Protein AF-A0A138ATZ8-F1 (afdb_monomer_lite)

Sequence (822 aa):
MSSNDNTSTPARSTDTHARVYDHPITLADFDAEAACMIDQDTGALTEPVVIEPVPAHGLCAPHKAVEAPSQTAAVAICASALDIADVWKVRALVLDPAMDGYAVTDEVLDTAHAAFLAQPGITAGYLTCVTDPALRYVLIGGLMRLVRADADDAAWDALLDAKNSPILTADEAADLRSRMDGEVEEWARELFAEADEMRREAAAAGGHDEYQAQRAWEAAAEALTTVIGAPDWGAQARHQEQRHAELLREALAEVSTVADIATGNDDEETTVSAADGFDEAEFERLYGKDALGVEPDYAHPPVHPDDVPTSDPAALGTPVPHTVWVKLNRAERRLAIKRWRETIAGDTNPFDPELYPLGHPSEPALVRKIVEGADWTRAIFHHARGRRSANPVGAVLVELIRTGMACPPDFGPYEGVPLSTFVVFLGRAGSGKGQTMDMPRRPWAALTPQITWADKGWAPPTMKGYQLGSGHAFSALLQEEYEDGEGKKQVRPKDPAAVLLWETEMSAFFKRGKGDSSTLIQTALQAWSMESVGTVSITNGDRTAGVDAEGRREAYSTFLAGGLQPKMSWEFQQSESVGFHQRFVKTAVPDPMKHVHSPAIGAVKVPADLHLKLDPATVATFTLCDEIAEAQAQGEVLSSRDTGDPLEDIESHMVMVRIRLACLYALRCGRTSVTFDDWVWSGWVMEHSRRSVAYMEAAFERYSKTAEGKIALRKGTARHIEQQAPKIQANNAAKMALPALSEAGAEGLPEAQVLRAALGRGPSAAQVRAGAAHPHQVLGGEVLGVLRALGCTSVVRGRGTRWYAPGCAPRATLTPVKLAMG

Radius of gyration: 37.69 Å; chains: 1; bounding box: 110×121×77 Å

Organism: NCBI:txid239498

Secondary structure (DSSP, 8-state):
--------------------------S--S------PPPTTT----PPPP------------------HHHHHHHHHHHHHHHHHHHHHHHHHHH-GGGTT----HHHHHHHHHHHHH-HHHHHHHHHT---HHHHHHHHHHHHHHHHHHT-HHHHHHHHHHHHSPPPPHHHHHHHHHHHHHHHHHHHHHHHHHHHHHHHHHHHH-STHHHHHHHHHHHHHHHHHHHHSS---THHHHHHHHHHHHHHHHHHHHHHHHHHHTT----------------HHHHHHHH-GGG--------PPPPPTT------TT-------HHHHTTS-HHHHHHHHHHHHHHHHTTT-TT-TTT-TT--TT-HHHHHHHHHSSHHHHHHHHHHHHSTT--HHHHHHHHHHHHHTTS-TT-BSBTTB----EEEEE--TTSSHHHHHH--S-SS--B----GGGGGT--PPP--EE--S-HHHHHHHHEEEEE-TTS-EEEEE-SS-EEEEEES-HHHHHHHHTSTT--HHHHHHHHHHT---S---TTT---SSPBPTTSPBPP-EEEEEEEE-GGG-HHHHGGGGGTTTTTEEEEE---GGGGGT-S-------PPPB-----TTT-SBPBPPHHHHHHHHHHHHHHTS----HHHHHHTTHHHHHHHHHHHHHHHTT-SBPPHHHHHHHHHHHHHHHHHHHHHHHHHHHHHHSHHHHHHHHHHHHHHHHHHHHHHHHHHHHHHHHHHHHHTT-TT--HHHHHHHHTT-SPPHHHHHHHTTSSS---HHHHHHHHHHTT-------S----PPP-------PPP------

Structure (mmCIF, N/CA/C/O backbone):
data_AF-A0A138ATZ8-F1
#
_entry.id   AF-A0A138ATZ8-F1
#
loop_
_atom_site.group_PDB
_atom_site.id
_atom_site.type_symbol
_atom_site.label_atom_id
_atom_site.label_alt_id
_atom_site.label_comp_id
_atom_site.label_asym_id
_atom_site.label_entity_id
_atom_site.label_seq_id
_atom_site.pdbx_PDB_ins_code
_atom_site.Cartn_x
_atom_site.Cartn_y
_atom_site.Cartn_z
_atom_site.occupancy
_atom_site.B_iso_or_equiv
_atom_site.auth_seq_id
_atom_site.auth_comp_id
_atom_site.auth_asym_id
_atom_site.auth_atom_id
_atom_site.pdbx_PDB_model_num
ATOM 1 N N . MET A 1 1 ? 50.383 -23.755 29.398 1.00 32.72 1 MET A N 1
ATOM 2 C CA . MET A 1 1 ? 51.506 -24.705 29.548 1.00 32.72 1 MET A CA 1
ATOM 3 C C . MET A 1 1 ? 50.992 -26.085 29.157 1.00 32.72 1 MET A C 1
ATOM 5 O O . MET A 1 1 ? 49.982 -26.472 29.723 1.00 32.72 1 MET A O 1
ATOM 9 N N . SER A 1 2 ? 51.634 -26.692 28.142 1.00 31.05 2 SER A N 1
ATOM 10 C CA . SER A 1 2 ? 51.669 -28.115 27.696 1.00 31.05 2 SER A CA 1
ATOM 11 C C . SER A 1 2 ? 50.391 -28.965 27.825 1.00 31.05 2 SER A C 1
ATOM 13 O O . SER A 1 2 ? 49.945 -29.229 28.934 1.00 31.05 2 SER A O 1
ATOM 15 N N . SER A 1 3 ? 49.709 -29.332 26.733 1.00 35.38 3 SER A N 1
ATOM 16 C CA . SER A 1 3 ? 50.043 -30.380 25.733 1.00 35.38 3 SER A CA 1
ATOM 17 C C . SER A 1 3 ? 49.935 -31.816 26.272 1.00 35.38 3 SER A C 1
ATOM 19 O O . SER A 1 3 ? 50.690 -32.207 27.156 1.00 35.38 3 SER A O 1
ATOM 21 N N . ASN A 1 4 ? 49.032 -32.623 25.704 1.00 33.78 4 ASN A N 1
ATOM 22 C CA . ASN A 1 4 ? 49.442 -33.689 24.785 1.00 33.78 4 ASN A CA 1
ATOM 23 C C . ASN A 1 4 ? 48.256 -34.428 24.149 1.00 33.78 4 ASN A C 1
ATOM 25 O O . ASN A 1 4 ? 47.278 -34.786 24.800 1.00 33.78 4 ASN A O 1
ATOM 29 N N . ASP A 1 5 ? 48.462 -34.643 22.856 1.00 35.91 5 ASP A N 1
ATOM 30 C CA . ASP A 1 5 ? 47.805 -35.499 21.880 1.00 35.91 5 ASP A CA 1
ATOM 31 C C . ASP A 1 5 ? 47.368 -36.887 22.368 1.00 35.91 5 ASP A C 1
ATOM 33 O O . ASP A 1 5 ? 48.064 -37.549 23.137 1.00 35.91 5 ASP A O 1
ATOM 37 N N . ASN A 1 6 ? 46.288 -37.390 21.763 1.00 31.44 6 ASN A N 1
ATOM 38 C CA . ASN A 1 6 ? 46.300 -38.755 21.247 1.00 31.44 6 ASN A CA 1
ATOM 39 C C . ASN A 1 6 ? 45.387 -38.891 20.023 1.00 31.44 6 ASN A C 1
ATOM 41 O O . ASN A 1 6 ? 44.171 -38.719 20.076 1.00 31.44 6 ASN A O 1
ATOM 45 N N . THR A 1 7 ? 46.035 -39.215 18.913 1.00 33.62 7 THR A N 1
ATOM 46 C CA . THR A 1 7 ? 45.488 -39.624 17.628 1.00 33.62 7 THR A CA 1
ATOM 47 C C . THR A 1 7 ? 44.903 -41.036 17.711 1.00 33.62 7 THR A C 1
ATOM 49 O O . THR A 1 7 ? 45.554 -41.955 18.198 1.00 33.62 7 THR A O 1
ATOM 52 N N . SER A 1 8 ? 43.703 -41.246 17.165 1.00 28.50 8 SER A N 1
ATOM 53 C CA . SER A 1 8 ? 43.364 -42.502 16.478 1.00 28.50 8 SER A CA 1
ATOM 54 C C . SER A 1 8 ? 42.118 -42.346 15.596 1.00 28.50 8 SER A C 1
ATOM 56 O O . SER A 1 8 ? 41.013 -42.066 16.042 1.00 28.50 8 SER A O 1
ATOM 58 N N . THR A 1 9 ? 42.326 -42.544 14.302 1.00 29.36 9 THR A N 1
ATOM 59 C CA . THR A 1 9 ? 41.359 -43.023 13.298 1.00 29.36 9 THR A CA 1
ATOM 60 C C . THR A 1 9 ? 42.035 -44.302 12.770 1.00 29.36 9 THR A C 1
ATOM 62 O O . THR A 1 9 ? 43.267 -44.259 12.668 1.00 29.36 9 THR A O 1
ATOM 65 N N . PRO A 1 10 ? 41.359 -45.431 12.447 1.00 40.69 10 PRO A N 1
ATOM 66 C CA . PRO A 1 10 ? 40.159 -45.456 11.598 1.00 40.69 10 PRO A CA 1
ATOM 67 C C . PRO A 1 10 ? 39.145 -46.600 11.850 1.00 40.69 10 PRO A C 1
ATOM 69 O O . PRO A 1 10 ? 39.475 -47.620 12.438 1.00 40.69 10 PRO A O 1
ATOM 72 N N . ALA A 1 11 ? 37.930 -46.470 11.301 1.00 27.34 11 ALA A N 1
ATOM 73 C CA . ALA A 1 11 ? 37.259 -47.523 10.517 1.00 27.34 11 ALA A CA 1
ATOM 74 C C . ALA A 1 11 ? 35.880 -47.042 10.034 1.00 27.34 11 ALA A C 1
ATOM 76 O O . ALA A 1 11 ? 34.985 -46.762 10.826 1.00 27.34 11 ALA A O 1
ATOM 77 N N . ARG A 1 12 ? 35.715 -46.981 8.708 1.00 33.81 12 ARG A N 1
ATOM 78 C CA . ARG A 1 12 ? 34.412 -47.006 8.035 1.00 33.81 12 ARG A CA 1
ATOM 79 C C . ARG A 1 12 ? 33.828 -48.413 8.196 1.00 33.81 12 ARG A C 1
ATOM 81 O O . ARG A 1 12 ? 34.447 -49.359 7.715 1.00 33.81 12 ARG A O 1
ATOM 88 N N . SER A 1 13 ? 32.630 -48.536 8.756 1.00 28.73 13 SER A N 1
ATOM 89 C CA . SER A 1 13 ? 31.724 -49.637 8.427 1.00 28.73 13 SER A CA 1
ATOM 90 C C . SER A 1 13 ? 30.349 -49.071 8.098 1.00 28.73 13 SER A C 1
ATOM 92 O O . SER A 1 13 ? 29.744 -48.329 8.864 1.00 28.73 13 SER A O 1
ATOM 94 N N . THR A 1 14 ? 29.922 -49.395 6.890 1.00 33.62 14 THR A N 1
ATOM 95 C CA . THR A 1 14 ? 28.580 -49.263 6.344 1.00 33.62 14 THR A CA 1
ATOM 96 C C . THR A 1 14 ? 27.603 -50.114 7.149 1.00 33.62 14 THR A C 1
ATOM 98 O O . THR A 1 14 ? 27.785 -51.325 7.185 1.00 33.62 14 THR A O 1
ATOM 101 N N . ASP A 1 15 ? 26.561 -49.502 7.707 1.00 27.52 15 ASP A N 1
ATOM 102 C CA . ASP A 1 15 ? 25.333 -50.204 8.088 1.00 27.52 15 ASP A CA 1
ATOM 103 C C . ASP A 1 15 ? 24.127 -49.387 7.620 1.00 27.52 15 ASP A C 1
ATOM 105 O O . ASP A 1 15 ? 23.587 -48.517 8.301 1.00 27.52 15 ASP A O 1
ATOM 109 N N . THR A 1 16 ? 23.741 -49.659 6.378 1.00 31.75 16 THR A N 1
ATOM 110 C CA . THR A 1 16 ? 22.417 -49.383 5.831 1.00 31.75 16 THR A CA 1
ATOM 111 C C . THR A 1 16 ? 21.514 -50.559 6.171 1.00 31.75 16 THR A C 1
ATOM 113 O O . THR A 1 16 ? 21.650 -51.621 5.569 1.00 31.75 16 THR A O 1
ATOM 116 N N . HIS A 1 17 ? 20.546 -50.358 7.064 1.00 28.94 17 HIS A N 1
ATOM 117 C CA . HIS A 1 17 ? 19.332 -51.164 7.070 1.00 28.94 17 HIS A CA 1
ATOM 118 C C . HIS A 1 17 ? 18.102 -50.266 7.123 1.00 28.94 17 HIS A C 1
ATOM 120 O O . HIS A 1 17 ? 17.797 -49.610 8.118 1.00 28.94 17 HIS A O 1
ATOM 126 N N . ALA A 1 18 ? 17.427 -50.268 5.977 1.00 29.20 18 ALA A N 1
ATOM 127 C CA . ALA A 1 18 ? 16.097 -49.762 5.736 1.00 29.20 18 ALA A CA 1
ATOM 128 C C . ALA A 1 18 ? 15.092 -50.316 6.755 1.00 29.20 18 ALA A C 1
ATOM 130 O O . ALA A 1 18 ? 15.088 -51.515 7.051 1.00 29.20 18 ALA A O 1
ATOM 131 N N . ARG A 1 19 ? 14.190 -49.452 7.230 1.00 29.67 19 ARG A N 1
ATOM 132 C CA . ARG A 1 19 ? 12.889 -49.877 7.742 1.00 29.67 19 ARG A CA 1
ATOM 133 C C . ARG A 1 19 ? 11.796 -49.396 6.801 1.00 29.67 19 ARG A C 1
ATOM 135 O O . ARG A 1 19 ? 11.562 -48.206 6.636 1.00 29.67 19 ARG A O 1
ATOM 142 N N . VAL A 1 20 ? 11.206 -50.415 6.199 1.00 27.36 20 VAL A N 1
ATOM 143 C CA . VAL A 1 20 ? 9.954 -50.507 5.464 1.00 27.36 20 VAL A CA 1
ATOM 144 C C . VAL A 1 20 ? 8.801 -49.931 6.291 1.00 27.36 20 VAL A C 1
ATOM 146 O O . VAL A 1 20 ? 8.640 -50.305 7.452 1.00 27.36 20 VAL A O 1
ATOM 149 N N . TYR A 1 21 ? 7.982 -49.086 5.668 1.00 29.36 21 TYR A N 1
ATOM 150 C CA . TYR A 1 21 ? 6.542 -49.072 5.905 1.00 29.36 21 TYR A CA 1
ATOM 151 C C . TYR A 1 21 ? 5.865 -49.319 4.559 1.00 29.36 21 TYR A C 1
ATOM 153 O O . TYR A 1 21 ? 5.930 -48.490 3.655 1.00 29.36 21 TYR A O 1
ATOM 161 N N . ASP A 1 22 ? 5.280 -50.507 4.446 1.00 28.70 22 ASP A N 1
ATOM 162 C CA . ASP A 1 22 ? 4.347 -50.894 3.403 1.00 28.70 22 ASP A CA 1
ATOM 163 C C . ASP A 1 22 ? 3.011 -50.180 3.642 1.00 28.70 22 ASP A C 1
ATOM 165 O O . ASP A 1 22 ? 2.419 -50.322 4.709 1.00 28.70 22 ASP A O 1
ATOM 169 N N . HIS A 1 23 ? 2.516 -49.460 2.638 1.00 27.44 23 HIS A N 1
ATOM 170 C CA . HIS A 1 23 ? 1.207 -49.740 2.048 1.00 27.44 23 HIS A CA 1
ATOM 171 C C . HIS A 1 23 ? 1.191 -49.224 0.593 1.00 27.44 23 HIS A C 1
ATOM 173 O O . HIS A 1 23 ? 1.790 -48.187 0.304 1.00 27.44 23 HIS A O 1
ATOM 179 N N . PRO A 1 24 ? 0.595 -49.980 -0.346 1.00 30.81 24 PRO A N 1
ATOM 180 C CA . PRO A 1 24 ? 0.887 -49.868 -1.771 1.00 30.81 24 PRO A CA 1
ATOM 181 C C . PRO A 1 24 ? 0.072 -48.765 -2.452 1.00 30.81 24 PRO A C 1
ATOM 183 O O . PRO A 1 24 ? -1.153 -48.759 -2.387 1.00 30.81 24 PRO A O 1
ATOM 186 N N . ILE A 1 25 ? 0.762 -47.889 -3.183 1.00 29.31 25 ILE A N 1
ATOM 187 C CA . ILE A 1 25 ? 0.161 -47.055 -4.227 1.00 29.31 25 ILE A CA 1
ATOM 188 C C . ILE A 1 25 ? 0.105 -47.920 -5.488 1.00 29.31 25 ILE A C 1
ATOM 190 O O . ILE A 1 25 ? 1.136 -48.219 -6.094 1.00 29.31 25 ILE A O 1
ATOM 194 N N . THR A 1 26 ? -1.085 -48.383 -5.858 1.00 29.48 26 THR A N 1
ATOM 195 C CA . THR A 1 26 ? -1.324 -49.015 -7.158 1.00 29.48 26 THR A CA 1
ATOM 196 C C . THR A 1 26 ? -1.549 -47.943 -8.218 1.00 29.48 26 THR A C 1
ATOM 198 O O . THR A 1 26 ? -2.328 -47.021 -8.004 1.00 29.48 26 THR A O 1
ATOM 201 N N . LEU A 1 27 ? -0.886 -48.092 -9.370 1.00 31.31 27 LEU A N 1
ATOM 202 C CA . LEU A 1 27 ? -1.210 -47.378 -10.605 1.00 31.31 27 LEU A CA 1
ATOM 203 C C . LEU A 1 27 ? -2.643 -47.726 -11.041 1.00 31.31 27 LEU A C 1
ATOM 205 O O . LEU A 1 27 ? -2.853 -48.760 -11.673 1.00 31.31 27 LEU A O 1
ATOM 209 N N . ALA A 1 28 ? -3.604 -46.877 -10.695 1.00 30.62 28 ALA A N 1
ATOM 210 C CA . ALA A 1 28 ? -4.941 -46.843 -11.276 1.00 30.62 28 ALA A CA 1
ATOM 211 C C . ALA A 1 28 ? -5.578 -45.484 -10.949 1.00 30.62 28 ALA A C 1
ATOM 213 O O . ALA A 1 28 ? -6.393 -45.425 -10.048 1.00 30.62 28 ALA A O 1
ATOM 214 N N . ASP A 1 29 ? -5.146 -44.415 -11.626 1.00 29.30 29 ASP A N 1
ATOM 215 C CA . ASP A 1 29 ? -5.840 -43.110 -11.674 1.00 29.30 29 ASP A CA 1
ATOM 216 C C . ASP A 1 29 ? -5.433 -42.340 -12.949 1.00 29.30 29 ASP A C 1
ATOM 218 O O . ASP A 1 29 ? -5.133 -41.150 -12.944 1.00 29.30 29 ASP A O 1
ATOM 222 N N . PHE A 1 30 ? -5.374 -43.056 -14.072 1.00 31.41 30 PHE A N 1
ATOM 223 C CA . PHE A 1 30 ? -5.361 -42.456 -15.403 1.00 31.41 30 PHE A CA 1
ATOM 224 C C . PHE A 1 30 ? -6.331 -43.253 -16.281 1.00 31.41 30 PHE A C 1
ATOM 226 O O . PHE A 1 30 ? -6.195 -44.469 -16.398 1.00 31.41 30 PHE A O 1
ATOM 233 N N . ASP A 1 31 ? -7.282 -42.523 -16.865 1.00 31.66 31 ASP A N 1
ATOM 234 C CA . ASP A 1 31 ? -8.272 -42.914 -17.876 1.00 31.66 31 ASP A CA 1
ATOM 235 C C . ASP A 1 31 ? -9.446 -43.811 -17.432 1.00 31.66 31 ASP A C 1
ATOM 237 O O . ASP A 1 31 ? -9.312 -45.027 -17.320 1.00 31.66 31 ASP A O 1
ATOM 241 N N . ALA A 1 32 ? -10.642 -43.212 -17.289 1.00 28.61 32 ALA A N 1
ATOM 242 C CA . ALA A 1 32 ? -11.803 -43.475 -18.164 1.00 28.61 32 ALA A CA 1
ATOM 243 C C . ALA A 1 32 ? -13.141 -42.999 -17.548 1.00 28.61 32 ALA A C 1
ATOM 245 O O . ALA A 1 32 ? -13.739 -43.696 -16.731 1.00 28.61 32 ALA A O 1
ATOM 246 N N . GLU A 1 33 ? -13.692 -41.882 -18.036 1.00 28.92 33 GLU A N 1
ATOM 247 C CA . GLU A 1 33 ? -15.147 -41.665 -18.051 1.00 28.92 33 GLU A CA 1
ATOM 248 C C . GLU A 1 33 ? -15.686 -42.066 -19.428 1.00 28.92 33 GLU A C 1
ATOM 250 O O . GLU A 1 33 ? -15.734 -41.269 -20.361 1.00 28.92 33 GLU A O 1
ATOM 255 N N . ALA A 1 34 ? -16.065 -43.337 -19.566 1.00 31.52 34 ALA A N 1
ATOM 256 C CA . ALA A 1 34 ? -17.056 -43.784 -20.539 1.00 31.52 34 ALA A CA 1
ATOM 257 C C . ALA A 1 34 ? -17.546 -45.198 -20.191 1.00 31.52 34 ALA A C 1
ATOM 259 O O . ALA A 1 34 ? -16.747 -46.115 -20.024 1.00 31.52 34 ALA A O 1
ATOM 260 N N . ALA A 1 35 ? -18.873 -45.351 -20.232 1.00 28.94 35 ALA A N 1
ATOM 261 C CA . ALA A 1 35 ? -19.654 -46.585 -20.379 1.00 28.94 35 ALA A CA 1
ATOM 262 C C . ALA A 1 35 ? -20.209 -47.284 -19.113 1.00 28.94 35 ALA A C 1
ATOM 264 O O . ALA A 1 35 ? -19.548 -48.063 -18.441 1.00 28.94 35 ALA A O 1
ATOM 265 N N . CYS A 1 36 ? -21.522 -47.079 -18.939 1.00 30.64 36 CYS A N 1
ATOM 266 C CA . CYS A 1 36 ? -22.577 -48.107 -18.909 1.00 30.64 36 CYS A CA 1
ATOM 267 C C . CYS A 1 36 ? -22.477 -49.247 -17.871 1.00 30.64 36 CYS A C 1
ATOM 269 O O . CYS A 1 36 ? -21.684 -50.174 -18.011 1.00 30.64 36 CYS A O 1
ATOM 271 N N . MET A 1 37 ? -23.398 -49.253 -16.898 1.00 30.22 37 MET A N 1
ATOM 272 C CA . MET A 1 37 ? -23.636 -50.405 -16.022 1.00 30.22 37 MET A CA 1
ATOM 273 C C . MET A 1 37 ? -24.626 -51.393 -16.656 1.00 30.22 37 MET A C 1
ATOM 275 O O . MET A 1 37 ? -25.755 -51.034 -16.981 1.00 30.22 37 MET A O 1
ATOM 279 N N . ILE A 1 38 ? -24.193 -52.649 -16.784 1.00 36.00 38 ILE A N 1
ATOM 280 C CA . ILE A 1 38 ? -25.030 -53.830 -17.027 1.00 36.00 38 ILE A CA 1
ATOM 281 C C . ILE A 1 38 ? -25.179 -54.554 -15.683 1.00 36.00 38 ILE A C 1
ATOM 283 O O . ILE A 1 38 ? -24.176 -54.820 -15.019 1.00 36.00 38 ILE A O 1
ATOM 287 N N . ASP A 1 39 ? -26.413 -54.879 -15.296 1.00 40.53 39 ASP A N 1
ATOM 288 C CA . ASP A 1 39 ? -26.711 -55.738 -14.144 1.00 40.53 39 ASP A CA 1
ATOM 289 C C . ASP A 1 39 ? -26.143 -57.152 -14.380 1.00 40.53 39 ASP A C 1
ATOM 291 O O . ASP A 1 39 ? -26.458 -57.816 -15.378 1.00 40.53 39 ASP A O 1
ATOM 295 N N . GLN A 1 40 ? -25.267 -57.591 -13.472 1.00 37.72 40 GLN A N 1
ATOM 296 C CA . GLN A 1 40 ? -24.477 -58.816 -13.602 1.00 37.72 40 GLN A CA 1
ATOM 297 C C . GLN A 1 40 ? -25.259 -60.113 -13.355 1.00 37.72 40 GLN A C 1
ATOM 299 O O . GLN A 1 40 ? -24.716 -61.174 -13.659 1.00 37.72 40 GLN A O 1
ATOM 304 N N . ASP A 1 41 ? -26.521 -60.064 -12.918 1.00 40.56 41 ASP A N 1
ATOM 305 C CA . ASP A 1 41 ? -27.279 -61.291 -12.634 1.00 40.56 41 ASP A CA 1
ATOM 306 C C . ASP A 1 41 ? -28.362 -61.636 -13.672 1.00 40.56 41 ASP A C 1
ATOM 308 O O . ASP A 1 41 ? -28.911 -62.740 -13.630 1.00 40.56 41 ASP A O 1
ATOM 312 N N . THR A 1 42 ? -28.649 -60.776 -14.661 1.00 53.06 42 THR A N 1
ATOM 313 C CA . THR A 1 42 ? -29.672 -61.096 -15.689 1.00 53.06 42 THR A CA 1
ATOM 314 C C . THR A 1 42 ? -29.375 -60.680 -17.133 1.00 53.06 42 THR A C 1
ATOM 316 O O . THR A 1 42 ? -30.044 -61.181 -18.037 1.00 53.06 42 THR A O 1
ATOM 319 N N . GLY A 1 43 ? -28.359 -59.854 -17.409 1.00 44.31 43 GLY A N 1
ATOM 320 C CA . GLY A 1 43 ? -27.854 -59.638 -18.775 1.00 44.31 43 GLY A CA 1
ATOM 321 C C . GLY A 1 43 ? -28.867 -59.129 -19.819 1.00 44.31 43 GLY A C 1
ATOM 322 O O . GLY A 1 43 ? -28.656 -59.351 -21.012 1.00 44.31 43 GLY A O 1
ATOM 323 N N . ALA A 1 44 ? -29.947 -58.454 -19.414 1.00 44.34 44 ALA A N 1
ATOM 324 C CA . ALA A 1 44 ? -30.931 -57.865 -20.325 1.00 44.34 44 ALA A CA 1
ATOM 325 C C . ALA A 1 44 ? -31.193 -56.384 -20.001 1.00 44.34 44 ALA A C 1
ATOM 327 O O . ALA A 1 44 ? -31.308 -56.004 -18.840 1.00 44.34 44 ALA A O 1
ATOM 328 N N . LEU A 1 45 ? -31.296 -55.555 -21.048 1.00 34.25 45 LEU A N 1
ATOM 329 C CA . LEU A 1 45 ? -31.686 -54.143 -20.975 1.00 34.25 45 LEU A CA 1
ATOM 330 C C . LEU A 1 45 ? -33.213 -54.037 -20.837 1.00 34.25 45 LEU A C 1
ATOM 332 O O . LEU A 1 45 ? -33.934 -54.524 -21.708 1.00 34.25 45 LEU A O 1
ATOM 336 N N . THR A 1 46 ? -33.703 -53.379 -19.786 1.00 32.31 46 THR A N 1
ATOM 337 C CA . THR A 1 46 ? -35.127 -53.031 -19.623 1.00 32.31 46 THR A CA 1
ATOM 338 C C . THR A 1 46 ? -35.330 -51.518 -19.524 1.00 32.31 46 THR A C 1
ATOM 340 O O . THR A 1 46 ? -34.543 -50.819 -18.893 1.00 32.31 46 THR A O 1
ATOM 343 N N . GLU A 1 47 ? -36.389 -51.051 -20.189 1.00 38.53 47 GLU A N 1
ATOM 344 C CA . GLU A 1 47 ? -36.865 -49.667 -20.354 1.00 38.53 47 GLU A CA 1
ATOM 345 C C . GLU A 1 47 ? -37.116 -48.900 -19.032 1.00 38.53 47 GLU A C 1
ATOM 347 O O . GLU A 1 47 ? -37.303 -49.525 -17.984 1.00 38.53 47 GLU A O 1
ATOM 352 N N . PRO A 1 48 ? -37.137 -47.547 -19.057 1.00 32.78 48 PRO A N 1
ATOM 353 C CA . PRO A 1 48 ? -37.214 -46.731 -17.847 1.00 32.78 48 PRO A CA 1
ATOM 354 C C . PRO A 1 48 ? -38.574 -46.843 -17.147 1.00 32.78 48 PRO A C 1
ATOM 356 O O . PRO A 1 48 ? -39.631 -46.605 -17.733 1.00 32.78 48 PRO A O 1
ATOM 359 N N . VAL A 1 49 ? -38.529 -47.163 -15.853 1.00 28.77 49 VAL A N 1
ATOM 360 C CA . VAL A 1 49 ? -39.687 -47.168 -14.955 1.00 28.77 49 VAL A CA 1
ATOM 361 C C . VAL A 1 49 ? -40.019 -45.735 -14.542 1.00 28.77 49 VAL A C 1
ATOM 363 O O . VAL A 1 49 ? -39.208 -45.033 -13.940 1.00 28.77 49 VAL A O 1
ATOM 366 N N . VAL A 1 50 ? -41.249 -45.336 -14.857 1.00 33.69 50 VAL A N 1
ATOM 367 C CA . VAL A 1 50 ? -41.943 -44.147 -14.355 1.00 33.69 50 VAL A CA 1
ATOM 368 C C . VAL A 1 50 ? -42.100 -44.263 -12.835 1.00 33.69 50 VAL A C 1
ATOM 370 O O . VAL A 1 50 ? -42.691 -45.228 -12.352 1.00 33.69 50 VAL A O 1
ATOM 373 N N . ILE A 1 51 ? -41.601 -43.281 -12.080 1.00 29.11 51 ILE A N 1
ATOM 374 C CA . ILE A 1 51 ? -41.887 -43.154 -10.646 1.00 29.11 51 ILE A CA 1
ATOM 375 C C . ILE A 1 51 ? -43.017 -42.135 -10.476 1.00 29.11 51 ILE A C 1
ATOM 377 O O . ILE A 1 51 ? -42.807 -40.929 -10.582 1.00 29.11 51 ILE A O 1
ATOM 381 N N . GLU A 1 52 ? -44.223 -42.641 -10.219 1.00 28.45 52 GLU A N 1
ATOM 382 C CA . GLU A 1 52 ? -45.339 -41.868 -9.666 1.00 28.45 52 GLU A CA 1
ATOM 383 C C . GLU A 1 52 ? -45.158 -41.640 -8.148 1.00 28.45 52 GLU A C 1
ATOM 385 O O . GLU A 1 52 ? -44.529 -42.458 -7.466 1.00 28.45 52 GLU A O 1
ATOM 390 N N . PRO A 1 53 ? -45.713 -40.548 -7.587 1.00 35.59 53 PRO A N 1
ATOM 391 C CA . PRO A 1 53 ? -45.520 -40.165 -6.193 1.00 35.59 53 PRO A CA 1
ATOM 392 C C . PRO A 1 53 ? -46.497 -40.893 -5.255 1.00 35.59 53 PRO A C 1
ATOM 394 O O . PRO A 1 53 ? -47.656 -41.131 -5.591 1.00 35.59 53 PRO A O 1
ATOM 397 N N . VAL A 1 54 ? -46.055 -41.193 -4.031 1.00 29.89 54 VAL A N 1
ATOM 398 C CA . VAL A 1 54 ? -46.865 -41.839 -2.977 1.00 29.89 54 VAL A CA 1
ATOM 399 C C . VAL A 1 54 ? -46.835 -40.974 -1.698 1.00 29.89 54 VAL A C 1
ATOM 401 O O . VAL A 1 54 ? -45.839 -40.292 -1.457 1.00 29.89 54 VAL A O 1
ATOM 404 N N . PRO A 1 55 ? -47.935 -40.915 -0.912 1.00 33.88 55 PRO A N 1
ATOM 405 C CA . PRO A 1 55 ? -48.545 -39.643 -0.530 1.00 33.88 55 PRO A CA 1
ATOM 406 C C . PRO A 1 55 ? -48.388 -39.236 0.943 1.00 33.88 55 PRO A C 1
ATOM 408 O O . PRO A 1 55 ? -48.019 -40.015 1.820 1.00 33.88 55 PRO A O 1
ATOM 411 N N . ALA A 1 56 ? -48.763 -37.981 1.194 1.00 40.72 56 ALA A N 1
ATOM 412 C CA . ALA A 1 56 ? -48.858 -37.336 2.495 1.00 40.72 56 ALA A CA 1
ATOM 413 C C . ALA A 1 56 ? -50.049 -37.823 3.347 1.00 40.72 56 ALA A C 1
ATOM 415 O O . ALA A 1 56 ? -51.176 -37.855 2.865 1.00 40.72 56 ALA A O 1
ATOM 416 N N . HIS A 1 57 ? -49.802 -38.071 4.640 1.00 30.23 57 HIS A N 1
ATOM 417 C CA . HIS A 1 57 ? -50.726 -37.922 5.782 1.00 30.23 57 HIS A CA 1
ATOM 418 C C . HIS A 1 57 ? -49.877 -37.928 7.080 1.00 30.23 57 HIS A C 1
ATOM 420 O O . HIS A 1 57 ? -49.016 -38.782 7.226 1.00 30.23 57 HIS A O 1
ATOM 426 N N . GLY A 1 58 ? -50.035 -37.045 8.070 1.00 29.61 58 GLY A N 1
ATOM 427 C CA . GLY A 1 58 ? -50.960 -35.930 8.203 1.00 29.61 58 GLY A CA 1
ATOM 428 C C . GLY A 1 58 ? -50.727 -35.078 9.469 1.00 29.61 58 GLY A C 1
ATOM 429 O O . GLY A 1 58 ? -50.010 -35.466 10.384 1.00 29.61 58 GLY A O 1
ATOM 430 N N . LEU A 1 59 ? -51.427 -33.938 9.468 1.00 28.86 59 LEU A N 1
ATOM 431 C CA . LEU A 1 59 ? -52.131 -33.258 10.570 1.00 28.86 59 LEU A CA 1
ATOM 432 C C . LEU A 1 59 ? -51.360 -32.731 11.801 1.00 28.86 59 LEU A C 1
ATOM 434 O O . LEU A 1 59 ? -51.247 -33.404 12.818 1.00 28.86 59 LEU A O 1
ATOM 438 N N . CYS A 1 60 ? -51.108 -31.414 11.774 1.00 27.91 60 CYS A N 1
ATOM 439 C CA . CYS A 1 60 ? -51.604 -30.477 12.796 1.00 27.91 60 CYS A CA 1
ATOM 440 C C . CYS A 1 60 ? -52.257 -29.260 12.098 1.00 27.91 60 CYS A C 1
ATOM 442 O O . CYS A 1 60 ? -51.706 -28.725 11.141 1.00 27.91 60 CYS A O 1
ATOM 444 N N . ALA A 1 61 ? -53.457 -28.871 12.544 1.00 32.66 61 ALA A N 1
ATOM 445 C CA . ALA A 1 61 ? -54.301 -27.802 11.984 1.00 32.66 61 ALA A CA 1
ATOM 446 C C . ALA A 1 61 ? -54.084 -26.437 12.702 1.00 32.66 61 ALA A C 1
ATOM 448 O O . ALA A 1 61 ? -53.254 -26.357 13.604 1.00 32.66 61 ALA A O 1
ATOM 449 N N . PRO A 1 62 ? -54.812 -25.355 12.359 1.00 39.66 62 PRO A N 1
ATOM 450 C CA . PRO A 1 62 ? -54.392 -24.348 11.395 1.00 39.66 62 PRO A CA 1
ATOM 451 C C . PRO A 1 62 ? -54.121 -22.987 12.064 1.00 39.66 62 PRO A C 1
ATOM 453 O O . PRO A 1 62 ? -54.976 -22.444 12.765 1.00 39.66 62 PRO A O 1
ATOM 456 N N . HIS A 1 63 ? -52.981 -22.368 11.763 1.00 29.72 63 HIS A N 1
ATOM 457 C CA . HIS A 1 63 ? -52.900 -20.909 11.792 1.00 29.72 63 HIS A CA 1
ATOM 458 C C . HIS A 1 63 ? -53.383 -20.397 10.437 1.00 29.72 63 HIS A C 1
ATOM 460 O O . HIS A 1 63 ? -52.986 -20.924 9.401 1.00 29.72 63 HIS A O 1
ATOM 466 N N . LYS A 1 64 ? -54.288 -19.412 10.451 1.00 35.69 64 LYS A N 1
ATOM 467 C CA . LYS A 1 64 ? -54.732 -18.682 9.258 1.00 35.69 64 LYS A CA 1
ATOM 468 C C . LYS A 1 64 ? -53.501 -18.238 8.465 1.00 35.69 64 LYS A C 1
ATOM 470 O O . LYS A 1 64 ? -52.815 -17.315 8.892 1.00 35.69 64 LYS A O 1
ATOM 475 N N . ALA A 1 65 ? -53.246 -18.896 7.339 1.00 33.56 65 ALA A N 1
ATOM 476 C CA . ALA A 1 65 ? -52.348 -18.384 6.326 1.00 33.56 65 ALA A CA 1
ATOM 477 C C . ALA A 1 65 ? -53.009 -17.127 5.756 1.00 33.56 65 ALA A C 1
ATOM 479 O O . ALA A 1 65 ? -54.057 -17.193 5.115 1.00 33.56 65 ALA A O 1
ATOM 480 N N . VAL A 1 66 ? -52.432 -15.976 6.077 1.00 34.84 66 VAL A N 1
ATOM 481 C CA . VAL A 1 66 ? -52.460 -14.852 5.151 1.00 34.84 66 VAL A CA 1
ATOM 482 C C . VAL A 1 66 ? -51.595 -15.340 3.993 1.00 34.84 66 VAL A C 1
ATOM 484 O O . VAL A 1 66 ? -50.401 -15.556 4.181 1.00 34.84 66 VAL A O 1
ATOM 487 N N . GLU A 1 67 ? -52.212 -15.672 2.859 1.00 38.78 67 GLU A N 1
ATOM 488 C CA . GLU A 1 67 ? -51.474 -15.875 1.611 1.00 38.78 67 GLU A CA 1
ATOM 489 C C . GLU A 1 67 ? -50.582 -14.643 1.428 1.00 38.78 67 GLU A C 1
ATOM 491 O O . GLU A 1 67 ? -51.074 -13.525 1.572 1.00 38.78 67 GLU A O 1
ATOM 496 N N . ALA A 1 68 ? -49.279 -14.845 1.221 1.00 44.25 68 ALA A N 1
ATOM 497 C CA . ALA A 1 68 ? -48.306 -13.775 1.030 1.00 44.25 6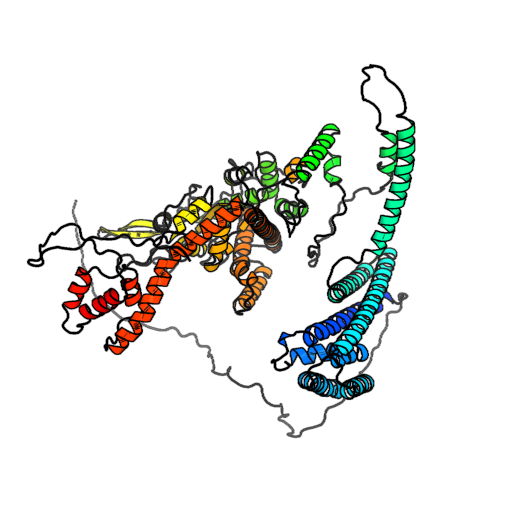8 ALA A CA 1
ATOM 498 C C . ALA A 1 68 ? -48.069 -13.583 -0.481 1.00 44.25 68 ALA A C 1
ATOM 500 O O . ALA A 1 68 ? -47.141 -14.178 -1.029 1.00 44.25 68 ALA A O 1
ATOM 501 N N . PRO A 1 69 ? -48.906 -12.795 -1.186 1.00 51.62 69 PRO A N 1
ATOM 502 C CA . PRO A 1 69 ? -48.708 -12.464 -2.598 1.00 51.62 69 PRO A CA 1
ATOM 503 C C . PRO A 1 69 ? -47.395 -11.701 -2.861 1.00 51.62 69 PRO A C 1
ATOM 505 O O . PRO A 1 69 ? -46.936 -11.661 -3.999 1.00 51.62 69 PRO A O 1
ATOM 508 N N . SER A 1 70 ? -46.754 -11.154 -1.822 1.00 62.22 70 SER A N 1
ATOM 509 C CA . SER A 1 70 ? -45.520 -10.362 -1.900 1.00 62.22 70 SER A CA 1
ATOM 510 C C . SER A 1 70 ? -44.295 -11.161 -2.370 1.00 62.22 70 SER A C 1
ATOM 512 O O . SER A 1 70 ? -43.485 -10.643 -3.133 1.00 62.22 70 SER A O 1
ATOM 514 N N . GLN A 1 71 ? -44.151 -12.432 -1.975 1.00 59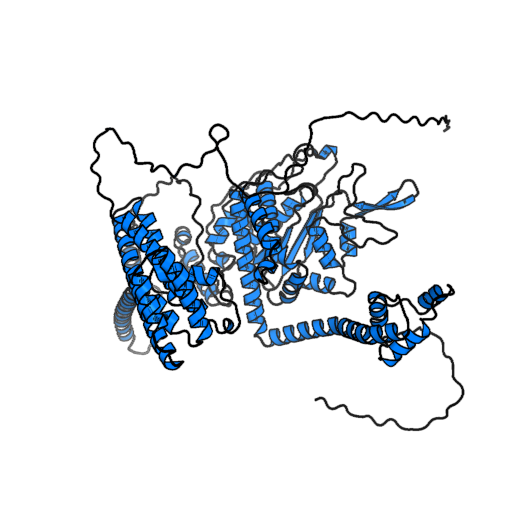.34 71 GLN A N 1
ATOM 515 C CA . GLN A 1 71 ? -42.948 -13.215 -2.303 1.00 59.34 71 GLN A CA 1
ATOM 516 C C . GLN A 1 71 ? -42.932 -13.702 -3.754 1.00 59.34 71 GLN A C 1
ATOM 518 O O . GLN A 1 71 ? -41.900 -13.637 -4.417 1.00 59.34 71 GLN A O 1
ATOM 523 N N . THR A 1 72 ? -44.074 -14.156 -4.273 1.00 67.12 72 THR A N 1
ATOM 524 C CA . THR A 1 72 ? -44.187 -14.596 -5.672 1.00 67.12 72 THR A CA 1
ATOM 525 C C . THR A 1 72 ? -44.008 -13.426 -6.640 1.00 67.12 72 THR A C 1
ATOM 527 O O . THR A 1 72 ? -43.350 -13.586 -7.664 1.00 67.12 72 THR A O 1
ATOM 530 N N . ALA A 1 73 ? -44.524 -12.244 -6.289 1.00 69.25 73 ALA A N 1
ATOM 531 C CA . ALA A 1 73 ? -44.353 -11.035 -7.088 1.00 69.25 73 ALA A CA 1
ATOM 532 C C . ALA A 1 73 ? -42.887 -10.559 -7.121 1.00 69.25 73 ALA A C 1
ATOM 534 O O . ALA A 1 73 ? -42.370 -10.257 -8.191 1.00 69.25 73 ALA A O 1
ATOM 535 N N . ALA A 1 74 ? -42.171 -10.597 -5.990 1.00 65.75 74 ALA A N 1
ATOM 536 C CA . ALA A 1 74 ? -40.765 -10.183 -5.933 1.00 65.75 74 ALA A CA 1
ATOM 537 C C . ALA A 1 74 ? -39.860 -11.095 -6.781 1.00 65.75 74 ALA A C 1
ATOM 539 O O . ALA A 1 74 ? -38.974 -10.619 -7.486 1.00 65.75 74 ALA A O 1
ATOM 540 N N . VAL A 1 75 ? -40.116 -12.408 -6.761 1.00 67.44 75 VAL A N 1
ATOM 541 C CA . VAL A 1 75 ? -39.388 -13.378 -7.595 1.00 67.44 75 VAL A CA 1
ATOM 542 C C . VAL A 1 75 ? -39.670 -13.160 -9.085 1.00 67.44 75 VAL A C 1
ATOM 544 O O . VAL A 1 75 ? -38.740 -13.229 -9.886 1.00 67.44 75 VAL A O 1
ATOM 547 N N . ALA A 1 76 ? -40.915 -12.851 -9.459 1.00 69.38 76 ALA A N 1
ATOM 548 C CA . ALA A 1 76 ? -41.275 -12.552 -10.846 1.00 69.38 76 ALA A CA 1
ATOM 549 C C . ALA A 1 76 ? -40.601 -11.267 -11.366 1.00 69.38 76 ALA A C 1
ATOM 551 O O . ALA A 1 76 ? -40.138 -11.237 -12.507 1.00 69.38 76 ALA A O 1
ATOM 552 N N . ILE A 1 77 ? -40.476 -10.240 -10.518 1.00 70.94 77 ILE A N 1
ATOM 553 C CA . ILE A 1 77 ? -39.777 -8.991 -10.857 1.00 70.94 77 ILE A CA 1
ATOM 554 C C . ILE A 1 77 ? -38.274 -9.229 -11.040 1.00 70.94 77 ILE A C 1
ATOM 556 O O . ILE A 1 77 ? -37.696 -8.764 -12.020 1.00 70.94 77 ILE A O 1
ATOM 560 N N . CYS A 1 78 ? -37.641 -10.001 -10.150 1.00 63.72 78 CYS A N 1
ATOM 561 C CA . CYS A 1 78 ? -36.230 -10.370 -10.293 1.00 63.72 78 CYS A CA 1
ATOM 562 C C . CYS A 1 78 ? -35.962 -11.163 -11.580 1.00 63.72 78 CYS A C 1
ATOM 564 O O . CYS A 1 78 ? -34.972 -10.902 -12.256 1.00 63.72 78 CYS A O 1
ATOM 566 N N . ALA A 1 79 ? -36.838 -12.112 -11.929 1.00 70.25 79 ALA A N 1
ATOM 567 C CA . ALA A 1 79 ? -36.727 -12.861 -13.180 1.00 70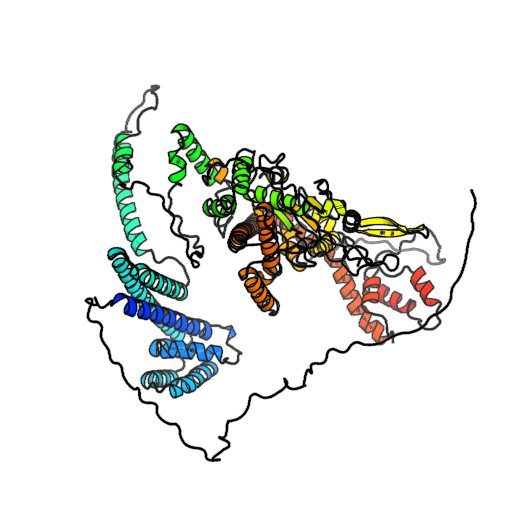.25 79 ALA A CA 1
ATOM 568 C C . ALA A 1 79 ? -36.842 -11.928 -14.399 1.00 70.25 79 ALA A C 1
ATOM 570 O O . ALA A 1 79 ? -35.964 -11.928 -15.255 1.00 70.25 79 ALA A O 1
ATOM 571 N N . SER A 1 80 ? -37.836 -11.035 -14.400 1.00 74.25 80 SER A N 1
ATOM 572 C CA . SER A 1 80 ? -38.037 -10.060 -15.482 1.00 74.25 80 SER A CA 1
ATOM 573 C C . SER A 1 80 ? -36.864 -9.073 -15.625 1.00 74.25 80 SER A C 1
ATOM 575 O O . SER A 1 80 ? -36.554 -8.628 -16.726 1.00 74.25 80 SER A O 1
ATOM 577 N N . ALA A 1 81 ? -36.175 -8.736 -14.529 1.00 66.75 81 ALA A N 1
ATOM 578 C CA . ALA A 1 81 ? -34.984 -7.882 -14.558 1.00 66.75 81 ALA A CA 1
ATOM 579 C C . ALA A 1 81 ? -33.784 -8.578 -15.225 1.00 66.75 81 ALA A C 1
ATOM 581 O O . ALA A 1 81 ? -33.033 -7.945 -15.971 1.00 66.75 81 ALA A O 1
ATOM 582 N N . LEU A 1 82 ? -33.617 -9.882 -14.980 1.00 69.94 82 LEU A N 1
ATOM 583 C CA . LEU A 1 82 ? -32.587 -10.699 -15.627 1.00 69.94 82 LEU A CA 1
ATOM 584 C C . LEU A 1 82 ? -32.868 -10.855 -17.124 1.00 69.94 82 LEU A C 1
ATOM 586 O O . LEU A 1 82 ? -31.961 -10.683 -17.937 1.00 69.94 82 LEU A O 1
ATOM 590 N N . ASP A 1 83 ? -34.133 -11.059 -17.481 1.00 75.94 83 ASP A N 1
ATOM 591 C CA . ASP A 1 83 ? -34.583 -11.152 -18.867 1.00 75.94 83 ASP A CA 1
ATOM 592 C C . ASP A 1 83 ? -34.245 -9.879 -19.671 1.00 75.94 83 ASP A C 1
ATOM 594 O O . ASP A 1 83 ? -33.717 -9.950 -20.783 1.00 75.94 83 ASP A O 1
ATOM 598 N N . ILE A 1 84 ? -34.472 -8.694 -19.089 1.00 72.56 84 ILE A N 1
ATOM 599 C CA . ILE A 1 84 ? -34.093 -7.400 -19.684 1.00 72.56 84 ILE A CA 1
ATOM 600 C C . ILE A 1 84 ? -32.574 -7.301 -19.899 1.00 72.56 84 ILE A C 1
ATOM 602 O O . ILE A 1 84 ? -32.116 -6.816 -20.939 1.00 72.56 84 ILE A O 1
ATOM 606 N N . ALA A 1 85 ? -31.781 -7.747 -18.920 1.00 70.06 85 ALA A N 1
ATOM 607 C CA . ALA A 1 85 ? -30.325 -7.695 -19.001 1.00 70.06 85 ALA A CA 1
ATOM 608 C C . ALA A 1 85 ? -29.786 -8.601 -20.119 1.00 70.06 85 ALA A C 1
ATOM 610 O O . ALA A 1 85 ? -28.876 -8.204 -20.851 1.00 70.06 85 ALA A O 1
ATOM 611 N N . ASP A 1 86 ? -30.366 -9.787 -20.295 1.00 74.44 86 ASP A N 1
ATOM 612 C CA . ASP A 1 86 ? -29.957 -10.722 -21.341 1.00 74.44 86 ASP A CA 1
ATOM 613 C C . ASP A 1 86 ? -30.328 -10.218 -22.744 1.00 74.44 86 ASP A C 1
ATOM 615 O O . ASP A 1 86 ? -29.483 -10.256 -23.644 1.00 74.44 86 ASP A O 1
ATOM 619 N N . VAL A 1 87 ? -31.513 -9.619 -22.926 1.00 72.81 87 VAL A N 1
ATOM 620 C CA . VAL A 1 87 ? -31.900 -8.945 -24.186 1.00 72.81 87 VAL A CA 1
ATOM 621 C C . VAL A 1 87 ? -30.889 -7.862 -24.580 1.00 72.81 87 VAL A C 1
ATOM 623 O O . VAL A 1 87 ? -30.542 -7.710 -25.758 1.00 72.81 87 VAL A O 1
ATOM 626 N N . TRP A 1 88 ? -30.332 -7.144 -23.607 1.00 72.69 88 TRP A N 1
ATOM 627 C CA . TRP A 1 88 ? -29.312 -6.138 -23.885 1.00 72.69 88 TRP A CA 1
ATOM 628 C C . TRP A 1 88 ? -27.926 -6.657 -24.176 1.00 72.69 88 TRP A C 1
ATOM 630 O O . TRP A 1 88 ? -27.238 -6.077 -25.022 1.00 72.69 88 TRP A O 1
ATOM 640 N N . LYS A 1 89 ? -27.515 -7.752 -23.540 1.00 73.56 89 LYS A N 1
ATOM 641 C CA . LYS A 1 89 ? -26.273 -8.430 -23.919 1.00 73.56 89 LYS A CA 1
ATOM 642 C C . LYS A 1 89 ? -26.334 -8.845 -25.383 1.00 73.56 89 LYS A C 1
ATOM 644 O O . LYS A 1 89 ? -25.379 -8.602 -26.115 1.00 73.56 89 LYS A O 1
ATOM 649 N N . VAL A 1 90 ? -27.477 -9.357 -25.848 1.00 73.38 90 VAL A N 1
ATOM 650 C CA . VAL A 1 90 ? -27.679 -9.683 -27.268 1.00 73.38 90 VAL A CA 1
ATOM 651 C C . VAL A 1 90 ? -27.551 -8.452 -28.152 1.00 73.38 90 VAL A C 1
ATOM 653 O O . VAL A 1 90 ? -26.852 -8.507 -29.160 1.00 73.38 90 VAL A O 1
ATOM 656 N N . ARG A 1 91 ? -28.156 -7.320 -27.782 1.00 76.56 91 ARG A N 1
ATOM 657 C CA . ARG A 1 91 ? -27.994 -6.078 -28.548 1.00 76.56 91 ARG A CA 1
ATOM 658 C C . ARG A 1 91 ? -26.546 -5.597 -28.583 1.00 76.56 91 ARG A C 1
ATOM 660 O O . ARG A 1 91 ? -26.082 -5.193 -29.641 1.00 76.56 91 ARG A O 1
ATOM 667 N N . ALA A 1 92 ? -25.818 -5.642 -27.470 1.00 73.88 92 ALA A N 1
ATOM 668 C CA . ALA A 1 92 ? -24.404 -5.270 -27.437 1.00 73.88 92 ALA A CA 1
ATOM 669 C C . ALA A 1 92 ? -23.555 -6.190 -28.333 1.00 73.88 92 ALA A C 1
ATOM 671 O O . ALA A 1 92 ? -22.750 -5.700 -29.120 1.00 73.88 92 ALA A O 1
ATOM 672 N N . LEU A 1 93 ? -23.804 -7.501 -28.274 1.00 71.44 93 LEU A N 1
ATOM 673 C CA . LEU A 1 93 ? -23.126 -8.517 -29.084 1.00 71.44 93 LEU A CA 1
ATOM 674 C C . LEU A 1 93 ? -23.427 -8.376 -30.582 1.00 71.44 93 LEU A C 1
ATOM 676 O O . LEU A 1 93 ? -22.534 -8.490 -31.413 1.00 71.44 93 LEU A O 1
ATOM 680 N N . VAL A 1 94 ? -24.682 -8.107 -30.942 1.00 67.56 94 VAL A N 1
ATOM 681 C CA . VAL A 1 94 ? -25.129 -7.945 -32.335 1.00 67.56 94 VAL A CA 1
ATOM 682 C C . VAL A 1 94 ? -24.613 -6.645 -32.964 1.00 67.56 94 VAL A C 1
ATOM 684 O O . VAL A 1 94 ? -24.473 -6.562 -34.185 1.00 67.56 94 VAL A O 1
ATOM 687 N N . LEU A 1 95 ? -24.345 -5.621 -32.151 1.00 64.44 95 LEU A N 1
ATOM 688 C CA . LEU A 1 95 ? -23.928 -4.297 -32.617 1.00 64.44 95 LEU A CA 1
ATOM 689 C C . LEU A 1 95 ? -22.425 -4.043 -32.535 1.00 64.44 95 LEU A C 1
ATOM 691 O O . LEU A 1 95 ? -21.992 -2.967 -32.950 1.00 64.44 95 LEU A O 1
ATOM 695 N N . ASP A 1 96 ? -21.642 -4.995 -32.029 1.00 70.81 96 ASP A N 1
ATOM 696 C CA . ASP A 1 96 ? -20.192 -4.860 -31.967 1.00 70.81 96 ASP A CA 1
ATOM 697 C C . ASP A 1 96 ? -19.592 -4.877 -33.389 1.00 70.81 96 ASP A C 1
ATOM 699 O O . ASP A 1 96 ? -19.644 -5.907 -34.069 1.00 70.81 96 ASP A O 1
ATOM 703 N N . PRO A 1 97 ? -18.978 -3.771 -33.860 1.00 56.97 97 PRO A N 1
ATOM 704 C CA . PRO A 1 97 ? -18.314 -3.731 -35.161 1.00 56.97 97 PRO A CA 1
ATOM 705 C C . PRO A 1 97 ? -17.168 -4.746 -35.280 1.00 56.97 97 PRO A C 1
ATOM 707 O O . PRO A 1 97 ? -16.742 -5.060 -36.389 1.00 56.97 97 PRO A O 1
ATOM 710 N N . ALA A 1 98 ? -16.638 -5.239 -34.155 1.00 56.09 98 ALA A N 1
ATOM 711 C CA . ALA A 1 98 ? -15.594 -6.252 -34.125 1.00 56.09 98 ALA A CA 1
ATOM 712 C C . ALA A 1 98 ? -16.101 -7.655 -34.490 1.00 56.09 98 ALA A C 1
ATOM 714 O O . ALA A 1 98 ? -15.274 -8.509 -34.800 1.00 56.09 98 ALA A O 1
ATOM 715 N N . MET A 1 99 ? -17.419 -7.899 -34.510 1.00 62.56 99 MET A N 1
ATOM 716 C CA . MET A 1 99 ? -18.000 -9.189 -34.911 1.00 62.56 99 MET A CA 1
ATOM 717 C C . MET A 1 99 ? -17.856 -9.490 -36.411 1.00 62.56 99 MET A C 1
ATOM 719 O O . MET A 1 99 ? -18.029 -10.645 -36.812 1.00 62.56 99 MET A O 1
ATOM 723 N N . ASP A 1 100 ? -17.455 -8.507 -37.227 1.00 51.91 100 ASP A N 1
ATOM 724 C CA . ASP A 1 100 ? -17.068 -8.694 -38.631 1.00 51.91 100 ASP A CA 1
ATOM 725 C C . ASP A 1 100 ? -15.759 -9.510 -38.729 1.00 51.91 100 ASP A C 1
ATOM 727 O O . ASP A 1 100 ? -14.664 -8.987 -38.945 1.00 51.91 100 ASP A O 1
ATOM 731 N N . GLY A 1 101 ? -15.868 -10.831 -38.554 1.00 55.53 101 GLY A N 1
ATOM 732 C CA . GLY A 1 101 ? -14.769 -11.788 -38.724 1.00 55.53 101 GLY A CA 1
ATOM 733 C C . GLY A 1 101 ? -14.679 -12.916 -37.691 1.00 55.53 101 GLY A C 1
ATOM 734 O O . GLY A 1 101 ? -13.860 -13.817 -37.886 1.00 55.53 101 GLY A O 1
ATOM 735 N N . TYR A 1 102 ? -15.491 -12.913 -36.628 1.00 54.16 102 TYR A N 1
ATOM 736 C CA . TYR A 1 102 ? -15.460 -13.958 -35.594 1.00 54.16 102 TYR A CA 1
ATOM 737 C C . TYR A 1 102 ? -16.436 -15.108 -35.870 1.00 54.16 102 TYR A C 1
ATOM 739 O O . TYR A 1 102 ? -17.519 -14.933 -36.427 1.00 54.16 102 TYR A O 1
ATOM 747 N N . ALA A 1 103 ? -16.043 -16.315 -35.450 1.00 64.25 103 ALA A N 1
ATOM 748 C CA . ALA A 1 103 ? -16.961 -17.438 -35.325 1.00 64.25 103 ALA A CA 1
ATOM 749 C C . ALA A 1 103 ? -17.916 -17.159 -34.156 1.00 64.25 103 ALA A C 1
ATOM 751 O O . ALA A 1 103 ? -17.457 -16.866 -33.055 1.00 64.25 103 ALA A O 1
ATOM 752 N N . VAL A 1 104 ? -19.227 -17.257 -34.393 1.00 76.25 104 VAL A N 1
ATOM 753 C CA . VAL A 1 104 ? -20.234 -17.235 -33.324 1.00 76.25 104 VAL A CA 1
ATOM 754 C C . VAL A 1 104 ? -19.902 -18.363 -32.343 1.00 76.25 104 VAL A C 1
ATOM 756 O O . VAL A 1 104 ? -19.902 -19.531 -32.737 1.00 76.25 104 VAL A O 1
ATOM 759 N N . THR A 1 105 ? -19.557 -18.010 -31.105 1.00 82.69 105 THR A N 1
ATOM 760 C CA . THR A 1 105 ? -19.241 -18.972 -30.042 1.00 82.69 105 THR A CA 1
ATOM 761 C C . THR A 1 105 ? -20.523 -19.539 -29.436 1.00 82.69 105 THR A C 1
ATOM 763 O O . THR A 1 105 ? -21.596 -18.942 -29.560 1.00 82.69 105 THR A O 1
ATOM 766 N N . ASP A 1 106 ? -20.413 -20.681 -28.755 1.00 81.88 106 ASP A N 1
ATOM 767 C CA . ASP A 1 106 ? -21.550 -21.286 -28.051 1.00 81.88 106 ASP A CA 1
ATOM 768 C C . ASP A 1 106 ? -22.110 -20.337 -26.973 1.00 81.88 106 ASP A C 1
ATOM 770 O O . ASP A 1 106 ? -23.318 -20.184 -26.865 1.00 81.88 106 ASP A O 1
ATOM 774 N N . GLU A 1 107 ? -21.253 -19.567 -26.293 1.00 78.75 107 GLU A N 1
ATOM 775 C CA . GLU A 1 107 ? -21.657 -18.559 -25.295 1.00 78.75 107 GLU A CA 1
ATOM 776 C C . GLU A 1 107 ? -22.543 -17.440 -25.878 1.00 78.75 107 GLU A C 1
ATOM 778 O O . GLU A 1 107 ? -23.509 -17.001 -25.247 1.00 78.75 107 GLU A O 1
ATOM 783 N N . VAL A 1 108 ? -22.259 -16.996 -27.110 1.00 79.25 108 VAL A N 1
ATOM 784 C CA . VAL A 1 108 ? -23.087 -16.000 -27.812 1.00 79.25 108 VAL A CA 1
ATOM 785 C C . VAL A 1 108 ? -24.449 -16.592 -28.175 1.00 79.25 108 VAL A C 1
ATOM 787 O O . VAL A 1 108 ? -25.462 -15.900 -28.072 1.00 79.25 108 VAL A O 1
ATOM 790 N N . LEU A 1 109 ? -24.492 -17.865 -28.579 1.00 83.38 109 LEU A N 1
ATOM 791 C CA . LEU A 1 109 ? -25.746 -18.556 -28.880 1.00 83.38 109 LEU A CA 1
ATOM 792 C C . LEU A 1 109 ? -26.570 -18.832 -27.624 1.00 83.38 109 LEU A C 1
ATOM 794 O O . LEU A 1 109 ? -27.781 -18.651 -27.679 1.00 83.38 109 LEU A O 1
ATOM 798 N N . ASP A 1 110 ? -25.938 -19.198 -26.512 1.00 83.81 110 ASP A N 1
ATOM 799 C CA . ASP A 1 110 ? -26.612 -19.447 -25.236 1.00 83.81 110 ASP A CA 1
ATOM 800 C C . ASP A 1 110 ? -27.209 -18.155 -24.667 1.00 83.81 110 ASP A C 1
ATOM 802 O O . ASP A 1 110 ? -28.372 -18.131 -24.265 1.00 83.81 110 ASP A O 1
ATOM 806 N N . THR A 1 111 ? -26.463 -17.046 -24.728 1.00 79.75 111 THR A N 1
ATOM 807 C CA . THR A 1 111 ? -26.960 -15.719 -24.320 1.00 79.75 111 THR A CA 1
ATOM 808 C C . THR A 1 111 ? -28.124 -15.271 -25.204 1.00 79.75 111 THR A C 1
ATOM 810 O O . THR A 1 111 ? -29.150 -14.803 -24.711 1.00 79.75 111 THR A O 1
ATOM 813 N N . ALA A 1 112 ? -27.994 -15.452 -26.523 1.00 80.75 112 ALA A N 1
ATOM 814 C CA . ALA A 1 112 ? -29.069 -15.151 -27.457 1.00 80.75 112 ALA A CA 1
ATOM 815 C C . ALA A 1 112 ? -30.294 -16.041 -27.241 1.00 80.75 112 ALA A C 1
ATOM 817 O O . ALA A 1 112 ? -31.413 -15.570 -27.407 1.00 80.75 112 ALA A O 1
ATOM 818 N N . HIS A 1 113 ? -30.100 -17.301 -26.855 1.00 86.06 113 HIS A N 1
ATOM 819 C CA . HIS A 1 113 ? -31.179 -18.237 -26.585 1.00 86.06 113 HIS A CA 1
ATOM 820 C C . HIS A 1 113 ? -31.940 -17.872 -25.311 1.00 86.06 113 HIS A C 1
ATOM 822 O O . HIS A 1 113 ? -33.165 -17.799 -25.355 1.00 86.06 113 HIS A O 1
ATOM 828 N N . ALA A 1 114 ? -31.233 -17.553 -24.223 1.00 80.38 114 ALA A N 1
ATOM 829 C CA . ALA A 1 114 ? -31.839 -17.106 -22.969 1.00 80.38 114 ALA A CA 1
ATOM 830 C C . ALA A 1 114 ? -32.690 -15.839 -23.169 1.00 80.38 114 ALA A C 1
ATOM 832 O O . ALA A 1 114 ? -33.874 -15.826 -22.835 1.00 80.38 114 ALA A O 1
ATOM 833 N N . ALA A 1 115 ? -32.130 -14.821 -23.831 1.00 79.56 115 ALA A N 1
ATOM 834 C CA . ALA A 1 115 ? -32.857 -13.601 -24.183 1.00 79.56 115 ALA A CA 1
ATOM 835 C C . ALA A 1 115 ? -34.074 -13.874 -25.085 1.00 79.56 115 ALA A C 1
ATOM 837 O O . ALA A 1 115 ? -35.116 -13.226 -24.964 1.00 79.56 115 ALA A O 1
ATOM 838 N N . PHE A 1 116 ? -33.948 -14.837 -26.003 1.00 83.06 116 PHE A N 1
ATOM 839 C CA . PHE A 1 116 ? -35.012 -15.185 -26.934 1.00 83.06 116 PHE A CA 1
ATOM 840 C C . PHE A 1 116 ? -36.176 -15.910 -26.257 1.00 83.06 116 PHE A C 1
ATOM 842 O O . PHE A 1 116 ? -37.320 -15.602 -26.569 1.00 83.06 116 PHE A O 1
ATOM 849 N N . LEU A 1 117 ? -35.906 -16.828 -25.325 1.00 81.44 117 LEU A N 1
ATOM 850 C CA . LEU A 1 117 ? -36.946 -17.488 -24.530 1.00 81.44 117 LEU A CA 1
ATOM 851 C C . LEU A 1 117 ? -37.700 -16.490 -23.645 1.00 81.44 117 LEU A C 1
ATOM 853 O O . LEU A 1 117 ? -38.908 -16.621 -23.462 1.00 81.44 117 LEU A O 1
ATOM 857 N N . ALA A 1 118 ? -37.002 -15.475 -23.139 1.00 79.44 118 ALA A N 1
ATOM 858 C CA . ALA A 1 118 ? -37.606 -14.441 -22.315 1.00 79.44 118 ALA A CA 1
ATOM 859 C C . ALA A 1 118 ? -38.470 -13.453 -23.119 1.00 79.44 118 ALA A C 1
ATOM 861 O O . ALA A 1 118 ? -39.596 -13.144 -22.733 1.00 79.44 118 ALA A O 1
ATOM 862 N N . GLN A 1 119 ? -37.953 -12.950 -24.247 1.00 82.62 119 GLN A N 1
ATOM 863 C CA . GLN A 1 119 ? -38.643 -11.983 -25.107 1.00 82.62 119 GLN A CA 1
ATOM 864 C C . GLN A 1 119 ? -38.440 -12.307 -26.595 1.00 82.62 119 GLN A C 1
ATOM 866 O O . GLN A 1 119 ? -37.607 -11.679 -27.266 1.00 82.62 119 GLN A O 1
ATOM 871 N N . PRO A 1 120 ? -39.227 -13.244 -27.156 1.00 84.31 120 PRO A N 1
ATOM 872 C CA . PRO A 1 120 ? -39.052 -13.691 -28.535 1.00 84.31 120 PRO A CA 1
ATOM 873 C C . PRO A 1 120 ? -39.209 -12.556 -29.550 1.00 84.31 120 PRO A C 1
ATOM 875 O O . PRO A 1 120 ? -38.437 -12.463 -30.500 1.00 84.31 120 PRO A O 1
ATOM 878 N N . GLY A 1 121 ? -40.179 -11.657 -29.337 1.00 83.94 121 GLY A N 1
ATOM 879 C CA . GLY A 1 121 ? -40.470 -10.552 -30.256 1.00 83.94 121 GLY A CA 1
ATOM 880 C C . GLY A 1 121 ? -39.357 -9.502 -30.315 1.00 83.94 121 GLY A C 1
ATOM 881 O O . GLY A 1 121 ? -38.896 -9.154 -31.402 1.00 83.94 121 GLY A O 1
ATOM 882 N N . ILE A 1 122 ? -38.885 -9.042 -29.154 1.00 83.19 122 ILE A N 1
ATOM 883 C CA . ILE A 1 122 ? -37.829 -8.023 -29.056 1.00 83.19 122 ILE A CA 1
ATOM 884 C C . ILE A 1 122 ? -36.494 -8.594 -29.547 1.00 83.19 122 ILE A C 1
ATOM 886 O O . ILE A 1 122 ? -35.800 -7.976 -30.358 1.00 83.19 122 ILE A O 1
ATOM 890 N N . THR A 1 123 ? -36.152 -9.813 -29.124 1.00 83.75 123 THR A N 1
ATOM 891 C CA . THR A 1 123 ? -34.909 -10.470 -29.539 1.00 83.75 123 THR A CA 1
ATOM 892 C C . THR A 1 123 ? -34.925 -10.790 -31.039 1.00 83.75 123 THR A C 1
ATOM 894 O O . THR A 1 123 ? -33.936 -10.531 -31.727 1.00 83.75 123 THR A O 1
ATOM 897 N N . ALA A 1 124 ? -36.056 -11.250 -31.596 1.00 87.06 124 ALA A N 1
ATOM 898 C CA . ALA A 1 124 ? -36.241 -11.368 -33.047 1.00 87.06 124 ALA A CA 1
ATOM 899 C C . ALA A 1 124 ? -36.029 -10.022 -33.756 1.00 87.06 124 ALA A C 1
ATOM 901 O O . ALA A 1 124 ? -35.334 -9.968 -34.773 1.00 87.06 124 ALA A O 1
ATOM 902 N N . GLY A 1 125 ? -36.570 -8.934 -33.200 1.00 85.75 125 GLY A N 1
ATOM 903 C CA . GLY A 1 125 ? -36.372 -7.572 -33.687 1.00 85.75 125 GLY A CA 1
ATOM 904 C C . GLY A 1 125 ? -34.892 -7.206 -33.802 1.00 85.75 125 GLY A C 1
ATOM 905 O O . GLY A 1 125 ? -34.433 -6.851 -34.890 1.00 85.75 125 GLY A O 1
ATOM 906 N N . TYR A 1 126 ? -34.102 -7.392 -32.741 1.00 87.88 126 TYR A N 1
ATOM 907 C CA . TYR A 1 126 ? -32.657 -7.132 -32.783 1.00 87.88 126 TYR A CA 1
ATOM 908 C C . TYR A 1 126 ? -31.911 -8.007 -33.795 1.00 87.88 126 TYR A C 1
ATOM 910 O O . TYR A 1 126 ? -31.025 -7.513 -34.495 1.00 87.88 126 TYR A O 1
ATOM 918 N N . LEU A 1 127 ? -32.299 -9.275 -33.954 1.00 87.12 127 LEU A N 1
ATOM 919 C CA . LEU A 1 127 ? -31.711 -10.158 -34.966 1.00 87.12 127 LEU A CA 1
ATOM 920 C C . LEU A 1 127 ? -32.009 -9.688 -36.399 1.00 87.12 127 LEU A C 1
ATOM 922 O O . LEU A 1 127 ? -31.175 -9.865 -37.290 1.00 87.12 127 LEU A O 1
ATOM 926 N N . THR A 1 128 ? -33.162 -9.054 -36.647 1.00 89.12 128 THR A N 1
ATOM 927 C CA . THR A 1 128 ? -33.466 -8.467 -37.967 1.00 89.12 128 THR A CA 1
ATOM 928 C C . THR A 1 128 ? -32.648 -7.213 -38.280 1.00 89.12 128 THR A C 1
ATOM 930 O O . THR A 1 128 ? -32.442 -6.905 -39.456 1.00 89.12 128 THR A O 1
ATOM 933 N N . CYS A 1 129 ? -32.113 -6.546 -37.253 1.00 87.00 129 CYS A N 1
ATOM 934 C CA . CYS A 1 129 ? -31.226 -5.389 -37.382 1.00 87.00 129 CYS A CA 1
ATOM 935 C C . CYS A 1 129 ? -29.780 -5.759 -37.758 1.00 87.00 129 CYS A C 1
ATOM 937 O O . CYS A 1 129 ? -28.990 -4.862 -38.060 1.00 87.00 129 CYS A O 1
ATOM 939 N N . VAL A 1 130 ? -29.422 -7.052 -37.768 1.00 87.31 130 VAL A N 1
ATOM 940 C CA . VAL A 1 130 ? -28.130 -7.532 -38.280 1.00 87.31 130 VAL A CA 1
ATOM 941 C C . VAL A 1 130 ? -28.096 -7.319 -39.798 1.00 87.31 130 VAL A C 1
ATOM 943 O O . VAL A 1 130 ? -28.781 -8.012 -40.556 1.00 87.31 130 VAL A O 1
ATOM 946 N N . THR A 1 131 ? -27.300 -6.348 -40.251 1.00 86.06 131 THR A N 1
ATOM 947 C CA . THR A 1 131 ? -27.185 -5.998 -41.677 1.00 86.06 131 THR A CA 1
ATOM 948 C C . THR A 1 131 ? -26.270 -6.936 -42.458 1.00 86.06 131 THR A C 1
ATOM 950 O O . THR A 1 131 ? -26.393 -7.012 -43.680 1.00 86.06 131 THR A O 1
ATOM 953 N N . ASP A 1 132 ? -25.367 -7.657 -41.782 1.00 85.94 132 ASP A N 1
ATOM 954 C CA . ASP A 1 132 ? -24.565 -8.708 -42.409 1.00 85.94 132 ASP A CA 1
ATOM 955 C C . ASP A 1 132 ? -25.429 -9.969 -42.640 1.00 85.94 132 ASP A C 1
ATOM 957 O O . ASP A 1 132 ? -25.904 -10.587 -41.678 1.00 85.94 132 ASP A O 1
ATOM 961 N N . PRO A 1 133 ? -25.641 -10.394 -43.902 1.00 86.12 133 PRO A N 1
ATOM 962 C CA . PRO A 1 133 ? -26.467 -11.558 -44.203 1.00 86.12 133 PRO A CA 1
ATOM 963 C C . PRO A 1 133 ? -25.933 -12.850 -43.574 1.00 86.12 133 PRO A C 1
ATOM 965 O O . PRO A 1 133 ? -26.715 -13.668 -43.092 1.00 86.12 133 PRO A O 1
ATOM 968 N N . ALA A 1 134 ? -24.616 -13.063 -43.601 1.00 83.62 134 ALA A N 1
ATOM 969 C CA . ALA A 1 134 ? -23.989 -14.301 -43.157 1.00 83.62 134 ALA A CA 1
ATOM 970 C C . ALA A 1 134 ? -24.080 -14.448 -41.636 1.00 83.62 134 ALA A C 1
ATOM 972 O O . ALA A 1 134 ? -24.500 -15.503 -41.157 1.00 83.62 134 ALA A O 1
ATOM 973 N N . LEU A 1 135 ? -23.775 -13.387 -40.888 1.00 84.06 135 LEU A N 1
ATOM 974 C CA . LEU A 1 135 ? -23.905 -13.369 -39.433 1.00 84.06 135 LEU A CA 1
ATOM 975 C C . LEU A 1 135 ? -25.364 -13.570 -39.007 1.00 84.06 135 LEU A C 1
ATOM 977 O O . LEU A 1 135 ? -25.645 -14.416 -38.155 1.00 84.06 135 LEU A O 1
ATOM 981 N N . ARG A 1 136 ? -26.311 -12.881 -39.663 1.00 88.56 136 ARG A N 1
ATOM 982 C CA . ARG A 1 136 ? -27.750 -13.049 -39.405 1.00 88.56 136 ARG A CA 1
ATOM 983 C C . ARG A 1 136 ? -28.202 -14.492 -39.618 1.00 88.56 136 ARG A C 1
ATOM 985 O O . ARG A 1 136 ? -28.927 -15.038 -38.788 1.00 88.56 136 ARG A O 1
ATOM 992 N N . TYR A 1 137 ? -27.755 -15.138 -40.697 1.00 88.94 137 TYR A N 1
ATOM 993 C CA . TYR A 1 137 ? -28.071 -16.545 -40.954 1.00 88.94 137 TYR A CA 1
ATOM 994 C C . TYR A 1 137 ? -27.476 -17.495 -39.911 1.00 88.94 137 TYR A C 1
ATOM 996 O O . TYR A 1 137 ? -28.138 -18.470 -39.554 1.00 88.94 137 TYR A O 1
ATOM 1004 N N . VAL A 1 138 ? -26.259 -17.238 -39.421 1.00 87.12 138 VAL A N 1
ATOM 1005 C CA . VAL A 1 138 ? -25.620 -18.074 -38.392 1.00 87.12 138 VAL A CA 1
ATOM 1006 C C . VAL A 1 138 ? -26.336 -17.936 -37.050 1.00 87.12 138 VAL A C 1
ATOM 1008 O O . VAL A 1 138 ? -26.659 -18.959 -36.449 1.00 87.12 138 VAL A O 1
ATOM 1011 N N . LEU A 1 139 ? -26.642 -16.711 -36.614 1.00 86.94 139 LEU A N 1
ATOM 1012 C CA . LEU A 1 139 ? -27.343 -16.455 -35.352 1.00 86.94 139 LEU A CA 1
ATOM 1013 C C . LEU A 1 139 ? -28.755 -17.052 -35.363 1.00 86.94 139 LEU A C 1
ATOM 1015 O O . LEU A 1 139 ? -29.086 -17.867 -34.504 1.00 86.94 139 LEU A O 1
ATOM 1019 N N . ILE A 1 140 ? -29.562 -16.740 -36.386 1.00 90.69 140 ILE A N 1
ATOM 1020 C CA . ILE A 1 140 ? -30.922 -17.288 -36.514 1.00 90.69 140 ILE A CA 1
ATOM 1021 C C . ILE A 1 140 ? -30.872 -18.813 -36.679 1.00 90.69 140 ILE A C 1
ATOM 1023 O O . ILE A 1 140 ? -31.657 -19.531 -36.067 1.00 90.69 140 ILE A O 1
ATOM 1027 N N . GLY A 1 141 ? -29.935 -19.342 -37.472 1.00 90.19 141 GLY A N 1
ATOM 1028 C CA . GLY A 1 141 ? -29.775 -20.784 -37.660 1.00 90.19 141 GLY A CA 1
ATOM 1029 C C . GLY A 1 141 ? -29.349 -21.524 -36.388 1.00 90.19 141 GLY A C 1
ATOM 1030 O O . GLY A 1 141 ? -29.809 -22.643 -36.156 1.00 90.19 141 GLY A O 1
ATOM 1031 N N . GLY A 1 142 ? -28.497 -20.911 -35.564 1.00 89.69 142 GLY A N 1
ATOM 1032 C CA . GLY A 1 142 ? -28.112 -21.413 -34.246 1.00 89.69 142 GLY A CA 1
ATOM 1033 C C . GLY A 1 142 ? -29.298 -21.442 -33.287 1.00 89.69 142 GLY A C 1
ATOM 1034 O O . GLY A 1 142 ? -29.614 -22.506 -32.759 1.00 89.69 142 GLY A O 1
ATOM 1035 N N . LEU A 1 143 ? -30.020 -20.326 -33.172 1.00 88.50 143 LEU A N 1
ATOM 1036 C CA . LEU A 1 143 ? -31.207 -20.207 -32.321 1.00 88.50 143 LEU A CA 1
ATOM 1037 C C . LEU A 1 143 ? -32.330 -21.154 -32.732 1.00 88.50 143 LEU A C 1
ATOM 1039 O O . LEU A 1 143 ? -32.929 -21.795 -31.880 1.00 88.50 143 LEU A O 1
ATOM 1043 N N . MET A 1 144 ? -32.568 -21.346 -34.032 1.00 89.88 144 MET A N 1
ATOM 1044 C CA . MET A 1 144 ? -33.540 -22.338 -34.501 1.00 89.88 144 MET A CA 1
ATOM 1045 C C . MET A 1 144 ? -33.164 -23.772 -34.079 1.00 89.88 144 MET A C 1
ATOM 1047 O O . MET A 1 144 ? -34.035 -24.624 -33.940 1.00 89.88 144 MET A O 1
ATOM 1051 N N . ARG A 1 145 ? -31.883 -24.103 -33.880 1.00 88.69 145 ARG A N 1
ATOM 1052 C CA . ARG A 1 145 ? -31.531 -25.433 -33.351 1.00 88.69 145 ARG A CA 1
ATOM 1053 C C . ARG A 1 145 ? -31.869 -25.560 -31.868 1.00 88.69 145 ARG A C 1
ATOM 1055 O O . ARG A 1 145 ? -32.321 -26.629 -31.473 1.00 88.69 145 ARG A O 1
ATOM 1062 N N . LEU A 1 146 ? -31.672 -24.487 -31.107 1.00 85.88 146 LEU A N 1
ATOM 1063 C CA . LEU A 1 146 ? -31.912 -24.436 -29.667 1.00 85.88 146 LEU A CA 1
ATOM 1064 C C . LEU A 1 146 ? -33.415 -24.373 -29.348 1.00 85.88 146 LEU A C 1
ATOM 1066 O O . LEU A 1 146 ? -33.936 -25.289 -28.727 1.00 85.88 146 LEU A O 1
ATOM 1070 N N . VAL A 1 147 ? -34.152 -23.426 -29.933 1.00 86.56 147 VAL A N 1
ATOM 1071 C CA . VAL A 1 147 ? -35.605 -23.261 -29.712 1.00 86.56 147 VAL A CA 1
ATOM 1072 C C . VAL A 1 147 ? -36.404 -24.493 -30.144 1.00 86.56 147 VAL A C 1
ATOM 1074 O O . VAL A 1 147 ? -37.391 -24.867 -29.514 1.00 86.56 147 VAL A O 1
ATOM 1077 N N . ARG A 1 148 ? -35.969 -25.188 -31.204 1.00 83.88 148 ARG A N 1
ATOM 1078 C CA . ARG A 1 148 ? -36.626 -26.431 -31.635 1.00 83.88 148 ARG A CA 1
ATOM 1079 C C . ARG A 1 148 ? -36.477 -27.564 -30.618 1.00 83.88 148 ARG A C 1
ATOM 1081 O O . ARG A 1 148 ? -37.312 -28.467 -30.620 1.00 83.88 148 ARG A O 1
ATOM 1088 N N . ALA A 1 149 ? -35.421 -27.552 -29.806 1.00 79.00 149 ALA A N 1
ATOM 1089 C CA . ALA A 1 149 ? -35.248 -28.526 -28.736 1.00 79.00 149 ALA A CA 1
ATOM 1090 C C . ALA A 1 149 ? -36.241 -28.283 -27.585 1.00 79.00 149 ALA A C 1
ATOM 1092 O O . ALA A 1 149 ? -36.699 -29.255 -26.985 1.00 79.00 149 ALA A O 1
ATOM 1093 N N . ASP A 1 150 ? -36.641 -27.027 -27.369 1.00 79.06 150 ASP A N 1
ATOM 1094 C CA . ASP A 1 150 ? -37.483 -26.606 -26.241 1.00 79.06 150 ASP A CA 1
ATOM 1095 C C . ASP A 1 150 ? -38.996 -26.582 -26.548 1.00 79.06 150 ASP A C 1
ATOM 1097 O O . ASP A 1 150 ? -39.811 -26.407 -25.646 1.00 79.06 150 ASP A O 1
ATOM 1101 N N . ALA A 1 151 ? -39.387 -26.849 -27.802 1.00 75.06 151 ALA A N 1
ATOM 1102 C CA . ALA A 1 151 ? -40.775 -27.031 -28.256 1.00 75.06 151 ALA A CA 1
ATOM 1103 C C . ALA A 1 151 ? -41.730 -25.832 -28.035 1.00 75.06 151 ALA A C 1
ATOM 1105 O O . ALA A 1 151 ? -42.934 -26.026 -27.864 1.00 75.06 151 ALA A O 1
ATOM 1106 N N . ASP A 1 152 ? -41.218 -24.600 -28.091 1.00 81.75 152 ASP A N 1
ATOM 1107 C CA . ASP A 1 152 ? -42.035 -23.379 -28.057 1.00 81.75 152 ASP A CA 1
ATOM 1108 C C . ASP A 1 152 ? -42.432 -22.933 -29.481 1.00 81.75 152 ASP A C 1
ATOM 1110 O O . ASP A 1 152 ? -41.623 -22.389 -30.240 1.00 81.75 152 ASP A O 1
ATOM 1114 N N . ASP A 1 153 ? -43.695 -23.173 -29.850 1.00 82.38 153 ASP A N 1
ATOM 1115 C CA . ASP A 1 153 ? -44.247 -22.837 -31.169 1.00 82.38 153 ASP A CA 1
ATOM 1116 C C . ASP A 1 153 ? -44.280 -21.315 -31.435 1.00 82.38 153 ASP A C 1
ATOM 1118 O O . ASP A 1 153 ? -44.095 -20.887 -32.574 1.00 82.38 153 ASP A O 1
ATOM 1122 N N . ALA A 1 154 ? -44.465 -20.480 -30.406 1.00 80.38 154 ALA A N 1
ATOM 1123 C CA . ALA A 1 154 ? -44.526 -19.024 -30.569 1.00 80.38 154 ALA A CA 1
ATOM 1124 C C . ALA A 1 154 ? -43.127 -18.428 -30.782 1.00 80.38 154 ALA A C 1
ATOM 1126 O O . ALA A 1 154 ? -42.926 -17.574 -31.651 1.00 80.38 154 ALA A O 1
ATOM 1127 N N . ALA A 1 155 ? -42.144 -18.925 -30.031 1.00 80.00 155 ALA A N 1
ATOM 1128 C CA . ALA A 1 155 ? -40.736 -18.606 -30.231 1.00 80.00 155 ALA A CA 1
ATOM 1129 C C . ALA A 1 155 ? -40.265 -19.058 -31.629 1.00 80.00 155 ALA A C 1
ATOM 1131 O O . ALA A 1 155 ? -39.557 -18.334 -32.339 1.00 80.00 155 ALA A O 1
ATOM 1132 N N . TRP A 1 156 ? -40.711 -20.237 -32.067 1.00 85.94 156 TRP A N 1
ATOM 1133 C CA . TRP A 1 156 ? -40.418 -20.758 -33.397 1.00 85.94 156 TRP A CA 1
ATOM 1134 C C . TRP A 1 156 ? -40.974 -19.877 -34.522 1.00 85.94 156 TRP A C 1
ATOM 1136 O O . TRP A 1 156 ? -40.243 -19.563 -35.469 1.00 85.94 156 TRP A O 1
ATOM 1146 N N . ASP A 1 157 ? -42.228 -19.438 -34.409 1.00 88.12 157 ASP A N 1
ATOM 1147 C CA . ASP A 1 157 ? -42.862 -18.549 -35.385 1.00 88.12 157 ASP A CA 1
ATOM 1148 C C . ASP A 1 157 ? -42.146 -17.188 -35.458 1.00 88.12 157 ASP A C 1
ATOM 1150 O O . ASP A 1 157 ? -41.849 -16.709 -36.555 1.00 88.12 157 ASP A O 1
ATOM 1154 N N . ALA A 1 158 ? -41.735 -16.621 -34.318 1.00 86.62 158 ALA A N 1
ATOM 1155 C CA . ALA A 1 158 ? -40.953 -15.382 -34.282 1.00 86.62 158 ALA A CA 1
ATOM 1156 C C . ALA A 1 158 ? -39.578 -15.518 -34.974 1.00 86.62 158 ALA A C 1
ATOM 1158 O O . ALA A 1 158 ? -39.153 -14.612 -35.699 1.00 86.62 158 ALA A O 1
ATOM 1159 N N . LEU A 1 159 ? -38.887 -16.660 -34.831 1.00 87.81 159 LEU A N 1
ATOM 1160 C CA . LEU A 1 159 ? -37.644 -16.927 -35.574 1.00 87.81 159 LEU A CA 1
ATOM 1161 C C . LEU A 1 159 ? -37.886 -17.126 -37.069 1.00 87.81 159 LEU A C 1
ATOM 1163 O O . LEU A 1 159 ? -37.052 -16.718 -37.881 1.00 87.81 159 LEU A O 1
ATOM 1167 N N . LEU A 1 160 ? -38.994 -17.762 -37.455 1.00 88.75 160 LEU A N 1
ATOM 1168 C CA . LEU A 1 160 ? -39.362 -17.915 -38.861 1.00 88.75 160 LEU A CA 1
ATOM 1169 C C . LEU A 1 160 ? -39.652 -16.558 -39.504 1.00 88.75 160 LEU A C 1
ATOM 1171 O O . LEU A 1 160 ? -39.164 -16.296 -40.606 1.00 88.75 160 LEU A O 1
ATOM 1175 N N . ASP A 1 161 ? -40.364 -15.679 -38.809 1.00 89.56 161 ASP A N 1
ATOM 1176 C CA . ASP A 1 161 ? -40.623 -14.317 -39.266 1.00 89.56 161 ASP A CA 1
ATOM 1177 C C . ASP A 1 161 ? -39.326 -13.502 -39.355 1.00 89.56 161 ASP A C 1
ATOM 1179 O O . ASP A 1 161 ? -39.058 -12.875 -40.387 1.00 89.56 161 ASP A O 1
ATOM 1183 N N . ALA A 1 162 ? -38.444 -13.593 -38.353 1.00 88.81 162 ALA A N 1
ATOM 1184 C CA . ALA A 1 162 ? -37.124 -12.963 -38.395 1.00 88.81 162 ALA A CA 1
ATOM 1185 C C . ALA A 1 162 ? -36.256 -13.504 -39.541 1.00 88.81 162 ALA A C 1
ATOM 1187 O O . ALA A 1 162 ? -35.546 -12.745 -40.199 1.00 88.81 162 ALA A O 1
ATOM 1188 N N . LYS A 1 163 ? -36.319 -14.807 -39.831 1.00 91.25 163 LYS A N 1
ATOM 1189 C CA . LYS A 1 163 ? -35.590 -15.442 -40.938 1.00 91.25 163 LYS A CA 1
ATOM 1190 C C . LYS A 1 163 ? -36.096 -14.994 -42.307 1.00 91.25 163 LYS A C 1
ATOM 1192 O O . LYS A 1 163 ? -35.298 -14.843 -43.231 1.00 91.25 163 LYS A O 1
ATOM 1197 N N . ASN A 1 164 ? -37.410 -14.839 -42.447 1.00 91.50 164 ASN A N 1
ATOM 1198 C CA . ASN A 1 164 ? -38.064 -14.504 -43.712 1.00 91.50 164 ASN A CA 1
ATOM 1199 C C . ASN A 1 164 ? -38.137 -12.991 -43.967 1.00 91.50 164 ASN A C 1
ATOM 1201 O O . ASN A 1 164 ? -38.385 -12.573 -45.100 1.00 91.50 164 ASN A O 1
ATOM 1205 N N . SER A 1 165 ? -37.907 -12.171 -42.941 1.00 90.50 165 SER A N 1
ATOM 1206 C CA . SER A 1 165 ? -37.861 -10.716 -43.063 1.00 90.50 165 SER A CA 1
ATOM 1207 C C . SER A 1 165 ? -36.712 -10.271 -43.979 1.00 90.50 165 SER A C 1
ATOM 1209 O O . SER A 1 165 ? -35.607 -10.816 -43.878 1.00 90.50 165 SER A O 1
ATOM 1211 N N . PRO A 1 166 ? -36.917 -9.268 -44.854 1.00 91.88 166 PRO A N 1
ATOM 1212 C CA . PRO A 1 166 ? -35.855 -8.760 -45.718 1.00 91.88 166 PRO A CA 1
ATOM 1213 C C . PRO A 1 166 ? -34.656 -8.245 -44.904 1.00 91.88 166 PRO A C 1
ATOM 1215 O O . PRO A 1 166 ? -34.766 -7.912 -43.720 1.00 91.88 166 PRO A O 1
ATOM 1218 N N . ILE A 1 167 ? -33.482 -8.199 -45.536 1.00 90.75 167 ILE A N 1
ATOM 1219 C CA . ILE A 1 167 ? -32.306 -7.556 -44.941 1.00 90.75 167 ILE A CA 1
ATOM 1220 C C . ILE A 1 167 ? -32.521 -6.052 -45.020 1.00 90.75 167 ILE A C 1
ATOM 1222 O O . ILE A 1 167 ? -32.672 -5.508 -46.114 1.00 90.75 167 ILE A O 1
ATOM 1226 N N . LEU A 1 168 ? -32.578 -5.418 -43.854 1.00 89.75 168 LEU A N 1
ATOM 1227 C CA . LEU A 1 168 ? -32.782 -3.985 -43.729 1.00 89.75 168 LEU A CA 1
ATOM 1228 C C . LEU A 1 168 ? -31.555 -3.235 -44.249 1.00 89.75 168 LEU A C 1
ATOM 1230 O O . LEU A 1 168 ? -30.414 -3.681 -44.093 1.00 89.75 168 LEU A O 1
ATOM 1234 N N . THR A 1 169 ? -31.781 -2.070 -44.847 1.00 90.12 169 THR A N 1
ATOM 1235 C CA . THR A 1 169 ? -30.704 -1.098 -45.052 1.00 90.12 169 THR A CA 1
ATOM 1236 C C . THR A 1 169 ? -30.160 -0.619 -43.701 1.00 90.12 169 THR A C 1
ATOM 1238 O O . THR A 1 169 ? -30.817 -0.756 -42.671 1.00 90.12 169 THR A O 1
ATOM 1241 N N . ALA A 1 170 ? -28.957 -0.035 -43.681 1.00 82.69 170 ALA A N 1
ATOM 1242 C CA . ALA A 1 170 ? -28.363 0.470 -42.439 1.00 82.69 170 ALA A CA 1
ATOM 1243 C C . ALA A 1 170 ? -29.262 1.500 -41.723 1.00 82.69 170 ALA A C 1
ATOM 1245 O O . ALA A 1 170 ? -29.335 1.490 -40.493 1.00 82.69 170 ALA A O 1
ATOM 1246 N N . ASP A 1 171 ? -29.976 2.329 -42.492 1.00 86.25 171 ASP A N 1
ATOM 1247 C CA . ASP A 1 171 ? -30.903 3.340 -41.975 1.00 86.25 171 ASP A CA 1
ATOM 1248 C C . ASP A 1 171 ? -32.187 2.699 -41.423 1.00 86.25 171 ASP A C 1
ATOM 1250 O O . ASP A 1 171 ? -32.608 3.032 -40.319 1.00 86.25 171 ASP A O 1
ATOM 1254 N N . GLU A 1 172 ? -32.772 1.725 -42.130 1.00 86.88 172 GLU A N 1
ATOM 1255 C CA . GLU A 1 172 ? -33.937 0.969 -41.639 1.00 86.88 172 GLU A CA 1
ATOM 1256 C C . GLU A 1 172 ? -33.596 0.146 -40.389 1.00 86.88 172 GLU A C 1
ATOM 1258 O O . GLU A 1 172 ? -34.392 0.073 -39.456 1.00 86.88 172 GLU A O 1
ATOM 1263 N N . ALA A 1 173 ? -32.395 -0.437 -40.332 1.00 84.44 173 ALA A N 1
ATOM 1264 C CA . ALA A 1 173 ? -31.901 -1.131 -39.149 1.00 84.44 173 ALA A CA 1
ATOM 1265 C C . ALA A 1 173 ? -31.662 -0.157 -37.987 1.00 84.44 173 ALA A C 1
ATOM 1267 O O . ALA A 1 173 ? -31.909 -0.498 -36.837 1.00 84.44 173 ALA A O 1
ATOM 1268 N N . ALA A 1 174 ? -31.168 1.059 -38.243 1.00 81.50 174 ALA A N 1
ATOM 1269 C CA . ALA A 1 174 ? -31.029 2.088 -37.211 1.00 81.50 174 ALA A CA 1
ATOM 1270 C C . ALA A 1 174 ? -32.391 2.541 -36.657 1.00 81.50 174 ALA A C 1
ATOM 1272 O O . ALA A 1 174 ? -32.533 2.645 -35.441 1.00 81.50 174 ALA A O 1
ATOM 1273 N N . ASP A 1 175 ? -33.387 2.738 -37.523 1.00 86.38 175 ASP A N 1
ATOM 1274 C CA . ASP A 1 175 ? -34.751 3.106 -37.123 1.00 86.38 175 ASP A CA 1
ATOM 1275 C C . ASP A 1 175 ? -35.425 1.996 -36.302 1.00 86.38 175 ASP A C 1
ATOM 1277 O O . ASP A 1 175 ? -35.927 2.246 -35.205 1.00 86.38 175 ASP A O 1
ATOM 1281 N N . LEU A 1 176 ? -35.356 0.741 -36.768 1.00 84.25 176 LEU A N 1
ATOM 1282 C CA . LEU A 1 176 ? -35.901 -0.398 -36.029 1.00 84.25 176 LEU A CA 1
ATOM 1283 C C . LEU A 1 176 ? -35.198 -0.592 -34.679 1.00 84.25 176 LEU A C 1
ATOM 1285 O O . LEU A 1 176 ? -35.874 -0.823 -33.680 1.00 84.25 176 LEU A O 1
ATOM 1289 N N . ARG A 1 177 ? -33.868 -0.426 -34.617 1.00 83.00 177 ARG A N 1
ATOM 1290 C CA . ARG A 1 177 ? -33.119 -0.441 -33.346 1.00 83.00 177 ARG A CA 1
ATOM 1291 C C . ARG A 1 177 ? -33.606 0.632 -32.393 1.00 83.00 177 ARG A C 1
ATOM 1293 O O . ARG A 1 177 ? -33.896 0.312 -31.254 1.00 83.00 177 ARG A O 1
ATOM 1300 N N . SER A 1 178 ? -33.774 1.868 -32.859 1.00 83.75 178 SER A N 1
ATOM 1301 C CA . SER A 1 178 ? -34.276 2.952 -32.009 1.00 83.75 178 SER A CA 1
ATOM 1302 C C . SER A 1 178 ? -35.661 2.651 -31.431 1.00 83.75 178 SER A C 1
ATOM 1304 O O . SER A 1 178 ? -35.967 3.106 -30.331 1.00 83.75 178 SER A O 1
ATOM 1306 N N . ARG A 1 179 ? -36.504 1.909 -32.159 1.00 86.06 179 ARG A N 1
ATOM 1307 C CA . ARG A 1 179 ? -37.815 1.471 -31.666 1.00 86.06 179 ARG A CA 1
ATOM 1308 C C . ARG A 1 179 ? -37.701 0.354 -30.630 1.00 86.06 179 ARG A C 1
ATOM 1310 O O . ARG A 1 179 ? -38.339 0.458 -29.593 1.00 86.06 179 ARG A O 1
ATOM 1317 N N . MET A 1 180 ? -36.876 -0.662 -30.889 1.00 84.31 180 MET A N 1
ATOM 1318 C CA . MET A 1 180 ? -36.626 -1.755 -29.938 1.00 84.31 180 MET A CA 1
ATOM 1319 C C . MET A 1 180 ? -35.969 -1.247 -28.652 1.00 84.31 180 MET A C 1
ATOM 1321 O O . MET A 1 180 ? -36.381 -1.639 -27.566 1.00 84.31 180 MET A O 1
ATOM 1325 N N . ASP A 1 181 ? -35.008 -0.327 -28.766 1.00 81.50 181 ASP A N 1
ATOM 1326 C CA . ASP A 1 181 ? -34.383 0.338 -27.624 1.00 81.50 181 ASP A CA 1
ATOM 1327 C C . ASP A 1 181 ? -35.470 1.047 -26.783 1.00 81.50 181 ASP A C 1
ATOM 1329 O O . ASP A 1 181 ? -35.511 0.893 -25.566 1.00 81.50 181 ASP A O 1
ATOM 1333 N N . GLY A 1 182 ? -36.414 1.744 -27.432 1.00 83.19 182 GLY A N 1
ATOM 1334 C CA . GLY A 1 182 ? -37.550 2.393 -26.768 1.00 83.19 182 GLY A CA 1
ATOM 1335 C C . GLY A 1 182 ? -38.518 1.428 -26.069 1.00 83.19 182 GLY A C 1
ATOM 1336 O O . GLY A 1 182 ? -38.966 1.726 -24.965 1.00 83.19 182 GLY A O 1
ATOM 1337 N N . GLU A 1 183 ? -38.811 0.273 -26.672 1.00 84.50 183 GLU A N 1
ATOM 1338 C CA . GLU A 1 183 ? -39.668 -0.766 -26.074 1.00 84.50 183 GLU A CA 1
ATOM 1339 C C . GLU A 1 183 ? -39.002 -1.414 -24.846 1.00 84.50 183 GLU A C 1
ATOM 1341 O O . GLU A 1 183 ? -39.652 -1.600 -23.817 1.00 84.50 183 GLU A O 1
ATOM 1346 N N . VAL A 1 184 ? -37.692 -1.690 -24.903 1.00 78.31 184 VAL A N 1
ATOM 1347 C CA . VAL A 1 184 ? -36.933 -2.212 -23.750 1.00 78.31 184 VAL A CA 1
ATOM 1348 C C . VAL A 1 184 ? -36.838 -1.166 -22.633 1.00 78.31 184 VAL A C 1
ATOM 1350 O O . VAL A 1 184 ? -36.962 -1.505 -21.456 1.00 78.31 184 VAL A O 1
ATOM 1353 N N . GLU A 1 185 ? -36.656 0.112 -22.976 1.00 78.25 185 GLU A N 1
ATOM 1354 C CA . GLU A 1 185 ? -36.685 1.207 -22.002 1.00 78.25 185 GLU A CA 1
ATOM 1355 C C . GLU A 1 185 ? -38.039 1.342 -21.299 1.00 78.25 185 GLU A C 1
ATOM 1357 O O . GLU A 1 185 ? -38.083 1.592 -20.094 1.00 78.25 185 GLU A O 1
ATOM 1362 N N . GLU A 1 186 ? -39.141 1.225 -22.040 1.00 83.94 186 GLU A N 1
ATOM 1363 C CA . GLU A 1 186 ? -40.493 1.279 -21.483 1.00 83.94 186 GLU A CA 1
ATOM 1364 C C . GLU A 1 186 ? -40.736 0.103 -20.534 1.00 83.94 186 GLU A C 1
ATOM 1366 O O . GLU A 1 186 ? -41.100 0.330 -19.379 1.00 83.94 186 GLU A O 1
ATOM 1371 N N . TRP A 1 187 ? -40.394 -1.117 -20.956 1.00 82.44 187 TRP A N 1
ATOM 1372 C CA . TRP A 1 187 ? -40.507 -2.314 -20.122 1.00 82.44 187 TRP A CA 1
ATOM 1373 C C . TRP A 1 187 ? -39.689 -2.207 -18.824 1.00 82.44 187 TRP A C 1
ATOM 1375 O O . TRP A 1 187 ? -40.190 -2.492 -17.736 1.00 82.44 187 TRP A O 1
ATOM 1385 N N . ALA A 1 188 ? -38.452 -1.710 -18.903 1.00 75.06 188 ALA A N 1
ATOM 1386 C CA . ALA A 1 188 ? -37.608 -1.520 -17.726 1.00 75.06 188 ALA A CA 1
ATOM 1387 C C . ALA A 1 188 ? -38.158 -0.455 -16.757 1.00 75.06 188 ALA A C 1
ATOM 1389 O O . ALA A 1 188 ? -38.024 -0.593 -15.538 1.00 75.06 188 ALA A O 1
ATOM 1390 N N . ARG A 1 189 ? -38.802 0.606 -17.271 1.00 77.94 189 ARG A N 1
ATOM 1391 C CA . ARG A 1 189 ? -39.458 1.628 -16.434 1.00 77.94 189 ARG A CA 1
ATOM 1392 C C . ARG A 1 189 ? -40.690 1.078 -15.724 1.00 77.94 189 ARG A C 1
ATOM 1394 O O . ARG A 1 189 ? -40.875 1.389 -14.548 1.00 77.94 189 ARG A O 1
ATOM 1401 N N . GLU A 1 190 ? -41.510 0.289 -16.415 1.00 83.88 190 GLU A N 1
ATOM 1402 C CA . GLU A 1 190 ? -42.679 -0.370 -15.823 1.00 83.88 190 GLU A CA 1
ATOM 1403 C C . GLU A 1 190 ? -42.253 -1.316 -14.696 1.00 83.88 190 GLU A C 1
ATOM 1405 O O . GLU A 1 190 ? -42.735 -1.185 -13.571 1.00 83.88 190 GLU A O 1
ATOM 1410 N N . LEU A 1 191 ? -41.248 -2.162 -14.949 1.00 79.25 191 LEU A N 1
ATOM 1411 C CA . LEU A 1 191 ? -40.720 -3.101 -13.960 1.00 79.25 191 LEU A CA 1
ATOM 1412 C C . LEU A 1 191 ? -40.206 -2.401 -12.691 1.00 79.25 191 LEU A C 1
ATOM 1414 O O . LEU A 1 191 ? -40.455 -2.843 -11.569 1.00 79.25 191 LEU A O 1
ATOM 1418 N N . PHE A 1 192 ? -39.494 -1.284 -12.848 1.00 78.06 192 PHE A N 1
ATOM 1419 C CA . PHE A 1 192 ? -38.997 -0.514 -11.710 1.00 78.06 192 PHE A CA 1
ATOM 1420 C C . PHE A 1 192 ? -40.114 0.178 -10.924 1.00 78.06 192 PHE A C 1
ATOM 1422 O O . PHE A 1 192 ? -40.034 0.271 -9.697 1.00 78.06 192 PHE A O 1
ATOM 1429 N N . ALA A 1 193 ? -41.156 0.659 -11.607 1.00 80.62 193 ALA A N 1
ATOM 1430 C CA . ALA A 1 193 ? -42.318 1.244 -10.950 1.00 80.62 193 ALA A CA 1
ATOM 1431 C C . ALA A 1 193 ? -43.045 0.207 -10.079 1.00 80.62 193 ALA A C 1
ATOM 1433 O O . ALA A 1 193 ? -43.359 0.507 -8.925 1.00 80.62 193 ALA A O 1
ATOM 1434 N N . GLU A 1 194 ? -43.228 -1.014 -10.592 1.00 81.00 194 GLU A N 1
ATOM 1435 C CA . GLU A 1 194 ? -43.801 -2.139 -9.843 1.00 81.00 194 GLU A CA 1
ATOM 1436 C C . GLU A 1 194 ? -42.926 -2.525 -8.638 1.00 81.00 194 GLU A C 1
ATOM 1438 O O . GLU A 1 194 ? -43.425 -2.679 -7.521 1.00 81.00 194 GLU A O 1
ATOM 1443 N N . ALA A 1 195 ? -41.604 -2.599 -8.824 1.00 74.88 195 ALA A N 1
ATOM 1444 C CA . ALA A 1 195 ? -40.669 -2.928 -7.749 1.00 74.88 195 ALA A CA 1
ATOM 1445 C C . ALA A 1 195 ? -40.651 -1.868 -6.628 1.00 74.88 195 ALA A C 1
ATOM 1447 O O . ALA A 1 195 ? -40.594 -2.204 -5.442 1.00 74.88 195 ALA A O 1
ATOM 1448 N N . ASP A 1 196 ? -40.717 -0.576 -6.973 1.00 77.56 196 ASP A N 1
ATOM 1449 C CA . ASP A 1 196 ? -40.772 0.509 -5.985 1.00 77.56 196 ASP A CA 1
ATOM 1450 C C . ASP A 1 196 ? -42.116 0.570 -5.252 1.00 77.56 196 ASP A C 1
ATOM 1452 O O . ASP A 1 196 ? -42.148 0.860 -4.054 1.00 77.56 196 ASP A O 1
ATOM 1456 N N . GLU A 1 197 ? -43.221 0.272 -5.937 1.00 83.50 197 GLU A N 1
ATOM 1457 C CA . GLU A 1 197 ? -44.529 0.132 -5.299 1.00 83.50 197 GLU A CA 1
ATOM 1458 C C . GLU A 1 197 ? -44.514 -1.003 -4.269 1.00 83.50 197 GLU A C 1
ATOM 1460 O O . GLU A 1 197 ? -44.836 -0.765 -3.102 1.00 83.50 197 GLU A O 1
ATOM 1465 N N . MET A 1 198 ? -44.001 -2.181 -4.638 1.00 77.56 198 MET A N 1
ATOM 1466 C CA . MET A 1 198 ? -43.836 -3.304 -3.710 1.00 77.56 198 MET A CA 1
ATOM 1467 C C . MET A 1 198 ? -42.953 -2.959 -2.505 1.00 77.56 198 MET A C 1
ATOM 1469 O O . MET A 1 198 ? -43.275 -3.313 -1.369 1.00 77.56 198 MET A O 1
ATOM 1473 N N . ARG A 1 199 ? -41.849 -2.233 -2.723 1.00 82.88 199 ARG A N 1
ATOM 1474 C CA . ARG A 1 199 ? -40.967 -1.761 -1.645 1.00 82.88 199 ARG A CA 1
ATOM 1475 C C . ARG A 1 199 ? -41.695 -0.825 -0.686 1.00 82.88 199 ARG A C 1
ATOM 1477 O O . ARG A 1 199 ? -41.552 -0.959 0.530 1.00 82.88 199 ARG A O 1
ATOM 1484 N N . ARG A 1 200 ? -42.499 0.105 -1.213 1.00 81.44 200 ARG A N 1
ATOM 1485 C CA . ARG A 1 200 ? -43.308 1.028 -0.402 1.00 81.44 200 ARG A CA 1
ATOM 1486 C C . ARG A 1 200 ? -44.372 0.291 0.411 1.00 81.44 200 ARG A C 1
ATOM 1488 O O . ARG A 1 200 ? -44.554 0.616 1.584 1.00 81.44 200 ARG A O 1
ATOM 1495 N N . GLU A 1 201 ? -45.034 -0.705 -0.169 1.00 81.31 201 GLU A N 1
ATOM 1496 C CA . GLU A 1 201 ? -46.015 -1.534 0.539 1.00 81.31 201 GLU A CA 1
ATOM 1497 C C . GLU A 1 201 ? -45.369 -2.378 1.650 1.00 81.31 201 GLU A C 1
ATOM 1499 O O . GLU A 1 201 ? -45.881 -2.414 2.771 1.00 81.31 201 GLU A O 1
ATOM 1504 N N . ALA A 1 202 ? -44.208 -2.986 1.386 1.00 75.94 202 ALA A N 1
ATOM 1505 C CA . ALA A 1 202 ? -43.478 -3.790 2.367 1.00 75.94 202 ALA A CA 1
ATOM 1506 C C . ALA A 1 202 ? -42.955 -2.950 3.547 1.00 75.94 202 ALA A C 1
ATOM 1508 O O . ALA A 1 202 ? -43.111 -3.342 4.707 1.00 75.94 202 ALA A O 1
ATOM 1509 N N . ALA A 1 203 ? -42.413 -1.758 3.267 1.00 73.88 203 ALA A N 1
ATOM 1510 C CA . ALA A 1 203 ? -41.974 -0.814 4.295 1.00 73.88 203 ALA A CA 1
ATOM 1511 C C . ALA A 1 203 ? -43.141 -0.325 5.174 1.00 73.88 203 ALA A C 1
ATOM 1513 O O . ALA A 1 203 ? -42.978 -0.119 6.377 1.00 73.88 203 ALA A O 1
ATOM 1514 N N . ALA A 1 204 ? -44.337 -0.167 4.596 1.00 77.94 204 ALA A N 1
ATOM 1515 C CA . ALA A 1 204 ? -45.538 0.202 5.343 1.00 77.94 204 ALA A CA 1
ATOM 1516 C C . ALA A 1 204 ? -46.088 -0.951 6.206 1.00 77.94 204 ALA A C 1
ATOM 1518 O O . ALA A 1 204 ? -46.689 -0.697 7.252 1.00 77.94 204 ALA A O 1
ATOM 1519 N N . ALA A 1 205 ? -45.894 -2.204 5.783 1.00 77.25 205 ALA A N 1
ATOM 1520 C CA . ALA A 1 205 ? -46.379 -3.387 6.490 1.00 77.25 205 ALA A CA 1
ATOM 1521 C C . ALA A 1 205 ? -45.495 -3.798 7.685 1.00 77.25 205 ALA A C 1
ATOM 1523 O O . ALA A 1 205 ? -46.026 -4.324 8.662 1.00 77.25 205 ALA A O 1
ATOM 1524 N N . GLY A 1 206 ? -44.184 -3.524 7.628 1.00 64.06 206 GLY A N 1
ATOM 1525 C CA . GLY A 1 206 ? -43.201 -3.834 8.671 1.00 64.06 206 GLY A CA 1
ATOM 1526 C C . GLY A 1 206 ? -42.970 -5.340 8.867 1.00 64.06 206 GLY A C 1
ATOM 1527 O O . GLY A 1 206 ? -43.811 -6.042 9.426 1.00 64.06 206 GLY A O 1
ATOM 1528 N N . GLY A 1 207 ? -41.807 -5.860 8.457 1.00 67.88 207 GLY A N 1
ATOM 1529 C CA . GLY A 1 207 ? -41.451 -7.273 8.648 1.00 67.88 207 GLY A CA 1
ATOM 1530 C C . GLY A 1 207 ? -40.468 -7.827 7.611 1.00 67.88 207 GLY A C 1
ATOM 1531 O O . GLY A 1 207 ? -39.881 -7.085 6.834 1.00 67.88 207 GLY A O 1
ATOM 1532 N N . HIS A 1 208 ? -40.307 -9.157 7.590 1.00 56.88 208 HIS A N 1
ATOM 1533 C CA . HIS A 1 208 ? -39.377 -9.885 6.705 1.00 56.88 208 HIS A CA 1
ATOM 1534 C C . HIS A 1 208 ? -39.583 -9.643 5.193 1.00 56.88 208 HIS A C 1
ATOM 1536 O O . HIS A 1 208 ? -38.657 -9.885 4.418 1.00 56.88 208 HIS A O 1
ATOM 1542 N N . ASP A 1 209 ? -40.749 -9.146 4.777 1.00 65.62 209 ASP A N 1
ATOM 1543 C CA . ASP A 1 209 ? -41.067 -8.844 3.375 1.00 65.62 209 ASP A CA 1
ATOM 1544 C C . ASP A 1 209 ? -40.313 -7.611 2.836 1.00 65.62 209 ASP A C 1
ATOM 1546 O O . ASP A 1 209 ? -40.143 -7.478 1.625 1.00 65.62 209 ASP A O 1
ATOM 1550 N N . GLU A 1 210 ? -39.782 -6.753 3.717 1.00 71.62 210 GLU A N 1
ATOM 1551 C CA . GLU A 1 210 ? -38.986 -5.574 3.340 1.00 71.62 210 GLU A CA 1
ATOM 1552 C C . GLU A 1 210 ? -37.696 -5.961 2.597 1.00 71.62 210 GLU A C 1
ATOM 1554 O O . GLU A 1 210 ? -37.317 -5.310 1.628 1.00 71.62 210 GLU A O 1
ATOM 1559 N N . TYR A 1 211 ? -37.067 -7.078 2.977 1.00 72.38 211 TYR A N 1
ATOM 1560 C CA . TYR A 1 211 ? -35.835 -7.560 2.343 1.00 72.38 211 TYR A CA 1
ATOM 1561 C C . TYR A 1 211 ? -36.053 -8.033 0.899 1.00 72.38 211 TYR A C 1
ATOM 1563 O O . TYR A 1 211 ? -35.272 -7.703 0.010 1.00 72.38 211 TYR A O 1
ATOM 1571 N N . GLN A 1 212 ? -37.122 -8.794 0.642 1.00 70.25 212 GLN A N 1
A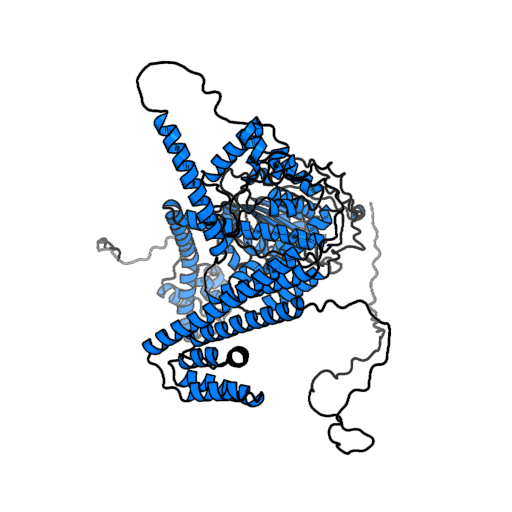TOM 1572 C CA . GLN A 1 212 ? -37.407 -9.302 -0.706 1.00 70.25 212 GLN A CA 1
ATOM 1573 C C . GLN A 1 212 ? -37.844 -8.176 -1.646 1.00 70.25 212 GLN A C 1
ATOM 1575 O O . GLN A 1 212 ? -37.429 -8.146 -2.803 1.00 70.25 212 GLN A O 1
ATOM 1580 N N . ALA A 1 213 ? -38.619 -7.215 -1.136 1.00 71.69 213 ALA A N 1
ATOM 1581 C CA . ALA A 1 213 ? -38.997 -6.035 -1.901 1.00 71.69 213 ALA A CA 1
ATOM 1582 C C . ALA A 1 213 ? -37.788 -5.127 -2.199 1.00 71.69 213 ALA A C 1
ATOM 1584 O O . ALA A 1 213 ? -37.683 -4.584 -3.297 1.00 71.69 213 ALA A O 1
ATOM 1585 N N . GLN A 1 214 ? -36.834 -5.022 -1.266 1.00 75.31 214 GLN A N 1
ATOM 1586 C CA . GLN A 1 214 ? -35.570 -4.319 -1.490 1.00 75.31 214 GLN A CA 1
ATOM 1587 C C . GLN A 1 214 ? -34.713 -5.008 -2.566 1.00 75.31 214 GLN A C 1
ATOM 1589 O O . GLN A 1 214 ? -34.224 -4.325 -3.461 1.00 75.31 214 GLN A O 1
ATOM 1594 N N . ARG A 1 215 ? -34.590 -6.346 -2.556 1.00 73.38 215 ARG A N 1
ATOM 1595 C CA . ARG A 1 215 ? -33.857 -7.073 -3.613 1.00 73.38 215 ARG A CA 1
ATOM 1596 C C . ARG A 1 215 ? -34.506 -6.945 -4.990 1.00 73.38 215 ARG A C 1
ATOM 1598 O O . ARG A 1 215 ? -33.791 -6.764 -5.970 1.00 73.38 215 ARG A O 1
ATOM 1605 N N . ALA A 1 216 ? -35.836 -7.025 -5.074 1.00 70.62 216 ALA A N 1
ATOM 1606 C CA . ALA A 1 216 ? -36.557 -6.835 -6.335 1.00 70.62 216 ALA A CA 1
ATOM 1607 C C . ALA A 1 216 ? -36.339 -5.424 -6.904 1.00 70.62 216 ALA A C 1
ATOM 1609 O O . ALA A 1 216 ? -36.123 -5.259 -8.104 1.00 70.62 216 ALA A O 1
ATOM 1610 N N . TRP A 1 217 ? -36.321 -4.413 -6.031 1.00 78.88 217 TRP A N 1
ATOM 1611 C CA . TRP A 1 217 ? -36.017 -3.033 -6.400 1.00 78.88 217 TRP A CA 1
ATOM 1612 C C . TRP A 1 217 ? -34.572 -2.852 -6.879 1.00 78.88 217 TRP A C 1
ATOM 1614 O O . TRP A 1 217 ? -34.346 -2.207 -7.900 1.00 78.88 217 TRP A O 1
ATOM 1624 N N . GLU A 1 218 ? -33.599 -3.445 -6.185 1.00 75.94 218 GLU A N 1
ATOM 1625 C CA . GLU A 1 218 ? -32.182 -3.404 -6.572 1.00 75.94 218 GLU A CA 1
ATOM 1626 C C . GLU A 1 218 ? -31.937 -4.086 -7.924 1.00 75.94 218 GLU A C 1
ATOM 1628 O O . GLU A 1 218 ? -31.275 -3.504 -8.781 1.00 75.94 218 GLU A O 1
ATOM 1633 N N . ALA A 1 219 ? -32.539 -5.256 -8.159 1.00 69.44 219 ALA A N 1
ATOM 1634 C CA . ALA A 1 219 ? -32.448 -5.959 -9.439 1.00 69.44 219 ALA A CA 1
ATOM 1635 C C . ALA A 1 219 ? -33.069 -5.146 -10.592 1.00 69.44 219 ALA A C 1
ATOM 1637 O O . ALA A 1 219 ? -32.467 -5.022 -11.659 1.00 69.44 219 ALA A O 1
ATOM 1638 N N . ALA A 1 220 ? -34.238 -4.528 -10.380 1.00 68.81 220 ALA A N 1
ATOM 1639 C CA . ALA A 1 220 ? -34.862 -3.656 -11.378 1.00 68.81 220 ALA A CA 1
ATOM 1640 C C . ALA A 1 220 ? -34.031 -2.382 -11.647 1.00 68.81 220 ALA A C 1
ATOM 1642 O O . ALA A 1 220 ? -33.934 -1.927 -12.789 1.00 68.81 220 ALA A O 1
ATOM 1643 N N . ALA A 1 221 ? -33.395 -1.816 -10.614 1.00 68.56 221 ALA A N 1
ATOM 1644 C CA . ALA A 1 221 ? -32.496 -0.667 -10.740 1.00 68.56 221 ALA A CA 1
ATOM 1645 C C . ALA A 1 221 ? -31.228 -1.009 -11.542 1.00 68.56 221 ALA A C 1
ATOM 1647 O O . ALA A 1 221 ? -30.780 -0.220 -12.381 1.00 68.56 221 ALA A O 1
ATOM 1648 N N . GLU A 1 222 ? -30.656 -2.190 -11.302 1.00 71.19 222 GLU A N 1
ATOM 1649 C CA . GLU A 1 222 ? -29.501 -2.714 -12.031 1.00 71.19 222 GLU A CA 1
ATOM 1650 C C . GLU A 1 222 ? -29.839 -2.979 -13.506 1.00 71.19 222 GLU A C 1
ATOM 1652 O O . GLU A 1 222 ? -29.094 -2.548 -14.393 1.00 71.19 222 GLU A O 1
ATOM 1657 N N . ALA A 1 223 ? -30.998 -3.588 -13.783 1.00 63.75 223 ALA A N 1
ATOM 1658 C CA . ALA A 1 223 ? -31.497 -3.781 -15.142 1.00 63.75 223 ALA A CA 1
ATOM 1659 C C . ALA A 1 223 ? -31.646 -2.438 -15.873 1.00 63.75 223 ALA A C 1
ATOM 1661 O O . ALA A 1 223 ? -31.072 -2.262 -16.943 1.00 63.75 223 ALA A O 1
ATOM 1662 N N . LEU A 1 224 ? -32.297 -1.435 -15.272 1.00 63.31 224 LEU A N 1
ATOM 1663 C CA . LEU A 1 224 ? -32.414 -0.086 -15.850 1.00 63.31 224 LEU A CA 1
ATOM 1664 C C . LEU A 1 224 ? -31.062 0.592 -16.113 1.00 63.31 224 LEU A C 1
ATOM 1666 O O . LEU A 1 224 ? -30.891 1.272 -17.127 1.00 63.31 224 LEU A O 1
ATOM 1670 N N . THR A 1 225 ? -30.099 0.413 -15.208 1.00 64.81 225 THR A N 1
ATOM 1671 C CA . THR A 1 225 ? -28.746 0.972 -15.351 1.00 64.81 225 THR A CA 1
ATOM 1672 C C . THR A 1 225 ? -28.020 0.340 -16.533 1.00 64.81 225 THR A C 1
ATOM 1674 O O . THR A 1 225 ? -27.396 1.044 -17.330 1.00 64.81 225 THR A O 1
ATOM 1677 N N . THR A 1 226 ? -28.166 -0.977 -16.681 1.00 64.38 226 THR A N 1
ATOM 1678 C CA . THR A 1 226 ? -27.672 -1.738 -17.832 1.00 64.38 226 THR A CA 1
ATOM 1679 C C . THR A 1 226 ? -28.369 -1.296 -19.120 1.00 64.38 226 THR A C 1
ATOM 1681 O O . THR A 1 226 ? -27.728 -1.236 -20.168 1.00 64.38 226 THR A O 1
ATOM 1684 N N . VAL A 1 227 ? -29.656 -0.924 -19.039 1.00 62.03 227 VAL A N 1
ATOM 1685 C CA . VAL A 1 227 ? -30.476 -0.586 -20.204 1.00 62.03 227 VAL A CA 1
ATOM 1686 C C . VAL A 1 227 ? -30.193 0.776 -20.811 1.00 62.03 227 VAL A C 1
ATOM 1688 O O . VAL A 1 227 ? -30.046 0.896 -22.024 1.00 62.03 227 VAL A O 1
ATOM 1691 N N . ILE A 1 228 ? -30.154 1.816 -19.984 1.00 58.56 228 ILE A N 1
ATOM 1692 C CA . ILE A 1 228 ? -30.243 3.207 -20.459 1.00 58.56 228 ILE A CA 1
ATOM 1693 C C . ILE A 1 228 ? -28.855 3.878 -20.521 1.00 58.56 228 ILE A C 1
ATOM 1695 O O . ILE A 1 228 ? -28.702 4.980 -21.044 1.00 58.56 228 ILE A O 1
ATOM 1699 N N . GLY A 1 229 ? -27.800 3.214 -20.035 1.00 57.78 229 GLY A N 1
ATOM 1700 C CA . GLY A 1 229 ? -26.410 3.618 -20.272 1.00 57.78 229 GLY A CA 1
ATOM 1701 C C . GLY A 1 229 ? -25.943 4.936 -19.625 1.00 57.78 229 GLY A C 1
ATOM 1702 O O . GLY A 1 229 ? -24.880 5.428 -20.002 1.00 57.78 229 GLY A O 1
ATOM 1703 N N . ALA A 1 230 ? -26.676 5.523 -18.668 1.00 40.09 230 ALA A N 1
ATOM 1704 C CA . ALA A 1 230 ? -26.215 6.626 -17.804 1.00 40.09 230 ALA A CA 1
ATOM 1705 C C . ALA A 1 230 ? -27.142 6.808 -16.575 1.00 40.09 230 ALA A C 1
ATOM 1707 O O . ALA A 1 230 ? -28.312 6.425 -16.639 1.00 40.09 230 ALA A O 1
ATOM 1708 N N . PRO A 1 231 ? -26.643 7.374 -15.453 1.00 49.69 231 PRO A N 1
ATOM 1709 C CA . PRO A 1 231 ? -27.264 7.234 -14.144 1.00 49.69 231 PRO A CA 1
ATOM 1710 C C . PRO A 1 231 ? -28.453 8.178 -13.968 1.00 49.69 231 PRO A C 1
ATOM 1712 O O . PRO A 1 231 ? -28.531 9.238 -14.588 1.00 49.69 231 PRO A O 1
ATOM 1715 N N . ASP A 1 232 ? -29.277 7.828 -12.981 1.00 54.62 232 ASP A N 1
ATOM 1716 C CA . ASP A 1 232 ? -30.087 8.754 -12.191 1.00 54.62 232 ASP A CA 1
ATOM 1717 C C . ASP A 1 232 ? -31.577 8.894 -12.587 1.00 54.62 232 ASP A C 1
ATOM 1719 O O . ASP A 1 232 ? -32.024 9.925 -13.089 1.00 54.62 232 ASP A O 1
ATOM 1723 N N . TRP A 1 233 ? -32.393 7.891 -12.220 1.00 43.59 233 TRP A N 1
ATOM 1724 C CA . TRP A 1 233 ? -33.868 7.900 -12.339 1.00 43.59 233 TRP A CA 1
ATOM 1725 C C . TRP A 1 233 ? -34.631 8.064 -11.013 1.00 43.59 233 TRP A C 1
ATOM 1727 O O . TRP A 1 233 ? -35.856 7.997 -10.984 1.00 43.59 233 TRP A O 1
ATOM 1737 N N . GLY A 1 234 ? -33.965 8.517 -9.946 1.00 43.34 234 GLY A N 1
ATOM 1738 C CA . GLY A 1 234 ? -34.646 9.249 -8.863 1.00 43.34 234 GLY A CA 1
ATOM 1739 C C . GLY A 1 234 ? -35.287 10.579 -9.319 1.00 43.34 234 GLY A C 1
ATOM 1740 O O . GLY A 1 234 ? -35.673 11.401 -8.493 1.00 43.34 234 GLY A O 1
ATOM 1741 N N . ALA A 1 235 ? -35.383 10.838 -10.630 1.00 48.41 235 ALA A N 1
ATOM 1742 C CA . ALA A 1 235 ? -35.704 12.120 -11.241 1.00 48.41 235 ALA A CA 1
ATOM 1743 C C . ALA A 1 235 ? -37.142 12.563 -10.971 1.00 48.41 235 ALA A C 1
ATOM 1745 O O . ALA A 1 235 ? -37.407 13.757 -10.927 1.00 48.41 235 ALA A O 1
ATOM 1746 N N . GLN A 1 236 ? -38.065 11.633 -10.725 1.00 41.91 236 GLN A N 1
ATOM 1747 C CA . GLN A 1 236 ? -39.446 11.972 -10.382 1.00 41.91 236 GLN A CA 1
ATOM 1748 C C . GLN A 1 236 ? -39.582 12.380 -8.904 1.00 41.91 236 GLN A C 1
ATOM 1750 O O . GLN A 1 236 ? -40.287 13.345 -8.605 1.00 41.91 236 GLN A O 1
ATOM 1755 N N . ALA A 1 237 ? -38.809 11.754 -8.005 1.00 42.78 237 ALA A N 1
ATOM 1756 C CA . ALA A 1 237 ? -38.622 12.221 -6.628 1.00 42.78 237 ALA A CA 1
ATOM 1757 C C . ALA A 1 237 ? -37.881 13.572 -6.602 1.00 42.78 237 ALA A C 1
ATOM 1759 O O . ALA A 1 237 ? -38.330 14.510 -5.947 1.00 42.78 237 ALA A O 1
ATOM 1760 N N . ARG A 1 238 ? -36.845 13.741 -7.438 1.00 52.94 238 ARG A N 1
ATOM 1761 C CA . ARG A 1 238 ? -36.150 15.024 -7.634 1.00 52.94 238 ARG A CA 1
ATOM 1762 C C . ARG A 1 238 ? -37.007 16.097 -8.284 1.00 52.94 238 ARG A C 1
ATOM 1764 O O . ARG A 1 238 ? -36.800 17.251 -7.961 1.00 52.94 238 ARG A O 1
ATOM 1771 N N . HIS A 1 239 ? -37.948 15.781 -9.174 1.00 45.00 239 HIS A N 1
ATOM 1772 C CA . HIS A 1 239 ? -38.860 16.767 -9.765 1.00 45.00 239 HIS A CA 1
ATOM 1773 C C . HIS A 1 239 ? -39.906 17.206 -8.733 1.00 45.00 239 HIS A C 1
ATOM 1775 O O . HIS A 1 239 ? -40.302 18.371 -8.719 1.00 45.00 239 HIS A O 1
ATOM 1781 N N . GLN A 1 240 ? -40.344 16.316 -7.837 1.00 45.25 240 GLN A N 1
ATOM 1782 C CA . GLN A 1 240 ? -41.178 16.708 -6.698 1.00 45.25 240 GLN A CA 1
ATOM 1783 C C . GLN A 1 240 ? -40.390 17.557 -5.687 1.00 45.25 240 GLN A C 1
ATOM 1785 O O . GLN A 1 240 ? -40.904 18.576 -5.232 1.00 45.25 240 GLN A O 1
ATOM 1790 N N . GLU A 1 241 ? -39.123 17.231 -5.422 1.00 44.50 241 GLU A N 1
ATOM 1791 C CA . GLU A 1 241 ? -38.233 18.010 -4.548 1.00 44.50 241 GLU A CA 1
ATOM 1792 C C . GLU A 1 241 ? -37.747 19.327 -5.177 1.00 44.50 241 GLU A C 1
ATOM 1794 O O . GLU A 1 241 ? -37.669 20.337 -4.485 1.00 44.50 241 GLU A O 1
ATOM 1799 N N . GLN A 1 242 ? -37.485 19.373 -6.486 1.00 49.56 242 GLN A N 1
ATOM 1800 C CA . GLN A 1 242 ? -37.159 20.592 -7.235 1.00 49.56 242 GLN A CA 1
ATOM 1801 C C . GLN A 1 242 ? -38.369 21.509 -7.325 1.00 49.56 242 GLN A C 1
ATOM 1803 O O . GLN A 1 242 ? -38.208 22.705 -7.126 1.00 49.56 242 GLN A O 1
ATOM 1808 N N . ARG A 1 243 ? -39.578 20.970 -7.527 1.00 51.19 243 ARG A N 1
ATOM 1809 C CA . ARG A 1 243 ? -40.819 21.754 -7.477 1.00 51.19 243 ARG A CA 1
ATOM 1810 C C . ARG A 1 243 ? -41.086 22.284 -6.068 1.00 51.19 243 ARG A C 1
ATOM 1812 O O . ARG A 1 243 ? -41.527 23.417 -5.918 1.00 51.19 243 ARG A O 1
ATOM 1819 N N . HIS A 1 244 ? -40.754 21.514 -5.031 1.00 44.50 244 HIS A N 1
ATOM 1820 C CA . HIS A 1 244 ? -40.810 21.975 -3.642 1.00 44.50 244 HIS A CA 1
ATOM 1821 C C . HIS A 1 244 ? -39.744 23.050 -3.353 1.00 44.50 244 HIS A C 1
ATOM 1823 O O . HIS A 1 244 ? -40.038 24.038 -2.688 1.00 44.50 244 HIS A O 1
ATOM 1829 N N . ALA A 1 245 ? -38.535 22.916 -3.908 1.00 50.50 245 ALA A N 1
ATOM 1830 C CA . ALA A 1 245 ? -37.455 23.896 -3.806 1.00 50.50 245 ALA A CA 1
ATOM 1831 C C . ALA A 1 245 ? -37.709 25.167 -4.637 1.00 50.50 245 ALA A C 1
ATOM 1833 O O . ALA A 1 245 ? -37.268 26.242 -4.240 1.00 50.50 245 ALA A O 1
ATOM 1834 N N . GLU A 1 246 ? -38.419 25.075 -5.764 1.00 53.22 246 GLU A N 1
ATOM 1835 C CA . GLU A 1 246 ? -38.888 26.215 -6.561 1.00 53.22 246 GLU A CA 1
ATOM 1836 C C . GLU A 1 246 ? -40.008 26.963 -5.847 1.00 53.22 246 GLU A C 1
ATOM 1838 O O . GLU A 1 246 ? -39.904 28.176 -5.722 1.00 53.22 246 GLU A O 1
ATOM 1843 N N . LEU A 1 247 ? -40.982 26.262 -5.255 1.00 54.22 247 LEU A N 1
ATOM 1844 C CA . LEU A 1 247 ? -41.987 26.878 -4.380 1.00 54.22 247 LEU A CA 1
ATOM 1845 C C . LEU A 1 247 ? -41.342 27.542 -3.149 1.00 54.22 247 LEU A C 1
ATOM 1847 O O . LEU A 1 247 ? -41.761 28.622 -2.738 1.00 54.22 247 LEU A O 1
ATOM 1851 N N . LEU A 1 248 ? -40.276 26.949 -2.591 1.00 45.50 248 LEU A N 1
ATOM 1852 C CA . LEU A 1 248 ? -39.488 27.566 -1.517 1.00 45.50 248 LEU A CA 1
ATOM 1853 C C . LEU A 1 248 ? -38.681 28.779 -2.001 1.00 45.50 248 LEU A C 1
ATOM 1855 O O . LEU A 1 248 ? -38.520 29.734 -1.246 1.00 45.50 248 LEU A O 1
ATOM 1859 N N . ARG A 1 249 ? -38.164 28.767 -3.237 1.00 51.94 249 ARG A N 1
ATOM 1860 C CA . ARG A 1 249 ? -37.473 29.920 -3.840 1.00 51.94 249 ARG A CA 1
ATOM 1861 C C . ARG A 1 249 ? -38.436 31.040 -4.206 1.00 51.94 249 ARG A C 1
ATOM 1863 O O . ARG A 1 249 ? -38.059 32.185 -4.012 1.00 51.94 249 ARG A O 1
ATOM 1870 N N . GLU A 1 250 ? -39.638 30.742 -4.690 1.00 55.34 250 GLU A N 1
ATOM 1871 C CA . GLU A 1 250 ? -40.697 31.732 -4.924 1.00 55.34 250 GLU A CA 1
ATOM 1872 C C . GLU A 1 250 ? -41.146 32.360 -3.598 1.00 55.34 250 GLU A C 1
ATOM 1874 O O . GLU A 1 250 ? -41.196 33.583 -3.496 1.00 55.34 250 GLU A O 1
ATOM 1879 N N . ALA A 1 251 ? -41.318 31.555 -2.543 1.00 48.12 251 ALA A N 1
ATOM 1880 C CA . ALA A 1 251 ? -41.596 32.051 -1.194 1.00 48.12 251 ALA A CA 1
ATOM 1881 C C . ALA A 1 251 ? -40.436 32.894 -0.617 1.00 48.12 251 ALA A C 1
ATOM 1883 O O . ALA A 1 251 ? -40.663 33.929 0.004 1.00 48.12 251 ALA A O 1
ATOM 1884 N N . LEU A 1 252 ? -39.177 32.499 -0.846 1.00 44.84 252 LEU A N 1
ATOM 1885 C CA . LEU A 1 252 ? -37.994 33.268 -0.430 1.00 44.84 252 LEU A CA 1
ATOM 1886 C C . LEU A 1 252 ? -37.772 34.529 -1.283 1.00 44.84 252 LEU A C 1
ATOM 1888 O O . LEU A 1 252 ? -37.249 35.518 -0.774 1.00 44.84 252 LEU A O 1
ATOM 1892 N N . ALA A 1 253 ? -38.171 34.519 -2.556 1.00 47.12 253 ALA A N 1
ATOM 1893 C CA . ALA A 1 253 ? -38.139 35.682 -3.435 1.00 47.12 253 ALA A CA 1
ATOM 1894 C C . ALA A 1 253 ? -39.208 36.701 -3.027 1.00 47.12 253 ALA A C 1
ATOM 1896 O O . ALA A 1 253 ? -38.887 37.883 -2.959 1.00 47.12 253 ALA A O 1
ATOM 1897 N N . GLU A 1 254 ? -40.412 36.258 -2.639 1.00 44.38 254 GLU A N 1
ATOM 1898 C CA . GLU A 1 254 ? -41.424 37.124 -2.018 1.00 44.38 254 GLU A CA 1
ATOM 1899 C C . GLU A 1 254 ? -40.883 37.786 -0.739 1.00 44.38 254 GLU A C 1
ATOM 1901 O O . GLU A 1 254 ? -41.018 39.002 -0.578 1.00 44.38 254 GLU A O 1
ATOM 1906 N N . VAL A 1 255 ? -40.167 37.034 0.108 1.00 45.19 255 VAL A N 1
ATOM 1907 C CA . VAL A 1 255 ? -39.483 37.552 1.312 1.00 45.19 255 VAL A CA 1
ATOM 1908 C C . VAL A 1 255 ? -38.336 38.520 0.963 1.00 45.19 255 VAL A C 1
ATOM 1910 O O . VAL A 1 255 ? -38.143 39.513 1.665 1.00 45.19 255 VAL A O 1
ATOM 1913 N N . SER A 1 256 ? -37.618 38.302 -0.145 1.00 39.84 256 SER A N 1
ATOM 1914 C CA . SER A 1 256 ? -36.584 39.222 -0.650 1.00 39.84 256 SER A CA 1
ATOM 1915 C C . SER A 1 256 ? -37.178 40.538 -1.158 1.00 39.84 256 SER A C 1
ATOM 1917 O O . SER A 1 256 ? -36.635 41.596 -0.864 1.00 39.84 256 SER A O 1
ATOM 1919 N N . THR A 1 257 ? -38.331 40.515 -1.836 1.00 41.25 257 THR A N 1
ATOM 1920 C CA . THR A 1 257 ? -39.045 41.747 -2.228 1.00 41.25 257 THR A CA 1
ATOM 1921 C C . THR A 1 257 ? -39.524 42.557 -1.024 1.00 41.25 257 THR A C 1
ATOM 1923 O O . THR A 1 257 ? -39.553 43.784 -1.088 1.00 41.25 257 THR A O 1
ATOM 1926 N N . VAL A 1 258 ? -39.854 41.903 0.096 1.00 41.78 258 VAL A N 1
ATOM 1927 C CA . VAL A 1 258 ? -40.173 42.588 1.363 1.00 41.78 258 VAL A CA 1
ATOM 1928 C C . VAL A 1 258 ? -38.920 43.226 1.983 1.00 41.78 258 VAL A C 1
ATOM 1930 O O . VAL A 1 258 ? -39.015 44.305 2.566 1.00 41.78 258 VAL A O 1
ATOM 1933 N N . ALA A 1 259 ? -37.742 42.616 1.806 1.00 41.56 259 ALA A N 1
ATOM 1934 C CA . ALA A 1 259 ? -36.461 43.166 2.251 1.00 41.56 259 ALA A CA 1
ATOM 1935 C C . ALA A 1 259 ? -35.966 44.332 1.370 1.00 41.56 259 ALA A C 1
ATOM 1937 O O . ALA A 1 259 ? -35.443 45.312 1.900 1.00 41.56 259 ALA A O 1
ATOM 1938 N N . ASP A 1 260 ? -36.203 44.291 0.057 1.00 38.69 260 ASP A N 1
ATOM 1939 C CA . ASP A 1 260 ? -35.788 45.357 -0.864 1.00 38.69 260 ASP A CA 1
ATOM 1940 C C . ASP A 1 260 ? -36.652 46.626 -0.717 1.00 38.69 260 ASP A C 1
ATOM 1942 O O . ASP A 1 260 ? -36.140 47.743 -0.835 1.00 38.69 260 ASP A O 1
ATOM 1946 N N . ILE A 1 261 ? -37.932 46.484 -0.336 1.00 42.34 261 ILE A N 1
ATOM 1947 C CA . ILE A 1 261 ? -38.799 47.613 0.063 1.00 42.34 261 ILE A CA 1
ATOM 1948 C C . ILE A 1 261 ? -38.281 48.292 1.348 1.00 42.34 261 ILE A C 1
ATOM 1950 O O . ILE A 1 261 ? -38.506 49.486 1.543 1.00 42.34 261 ILE A O 1
ATOM 1954 N N . ALA A 1 262 ? -37.539 47.575 2.202 1.00 41.78 262 ALA A N 1
ATOM 1955 C CA . ALA A 1 262 ? -36.997 48.108 3.453 1.00 41.78 262 ALA A CA 1
ATOM 1956 C C . ALA A 1 262 ? -35.673 48.885 3.291 1.00 41.78 262 ALA A C 1
ATOM 1958 O O . ALA A 1 262 ? -35.240 49.536 4.240 1.00 41.78 262 ALA A O 1
ATOM 1959 N N . THR A 1 263 ? -35.035 48.855 2.113 1.00 41.25 263 THR A N 1
ATOM 1960 C CA . THR A 1 263 ? -33.723 49.504 1.879 1.00 41.25 263 THR A CA 1
ATOM 1961 C C . THR A 1 263 ? -33.757 50.774 1.021 1.00 41.25 263 THR A C 1
ATOM 1963 O O . THR A 1 263 ? -32.708 51.318 0.681 1.00 41.25 263 THR A O 1
ATOM 1966 N N . GLY A 1 264 ? -34.941 51.294 0.688 1.00 35.78 264 GLY A N 1
ATOM 1967 C CA . GLY A 1 264 ? -35.082 52.531 -0.085 1.00 35.78 264 GLY A CA 1
ATOM 1968 C C . GLY A 1 264 ? -35.290 53.779 0.774 1.00 35.78 264 GLY A C 1
ATOM 1969 O O . GLY A 1 264 ? -36.439 54.140 1.010 1.00 35.78 264 GLY A O 1
ATOM 1970 N N . ASN A 1 265 ? -34.204 54.420 1.226 1.00 36.03 265 ASN A N 1
ATOM 1971 C CA . ASN A 1 265 ? -33.922 55.864 1.076 1.00 36.03 265 ASN A CA 1
ATOM 1972 C C . ASN A 1 265 ? -32.932 56.420 2.117 1.00 36.03 265 ASN A C 1
ATOM 1974 O O . ASN A 1 265 ? -33.076 56.203 3.316 1.00 36.03 265 ASN A O 1
ATOM 1978 N N . ASP A 1 266 ? -32.029 57.230 1.562 1.00 38.44 266 ASP A N 1
ATOM 1979 C CA . ASP A 1 266 ? -31.376 58.436 2.078 1.00 38.44 266 ASP A CA 1
ATOM 1980 C C . ASP A 1 266 ? -30.396 58.350 3.259 1.00 38.44 266 ASP A C 1
ATOM 1982 O O . ASP A 1 266 ? -30.750 58.170 4.420 1.00 38.44 266 ASP A O 1
ATOM 1986 N N . ASP A 1 267 ? -29.125 58.566 2.893 1.00 43.84 267 ASP A N 1
ATOM 1987 C CA . ASP A 1 267 ? -28.242 59.601 3.439 1.00 43.84 267 ASP A CA 1
ATOM 1988 C C . ASP A 1 267 ? -28.503 60.014 4.895 1.00 43.84 267 ASP A C 1
ATOM 1990 O O . ASP A 1 267 ? -29.233 60.962 5.156 1.00 43.84 267 ASP A O 1
ATOM 1994 N N . GLU A 1 268 ? -27.805 59.383 5.839 1.00 39.75 268 GLU A N 1
ATOM 1995 C CA . GLU A 1 268 ? -26.960 60.112 6.788 1.00 39.75 268 GLU A CA 1
ATOM 1996 C C . GLU A 1 268 ? -26.116 59.164 7.647 1.00 39.75 268 GLU A C 1
ATOM 1998 O O . GLU A 1 268 ? -26.456 58.025 7.965 1.00 39.75 268 GLU A O 1
ATOM 2003 N N . GLU A 1 269 ? -24.947 59.680 7.991 1.00 43.75 269 GLU A N 1
ATOM 2004 C CA . GLU A 1 269 ? -23.916 59.101 8.830 1.00 43.75 269 GLU A CA 1
ATOM 2005 C C . GLU A 1 269 ? -24.494 58.696 10.203 1.00 43.75 269 GLU A C 1
ATOM 2007 O O . GLU A 1 269 ? -24.808 59.541 11.040 1.00 43.75 269 GLU A O 1
ATOM 2012 N N . THR A 1 270 ? -24.644 57.399 10.490 1.00 31.81 270 THR A N 1
ATOM 2013 C CA . THR A 1 270 ? -24.827 56.946 11.879 1.00 31.81 270 THR A CA 1
ATOM 2014 C C . THR A 1 270 ? -24.228 55.564 12.108 1.00 31.81 270 THR A C 1
ATOM 2016 O O . THR A 1 270 ? -24.613 54.560 11.513 1.00 31.81 270 THR A O 1
ATOM 2019 N N . THR A 1 271 ? -23.262 55.509 13.017 1.00 43.50 271 THR A N 1
ATOM 2020 C CA . THR A 1 271 ? -22.730 54.286 13.610 1.00 43.50 271 THR A CA 1
ATOM 2021 C C . THR A 1 271 ? -23.825 53.564 14.396 1.00 43.50 271 THR A C 1
ATOM 2023 O O . THR A 1 271 ? -24.185 53.990 15.491 1.00 43.50 271 THR A O 1
ATOM 2026 N N . VAL A 1 272 ? -24.319 52.431 13.883 1.00 29.02 272 VAL A N 1
ATOM 2027 C CA . VAL A 1 272 ? -25.157 51.505 14.659 1.00 29.02 272 VAL A CA 1
ATOM 2028 C C . VAL A 1 272 ? -24.602 50.083 14.585 1.00 29.02 272 VAL A C 1
ATOM 2030 O O . VAL A 1 272 ? -24.337 49.519 13.527 1.00 29.02 272 VAL A O 1
ATOM 2033 N N . SER A 1 273 ? -24.399 49.543 15.783 1.00 38.00 273 SER A N 1
ATOM 2034 C CA . SER A 1 273 ? -24.111 48.158 16.140 1.00 38.00 273 SER A CA 1
ATOM 2035 C C . SER A 1 273 ? -24.977 47.152 15.366 1.00 38.00 273 SER A C 1
ATOM 2037 O O . SER A 1 273 ? -26.179 47.069 15.600 1.00 38.00 273 SER A O 1
ATOM 2039 N N . ALA A 1 274 ? -24.349 46.325 14.526 1.00 35.31 274 ALA A N 1
ATOM 2040 C CA . ALA A 1 274 ? -24.958 45.128 13.952 1.00 35.31 274 ALA A CA 1
ATOM 2041 C C . ALA A 1 274 ? -24.966 43.990 14.990 1.00 35.31 274 ALA A C 1
ATOM 2043 O O . ALA A 1 274 ? -24.093 43.120 15.012 1.00 35.31 274 ALA A O 1
ATOM 2044 N N . ALA A 1 275 ? -25.960 44.027 15.868 1.00 44.25 275 ALA A N 1
ATOM 2045 C CA . ALA A 1 275 ? -26.479 42.866 16.568 1.00 44.25 275 ALA A CA 1
ATOM 2046 C C . ALA A 1 275 ? -27.994 42.849 16.331 1.00 44.25 275 ALA A C 1
ATOM 2048 O O . ALA A 1 275 ? -28.606 43.907 16.244 1.00 44.25 275 ALA A O 1
ATOM 2049 N N . ASP A 1 276 ? -28.543 41.642 16.241 1.00 46.41 276 ASP A N 1
ATOM 2050 C CA . ASP A 1 276 ? -29.974 41.317 16.211 1.00 46.41 276 ASP A CA 1
ATOM 2051 C C . ASP A 1 276 ? -30.626 41.248 14.822 1.00 46.41 276 ASP A C 1
ATOM 2053 O O . ASP A 1 276 ? -31.219 42.181 14.297 1.00 46.41 276 ASP A O 1
ATOM 2057 N N . GLY A 1 277 ? -30.531 40.047 14.246 1.00 36.28 277 GLY A N 1
ATOM 2058 C CA . GLY A 1 277 ? -31.309 39.601 13.090 1.00 36.28 277 GLY A CA 1
ATOM 2059 C C . GLY A 1 277 ? -31.324 38.075 12.958 1.00 36.28 277 GLY A C 1
ATOM 2060 O O . GLY A 1 277 ? -31.309 37.552 11.851 1.00 36.28 277 GLY A O 1
ATOM 2061 N N . PHE A 1 278 ? -31.250 37.345 14.075 1.00 43.78 278 PHE A N 1
ATOM 2062 C CA . PHE A 1 278 ? -31.419 35.891 14.091 1.00 43.78 278 PHE A CA 1
ATOM 2063 C C . PHE A 1 278 ? -32.601 35.567 14.999 1.00 43.78 278 PHE A C 1
ATOM 2065 O O . PHE A 1 278 ? -32.491 35.733 16.214 1.00 43.78 278 PHE A O 1
ATOM 2072 N N . ASP A 1 279 ? -33.717 35.141 14.406 1.00 48.06 279 ASP A N 1
ATOM 2073 C CA . ASP A 1 279 ? -34.879 34.668 15.154 1.00 48.06 279 ASP A CA 1
ATOM 2074 C C . ASP A 1 279 ? -34.601 33.249 15.675 1.00 48.06 279 ASP A C 1
ATOM 2076 O O . ASP A 1 279 ? -34.726 32.236 14.984 1.00 48.06 279 ASP A O 1
ATOM 2080 N N . GLU A 1 280 ? -34.130 33.202 16.919 1.00 43.31 280 GLU A N 1
ATOM 2081 C CA . GLU A 1 280 ? -33.785 31.980 17.642 1.00 43.31 280 GLU A CA 1
ATOM 2082 C C . GLU A 1 280 ? -35.035 31.120 17.930 1.00 43.31 280 GLU A C 1
ATOM 2084 O O . GLU A 1 280 ? -34.919 29.897 18.012 1.00 43.31 280 GLU A O 1
ATOM 2089 N N . ALA A 1 281 ? -36.233 31.724 17.976 1.00 47.06 281 ALA A N 1
ATOM 2090 C CA . ALA A 1 281 ? -37.490 31.015 18.207 1.00 47.06 281 ALA A CA 1
ATOM 2091 C C . ALA A 1 281 ? -37.973 30.268 16.955 1.00 47.06 281 ALA A C 1
ATOM 2093 O O . ALA A 1 281 ? -38.522 29.172 17.067 1.00 47.06 281 ALA A O 1
ATOM 2094 N N . GLU A 1 282 ? -37.727 30.802 15.756 1.00 44.53 282 GLU A N 1
ATOM 2095 C CA . GLU A 1 282 ? -38.088 30.128 14.504 1.00 44.53 282 GLU A CA 1
ATOM 2096 C C . GLU A 1 282 ? -37.183 28.916 14.216 1.00 44.53 282 GLU A C 1
ATOM 2098 O O . GLU A 1 282 ? -37.662 27.863 13.783 1.00 44.53 282 GLU A O 1
ATOM 2103 N N . PHE A 1 283 ? -35.891 29.010 14.557 1.00 43.72 283 PHE A N 1
ATOM 2104 C CA . PHE A 1 283 ? -34.955 27.887 14.449 1.00 43.72 283 PHE A CA 1
ATOM 2105 C C . PHE A 1 283 ? -35.247 26.778 15.477 1.00 43.72 283 PHE A C 1
ATOM 2107 O O . PHE A 1 283 ? -35.229 25.599 15.120 1.00 43.72 283 PHE A O 1
ATOM 2114 N N . GLU A 1 284 ? -35.565 27.122 16.734 1.00 43.97 284 GLU A N 1
ATOM 2115 C CA . GLU A 1 284 ? -35.990 26.126 17.731 1.00 43.97 284 GLU A CA 1
ATOM 2116 C C . GLU A 1 284 ? -37.358 25.508 17.408 1.00 43.97 284 GLU A C 1
ATOM 2118 O O . GLU A 1 284 ? -37.553 24.321 17.662 1.00 43.97 284 GLU A O 1
ATOM 2123 N N . ARG A 1 285 ? -38.287 26.243 16.782 1.00 48.06 285 ARG A N 1
ATOM 2124 C CA . ARG A 1 285 ? -39.579 25.687 16.344 1.00 48.06 285 ARG A CA 1
ATOM 2125 C C . ARG A 1 285 ? -39.430 24.648 15.229 1.00 48.06 285 ARG A C 1
ATOM 2127 O O . ARG A 1 285 ? -40.191 23.687 15.199 1.00 48.06 285 ARG A O 1
ATOM 2134 N N . LEU A 1 286 ? -38.477 24.840 14.314 1.00 40.41 286 LEU A N 1
ATOM 2135 C CA . LEU A 1 286 ? -38.258 23.939 13.175 1.00 40.41 286 LEU A CA 1
ATOM 2136 C C . LEU A 1 286 ? -37.379 22.722 13.513 1.00 40.41 286 LEU A C 1
ATOM 2138 O O . LEU A 1 286 ? -37.478 21.706 12.831 1.00 40.41 286 LEU A O 1
ATOM 2142 N N . TYR A 1 287 ? -36.532 22.805 14.549 1.00 43.91 287 TYR A N 1
ATOM 2143 C CA . TYR A 1 287 ? -35.494 21.792 14.815 1.00 43.91 287 TYR A CA 1
ATOM 2144 C C . TYR A 1 287 ? -35.305 21.433 16.305 1.00 43.91 287 TYR A C 1
ATOM 2146 O O . TYR A 1 287 ? -34.306 20.811 16.678 1.00 43.91 287 TYR A O 1
ATOM 2154 N N . GLY A 1 288 ? -36.235 21.842 17.173 1.00 38.12 288 GLY A N 1
ATOM 2155 C CA . GLY A 1 288 ? -36.213 21.597 18.615 1.00 38.12 288 GLY A CA 1
ATOM 2156 C C . GLY A 1 288 ? -36.558 20.160 19.029 1.00 38.12 288 GLY A C 1
ATOM 2157 O O . GLY A 1 288 ? -37.181 19.395 18.297 1.00 38.12 288 GLY A O 1
ATOM 2158 N N . LYS A 1 289 ? -36.141 19.812 20.254 1.00 38.72 289 LYS A N 1
ATOM 2159 C CA . LYS A 1 289 ? -36.093 18.458 20.847 1.00 38.72 289 LYS A CA 1
ATOM 2160 C C . LYS A 1 289 ? -37.390 17.636 20.830 1.00 38.72 289 LYS A C 1
ATOM 2162 O O . LYS A 1 289 ? -37.294 16.418 20.922 1.00 38.72 289 LYS A O 1
ATOM 2167 N N . ASP A 1 290 ? -38.557 18.257 20.702 1.00 39.59 290 ASP A N 1
ATOM 2168 C CA . ASP A 1 290 ? -39.846 17.560 20.813 1.00 39.59 290 ASP A CA 1
ATOM 2169 C C . ASP A 1 290 ? -40.326 16.941 19.485 1.00 39.59 290 ASP A C 1
ATOM 2171 O O . ASP A 1 290 ? -41.301 16.193 19.472 1.00 39.59 290 ASP A O 1
ATOM 2175 N N . ALA A 1 291 ? -39.634 17.194 18.366 1.00 35.91 291 ALA A N 1
ATOM 2176 C CA . ALA A 1 291 ? -40.002 16.650 17.054 1.00 35.91 291 ALA A CA 1
ATOM 2177 C C . ALA A 1 291 ? -39.549 15.192 16.816 1.00 35.91 291 ALA A C 1
ATOM 2179 O O . ALA A 1 291 ? -39.972 14.572 15.844 1.00 35.91 291 ALA A O 1
ATOM 2180 N N . LEU A 1 292 ? -38.692 14.630 17.677 1.00 37.56 292 LEU A N 1
ATOM 2181 C CA . LEU A 1 292 ? -38.099 13.298 17.499 1.00 37.56 292 LEU A CA 1
ATOM 2182 C C . LEU A 1 292 ? -38.139 12.521 18.819 1.00 37.56 292 LEU A C 1
ATOM 2184 O O . LEU A 1 292 ? -37.134 12.383 19.515 1.00 37.56 292 LEU A O 1
ATOM 2188 N N . GLY A 1 293 ? -39.325 12.040 19.189 1.00 35.41 293 GLY A N 1
ATOM 2189 C CA . GLY A 1 293 ? -39.505 11.178 20.353 1.00 35.41 293 GLY A CA 1
ATOM 2190 C C . GLY A 1 293 ? -38.846 9.813 20.155 1.00 35.41 293 GLY A C 1
ATOM 2191 O O . GLY A 1 293 ? -39.502 8.891 19.689 1.00 35.41 293 GLY A O 1
ATOM 2192 N N . VAL A 1 294 ? -37.568 9.677 20.522 1.00 35.56 294 VAL A N 1
ATOM 2193 C CA . VAL A 1 294 ? -36.892 8.380 20.685 1.00 35.56 294 VAL A CA 1
ATOM 2194 C C . VAL A 1 294 ? -35.883 8.479 21.837 1.00 35.56 294 VAL A C 1
ATOM 2196 O O . VAL A 1 294 ? -34.878 9.186 21.742 1.00 35.56 294 VAL A O 1
ATOM 2199 N N . GLU A 1 295 ? -36.154 7.778 22.941 1.00 31.88 295 GLU A N 1
ATOM 2200 C CA . GLU A 1 295 ? -35.158 7.500 23.985 1.00 31.88 295 GLU A CA 1
ATOM 2201 C C . GLU A 1 295 ? -34.205 6.382 23.518 1.00 31.88 295 GLU A C 1
ATOM 2203 O O . GLU A 1 295 ? -34.649 5.453 22.842 1.00 31.88 295 GLU A O 1
ATOM 2208 N N . PRO A 1 296 ? -32.901 6.425 23.853 1.00 38.31 296 PRO A N 1
ATOM 2209 C CA . PRO A 1 296 ? -31.959 5.413 23.403 1.00 38.31 296 PRO A CA 1
ATOM 2210 C C . PRO A 1 296 ? -31.826 4.276 24.426 1.00 38.31 296 PRO A C 1
ATOM 2212 O O . PRO A 1 296 ? -31.088 4.409 25.402 1.00 38.31 296 PRO A O 1
ATOM 2215 N N . ASP A 1 297 ? -32.460 3.138 24.150 1.00 30.69 297 ASP A N 1
ATOM 2216 C CA . ASP A 1 297 ? -32.061 1.848 24.721 1.00 30.69 297 ASP A CA 1
ATOM 2217 C C . ASP A 1 297 ? -31.058 1.184 23.761 1.00 30.69 297 ASP A C 1
ATOM 2219 O O . ASP A 1 297 ? -31.400 0.754 22.660 1.00 30.69 297 ASP A O 1
ATOM 2223 N N . TYR A 1 298 ? -29.778 1.159 24.146 1.00 33.00 298 TYR A N 1
ATOM 2224 C CA . TYR A 1 298 ? -28.709 0.526 23.368 1.00 33.00 298 TYR A CA 1
ATOM 2225 C C . TYR A 1 298 ? -28.560 -0.946 23.771 1.00 33.00 298 TYR A C 1
ATOM 2227 O O . TYR A 1 298 ? -27.849 -1.271 24.723 1.00 33.00 298 TYR A O 1
ATOM 2235 N N . ALA A 1 299 ? -29.164 -1.836 22.988 1.00 28.44 299 ALA A N 1
ATOM 2236 C CA . ALA A 1 299 ? -28.731 -3.222 22.849 1.00 28.44 299 ALA A CA 1
ATOM 2237 C C . ALA A 1 299 ? -28.383 -3.460 21.371 1.00 28.44 299 ALA A C 1
ATOM 2239 O O . ALA A 1 299 ? -29.232 -3.311 20.497 1.00 28.44 299 ALA A O 1
ATOM 2240 N N . HIS A 1 300 ? -27.117 -3.768 21.079 1.00 32.38 300 HIS A N 1
ATOM 2241 C CA . HIS A 1 300 ? -26.661 -4.074 19.720 1.00 32.38 300 HIS A CA 1
ATOM 2242 C C . HIS A 1 300 ? -27.134 -5.479 19.301 1.00 32.38 300 HIS A C 1
ATOM 2244 O O . HIS A 1 300 ? -26.823 -6.431 20.021 1.00 32.38 300 HIS A O 1
ATOM 2250 N N . PRO A 1 301 ? -27.822 -5.654 18.156 1.00 30.55 301 PRO A N 1
ATOM 2251 C CA . PRO A 1 301 ? -27.938 -6.960 17.518 1.00 30.55 301 PRO A CA 1
ATOM 2252 C C . PRO A 1 301 ? -26.655 -7.298 16.725 1.00 30.55 301 PRO A C 1
ATOM 2254 O O . PRO A 1 301 ? -25.888 -6.391 16.382 1.00 30.55 301 PRO A O 1
ATOM 2257 N N . PRO A 1 302 ? -26.389 -8.590 16.453 1.00 32.28 302 PRO A N 1
ATOM 2258 C CA . PRO A 1 302 ? -25.241 -9.024 15.661 1.00 32.28 302 PRO A CA 1
ATOM 2259 C C . PRO A 1 302 ? -25.394 -8.608 14.190 1.00 32.28 302 PRO A C 1
ATOM 2261 O O . PRO A 1 302 ? -26.475 -8.717 13.617 1.00 32.28 302 PRO A O 1
ATOM 2264 N N . VAL A 1 303 ? -24.298 -8.133 13.595 1.00 34.34 303 VAL A N 1
ATOM 2265 C CA . VAL A 1 303 ? -24.191 -7.778 12.170 1.00 34.34 303 VAL A CA 1
ATOM 2266 C C . VAL A 1 303 ? -24.057 -9.069 11.354 1.00 34.34 303 VAL A C 1
ATOM 2268 O O . VAL A 1 303 ? -23.231 -9.915 11.700 1.00 34.34 303 VAL A O 1
ATOM 2271 N N . HIS A 1 304 ? -24.887 -9.236 10.318 1.00 35.59 304 HIS A N 1
ATOM 2272 C CA . HIS A 1 304 ? -24.942 -10.436 9.472 1.00 35.59 304 HIS A CA 1
ATOM 2273 C C . HIS A 1 304 ? -24.125 -10.238 8.164 1.00 35.59 304 HIS A C 1
ATOM 2275 O O . HIS A 1 304 ? -24.016 -9.108 7.693 1.00 35.59 304 HIS A O 1
ATOM 2281 N N . PRO A 1 305 ? -23.541 -11.309 7.590 1.00 33.22 305 PRO A N 1
ATOM 2282 C CA . PRO A 1 305 ? -22.512 -11.341 6.532 1.00 33.22 305 PRO A CA 1
ATOM 2283 C C . PRO A 1 305 ? -22.645 -10.588 5.190 1.00 33.22 305 PRO A C 1
ATOM 2285 O O . PRO A 1 305 ? -21.630 -10.541 4.502 1.00 33.22 305 PRO A O 1
ATOM 2288 N N . ASP A 1 306 ? -23.765 -9.967 4.805 1.00 33.94 306 ASP A N 1
ATOM 2289 C CA . ASP A 1 306 ? -23.933 -9.470 3.414 1.00 33.94 306 ASP A CA 1
ATOM 2290 C C . ASP A 1 306 ? -23.933 -7.932 3.244 1.00 33.94 306 ASP A C 1
ATOM 2292 O O . ASP A 1 306 ? -24.126 -7.420 2.143 1.00 33.94 306 ASP A O 1
ATOM 2296 N N . ASP A 1 307 ? -23.634 -7.162 4.296 1.00 33.62 307 ASP A N 1
ATOM 2297 C CA . ASP A 1 307 ? -23.563 -5.691 4.231 1.00 33.62 307 ASP A CA 1
ATOM 2298 C C . ASP A 1 307 ? -22.222 -5.172 3.650 1.00 33.62 307 ASP A C 1
ATOM 2300 O O . ASP A 1 307 ? -21.389 -4.581 4.352 1.00 33.62 307 ASP A O 1
ATOM 2304 N N . VAL A 1 308 ? -22.006 -5.336 2.340 1.00 36.22 308 VAL A N 1
ATOM 2305 C CA . VAL A 1 308 ? -20.978 -4.592 1.582 1.00 36.22 308 VAL A CA 1
ATOM 2306 C C . VAL A 1 308 ? -21.667 -3.626 0.611 1.00 36.22 308 VAL A C 1
ATOM 2308 O O . VAL A 1 308 ? -22.185 -4.070 -0.408 1.00 36.22 308 VAL A O 1
ATOM 2311 N N . PRO A 1 309 ? -21.665 -2.299 0.853 1.00 37.81 309 PRO A N 1
ATOM 2312 C CA . PRO A 1 309 ? -22.233 -1.365 -0.109 1.00 37.81 309 PRO A CA 1
ATOM 2313 C C . PRO A 1 309 ? -21.255 -1.119 -1.266 1.00 37.81 309 PRO A C 1
ATOM 2315 O O . PRO A 1 309 ? -20.118 -0.682 -1.054 1.00 37.81 309 PRO A O 1
ATOM 2318 N N . THR A 1 310 ? -21.730 -1.333 -2.493 1.00 34.66 310 THR A N 1
ATOM 2319 C CA . THR A 1 310 ? -21.167 -0.757 -3.718 1.00 34.66 310 THR A CA 1
ATOM 2320 C C . THR A 1 310 ? -21.263 0.769 -3.640 1.00 34.66 310 THR A C 1
ATOM 2322 O O . THR A 1 310 ? -22.319 1.335 -3.363 1.00 34.66 310 THR A O 1
ATOM 2325 N N . SER A 1 311 ? -20.140 1.462 -3.819 1.00 35.62 311 SER A N 1
ATOM 2326 C CA . SER A 1 311 ? -20.051 2.917 -3.676 1.00 35.62 311 SER A CA 1
ATOM 2327 C C . SER A 1 311 ? -20.613 3.651 -4.902 1.00 35.62 311 SER A C 1
ATOM 2329 O O . SER A 1 311 ? -19.897 3.785 -5.893 1.00 35.62 311 SER A O 1
ATOM 2331 N N . ASP A 1 312 ? -21.844 4.166 -4.815 1.00 36.12 312 ASP A N 1
ATOM 2332 C CA . ASP A 1 312 ? -22.397 5.167 -5.745 1.00 36.12 312 ASP A CA 1
ATOM 2333 C C . ASP A 1 312 ? -21.905 6.589 -5.358 1.00 36.12 312 ASP A C 1
ATOM 2335 O O . ASP A 1 312 ? -22.189 7.057 -4.247 1.00 36.12 312 ASP A O 1
ATOM 2339 N N . PRO A 1 313 ? -21.144 7.300 -6.218 1.00 35.38 313 PRO A N 1
ATOM 2340 C CA . PRO A 1 313 ? -20.576 8.612 -5.900 1.00 35.38 313 PRO A CA 1
ATOM 2341 C C . PRO A 1 313 ? -21.557 9.802 -5.954 1.00 35.38 313 PRO A C 1
ATOM 2343 O O . PRO A 1 313 ? -21.146 10.909 -5.598 1.00 35.38 313 PRO A O 1
ATOM 2346 N N . ALA A 1 314 ? -22.817 9.641 -6.384 1.00 35.31 314 ALA A N 1
ATOM 2347 C CA . ALA A 1 314 ? -23.732 10.777 -6.603 1.00 35.31 314 ALA A CA 1
ATOM 2348 C C . ALA A 1 314 ? -24.702 11.094 -5.437 1.00 35.31 314 ALA A C 1
ATOM 2350 O O . ALA A 1 314 ? -25.381 12.121 -5.459 1.00 35.31 314 ALA A O 1
ATOM 2351 N N . ALA A 1 315 ? -24.731 10.290 -4.369 1.00 38.16 315 ALA A N 1
ATOM 2352 C CA . ALA A 1 315 ? -25.719 10.388 -3.281 1.00 38.16 315 ALA A CA 1
ATOM 2353 C C . ALA A 1 315 ? -25.505 11.521 -2.234 1.00 38.16 315 ALA A C 1
ATOM 2355 O O . ALA A 1 315 ? -26.099 11.493 -1.156 1.00 38.16 315 ALA A O 1
ATOM 2356 N N . LEU A 1 316 ? -24.682 12.544 -2.498 1.00 37.38 316 LEU A N 1
ATOM 2357 C CA . LEU A 1 316 ? -24.371 13.616 -1.530 1.00 37.38 316 LEU A CA 1
ATOM 2358 C C . LEU A 1 316 ? -25.172 14.909 -1.773 1.00 37.38 316 LEU A C 1
ATOM 2360 O O . LEU A 1 316 ? -24.617 15.971 -2.056 1.00 37.38 316 LEU A O 1
ATOM 2364 N N . GLY A 1 317 ? -26.489 14.838 -1.568 1.00 34.34 317 GLY A N 1
ATOM 2365 C CA . GLY A 1 317 ? -27.283 16.000 -1.157 1.00 34.34 317 GLY A CA 1
ATOM 2366 C C . GLY A 1 317 ? -27.023 16.291 0.325 1.00 34.34 317 GLY A C 1
ATOM 2367 O O . GLY A 1 317 ? -27.124 15.402 1.161 1.00 34.34 317 GLY A O 1
ATOM 2368 N N . THR A 1 318 ? -26.614 17.514 0.667 1.00 45.22 318 THR A N 1
ATOM 2369 C CA . THR A 1 318 ? -26.109 17.891 2.004 1.00 45.22 318 THR A CA 1
ATOM 2370 C C . THR A 1 318 ? -27.067 17.590 3.164 1.00 45.22 318 THR A C 1
ATOM 2372 O O . THR A 1 318 ? -28.135 18.196 3.242 1.00 45.22 318 THR A O 1
ATOM 2375 N N . PRO A 1 319 ? -26.553 16.906 4.202 1.00 39.91 319 PRO A N 1
ATOM 2376 C CA . PRO A 1 319 ? -26.543 17.488 5.537 1.00 39.91 319 PRO A CA 1
ATOM 2377 C C . PRO A 1 319 ? -25.123 17.568 6.113 1.00 39.91 319 PRO A C 1
ATOM 2379 O O . PRO A 1 319 ? -24.258 16.716 5.915 1.00 39.91 319 PRO A O 1
ATOM 2382 N N . VAL A 1 320 ? -24.883 18.623 6.886 1.00 47.66 320 VAL A N 1
ATOM 2383 C CA . VAL A 1 320 ? -23.711 18.741 7.761 1.00 47.66 320 VAL A CA 1
ATOM 2384 C C . VAL A 1 320 ? -23.758 17.580 8.779 1.00 47.66 320 VAL A C 1
ATOM 2386 O O . VAL A 1 320 ? -24.854 17.281 9.246 1.00 47.66 320 VAL A O 1
ATOM 2389 N N . PRO A 1 321 ? -22.647 16.926 9.192 1.00 46.72 321 PRO A N 1
ATOM 2390 C CA . PRO A 1 321 ? -22.719 15.788 10.120 1.00 46.72 321 PRO A CA 1
ATOM 2391 C C . PRO A 1 321 ? -23.300 16.189 11.490 1.00 46.72 321 PRO A C 1
ATOM 2393 O O . PRO A 1 321 ? -22.560 16.623 12.374 1.00 46.72 321 PRO A O 1
ATOM 2396 N N . HIS A 1 322 ? -24.622 16.074 11.674 1.00 43.41 322 HIS A N 1
ATOM 2397 C CA . HIS A 1 322 ? -25.364 16.590 12.837 1.00 43.41 322 HIS A CA 1
ATOM 2398 C C . HIS A 1 322 ? -24.841 16.044 14.175 1.00 43.41 322 HIS A C 1
ATOM 2400 O O . HIS A 1 322 ? -24.836 16.755 15.181 1.00 43.41 322 HIS A O 1
ATOM 2406 N N . THR A 1 323 ? -24.299 14.825 14.178 1.00 46.44 323 THR A N 1
ATOM 2407 C CA . THR A 1 323 ? -23.825 14.115 15.374 1.00 46.44 323 THR A CA 1
ATOM 2408 C C . THR A 1 323 ? -22.589 14.737 16.039 1.00 46.44 323 THR A C 1
ATOM 2410 O O . THR A 1 323 ? -22.397 14.555 17.241 1.00 46.44 323 THR A O 1
ATOM 2413 N N . VAL A 1 324 ? -21.772 15.521 15.321 1.00 48.34 324 VAL A N 1
ATOM 2414 C CA . VAL A 1 324 ? -20.574 16.177 15.895 1.00 48.34 324 VAL A CA 1
ATOM 2415 C C . VAL A 1 324 ? -20.922 17.514 16.569 1.00 48.34 324 VAL A C 1
ATOM 2417 O O . VAL A 1 324 ? -20.313 17.890 17.573 1.00 48.34 324 VAL A O 1
ATOM 2420 N N . TRP A 1 325 ? -21.945 18.223 16.080 1.00 48.66 325 TRP A N 1
ATOM 2421 C CA . TRP A 1 325 ? -22.301 19.568 16.558 1.00 48.66 325 TRP A CA 1
ATOM 2422 C C . TRP A 1 325 ? -22.938 19.580 17.943 1.00 48.66 325 TRP A C 1
ATOM 2424 O O . TRP A 1 325 ? -22.910 20.614 18.611 1.00 48.66 325 TRP A O 1
ATOM 2434 N N . VAL A 1 326 ? -23.496 18.455 18.394 1.00 51.88 326 VAL A N 1
ATOM 2435 C CA . VAL A 1 326 ? -24.228 18.369 19.668 1.00 51.88 326 VAL A CA 1
ATOM 2436 C C . VAL A 1 326 ? -23.325 18.685 20.870 1.00 51.88 326 VAL A C 1
ATOM 2438 O O . VAL A 1 326 ? -23.810 19.196 21.875 1.00 51.88 326 VAL A O 1
ATOM 2441 N N . LYS A 1 327 ? -22.005 18.457 20.763 1.00 59.97 327 LYS A N 1
ATOM 2442 C CA . LYS A 1 327 ? -21.041 18.670 21.862 1.00 59.97 327 LYS A CA 1
ATOM 2443 C C . LYS A 1 327 ? -20.226 19.965 21.781 1.00 59.97 327 LYS A C 1
ATOM 2445 O O . LYS A 1 327 ? -19.536 20.288 22.741 1.00 59.97 327 LYS A O 1
ATOM 2450 N N . LEU A 1 328 ? -20.282 20.692 20.666 1.00 71.38 328 LEU A N 1
ATOM 2451 C CA . LEU A 1 328 ? -19.535 21.940 20.482 1.00 71.38 328 LEU A CA 1
ATOM 2452 C C . LEU A 1 328 ? -20.346 23.133 20.995 1.00 71.38 328 LEU A C 1
ATOM 2454 O O . LEU A 1 328 ? -21.547 23.243 20.727 1.00 71.38 328 LEU A O 1
ATOM 2458 N N . ASN A 1 329 ? -19.692 24.075 21.674 1.00 84.06 329 ASN A N 1
ATOM 2459 C CA . ASN A 1 329 ? -20.351 25.323 22.059 1.00 84.06 329 ASN A CA 1
ATOM 2460 C C . ASN A 1 329 ? -20.629 26.213 20.824 1.00 84.06 329 ASN A C 1
ATOM 2462 O O . ASN A 1 329 ? -20.055 26.027 19.750 1.00 84.06 329 ASN A O 1
ATOM 2466 N N . ARG A 1 330 ? -21.515 27.215 20.950 1.00 78.50 330 ARG A N 1
ATOM 2467 C CA . ARG A 1 330 ? -21.942 28.084 19.826 1.00 78.50 330 ARG A CA 1
ATOM 2468 C C . ARG A 1 330 ? -20.761 28.713 19.065 1.00 78.50 330 ARG A C 1
ATOM 2470 O O . ARG A 1 330 ? -20.827 28.828 17.841 1.00 78.50 330 ARG A O 1
ATOM 2477 N N . ALA A 1 331 ? -19.686 29.092 19.758 1.00 81.62 331 ALA A N 1
ATOM 2478 C CA . ALA A 1 331 ? -18.505 29.700 19.146 1.00 81.62 331 ALA A CA 1
ATOM 2479 C C . ALA A 1 331 ? -17.658 28.675 18.374 1.00 81.62 331 ALA A C 1
ATOM 2481 O O . ALA A 1 331 ? -17.282 28.927 17.228 1.00 81.62 331 ALA A O 1
ATOM 2482 N N . GLU A 1 332 ? -17.418 27.501 18.959 1.00 78.50 332 GLU A N 1
ATOM 2483 C CA . GLU A 1 332 ? -16.727 26.384 18.304 1.00 78.50 332 GLU A CA 1
ATOM 2484 C C . GLU A 1 332 ? -17.474 25.925 17.056 1.00 78.50 332 GLU A C 1
ATOM 2486 O O . GLU A 1 332 ? -16.855 25.689 16.018 1.00 78.50 332 GLU A O 1
ATOM 2491 N N . ARG A 1 333 ? -18.812 25.888 17.119 1.00 77.12 333 ARG A N 1
ATOM 2492 C CA . ARG A 1 333 ? -19.644 25.563 15.962 1.00 77.12 333 ARG A CA 1
ATOM 2493 C C . ARG A 1 333 ? -19.456 26.574 14.829 1.00 77.12 333 ARG A C 1
ATOM 2495 O O . ARG A 1 333 ? -19.129 26.212 13.702 1.00 77.12 333 ARG A O 1
ATOM 2502 N N . ARG A 1 334 ? -19.581 27.870 15.120 1.00 82.31 334 ARG A N 1
ATOM 2503 C CA . ARG A 1 334 ? -19.360 28.922 14.111 1.00 82.31 334 ARG A CA 1
ATOM 2504 C C . ARG A 1 334 ? -17.966 28.833 13.486 1.00 82.31 334 ARG A C 1
ATOM 2506 O O . ARG A 1 334 ? -17.834 28.956 12.270 1.00 82.31 334 ARG A O 1
ATOM 2513 N N . LEU A 1 335 ? -16.939 28.572 14.296 1.00 80.12 335 LEU A N 1
ATOM 2514 C CA . LEU A 1 335 ? -15.569 28.415 13.812 1.00 80.12 335 LEU A CA 1
ATOM 2515 C C . LEU A 1 335 ? -15.397 27.171 12.926 1.00 80.12 335 LEU A C 1
ATOM 2517 O O . LEU A 1 335 ? -14.739 27.262 11.892 1.00 80.12 335 LEU A O 1
ATOM 2521 N N . ALA A 1 336 ? -15.984 26.032 13.296 1.00 76.25 336 ALA A N 1
ATOM 2522 C CA . ALA A 1 336 ? -15.927 24.810 12.499 1.00 76.25 336 ALA A CA 1
ATOM 2523 C C . ALA A 1 336 ? -16.663 24.968 11.157 1.00 76.25 336 ALA A C 1
ATOM 2525 O O . ALA A 1 336 ? -16.104 24.603 10.127 1.00 76.25 336 ALA A O 1
ATOM 2526 N N . ILE A 1 337 ? -17.849 25.597 11.135 1.00 79.94 337 ILE A N 1
ATOM 2527 C CA . ILE A 1 337 ? -18.574 25.914 9.888 1.00 79.94 337 ILE A CA 1
ATOM 2528 C C . ILE A 1 337 ? -17.731 26.833 9.004 1.00 79.94 337 ILE A C 1
ATOM 2530 O O . ILE A 1 337 ? -17.599 26.589 7.806 1.00 79.94 337 ILE A O 1
ATOM 2534 N N . LYS A 1 338 ? -17.128 27.877 9.587 1.00 84.81 338 LYS A N 1
ATOM 2535 C CA . LYS A 1 338 ? -16.256 28.799 8.853 1.00 84.81 338 LYS A CA 1
ATOM 2536 C C . LYS A 1 338 ? -15.074 28.060 8.220 1.00 84.81 338 LYS A C 1
ATOM 2538 O O . LYS A 1 338 ? -14.867 28.178 7.019 1.00 84.81 338 LYS A O 1
ATOM 2543 N N . ARG A 1 339 ? -14.349 27.251 8.999 1.00 80.50 339 ARG A N 1
ATOM 2544 C CA . ARG A 1 339 ? -13.211 26.456 8.505 1.00 80.50 339 ARG A CA 1
ATOM 2545 C C . ARG A 1 339 ? -13.620 25.438 7.449 1.00 80.50 339 ARG A C 1
ATOM 2547 O O . ARG A 1 339 ? -12.866 25.198 6.514 1.00 80.50 339 ARG A O 1
ATOM 2554 N N . TRP A 1 340 ? -14.797 24.837 7.590 1.00 81.06 340 TRP A N 1
ATOM 2555 C CA . TRP A 1 340 ? -15.335 23.910 6.601 1.00 81.06 340 TRP A CA 1
ATOM 2556 C C . TRP A 1 340 ? -15.607 24.605 5.270 1.00 81.06 340 TRP A C 1
ATOM 2558 O O . TRP A 1 340 ? -15.155 24.135 4.232 1.00 81.06 340 TRP A O 1
ATOM 2568 N N . ARG A 1 341 ? -16.246 25.780 5.310 1.00 82.31 341 ARG A N 1
ATOM 2569 C CA . ARG A 1 341 ? -16.455 26.620 4.124 1.00 82.31 341 ARG A CA 1
ATOM 2570 C C . ARG A 1 341 ? -15.131 27.034 3.486 1.00 82.31 341 ARG A C 1
ATOM 2572 O O . ARG A 1 341 ? -15.000 26.929 2.277 1.00 82.31 341 ARG A O 1
ATOM 2579 N N . GLU A 1 342 ? -14.141 27.434 4.284 1.00 81.44 342 GLU A N 1
ATOM 2580 C CA . GLU A 1 342 ? -12.786 27.743 3.795 1.00 81.44 342 GLU A CA 1
ATOM 2581 C C . GLU A 1 342 ? -12.110 26.519 3.151 1.00 81.44 342 GLU A C 1
ATOM 2583 O O . GLU A 1 342 ? -11.420 26.653 2.146 1.00 81.44 342 GLU A O 1
ATOM 2588 N N . THR A 1 343 ? -12.334 25.322 3.700 1.00 79.38 343 THR A N 1
ATOM 2589 C CA . THR A 1 343 ? -11.783 24.061 3.175 1.00 79.38 343 THR A CA 1
ATOM 2590 C C . THR A 1 343 ? -12.420 23.674 1.840 1.00 79.38 343 THR A C 1
ATOM 2592 O O . THR A 1 343 ? -11.699 23.253 0.937 1.00 79.38 343 THR A O 1
ATOM 2595 N N . ILE A 1 344 ? -13.743 23.839 1.710 1.00 80.25 344 ILE A N 1
ATOM 2596 C CA . ILE A 1 344 ? -14.498 23.591 0.471 1.00 80.25 344 ILE A CA 1
ATOM 2597 C C . ILE A 1 344 ? -14.168 24.640 -0.595 1.00 80.25 344 ILE A C 1
ATOM 2599 O O . ILE A 1 344 ? -14.037 24.299 -1.763 1.00 80.25 344 ILE A O 1
ATOM 2603 N N . ALA A 1 345 ? -14.022 25.909 -0.205 1.00 77.38 345 ALA A N 1
ATOM 2604 C CA . ALA A 1 345 ? -13.706 26.993 -1.132 1.00 77.38 345 ALA A CA 1
ATOM 2605 C C . ALA A 1 345 ? -12.250 26.960 -1.633 1.00 77.38 345 ALA A C 1
ATOM 2607 O O . ALA A 1 345 ? -11.929 27.620 -2.619 1.00 77.38 345 ALA A O 1
ATOM 2608 N N . GLY A 1 346 ? -11.357 26.246 -0.941 1.00 76.38 346 GLY A N 1
ATOM 2609 C CA . GLY A 1 346 ? -9.960 26.086 -1.341 1.00 76.38 346 GLY A CA 1
ATOM 2610 C C . GLY A 1 346 ? -9.711 24.897 -2.276 1.00 76.38 346 GLY A C 1
ATOM 2611 O O . GLY A 1 346 ? -10.588 24.081 -2.540 1.00 76.38 346 GLY A O 1
ATOM 2612 N N . ASP A 1 347 ? -8.450 24.722 -2.684 1.00 68.56 347 ASP A N 1
ATOM 2613 C CA . ASP A 1 347 ? -7.962 23.602 -3.521 1.00 68.56 347 ASP A CA 1
ATOM 2614 C C . ASP A 1 347 ? -8.014 22.215 -2.837 1.00 68.56 347 ASP A C 1
ATOM 2616 O O . ASP A 1 347 ? -7.355 21.266 -3.273 1.00 68.56 347 ASP A O 1
ATOM 2620 N N . THR A 1 348 ? -8.698 22.111 -1.701 1.00 70.56 348 THR A N 1
ATOM 2621 C CA . THR A 1 348 ? -8.760 20.924 -0.843 1.00 70.56 348 THR A CA 1
ATOM 2622 C C . THR A 1 348 ? -10.192 20.486 -0.591 1.00 70.56 348 THR A C 1
ATOM 2624 O O . THR A 1 348 ? -10.450 19.863 0.439 1.00 70.56 348 THR A O 1
ATOM 2627 N N . ASN A 1 349 ? -11.119 20.830 -1.488 1.00 85.12 349 ASN A N 1
ATOM 2628 C CA . ASN A 1 349 ? -12.485 20.343 -1.411 1.00 85.12 349 ASN A CA 1
ATOM 2629 C C . ASN A 1 349 ? -12.465 18.800 -1.389 1.00 85.12 349 ASN A C 1
ATOM 2631 O O . ASN A 1 349 ? -12.098 18.194 -2.395 1.00 85.12 349 ASN A O 1
ATOM 2635 N N . PRO A 1 350 ? -12.829 18.146 -0.267 1.00 86.06 350 PRO A N 1
ATOM 2636 C CA . PRO A 1 350 ? -12.790 16.689 -0.176 1.00 86.06 350 PRO A CA 1
ATOM 2637 C C . PRO A 1 350 ? -13.825 16.006 -1.075 1.00 86.06 350 PRO A C 1
ATOM 2639 O O . PRO A 1 350 ? -13.784 14.791 -1.220 1.00 86.06 350 PRO A O 1
ATOM 2642 N N . PHE A 1 351 ? -14.735 16.776 -1.665 1.00 85.88 351 PHE A N 1
ATOM 2643 C CA . PHE A 1 351 ? -15.755 16.305 -2.592 1.00 85.88 351 PHE A CA 1
ATOM 2644 C C . PHE A 1 351 ? -15.451 16.681 -4.040 1.00 85.88 351 PHE A C 1
ATOM 2646 O O . PHE A 1 351 ? -16.346 16.593 -4.864 1.00 85.88 351 PHE A O 1
ATOM 2653 N N . ASP A 1 352 ? -14.243 17.160 -4.353 1.00 91.44 352 ASP A N 1
ATOM 2654 C CA . ASP A 1 352 ? -13.821 17.381 -5.739 1.00 91.44 352 ASP A CA 1
ATOM 2655 C C . ASP A 1 352 ? -13.713 16.011 -6.443 1.00 91.44 352 ASP A C 1
ATOM 2657 O O . ASP A 1 352 ? -12.756 15.283 -6.156 1.00 91.44 352 ASP A O 1
ATOM 2661 N N . PRO A 1 353 ? -14.663 15.628 -7.324 1.00 92.31 353 PRO A N 1
ATOM 2662 C CA . PRO A 1 353 ? -14.657 14.308 -7.949 1.00 92.31 353 PRO A CA 1
ATOM 2663 C C . PRO A 1 353 ? -13.514 14.171 -8.960 1.00 92.31 353 PRO A C 1
ATOM 2665 O O . PRO A 1 353 ? -13.058 13.062 -9.215 1.00 92.31 353 PRO A O 1
ATOM 2668 N N . GLU A 1 354 ? -12.990 15.285 -9.488 1.00 92.81 354 GLU A N 1
ATOM 2669 C CA . GLU A 1 354 ? -11.814 15.254 -10.359 1.00 92.81 354 GLU A CA 1
ATOM 2670 C C . GLU A 1 354 ? -10.546 14.934 -9.571 1.00 92.81 354 GLU A C 1
ATOM 2672 O O . GLU A 1 354 ? -9.612 14.367 -10.127 1.00 92.81 354 GLU A O 1
ATOM 2677 N N . LEU A 1 355 ? -10.478 15.324 -8.293 1.00 92.25 355 LEU A N 1
ATOM 2678 C CA . LEU A 1 355 ? -9.326 15.066 -7.427 1.00 92.25 355 LEU A CA 1
ATOM 2679 C C . LEU A 1 355 ? -9.472 13.775 -6.607 1.00 92.25 355 LEU A C 1
ATOM 2681 O O . LEU A 1 355 ? -8.464 13.169 -6.236 1.00 92.25 355 LEU A O 1
ATOM 2685 N N . TYR A 1 356 ? -10.705 13.373 -6.306 1.00 95.31 356 TYR A N 1
ATOM 2686 C CA . TYR A 1 356 ? -11.061 12.223 -5.478 1.00 95.31 356 TYR A CA 1
ATOM 2687 C C . TYR A 1 356 ? -12.134 11.364 -6.171 1.00 95.31 356 TYR A C 1
ATOM 2689 O O . TYR A 1 356 ? -13.249 11.255 -5.658 1.00 95.31 356 TYR A O 1
ATOM 2697 N N . PRO A 1 357 ? -11.817 10.721 -7.308 1.00 95.38 357 PRO A N 1
ATOM 2698 C CA . PRO A 1 357 ? -12.816 10.018 -8.123 1.00 95.38 357 PRO A CA 1
ATOM 2699 C C . PRO A 1 357 ? -13.456 8.812 -7.416 1.00 95.38 357 PRO A C 1
ATOM 2701 O O . PRO A 1 357 ? -14.575 8.438 -7.736 1.00 95.38 357 PRO A O 1
ATOM 2704 N N . LEU A 1 358 ? -12.784 8.236 -6.411 1.00 95.50 358 LEU A N 1
ATOM 2705 C CA . LEU A 1 358 ? -13.309 7.156 -5.559 1.00 95.50 358 LEU A CA 1
ATOM 2706 C C . LEU A 1 358 ? -13.705 7.644 -4.151 1.00 95.50 358 LEU A C 1
ATOM 2708 O O . LEU A 1 358 ? -13.773 6.864 -3.203 1.00 95.50 358 LEU A O 1
ATOM 2712 N N . GLY A 1 359 ? -13.892 8.953 -3.982 1.00 95.25 359 GLY A N 1
ATOM 2713 C CA . GLY A 1 359 ? -14.108 9.590 -2.687 1.00 95.25 359 GLY A CA 1
ATOM 2714 C C . GLY A 1 359 ? -12.815 9.864 -1.911 1.00 95.25 359 GLY A C 1
ATOM 2715 O O . GLY A 1 359 ? -11.744 9.300 -2.156 1.00 95.25 359 GLY A O 1
ATOM 2716 N N . HIS A 1 360 ? -12.893 10.782 -0.946 1.00 95.62 360 HIS A N 1
ATOM 2717 C CA . HIS A 1 360 ? -11.721 11.212 -0.185 1.00 95.62 360 HIS A CA 1
ATOM 2718 C C . HIS A 1 360 ? -11.166 10.067 0.695 1.00 95.62 360 HIS A C 1
ATOM 2720 O O . HIS A 1 360 ? -11.928 9.461 1.450 1.00 95.62 360 HIS A O 1
ATOM 2726 N N . PRO A 1 361 ? -9.842 9.805 0.726 1.00 96.56 361 PRO A N 1
ATOM 2727 C CA . PRO A 1 361 ? -9.263 8.741 1.565 1.00 96.56 361 PRO A CA 1
ATOM 2728 C C . PRO A 1 361 ? -9.497 8.927 3.074 1.00 96.56 361 PRO A C 1
ATOM 2730 O O . PRO A 1 361 ? -9.589 7.967 3.833 1.00 96.56 361 PRO A O 1
ATOM 2733 N N . SER A 1 362 ? -9.600 10.181 3.516 1.00 95.56 362 SER A N 1
ATOM 2734 C CA . SER A 1 362 ? -9.949 10.565 4.896 1.00 95.56 362 SER A CA 1
ATOM 2735 C C . SER A 1 362 ? -11.461 10.765 5.118 1.00 95.56 362 SER A C 1
ATOM 2737 O O . SER A 1 362 ? -11.836 11.553 5.985 1.00 95.56 362 SER A O 1
ATOM 2739 N N . GLU A 1 363 ? -12.330 10.130 4.323 1.00 95.25 363 GLU A N 1
ATOM 2740 C CA . GLU A 1 363 ? -13.781 10.159 4.555 1.00 95.25 363 GLU A CA 1
ATOM 2741 C C . GLU A 1 363 ? -14.118 9.669 5.982 1.00 95.25 363 GLU A C 1
ATOM 2743 O O . GLU A 1 363 ? -13.580 8.645 6.415 1.00 95.25 363 GLU A O 1
ATOM 2748 N N . PRO A 1 364 ? -15.006 10.355 6.732 1.00 94.88 364 PRO A N 1
ATOM 2749 C CA . PRO A 1 364 ? -15.299 10.003 8.118 1.00 94.88 364 PRO A CA 1
ATOM 2750 C C . PRO A 1 364 ? -15.745 8.556 8.345 1.00 94.88 364 PRO A C 1
ATOM 2752 O O . PRO A 1 364 ? -15.286 7.946 9.309 1.00 94.88 364 PRO A O 1
ATOM 2755 N N . ALA A 1 365 ? -16.601 8.005 7.477 1.00 95.31 365 ALA A N 1
ATOM 2756 C CA . ALA A 1 365 ? -17.095 6.634 7.603 1.00 95.31 365 ALA A CA 1
ATOM 2757 C C . ALA A 1 365 ? -15.961 5.609 7.455 1.00 95.31 365 ALA A C 1
ATOM 2759 O O . ALA A 1 365 ? -15.791 4.737 8.307 1.00 95.31 365 ALA A O 1
ATOM 2760 N N . LEU A 1 366 ? -15.123 5.770 6.429 1.00 96.75 366 LEU A N 1
ATOM 2761 C CA . LEU A 1 366 ? -13.966 4.910 6.194 1.00 96.75 366 LEU A CA 1
ATOM 2762 C C . LEU A 1 366 ? -12.936 5.013 7.326 1.00 96.75 366 LEU A C 1
ATOM 2764 O O . LEU A 1 366 ? -12.502 4.001 7.874 1.00 96.75 366 LEU A O 1
ATOM 2768 N N . VAL A 1 367 ? -12.580 6.238 7.731 1.00 96.94 367 VAL A N 1
ATOM 2769 C CA . VAL A 1 367 ? -11.644 6.457 8.844 1.00 96.94 367 VAL A CA 1
ATOM 2770 C C . VAL A 1 367 ? -12.179 5.819 10.121 1.00 96.94 367 VAL A C 1
ATOM 2772 O O . VAL A 1 367 ? -11.407 5.181 10.830 1.00 96.94 367 VAL A O 1
ATOM 2775 N N . ARG A 1 368 ? -13.483 5.948 10.402 1.00 96.81 368 ARG A N 1
ATOM 2776 C CA . ARG A 1 368 ? -14.132 5.330 11.562 1.00 96.81 368 ARG A CA 1
ATOM 2777 C C . ARG A 1 368 ? -13.950 3.812 11.568 1.00 96.81 368 ARG A C 1
ATOM 2779 O O . ARG A 1 368 ? -13.458 3.293 12.566 1.00 96.81 368 ARG A O 1
ATOM 2786 N N . LYS A 1 369 ? -14.254 3.131 10.458 1.00 97.25 369 LYS A N 1
ATOM 2787 C CA . LYS A 1 369 ? -14.077 1.672 10.323 1.00 97.25 369 LYS A CA 1
ATOM 2788 C C . LYS A 1 369 ? -12.633 1.231 10.601 1.00 97.25 369 LYS A C 1
ATOM 2790 O O . LYS A 1 369 ? -12.412 0.227 11.268 1.00 97.25 369 LYS A O 1
ATOM 2795 N N . ILE A 1 370 ? -11.646 2.023 10.174 1.00 97.44 370 ILE A N 1
ATOM 2796 C CA . ILE A 1 370 ? -10.225 1.733 10.423 1.00 97.44 370 ILE A CA 1
ATOM 2797 C C . ILE A 1 370 ? -9.839 1.980 11.888 1.00 97.44 370 ILE A C 1
ATOM 2799 O O . ILE A 1 370 ? -9.077 1.203 12.463 1.00 97.44 370 ILE A O 1
ATOM 2803 N N . VAL A 1 371 ? -10.302 3.072 12.508 1.00 96.06 371 VAL A N 1
ATOM 2804 C CA . VAL A 1 371 ? -9.793 3.465 13.831 1.00 96.06 371 VAL A CA 1
ATOM 2805 C C . VAL A 1 371 ? -10.597 2.933 15.008 1.00 96.06 371 VAL A C 1
ATOM 2807 O O . VAL A 1 371 ? -10.027 2.863 16.092 1.00 96.06 371 VAL A O 1
ATOM 2810 N N . GLU A 1 372 ? -11.864 2.550 14.840 1.00 94.19 372 GLU A N 1
ATOM 2811 C CA . GLU A 1 372 ? -12.706 2.046 15.939 1.00 94.19 372 GLU A CA 1
ATOM 2812 C C . GLU A 1 372 ? -12.522 0.559 16.240 1.00 94.19 372 GLU A C 1
ATOM 2814 O O . GLU A 1 372 ? -12.875 0.146 17.341 1.00 94.19 372 GLU A O 1
ATOM 2819 N N . GLY A 1 373 ? -11.902 -0.211 15.338 1.00 88.31 373 GLY A N 1
ATOM 2820 C CA . GLY A 1 373 ? -11.725 -1.657 15.515 1.00 88.31 373 GLY A CA 1
ATOM 2821 C C . GLY A 1 373 ? -10.929 -2.059 16.765 1.00 88.31 373 GLY A C 1
ATOM 2822 O O . GLY A 1 373 ? -11.137 -3.142 17.297 1.00 88.31 373 GLY A O 1
ATOM 2823 N N . ALA A 1 374 ? -10.041 -1.194 17.276 1.00 91.44 374 ALA A N 1
ATOM 2824 C CA . ALA A 1 374 ? -9.290 -1.463 18.502 1.00 91.44 374 ALA A CA 1
ATOM 2825 C C . ALA A 1 374 ? -9.009 -0.213 19.354 1.00 91.44 374 ALA A C 1
ATOM 2827 O O . ALA A 1 374 ? -8.969 0.929 18.892 1.00 91.44 374 ALA A O 1
ATOM 2828 N N . ASP A 1 375 ? -8.729 -0.426 20.639 1.00 91.31 375 ASP A N 1
ATOM 2829 C CA . ASP A 1 375 ? -8.364 0.643 21.577 1.00 91.31 375 ASP A CA 1
ATOM 2830 C C . ASP A 1 375 ? -7.091 1.385 21.165 1.00 91.31 375 ASP A C 1
ATOM 2832 O O . ASP A 1 375 ? -6.999 2.611 21.277 1.00 91.31 375 ASP A O 1
ATOM 2836 N N . TRP A 1 376 ? -6.100 0.649 20.658 1.00 90.38 376 TRP A N 1
ATOM 2837 C CA . TRP A 1 376 ? -4.823 1.223 20.253 1.00 90.38 376 TRP A CA 1
ATOM 2838 C C . TRP A 1 376 ? -4.958 2.084 18.988 1.00 90.38 376 TRP A C 1
ATOM 2840 O O . TRP A 1 376 ? -4.335 3.144 18.921 1.00 90.38 376 TRP A O 1
ATOM 2850 N N . THR A 1 377 ? -5.813 1.713 18.025 1.00 93.31 377 THR A N 1
ATOM 2851 C CA . THR A 1 377 ? -6.081 2.535 16.833 1.00 93.31 377 THR A CA 1
ATOM 2852 C C . THR A 1 377 ? -6.831 3.815 17.201 1.00 93.31 377 THR A C 1
ATOM 2854 O O . THR A 1 377 ? -6.484 4.890 16.704 1.00 93.31 377 THR A O 1
ATOM 2857 N N . ARG A 1 378 ? -7.777 3.753 18.151 1.00 93.44 378 ARG A N 1
ATOM 2858 C CA . ARG A 1 378 ? -8.447 4.946 18.704 1.00 93.44 378 ARG A CA 1
ATOM 2859 C C . ARG A 1 378 ? -7.462 5.865 19.430 1.00 93.44 378 ARG A C 1
ATOM 2861 O O . ARG A 1 378 ? -7.488 7.079 19.230 1.00 93.44 378 ARG A O 1
ATOM 2868 N N . ALA A 1 379 ? -6.552 5.312 20.233 1.00 90.69 379 ALA A N 1
ATOM 2869 C CA . ALA A 1 379 ? -5.506 6.091 20.899 1.00 90.69 379 ALA A CA 1
ATOM 2870 C C . ALA A 1 379 ? -4.568 6.783 19.891 1.00 90.69 379 ALA A C 1
ATOM 2872 O O . ALA A 1 379 ? -4.229 7.959 20.066 1.00 90.69 379 ALA A O 1
ATOM 2873 N N . ILE A 1 380 ? -4.193 6.087 18.810 1.00 92.44 380 ILE A N 1
ATOM 2874 C CA . ILE A 1 380 ? -3.430 6.667 17.697 1.00 92.44 380 ILE A CA 1
ATOM 2875 C C . ILE A 1 380 ? -4.199 7.809 17.041 1.00 92.44 380 ILE A C 1
ATOM 2877 O O . ILE A 1 380 ? -3.625 8.879 16.831 1.00 92.44 380 ILE A O 1
ATOM 2881 N N . PHE A 1 381 ? -5.488 7.611 16.758 1.00 94.38 381 PHE A N 1
ATOM 2882 C CA . PHE A 1 381 ? -6.340 8.635 16.163 1.00 94.38 381 PHE A CA 1
ATOM 2883 C C . PHE A 1 381 ? -6.332 9.922 16.994 1.00 94.38 381 PHE A C 1
ATOM 2885 O O . PHE A 1 381 ? -6.009 10.989 16.470 1.00 94.38 381 PHE A O 1
ATOM 2892 N N . HIS A 1 382 ? -6.612 9.830 18.298 1.00 92.38 382 HIS A N 1
ATOM 2893 C CA . HIS A 1 382 ? -6.645 11.000 19.185 1.00 92.38 382 HIS A CA 1
ATOM 2894 C C . HIS A 1 382 ? -5.298 11.721 19.249 1.00 92.38 382 HIS A C 1
ATOM 2896 O O . HIS A 1 382 ? -5.237 12.951 19.179 1.00 92.38 382 HIS A O 1
ATOM 2902 N N . HIS A 1 383 ? -4.201 10.967 19.304 1.00 91.06 383 HIS A N 1
ATOM 2903 C CA . HIS A 1 383 ? -2.856 11.541 19.301 1.00 91.06 383 HIS A CA 1
ATOM 2904 C C . HIS A 1 383 ? -2.518 12.248 17.985 1.00 91.06 383 HIS A C 1
ATOM 2906 O O . HIS A 1 383 ? -2.000 13.366 17.994 1.00 91.06 383 HIS A O 1
ATOM 2912 N N . ALA A 1 384 ? -2.842 11.626 16.849 1.00 92.81 384 ALA A N 1
ATOM 2913 C CA . ALA A 1 384 ? -2.635 12.208 15.527 1.00 92.81 384 ALA A CA 1
ATOM 2914 C C . ALA A 1 384 ? -3.450 13.502 15.363 1.00 92.81 384 ALA A C 1
ATOM 2916 O O . ALA A 1 384 ? -2.916 14.524 14.924 1.00 92.81 384 ALA A O 1
ATOM 2917 N N . ARG A 1 385 ? -4.711 13.511 15.821 1.00 91.88 385 ARG A N 1
ATOM 2918 C CA . ARG A 1 385 ? -5.567 14.709 15.834 1.00 91.88 385 ARG A CA 1
ATOM 2919 C C . ARG A 1 385 ? -4.986 15.832 16.698 1.00 91.88 385 ARG A C 1
ATOM 2921 O O . ARG A 1 385 ? -5.036 16.993 16.283 1.00 91.88 385 ARG A O 1
ATOM 2928 N N . GLY A 1 386 ? -4.365 15.498 17.831 1.00 88.75 386 GLY A N 1
ATOM 2929 C CA . GLY A 1 386 ? -3.672 16.450 18.705 1.00 88.75 386 GLY A CA 1
ATOM 2930 C C . GLY A 1 386 ? -2.381 17.042 18.121 1.00 88.75 386 GLY A C 1
ATOM 2931 O O . GLY A 1 386 ? -1.920 18.088 18.577 1.00 88.75 386 GLY A O 1
ATOM 2932 N N . ARG A 1 387 ? -1.792 16.426 17.086 1.00 88.06 387 ARG A N 1
ATOM 2933 C CA . ARG A 1 387 ? -0.532 16.874 16.470 1.00 88.06 387 ARG A CA 1
ATOM 2934 C C . ARG A 1 387 ? -0.729 17.642 15.188 1.00 88.06 387 ARG A C 1
ATOM 2936 O O . ARG A 1 387 ? -1.646 17.371 14.428 1.00 88.06 387 ARG A O 1
ATOM 2943 N N . ARG A 1 388 ? 0.160 18.589 14.883 1.00 82.56 388 ARG A N 1
ATOM 2944 C CA . ARG A 1 388 ? 0.071 19.381 13.648 1.00 82.56 388 ARG A CA 1
ATOM 2945 C C . ARG A 1 388 ? 0.201 18.473 12.416 1.00 82.56 388 ARG A C 1
ATOM 2947 O O . ARG A 1 388 ? 1.241 17.868 12.200 1.00 82.56 388 ARG A O 1
ATOM 2954 N N . SER A 1 389 ? -0.860 18.423 11.611 1.00 85.75 389 SER A N 1
ATOM 2955 C CA . SER A 1 389 ? -0.915 17.734 10.313 1.00 85.75 389 SER A CA 1
ATOM 2956 C C . SER A 1 389 ? -0.575 16.230 10.298 1.00 85.75 389 SER A C 1
ATOM 2958 O O . SER A 1 389 ? -0.262 15.714 9.235 1.00 85.75 389 SER A O 1
ATOM 2960 N N . ALA A 1 390 ? -0.625 15.504 11.419 1.00 93.19 390 ALA A N 1
ATOM 2961 C CA . ALA A 1 390 ? -0.483 14.045 11.385 1.00 93.19 390 ALA A CA 1
ATOM 2962 C C . ALA A 1 390 ? -1.799 13.390 10.928 1.00 93.19 390 ALA A C 1
ATOM 2964 O O . ALA A 1 390 ? -2.861 13.721 11.457 1.00 93.19 390 ALA A O 1
ATOM 2965 N N . ASN A 1 391 ? -1.722 12.475 9.961 1.00 95.75 391 ASN A N 1
ATOM 2966 C CA . ASN A 1 391 ? -2.872 11.710 9.484 1.00 95.75 391 ASN A CA 1
ATOM 2967 C C . ASN A 1 391 ? -3.075 10.458 10.360 1.00 95.75 391 ASN A C 1
ATOM 2969 O O . ASN A 1 391 ? -2.105 9.728 10.578 1.00 95.75 391 ASN A O 1
ATOM 2973 N N . PRO A 1 392 ? -4.294 10.181 10.857 1.00 95.88 392 PRO A N 1
ATOM 2974 C CA . PRO A 1 392 ? -4.541 9.067 11.770 1.00 95.88 392 PRO A CA 1
ATOM 2975 C C . PRO A 1 392 ? -4.365 7.681 11.130 1.00 95.88 392 PRO A C 1
ATOM 2977 O O . PRO A 1 392 ? -3.846 6.786 11.789 1.00 95.88 392 PRO A O 1
ATOM 2980 N N . VAL A 1 393 ? -4.736 7.492 9.860 1.00 97.62 393 VAL A N 1
ATOM 2981 C CA . VAL A 1 393 ? -4.579 6.196 9.172 1.00 97.62 393 VAL A CA 1
ATOM 2982 C C . VAL A 1 393 ? -3.107 5.939 8.864 1.00 97.62 393 VAL A C 1
ATOM 2984 O O . VAL A 1 393 ? -2.570 4.886 9.202 1.00 97.62 393 VAL A O 1
ATOM 2987 N N . GLY A 1 394 ? -2.405 6.940 8.329 1.00 97.06 394 GLY A N 1
ATOM 2988 C CA . GLY A 1 394 ? -0.963 6.829 8.121 1.00 97.06 394 GLY A CA 1
ATOM 2989 C C . GLY A 1 394 ? -0.204 6.569 9.429 1.00 97.06 394 GLY A C 1
ATOM 2990 O O . GLY A 1 394 ? 0.730 5.774 9.466 1.00 97.06 394 GLY A O 1
ATOM 2991 N N . ALA A 1 395 ? -0.640 7.180 10.527 1.00 95.62 395 ALA A N 1
ATOM 2992 C CA . ALA A 1 395 ? -0.103 6.942 11.859 1.00 95.62 395 ALA A CA 1
ATOM 2993 C C . ALA A 1 395 ? -0.286 5.491 12.347 1.00 95.62 395 ALA A C 1
ATOM 2995 O O . ALA A 1 395 ? 0.630 4.935 12.956 1.00 95.62 395 ALA A O 1
ATOM 2996 N N . VAL A 1 396 ? -1.439 4.877 12.061 1.00 96.06 396 VAL A N 1
ATOM 2997 C CA . VAL A 1 396 ? -1.690 3.451 12.318 1.00 96.06 396 VAL A CA 1
ATOM 2998 C C . VAL A 1 396 ? -0.710 2.587 11.522 1.00 96.06 396 VAL A C 1
ATOM 3000 O O . VAL A 1 396 ? -0.056 1.727 12.104 1.00 96.06 396 VAL A O 1
ATOM 3003 N N . LEU A 1 397 ? -0.518 2.867 10.230 1.00 97.56 397 LEU A N 1
ATOM 3004 C CA . LEU A 1 397 ? 0.412 2.118 9.372 1.00 97.56 397 LEU A CA 1
ATOM 3005 C C . LEU A 1 397 ? 1.874 2.214 9.837 1.00 97.56 397 LEU A C 1
ATOM 3007 O O . LEU A 1 397 ? 2.595 1.217 9.824 1.00 97.56 397 LEU A O 1
ATOM 3011 N N . VAL A 1 398 ? 2.313 3.387 10.311 1.00 95.00 398 VAL A N 1
ATOM 3012 C CA . VAL A 1 398 ? 3.636 3.538 10.946 1.00 95.00 398 VAL A CA 1
ATOM 3013 C C . VAL A 1 398 ? 3.754 2.623 12.162 1.00 95.00 398 VAL A C 1
ATOM 3015 O O . VAL A 1 398 ? 4.800 2.013 12.378 1.00 95.00 398 VAL A O 1
ATOM 3018 N N . GLU A 1 399 ? 2.702 2.516 12.971 1.00 93.31 399 GLU A N 1
ATOM 3019 C CA . GLU A 1 399 ? 2.729 1.655 14.147 1.00 93.31 399 GLU A CA 1
ATOM 3020 C C . GLU A 1 399 ? 2.726 0.165 13.788 1.00 93.31 399 GLU A C 1
ATOM 3022 O O . GLU A 1 399 ? 3.429 -0.600 14.446 1.00 93.31 399 GLU A O 1
ATOM 3027 N N . LEU A 1 400 ? 2.040 -0.244 12.719 1.00 95.12 400 LEU A N 1
ATOM 3028 C CA . LEU A 1 400 ? 2.121 -1.610 12.192 1.00 95.12 400 LEU A CA 1
ATOM 3029 C C . LEU A 1 400 ? 3.539 -1.949 11.708 1.00 95.12 400 LEU A C 1
ATOM 3031 O O . LEU A 1 400 ? 4.073 -2.987 12.087 1.00 95.12 400 LEU A O 1
ATOM 3035 N N . ILE A 1 401 ? 4.211 -1.045 10.982 1.00 94.56 401 ILE A N 1
ATOM 3036 C CA . ILE A 1 401 ? 5.631 -1.217 10.617 1.00 94.56 401 ILE A CA 1
ATOM 3037 C C . ILE A 1 401 ? 6.494 -1.412 11.866 1.00 94.56 401 ILE A C 1
ATOM 3039 O O . ILE A 1 401 ? 7.342 -2.300 11.925 1.00 94.56 401 ILE A O 1
ATOM 3043 N N . ARG A 1 402 ? 6.282 -0.581 12.892 1.00 90.75 402 ARG A N 1
ATOM 3044 C CA . ARG A 1 402 ? 7.042 -0.682 14.143 1.00 90.75 402 ARG A CA 1
ATOM 3045 C C . ARG A 1 402 ? 6.747 -1.972 14.910 1.00 90.75 402 ARG A C 1
ATOM 3047 O O . ARG A 1 402 ? 7.607 -2.422 15.657 1.00 90.75 402 ARG A O 1
ATOM 3054 N N . THR A 1 403 ? 5.543 -2.512 14.751 1.00 90.56 403 THR A N 1
ATOM 3055 C CA . THR A 1 403 ? 5.110 -3.790 15.325 1.00 90.56 403 THR A CA 1
ATOM 3056 C C . THR A 1 403 ? 5.866 -4.928 14.649 1.00 90.56 403 THR A C 1
ATOM 3058 O O . THR A 1 403 ? 6.541 -5.681 15.338 1.00 90.56 403 THR A O 1
ATOM 3061 N N . GLY A 1 404 ? 5.866 -4.975 13.315 1.00 92.31 404 GLY A N 1
ATOM 3062 C CA . GLY A 1 404 ? 6.605 -5.987 12.560 1.00 92.31 404 GLY A CA 1
ATOM 3063 C C . GLY A 1 404 ? 8.117 -5.932 12.791 1.00 92.31 404 GLY A C 1
ATOM 3064 O O . GLY A 1 404 ? 8.742 -6.967 12.973 1.00 92.31 404 GLY A O 1
ATOM 3065 N N . MET A 1 405 ? 8.705 -4.735 12.894 1.00 90.12 405 MET A N 1
ATOM 3066 C CA . MET A 1 405 ? 10.129 -4.563 13.233 1.00 90.12 405 MET A CA 1
ATOM 3067 C C . MET A 1 405 ? 10.516 -5.112 14.614 1.00 90.12 405 MET A C 1
ATOM 3069 O O . MET A 1 405 ? 11.694 -5.366 14.855 1.00 90.12 405 MET A O 1
ATOM 3073 N N . ALA A 1 406 ? 9.561 -5.229 15.540 1.00 86.31 406 ALA A N 1
ATOM 3074 C CA . ALA A 1 406 ? 9.806 -5.784 16.868 1.00 86.31 406 ALA A CA 1
ATOM 3075 C C . ALA A 1 406 ? 9.680 -7.317 16.903 1.00 86.31 406 ALA A C 1
ATOM 3077 O O . ALA A 1 406 ? 10.115 -7.932 17.880 1.00 86.31 406 ALA A O 1
ATOM 3078 N N . CYS A 1 407 ? 9.086 -7.917 15.869 1.00 86.56 407 CYS A N 1
ATOM 3079 C CA . CYS A 1 407 ? 8.882 -9.355 15.758 1.00 86.56 407 CYS A CA 1
ATOM 3080 C C . CYS A 1 407 ? 10.131 -10.066 15.209 1.00 86.56 407 CYS A C 1
ATOM 3082 O O . CYS A 1 407 ? 10.873 -9.472 14.421 1.00 86.56 407 CYS A O 1
ATOM 3084 N N . PRO A 1 408 ? 10.353 -11.335 15.602 1.00 85.88 408 PRO A N 1
ATOM 3085 C CA . PRO A 1 408 ? 11.337 -12.200 14.960 1.00 85.88 408 PRO A CA 1
ATOM 3086 C C . PRO A 1 408 ? 11.105 -12.280 13.435 1.00 85.88 408 PRO A C 1
ATOM 3088 O O . PRO A 1 408 ? 9.949 -12.370 13.019 1.00 85.88 408 PRO A O 1
ATOM 3091 N N . PRO A 1 409 ? 12.150 -12.226 12.588 1.00 86.88 409 PRO A N 1
ATOM 3092 C CA . PRO A 1 409 ? 11.995 -12.182 11.139 1.00 86.88 409 PRO A CA 1
ATOM 3093 C C . PRO A 1 409 ? 11.483 -13.473 10.508 1.00 86.88 409 PRO A C 1
ATOM 3095 O O . PRO A 1 409 ? 10.997 -13.432 9.383 1.00 86.88 409 PRO A O 1
ATOM 3098 N N . ASP A 1 410 ? 11.629 -14.597 11.208 1.00 84.00 410 ASP A N 1
ATOM 3099 C CA . ASP A 1 410 ? 11.099 -15.906 10.830 1.00 84.00 410 ASP A CA 1
ATOM 3100 C C . ASP A 1 410 ? 9.606 -16.044 11.136 1.00 84.00 410 ASP A C 1
ATOM 3102 O O . ASP A 1 410 ? 8.954 -16.931 10.593 1.00 84.00 410 ASP A O 1
ATOM 3106 N N . PHE A 1 411 ? 9.054 -15.150 11.961 1.00 89.31 411 PHE A N 1
ATOM 3107 C CA . PHE A 1 411 ? 7.634 -15.118 12.253 1.00 89.31 411 PHE A CA 1
ATOM 3108 C C . PHE A 1 411 ? 6.871 -14.331 11.182 1.00 89.31 411 PHE A C 1
ATOM 3110 O O . PHE A 1 411 ? 7.067 -13.124 11.004 1.00 89.31 411 PHE A O 1
ATOM 3117 N N . GLY A 1 412 ? 5.947 -15.000 10.498 1.00 93.69 412 GLY A N 1
ATOM 3118 C CA . GLY A 1 412 ? 5.137 -14.382 9.454 1.00 93.69 412 GLY A CA 1
ATOM 3119 C C . GLY A 1 412 ? 3.912 -15.199 9.059 1.00 93.69 412 GLY A C 1
ATOM 3120 O O . GLY A 1 412 ? 3.600 -16.192 9.717 1.00 93.69 412 GLY A O 1
ATOM 3121 N N . PRO A 1 413 ? 3.157 -14.764 8.032 1.00 95.31 413 PRO A N 1
ATOM 3122 C CA . PRO A 1 413 ? 1.888 -15.398 7.677 1.00 95.31 413 PRO A CA 1
ATOM 3123 C C . PRO A 1 413 ? 2.040 -16.890 7.355 1.00 95.31 413 PRO A C 1
ATOM 3125 O O . PRO A 1 413 ? 1.223 -17.695 7.787 1.00 95.31 413 PRO A O 1
ATOM 3128 N N . TYR A 1 414 ? 3.127 -17.243 6.667 1.00 92.75 414 TYR A N 1
ATOM 3129 C CA . TYR A 1 414 ? 3.501 -18.608 6.302 1.00 92.75 414 TYR A CA 1
ATOM 3130 C C . TYR A 1 414 ? 4.994 -18.809 6.542 1.00 92.75 414 TYR A C 1
ATOM 3132 O O . TYR A 1 414 ? 5.751 -17.841 6.667 1.00 92.75 414 TYR A O 1
ATOM 3140 N N . GLU A 1 415 ? 5.427 -20.066 6.544 1.00 87.69 415 GLU A N 1
ATOM 3141 C CA . GLU A 1 415 ? 6.846 -20.394 6.586 1.00 87.69 415 GLU A CA 1
ATOM 3142 C C . GLU A 1 415 ? 7.555 -19.762 5.381 1.00 87.69 415 GLU A C 1
ATOM 3144 O O . GLU A 1 415 ? 7.107 -19.869 4.239 1.00 87.69 415 GLU A O 1
ATOM 3149 N N . GLY A 1 416 ? 8.651 -19.049 5.636 1.00 85.62 416 GLY A N 1
ATOM 3150 C CA . GLY A 1 416 ? 9.401 -18.378 4.578 1.00 85.62 416 GLY A CA 1
ATOM 3151 C C . GLY A 1 416 ? 8.798 -17.058 4.080 1.00 85.62 416 GLY A C 1
ATOM 3152 O O . GLY A 1 416 ? 9.382 -16.435 3.196 1.00 85.62 416 GLY A O 1
ATOM 3153 N N . VAL A 1 417 ? 7.662 -16.602 4.620 1.00 92.06 417 VAL A N 1
ATOM 3154 C CA . VAL A 1 417 ? 7.022 -15.344 4.208 1.00 92.06 417 VAL A CA 1
ATOM 3155 C C . VAL A 1 417 ? 7.131 -14.322 5.341 1.00 92.06 417 VAL A C 1
ATOM 3157 O O . VAL A 1 417 ? 6.439 -14.462 6.345 1.00 92.06 417 VAL A O 1
ATOM 3160 N N . PRO A 1 418 ? 7.943 -13.258 5.204 1.00 93.12 418 PRO A N 1
ATOM 3161 C CA . PRO A 1 418 ? 8.163 -12.304 6.286 1.00 93.12 418 PRO A CA 1
ATOM 3162 C C . PRO A 1 418 ? 6.973 -11.349 6.458 1.00 93.12 418 PRO A C 1
ATOM 3164 O O . PRO A 1 418 ? 6.190 -11.112 5.533 1.00 93.12 418 PRO A O 1
ATOM 3167 N N . LEU A 1 419 ? 6.919 -10.663 7.604 1.00 95.50 419 LEU A N 1
ATOM 3168 C CA . LEU A 1 419 ? 6.001 -9.535 7.844 1.00 95.50 419 LEU A CA 1
ATOM 3169 C C . LEU A 1 419 ? 6.406 -8.234 7.122 1.00 95.50 419 LEU A C 1
ATOM 3171 O O . LEU A 1 419 ? 5.803 -7.180 7.350 1.00 95.50 419 LEU A O 1
ATOM 3175 N N . SER A 1 420 ? 7.417 -8.295 6.250 1.00 96.12 420 SER A N 1
ATOM 3176 C CA . SER A 1 420 ? 7.921 -7.181 5.445 1.00 96.12 420 SER A CA 1
ATOM 3177 C C . SER A 1 420 ? 6.781 -6.363 4.833 1.00 96.12 420 SER A C 1
ATOM 3179 O O . SER A 1 420 ? 5.992 -6.866 4.037 1.00 96.12 420 SER A O 1
ATOM 3181 N N . THR A 1 421 ? 6.677 -5.085 5.189 1.00 97.81 421 THR A N 1
ATOM 3182 C CA . THR A 1 421 ? 5.568 -4.227 4.744 1.00 97.81 421 THR A CA 1
ATOM 3183 C C . THR A 1 421 ? 6.093 -2.885 4.270 1.00 97.81 421 THR A C 1
ATOM 3185 O O . THR A 1 421 ? 6.869 -2.225 4.970 1.00 97.81 421 THR A O 1
ATOM 3188 N N . PHE A 1 422 ? 5.673 -2.480 3.070 1.00 98.25 422 PHE A N 1
ATOM 3189 C CA . PHE A 1 422 ? 6.040 -1.201 2.473 1.00 98.25 422 PHE A CA 1
ATOM 3190 C C . PHE A 1 422 ? 4.853 -0.238 2.524 1.00 98.25 422 PHE A C 1
ATOM 3192 O O . PHE A 1 422 ? 3.725 -0.608 2.205 1.00 98.25 422 PHE A O 1
ATOM 3199 N N . VAL A 1 423 ? 5.098 1.006 2.930 1.00 98.25 423 VAL A N 1
ATOM 3200 C CA . VAL A 1 423 ? 4.080 2.052 3.060 1.00 98.25 423 VAL A CA 1
ATOM 3201 C C . VAL A 1 423 ? 4.578 3.335 2.410 1.00 98.25 423 VAL A C 1
ATOM 3203 O O . VAL A 1 423 ? 5.701 3.783 2.653 1.00 98.25 423 VAL A O 1
ATOM 3206 N N . VAL A 1 424 ? 3.726 3.965 1.604 1.00 98.12 424 VAL A N 1
ATOM 3207 C CA . VAL A 1 424 ? 4.009 5.274 1.008 1.00 98.12 424 VAL A CA 1
ATOM 3208 C C . VAL A 1 424 ? 2.968 6.302 1.438 1.00 98.12 424 VAL A C 1
ATOM 3210 O O . VAL A 1 424 ? 1.762 6.093 1.324 1.00 98.12 424 VAL A O 1
ATOM 3213 N N . PHE A 1 425 ? 3.449 7.439 1.935 1.00 98.19 425 PHE A N 1
ATOM 3214 C CA . PHE A 1 425 ? 2.633 8.544 2.428 1.00 98.19 425 PHE A CA 1
ATOM 3215 C C . PHE A 1 425 ? 2.461 9.582 1.326 1.00 98.19 425 PHE A C 1
ATOM 3217 O O . PHE A 1 425 ? 3.415 10.267 0.961 1.00 98.19 425 PHE A O 1
ATOM 3224 N N . LEU A 1 426 ? 1.250 9.733 0.808 1.00 97.69 426 LEU A N 1
ATOM 3225 C CA . LEU A 1 426 ? 0.940 10.570 -0.342 1.00 97.69 426 LEU A CA 1
ATOM 3226 C C . LEU A 1 426 ? 0.468 11.948 0.097 1.00 97.69 426 LEU A C 1
ATOM 3228 O O . LEU A 1 426 ? -0.482 12.089 0.861 1.00 97.69 426 LEU A O 1
ATOM 3232 N N . GLY A 1 427 ? 1.115 12.993 -0.405 1.00 95.69 427 GLY A N 1
ATOM 3233 C CA . GLY A 1 427 ? 0.637 14.355 -0.205 1.00 95.69 427 GLY A CA 1
ATOM 3234 C C . GLY A 1 427 ? 1.621 15.425 -0.651 1.00 95.69 427 GLY A C 1
ATOM 3235 O O . GLY A 1 427 ? 2.814 15.177 -0.859 1.00 95.69 427 GLY A O 1
ATOM 3236 N N . ARG A 1 428 ? 1.115 16.651 -0.802 1.00 93.94 428 ARG A N 1
ATOM 3237 C CA . ARG A 1 428 ? 1.916 17.823 -1.187 1.00 93.94 428 ARG A CA 1
ATOM 3238 C C . ARG A 1 428 ? 3.036 18.098 -0.166 1.00 93.94 428 ARG A C 1
ATOM 3240 O O . ARG A 1 428 ? 3.091 17.540 0.933 1.00 93.94 428 ARG A O 1
ATOM 3247 N N . ALA A 1 429 ? 3.985 18.957 -0.525 1.00 92.12 429 ALA A N 1
ATOM 3248 C CA . ALA A 1 429 ? 4.945 19.454 0.458 1.00 92.12 429 ALA A CA 1
ATOM 3249 C C . ALA A 1 429 ? 4.186 20.134 1.617 1.00 92.12 429 ALA A C 1
ATOM 3251 O O . ALA A 1 429 ? 3.235 20.873 1.382 1.00 92.12 429 ALA A O 1
ATOM 3252 N N . GLY A 1 430 ? 4.563 19.842 2.864 1.00 90.69 430 GLY A N 1
ATOM 3253 C CA . GLY A 1 430 ? 3.894 20.404 4.044 1.00 90.69 430 GLY A CA 1
ATOM 3254 C C . GLY A 1 430 ? 2.557 19.758 4.435 1.00 90.69 430 GLY A C 1
ATOM 3255 O O . GLY A 1 430 ? 2.021 20.110 5.482 1.00 90.69 430 GLY A O 1
ATOM 3256 N N . SER A 1 431 ? 2.051 18.759 3.698 1.00 91.19 431 SER A N 1
ATOM 3257 C CA . SER A 1 431 ? 0.791 18.065 4.030 1.00 91.19 431 SER A CA 1
ATOM 3258 C C . SER A 1 431 ? 0.872 17.154 5.262 1.00 91.19 431 SER A C 1
ATOM 3260 O O . SER A 1 431 ? -0.076 16.440 5.555 1.00 91.19 431 SER A O 1
ATOM 3262 N N . GLY A 1 432 ? 2.011 17.140 5.963 1.00 92.38 432 GLY A N 1
ATOM 3263 C CA . GLY A 1 432 ? 2.185 16.358 7.183 1.00 92.38 432 GLY A CA 1
ATOM 3264 C C . GLY A 1 432 ? 2.706 14.931 7.003 1.00 92.38 432 GLY A C 1
ATOM 3265 O O . GLY A 1 432 ? 2.692 14.170 7.966 1.00 92.38 432 GLY A O 1
ATOM 3266 N N . LYS A 1 433 ? 3.253 14.578 5.826 1.00 95.00 433 LYS A N 1
ATOM 3267 C CA . LYS A 1 433 ? 3.940 13.286 5.597 1.00 95.00 433 LYS A CA 1
ATOM 3268 C C . LYS A 1 433 ? 4.980 13.000 6.684 1.00 95.00 433 LYS A C 1
ATOM 3270 O O . LYS A 1 433 ? 4.897 12.004 7.390 1.00 95.00 433 LYS A O 1
ATOM 3275 N N . GLY A 1 434 ? 5.909 13.942 6.869 1.00 93.12 434 GLY A N 1
ATOM 3276 C CA . GLY A 1 434 ? 6.954 13.850 7.888 1.00 93.12 434 GLY A CA 1
ATOM 3277 C C . GLY A 1 434 ? 6.403 13.800 9.312 1.00 93.12 434 GLY A C 1
ATOM 3278 O O . GLY A 1 434 ? 6.916 13.039 10.107 1.00 93.12 434 GLY A O 1
ATOM 3279 N N . GLN A 1 435 ? 5.331 14.536 9.626 1.00 92.88 435 GLN A N 1
ATOM 3280 C CA . GLN A 1 435 ? 4.714 14.521 10.963 1.00 92.88 435 GLN A CA 1
ATOM 3281 C C . GLN A 1 435 ? 4.016 13.191 11.269 1.00 92.88 435 GLN A C 1
ATOM 3283 O O . GLN A 1 435 ? 4.057 12.720 12.400 1.00 92.88 435 GLN A O 1
ATOM 3288 N N . THR A 1 436 ? 3.393 12.589 10.255 1.00 94.31 436 THR A N 1
ATOM 3289 C CA . THR A 1 436 ? 2.745 11.275 10.345 1.00 94.31 436 THR A CA 1
ATOM 3290 C C . THR A 1 436 ? 3.786 10.182 10.566 1.00 94.31 436 THR A C 1
ATOM 3292 O O . THR A 1 436 ? 3.660 9.391 11.496 1.00 94.31 436 THR A O 1
ATOM 3295 N N . MET A 1 437 ? 4.853 10.196 9.764 1.00 91.94 437 MET A N 1
ATOM 3296 C CA . MET A 1 437 ? 5.978 9.269 9.876 1.00 91.94 437 MET A CA 1
ATOM 3297 C C . MET A 1 437 ? 6.728 9.438 11.208 1.00 91.94 437 MET A C 1
ATOM 3299 O O . MET A 1 437 ? 6.917 8.486 11.959 1.00 91.94 437 MET A O 1
ATOM 3303 N N . ASP A 1 438 ? 7.128 10.662 11.543 1.00 87.62 438 ASP A N 1
ATOM 3304 C CA . ASP A 1 438 ? 8.009 10.945 12.678 1.00 87.62 438 ASP A CA 1
ATOM 3305 C C . ASP A 1 438 ? 7.305 10.883 14.032 1.00 87.62 438 ASP A C 1
ATOM 3307 O O . ASP A 1 438 ? 7.986 11.010 15.036 1.00 87.62 438 ASP A O 1
ATOM 3311 N N . MET A 1 439 ? 5.979 10.683 14.105 1.00 83.00 439 MET A N 1
ATOM 3312 C CA . MET A 1 439 ? 5.213 10.779 15.354 1.00 83.00 439 MET A CA 1
ATOM 3313 C C . MET A 1 439 ? 5.966 10.182 16.566 1.00 83.00 439 MET A C 1
ATOM 3315 O O . MET A 1 439 ? 5.989 8.950 16.732 1.00 83.00 439 MET A O 1
ATOM 3319 N N . PRO A 1 440 ? 6.567 11.039 17.429 1.00 66.06 440 PRO A N 1
ATOM 3320 C CA . PRO A 1 440 ? 7.397 10.562 18.527 1.00 66.06 440 PRO A CA 1
ATOM 3321 C C . PRO A 1 440 ? 6.532 10.146 19.713 1.00 66.06 440 PRO A C 1
ATOM 3323 O O . PRO A 1 440 ? 5.458 10.719 19.908 1.00 66.06 440 PRO A O 1
ATOM 3326 N N . ARG A 1 441 ? 7.043 9.218 20.534 1.00 54.94 441 ARG A N 1
ATOM 3327 C CA . ARG A 1 441 ? 6.484 8.760 21.823 1.00 54.94 441 ARG A CA 1
ATOM 3328 C C . ARG A 1 441 ? 5.026 8.301 21.740 1.00 54.94 441 ARG A C 1
ATOM 3330 O O . ARG A 1 441 ? 4.100 9.105 21.659 1.00 54.94 441 ARG A O 1
ATOM 3337 N N . ARG A 1 442 ? 4.861 6.981 21.780 1.00 66.69 442 ARG A N 1
ATOM 3338 C CA . ARG A 1 442 ? 3.579 6.288 21.861 1.00 66.69 442 ARG A CA 1
ATOM 3339 C C . ARG A 1 442 ? 2.905 6.690 23.183 1.00 66.69 442 ARG A C 1
ATOM 3341 O O . ARG A 1 442 ? 3.464 6.367 24.227 1.00 66.69 442 ARG A O 1
ATOM 3348 N N . PRO A 1 443 ? 1.773 7.420 23.197 1.00 57.44 443 PRO A N 1
ATOM 3349 C CA . PRO A 1 443 ? 0.934 7.408 24.380 1.00 57.44 443 PRO A CA 1
ATOM 3350 C C . PRO A 1 443 ? 0.404 5.993 24.606 1.00 57.44 443 PRO A C 1
ATOM 3352 O O . PRO A 1 443 ? 0.273 5.637 25.756 1.00 57.44 443 PRO A O 1
ATOM 3355 N N . TRP A 1 444 ? 0.171 5.201 23.546 1.00 69.81 444 TRP A N 1
ATOM 3356 C CA . TRP A 1 444 ? -0.255 3.793 23.569 1.00 69.81 444 TRP A CA 1
ATOM 3357 C C . TRP A 1 444 ? 0.844 2.804 23.976 1.00 69.81 444 TRP A C 1
ATOM 3359 O O . TRP A 1 444 ? 2.019 3.013 23.676 1.00 69.81 444 TRP A O 1
ATOM 3369 N N . ALA A 1 445 ? 0.415 1.707 24.613 1.00 60.16 445 ALA A N 1
ATOM 3370 C CA . ALA A 1 445 ? 1.189 0.505 24.921 1.00 60.16 445 ALA A CA 1
ATOM 3371 C C . ALA A 1 445 ? 2.280 0.232 23.893 1.00 60.16 445 ALA A C 1
ATOM 3373 O O . ALA A 1 445 ? 1.955 0.051 22.721 1.00 60.16 445 ALA A O 1
ATOM 3374 N N . ALA A 1 446 ? 3.548 0.126 24.270 1.00 63.12 446 ALA A N 1
ATOM 3375 C CA . ALA A 1 446 ? 4.506 -0.491 23.366 1.00 63.12 446 ALA A CA 1
ATOM 3376 C C . ALA A 1 446 ? 4.125 -1.970 23.191 1.00 63.12 446 ALA A C 1
ATOM 3378 O O . ALA A 1 446 ? 3.792 -2.645 24.165 1.00 63.12 446 ALA A O 1
ATOM 3379 N N . LEU A 1 447 ? 4.171 -2.488 21.957 1.00 59.94 447 LEU A N 1
ATOM 3380 C CA . LEU A 1 447 ? 4.322 -3.932 21.816 1.00 59.94 447 LEU A CA 1
ATOM 3381 C C . LEU A 1 447 ? 5.741 -4.235 22.296 1.00 59.94 447 LEU A C 1
ATOM 3383 O O . LEU A 1 447 ? 6.711 -3.854 21.638 1.00 59.94 447 LEU A O 1
ATOM 3387 N N . THR A 1 448 ? 5.838 -4.843 23.471 1.00 60.88 448 THR A N 1
ATOM 3388 C CA . THR A 1 448 ? 7.083 -5.424 23.959 1.00 60.88 448 THR A CA 1
ATOM 3389 C C . THR A 1 448 ? 6.857 -6.918 23.881 1.00 60.88 448 THR A C 1
ATOM 3391 O O . THR A 1 448 ? 6.293 -7.477 24.828 1.00 60.88 448 THR A O 1
ATOM 3394 N N . PRO A 1 449 ? 7.196 -7.561 22.750 1.00 54.38 449 PRO A N 1
ATOM 3395 C CA . PRO A 1 449 ? 7.046 -9.000 22.660 1.00 54.38 449 PRO A CA 1
ATOM 3396 C C . PRO A 1 449 ? 7.905 -9.583 23.796 1.00 54.38 449 PRO A C 1
ATOM 3398 O O . PRO A 1 449 ? 9.111 -9.342 23.872 1.00 54.38 449 PRO A O 1
ATOM 3401 N N . GLN A 1 450 ? 7.253 -10.216 24.777 1.00 50.22 450 GLN A N 1
ATOM 3402 C CA . GLN A 1 450 ? 7.926 -10.872 25.895 1.00 50.22 450 GLN A CA 1
ATOM 3403 C C . GLN A 1 450 ? 8.343 -12.221 25.371 1.00 50.22 450 GLN A C 1
ATOM 3405 O O . GLN A 1 450 ? 7.636 -13.220 25.499 1.00 50.22 450 GLN A O 1
ATOM 3410 N N . ILE A 1 451 ? 9.465 -12.203 24.675 1.00 50.62 451 ILE A N 1
ATOM 3411 C CA . ILE A 1 451 ? 9.881 -13.373 23.954 1.00 50.62 451 ILE A CA 1
ATOM 3412 C C . ILE A 1 451 ? 10.660 -14.280 24.905 1.00 50.62 451 ILE A C 1
ATOM 3414 O O . ILE A 1 451 ? 11.707 -13.898 25.421 1.00 50.62 451 ILE A O 1
ATOM 3418 N N . THR A 1 452 ? 10.193 -15.516 25.088 1.00 43.28 452 THR A N 1
ATOM 3419 C CA . THR A 1 452 ? 11.011 -16.629 25.606 1.00 43.28 452 THR A CA 1
ATOM 3420 C C . THR A 1 452 ? 12.108 -17.051 24.620 1.00 43.28 452 THR A C 1
ATOM 3422 O O . THR A 1 452 ? 12.855 -17.981 24.879 1.00 43.28 452 THR A O 1
ATOM 3425 N N . TRP A 1 453 ? 12.295 -16.309 23.525 1.00 49.84 453 TRP A N 1
ATOM 3426 C CA . TRP A 1 453 ? 13.514 -16.315 22.719 1.00 49.84 453 TRP A CA 1
ATOM 3427 C C . TRP A 1 453 ? 14.727 -15.718 23.443 1.00 49.84 453 TRP A C 1
ATOM 3429 O O . TRP A 1 453 ? 15.799 -15.641 22.851 1.00 49.84 453 TRP A O 1
ATOM 3439 N N . ALA A 1 454 ? 14.597 -15.294 24.703 1.00 44.22 454 ALA A N 1
ATOM 3440 C CA . ALA A 1 454 ? 15.738 -14.929 25.538 1.00 44.22 454 ALA A CA 1
ATOM 3441 C C . ALA A 1 454 ? 16.814 -16.036 25.567 1.00 44.22 454 ALA A C 1
ATOM 3443 O O . ALA A 1 454 ? 17.999 -15.711 25.587 1.00 44.22 454 ALA A O 1
ATOM 3444 N N . ASP A 1 455 ? 16.424 -17.310 25.437 1.00 47.97 455 ASP A N 1
ATOM 3445 C CA . ASP A 1 455 ? 17.361 -18.438 25.322 1.00 47.97 455 ASP A CA 1
ATOM 3446 C C . ASP A 1 455 ? 18.156 -18.429 23.995 1.00 47.97 455 ASP A C 1
ATOM 3448 O O . ASP A 1 455 ? 19.242 -18.999 23.920 1.00 47.97 455 ASP A O 1
ATOM 3452 N N . LYS A 1 456 ? 17.655 -17.728 22.963 1.00 53.28 456 LYS A N 1
ATOM 3453 C CA . LYS A 1 456 ? 18.339 -17.430 21.688 1.00 53.28 456 LYS A CA 1
ATOM 3454 C C . LYS A 1 456 ? 18.864 -15.987 21.589 1.00 53.28 456 LYS A C 1
ATOM 3456 O O . LYS A 1 456 ? 19.436 -15.622 20.572 1.00 53.28 456 LYS A O 1
ATOM 3461 N N . GLY A 1 457 ? 18.682 -15.152 22.616 1.00 57.81 457 GLY A N 1
ATOM 3462 C CA . GLY A 1 457 ? 19.225 -13.790 22.656 1.00 57.81 457 GLY A CA 1
ATOM 3463 C C . GLY A 1 457 ? 18.531 -12.742 21.773 1.00 57.81 457 GLY A C 1
ATOM 3464 O O . GLY A 1 457 ? 19.123 -11.684 21.554 1.00 57.81 457 GLY A O 1
ATOM 3465 N N . TRP A 1 458 ? 17.296 -12.963 21.294 1.00 66.38 458 TRP A N 1
ATOM 3466 C CA . TRP A 1 458 ? 16.598 -11.937 20.500 1.00 66.38 458 TRP A CA 1
ATOM 3467 C C . TRP A 1 458 ? 16.335 -10.672 21.328 1.00 66.38 458 TRP A C 1
ATOM 3469 O O . TRP A 1 458 ? 15.552 -10.675 22.283 1.00 66.38 458 TRP A O 1
ATOM 3479 N N . ALA A 1 459 ? 16.934 -9.563 20.901 1.00 67.81 459 ALA A N 1
ATOM 3480 C CA . ALA A 1 459 ? 16.573 -8.223 21.330 1.00 67.81 459 ALA A CA 1
ATOM 3481 C C . ALA A 1 459 ? 15.978 -7.477 20.128 1.00 67.81 459 ALA A C 1
ATOM 3483 O O . ALA A 1 459 ? 16.630 -7.434 19.081 1.00 67.81 459 ALA A O 1
ATOM 3484 N N . PRO A 1 460 ? 14.786 -6.856 20.254 1.00 68.69 460 PRO A N 1
ATOM 3485 C CA . PRO A 1 460 ? 14.221 -6.057 19.178 1.00 68.69 460 PRO A CA 1
ATOM 3486 C C . PRO A 1 460 ? 15.261 -5.046 18.678 1.00 68.69 460 PRO A C 1
ATOM 3488 O O . PRO A 1 460 ? 15.877 -4.354 19.502 1.00 68.69 460 PRO A O 1
ATOM 3491 N N . PRO A 1 461 ? 15.489 -4.946 17.358 1.00 73.50 461 PRO A N 1
ATOM 3492 C CA . PRO A 1 461 ? 16.472 -4.020 16.827 1.00 73.50 461 PRO A CA 1
ATOM 3493 C C . PRO A 1 461 ? 16.121 -2.593 17.242 1.00 73.50 461 PRO A C 1
ATOM 3495 O O . PRO A 1 461 ? 14.956 -2.212 17.401 1.00 73.50 461 PRO A O 1
ATOM 3498 N N . THR A 1 462 ? 17.145 -1.750 17.372 1.00 76.44 462 THR A N 1
ATOM 3499 C CA . THR A 1 462 ? 16.906 -0.314 17.509 1.00 76.44 462 THR A CA 1
ATOM 3500 C C . THR A 1 462 ? 16.114 0.164 16.296 1.00 76.44 462 THR A C 1
A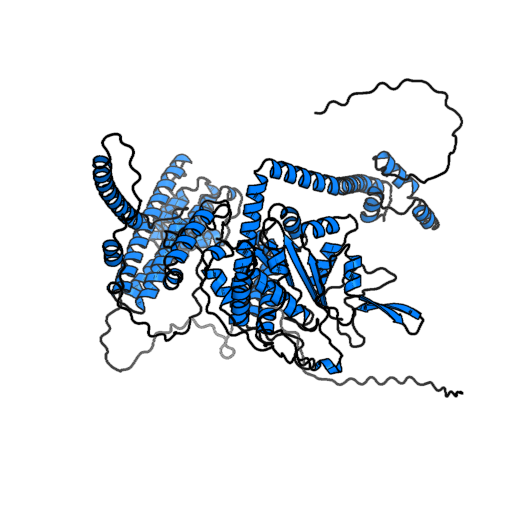TOM 3502 O O . THR A 1 462 ? 16.533 -0.085 15.166 1.00 76.44 462 THR A O 1
ATOM 3505 N N . MET A 1 463 ? 15.017 0.887 16.529 1.00 80.44 463 MET A N 1
ATOM 3506 C CA . MET A 1 463 ? 14.145 1.466 15.499 1.00 80.44 463 MET A CA 1
ATOM 3507 C C . MET A 1 463 ? 14.825 2.624 14.757 1.00 80.44 463 MET A C 1
ATOM 3509 O O . MET A 1 463 ? 14.395 3.776 14.815 1.00 80.44 463 MET A O 1
ATOM 3513 N N . LYS A 1 464 ? 15.936 2.323 14.091 1.00 86.62 464 LYS A N 1
ATOM 3514 C CA . LYS A 1 464 ? 16.727 3.253 13.303 1.00 86.62 464 LYS A CA 1
ATOM 3515 C C . LYS A 1 464 ? 16.296 3.130 11.849 1.00 86.62 464 LYS A C 1
ATOM 3517 O O . LYS A 1 464 ? 16.455 2.080 11.239 1.00 86.62 464 LYS A O 1
ATOM 3522 N N . GLY A 1 465 ? 15.762 4.218 11.303 1.00 88.44 465 GLY A N 1
ATOM 3523 C CA . GLY A 1 465 ? 15.500 4.327 9.874 1.00 88.44 465 GLY A CA 1
ATOM 3524 C C . GLY A 1 465 ? 16.798 4.522 9.090 1.00 88.44 465 GLY A C 1
ATOM 3525 O O . GLY A 1 465 ? 17.655 5.317 9.488 1.00 88.44 465 GLY A O 1
ATOM 3526 N N . TYR A 1 466 ? 16.933 3.821 7.968 1.00 92.75 466 TYR A N 1
ATOM 3527 C CA . TYR A 1 466 ? 18.060 3.946 7.046 1.00 92.75 466 TYR A CA 1
ATOM 3528 C C . TYR A 1 466 ? 17.623 4.587 5.728 1.00 92.75 466 TYR A C 1
ATOM 3530 O O . TYR A 1 466 ? 16.553 4.288 5.207 1.00 92.75 466 TYR A O 1
ATOM 3538 N N . GLN A 1 467 ? 18.481 5.439 5.166 1.00 91.69 467 GLN A N 1
ATOM 3539 C CA . GLN A 1 467 ? 18.354 5.945 3.797 1.00 91.69 467 GLN A CA 1
ATOM 3540 C C . GLN A 1 467 ? 19.411 5.272 2.932 1.00 91.69 467 GLN A C 1
ATOM 3542 O O . GLN A 1 467 ? 20.601 5.323 3.249 1.00 91.69 467 GLN A O 1
ATOM 3547 N N . LEU A 1 468 ? 18.988 4.625 1.850 1.00 87.75 468 LEU A N 1
ATOM 3548 C CA . LEU A 1 468 ? 19.879 3.754 1.086 1.00 87.75 468 LEU A CA 1
ATOM 3549 C C . LEU A 1 468 ? 20.494 4.456 -0.111 1.00 87.75 468 LEU A C 1
ATOM 3551 O O . LEU A 1 468 ? 19.784 4.988 -0.958 1.00 87.75 468 LEU A O 1
ATOM 3555 N N . GLY A 1 469 ? 21.821 4.379 -0.223 1.00 85.75 469 GLY A N 1
ATOM 3556 C CA . GLY A 1 469 ? 22.568 4.860 -1.386 1.00 85.75 469 GLY A CA 1
ATOM 3557 C C . GLY A 1 469 ? 22.498 3.932 -2.606 1.00 85.75 469 GLY A C 1
ATOM 3558 O O . GLY A 1 469 ? 22.533 4.410 -3.737 1.00 85.75 469 GLY A O 1
ATOM 3559 N N . SER A 1 470 ? 22.422 2.617 -2.382 1.00 88.50 470 SER A N 1
ATOM 3560 C CA . SER A 1 470 ? 22.493 1.572 -3.413 1.00 88.50 470 SER A CA 1
ATOM 3561 C C . SER A 1 470 ? 21.979 0.227 -2.879 1.00 88.50 470 SER A C 1
ATOM 3563 O O . SER A 1 470 ? 21.872 0.046 -1.666 1.00 88.50 470 SER A O 1
ATOM 3565 N N . GLY A 1 471 ? 21.718 -0.742 -3.766 1.00 85.81 471 GLY A N 1
ATOM 3566 C CA . GLY A 1 471 ? 21.360 -2.112 -3.361 1.00 85.81 471 GLY A CA 1
ATOM 3567 C C . GLY A 1 471 ? 22.489 -2.856 -2.630 1.00 85.81 471 GLY A C 1
ATOM 3568 O O . GLY A 1 471 ? 22.225 -3.670 -1.753 1.00 85.81 471 GLY A O 1
ATOM 3569 N N . HIS A 1 472 ? 23.754 -2.511 -2.895 1.00 85.75 472 HIS A N 1
ATOM 3570 C CA . HIS A 1 472 ? 24.894 -3.045 -2.137 1.00 85.75 472 HIS A CA 1
ATOM 3571 C C . HIS A 1 472 ? 24.885 -2.551 -0.687 1.00 85.75 472 HIS A C 1
ATOM 3573 O O . HIS A 1 472 ? 25.063 -3.339 0.235 1.00 85.75 472 HIS A O 1
ATOM 3579 N N . ALA A 1 473 ? 24.627 -1.253 -0.482 1.00 88.38 473 ALA A N 1
ATOM 3580 C CA . ALA A 1 473 ? 24.485 -0.695 0.859 1.00 88.38 473 ALA A CA 1
ATOM 3581 C C . ALA A 1 473 ? 23.295 -1.316 1.601 1.00 88.38 473 ALA A C 1
ATOM 3583 O O . ALA A 1 473 ? 23.361 -1.485 2.810 1.00 88.38 473 ALA A O 1
ATOM 3584 N N . PHE A 1 474 ? 22.232 -1.675 0.876 1.00 89.56 474 PHE A N 1
ATOM 3585 C CA . PHE A 1 474 ? 21.097 -2.385 1.450 1.00 89.56 474 PHE A CA 1
ATOM 3586 C C . PHE A 1 474 ? 21.471 -3.807 1.879 1.00 89.56 474 PHE A C 1
ATOM 3588 O O . PHE A 1 474 ? 21.275 -4.162 3.035 1.00 89.56 474 PHE A O 1
ATOM 3595 N N . SER A 1 475 ? 22.088 -4.589 0.994 1.00 87.38 475 SER A N 1
ATOM 3596 C CA . SER A 1 475 ? 22.512 -5.960 1.317 1.00 87.38 475 SER A CA 1
ATOM 3597 C C . SER A 1 475 ? 23.417 -5.981 2.560 1.00 87.38 475 SER A C 1
ATOM 3599 O O . SER A 1 475 ? 23.228 -6.797 3.452 1.00 87.38 475 SER A O 1
ATOM 3601 N N . ALA A 1 476 ? 24.308 -4.990 2.692 1.00 87.75 476 ALA A N 1
ATOM 3602 C CA . ALA A 1 476 ? 25.176 -4.822 3.857 1.00 87.75 476 ALA A CA 1
ATOM 3603 C C . ALA A 1 476 ? 24.448 -4.474 5.175 1.00 87.75 476 ALA A C 1
ATOM 3605 O O . ALA A 1 476 ? 25.043 -4.600 6.239 1.00 87.75 476 ALA A O 1
ATOM 3606 N N . LEU A 1 477 ? 23.190 -4.013 5.147 1.00 88.62 477 LEU A N 1
ATOM 3607 C CA . LEU A 1 477 ? 22.390 -3.838 6.371 1.00 88.62 477 LEU A CA 1
ATOM 3608 C C . LEU A 1 477 ? 21.827 -5.161 6.894 1.00 88.62 477 LEU A C 1
ATOM 3610 O O . LEU A 1 477 ? 21.565 -5.268 8.091 1.00 88.62 477 LEU A O 1
ATOM 3614 N N . LEU A 1 478 ? 21.626 -6.126 5.997 1.00 86.88 478 LEU A N 1
ATOM 3615 C CA . LEU A 1 478 ? 21.065 -7.446 6.287 1.00 86.88 478 LEU A CA 1
ATOM 3616 C C . LEU A 1 478 ? 22.152 -8.493 6.558 1.00 86.88 478 LEU A C 1
ATOM 3618 O O . LEU A 1 478 ? 21.838 -9.606 6.959 1.00 86.88 478 LEU A O 1
ATOM 3622 N N . GLN A 1 479 ? 23.419 -8.133 6.364 1.00 84.88 479 GLN A N 1
ATOM 3623 C CA . GLN A 1 479 ? 24.574 -9.018 6.437 1.00 84.88 479 GLN A CA 1
ATOM 3624 C C . GLN A 1 479 ? 25.591 -8.529 7.471 1.00 84.88 479 GLN A C 1
ATOM 3626 O O . GLN A 1 479 ? 25.748 -7.327 7.692 1.00 84.88 479 GLN A O 1
ATOM 3631 N N . GLU A 1 480 ? 26.341 -9.458 8.050 1.00 84.00 480 GLU A N 1
ATOM 3632 C CA . GLU A 1 480 ? 27.562 -9.195 8.800 1.00 84.00 480 GLU A CA 1
ATOM 3633 C C . GLU A 1 480 ? 28.728 -10.036 8.267 1.00 84.00 480 GLU A C 1
ATOM 3635 O O . GLU A 1 480 ? 28.570 -11.191 7.869 1.00 84.00 480 GLU A O 1
ATOM 3640 N N . GLU A 1 481 ? 29.916 -9.431 8.230 1.00 83.75 481 GLU A N 1
ATOM 3641 C CA . GLU A 1 481 ? 31.150 -10.138 7.889 1.00 83.75 481 GLU A CA 1
ATOM 3642 C C . GLU A 1 481 ? 31.709 -10.815 9.145 1.00 83.75 481 GLU A C 1
ATOM 3644 O O . GLU A 1 481 ? 31.821 -10.181 10.196 1.00 83.75 481 GLU A O 1
ATOM 3649 N N . TYR A 1 482 ? 32.119 -12.074 9.026 1.00 82.69 482 TYR A N 1
ATOM 3650 C CA . TYR A 1 482 ? 32.866 -12.792 10.057 1.00 82.69 482 TYR A CA 1
ATOM 3651 C C . TYR A 1 482 ? 34.068 -13.499 9.433 1.00 82.69 482 TYR A C 1
ATOM 3653 O O . TYR A 1 482 ? 34.087 -13.784 8.238 1.00 82.69 482 TYR A O 1
ATOM 3661 N N . GLU A 1 483 ? 35.100 -13.762 10.226 1.00 85.75 483 GLU A N 1
ATOM 3662 C CA . GLU A 1 483 ? 36.211 -14.613 9.797 1.00 85.75 483 GLU A CA 1
ATOM 3663 C C . GLU A 1 483 ? 35.925 -16.043 10.251 1.00 85.75 483 GLU A C 1
ATOM 3665 O O . GLU A 1 483 ? 35.594 -16.276 11.416 1.00 85.75 483 GLU A O 1
ATOM 3670 N N . ASP A 1 484 ? 36.002 -16.998 9.325 1.00 80.69 484 ASP A N 1
ATOM 3671 C CA . ASP A 1 484 ? 35.917 -18.411 9.679 1.00 80.69 484 ASP A CA 1
ATOM 3672 C C . ASP A 1 484 ? 37.174 -18.870 10.444 1.00 80.69 484 ASP A C 1
ATOM 3674 O O . ASP A 1 484 ? 38.161 -18.142 10.576 1.00 80.69 484 ASP A O 1
ATOM 3678 N N . GLY A 1 485 ? 37.157 -20.101 10.962 1.00 82.06 485 GLY A N 1
ATOM 3679 C CA . GLY A 1 485 ? 38.302 -20.677 11.680 1.00 82.06 485 GLY A CA 1
ATOM 3680 C C . GLY A 1 485 ? 39.585 -20.808 10.842 1.00 82.06 485 GLY A C 1
ATOM 3681 O O . GLY A 1 485 ? 40.643 -21.085 11.402 1.00 82.06 485 GLY A O 1
ATOM 3682 N N . GLU A 1 486 ? 39.511 -20.596 9.523 1.00 84.88 486 GLU A N 1
ATOM 3683 C CA . GLU A 1 486 ? 40.643 -20.582 8.591 1.00 84.88 486 GLU A CA 1
ATOM 3684 C C . GLU A 1 486 ? 41.103 -19.151 8.240 1.00 84.88 486 GLU A C 1
ATOM 3686 O O . GLU A 1 486 ? 42.017 -18.976 7.430 1.00 84.88 486 GLU A O 1
ATOM 3691 N N . GLY A 1 487 ? 40.490 -18.120 8.834 1.00 83.50 487 GLY A N 1
ATOM 3692 C CA . GLY A 1 487 ? 40.790 -16.710 8.579 1.00 83.50 487 GLY A CA 1
ATOM 3693 C C . GLY A 1 487 ? 40.230 -16.178 7.256 1.00 83.50 487 GLY A C 1
ATOM 3694 O O . GLY A 1 487 ? 40.645 -15.110 6.798 1.00 83.50 487 GLY A O 1
ATOM 3695 N N . LYS A 1 488 ? 39.308 -16.895 6.600 1.00 80.12 488 LYS A N 1
ATOM 3696 C CA . LYS A 1 488 ? 38.619 -16.395 5.406 1.00 80.12 488 LYS A CA 1
ATOM 3697 C C . LYS A 1 488 ? 37.416 -15.568 5.831 1.00 80.12 488 LYS A C 1
ATOM 3699 O O . LYS A 1 488 ? 36.604 -15.984 6.654 1.00 80.12 488 LYS A O 1
ATOM 3704 N N . LYS A 1 489 ? 37.272 -14.397 5.211 1.00 79.25 489 LYS A N 1
ATOM 3705 C CA . LYS A 1 489 ? 36.089 -13.555 5.381 1.00 79.25 489 LYS A CA 1
ATOM 3706 C C . LYS A 1 489 ? 34.875 -14.226 4.757 1.00 79.25 489 LYS A C 1
ATOM 3708 O O . LYS A 1 489 ? 34.792 -14.357 3.534 1.00 79.25 489 LYS A O 1
ATOM 3713 N N . GLN A 1 490 ? 33.937 -14.600 5.603 1.00 75.88 490 GLN A N 1
ATOM 3714 C CA . GLN A 1 490 ? 32.612 -15.049 5.236 1.00 75.88 490 GLN A CA 1
ATOM 3715 C C . GLN A 1 490 ? 31.591 -13.969 5.581 1.00 75.88 490 GLN A C 1
ATOM 3717 O O . GLN A 1 490 ? 31.868 -13.007 6.298 1.00 75.88 490 GLN A O 1
ATOM 3722 N N . VAL A 1 491 ? 30.412 -14.097 4.993 1.00 74.31 491 VAL A N 1
ATOM 3723 C CA . VAL A 1 491 ? 29.290 -13.204 5.250 1.00 74.31 491 VAL A CA 1
ATOM 3724 C C . VAL A 1 491 ? 28.131 -14.081 5.655 1.00 74.31 491 VAL A C 1
ATOM 3726 O O . VAL A 1 491 ? 27.848 -15.052 4.959 1.00 74.31 491 VAL A O 1
ATOM 3729 N N . ARG A 1 492 ? 27.485 -13.731 6.759 1.00 72.50 492 ARG A N 1
ATOM 3730 C CA . ARG A 1 492 ? 26.222 -14.328 7.189 1.00 72.50 492 ARG A CA 1
ATOM 3731 C C . ARG A 1 492 ? 25.179 -13.231 7.349 1.00 72.50 492 ARG A C 1
ATOM 3733 O O . ARG A 1 492 ? 25.552 -12.064 7.502 1.00 72.50 492 ARG A O 1
ATOM 3740 N N . PRO A 1 493 ? 23.888 -13.553 7.321 1.00 73.38 493 PRO A N 1
ATOM 3741 C CA . PRO A 1 493 ? 22.845 -12.654 7.762 1.00 73.38 493 PRO A CA 1
ATOM 3742 C C . PRO A 1 493 ? 23.128 -12.146 9.162 1.00 73.38 493 PRO A C 1
ATOM 3744 O O . PRO A 1 493 ? 23.638 -12.853 10.032 1.00 73.38 493 PRO A O 1
ATOM 3747 N N . LYS A 1 494 ? 22.818 -10.876 9.362 1.00 78.56 494 LYS A N 1
ATOM 3748 C CA . LYS A 1 494 ? 22.931 -10.260 10.669 1.00 78.56 494 LYS A CA 1
ATOM 3749 C C . LYS A 1 494 ? 21.878 -10.866 11.593 1.00 78.56 494 LYS A C 1
ATOM 3751 O O . LYS A 1 494 ? 20.709 -10.881 11.236 1.00 78.56 494 LYS A O 1
ATOM 3756 N N . ASP A 1 495 ? 22.253 -11.287 12.791 1.00 69.44 495 ASP A N 1
ATOM 3757 C CA . ASP A 1 495 ? 21.281 -11.693 13.807 1.00 69.44 495 ASP A CA 1
ATOM 3758 C C . ASP A 1 495 ? 21.099 -10.551 14.827 1.00 69.44 495 ASP A C 1
ATOM 3760 O O . ASP A 1 495 ? 22.048 -10.221 15.547 1.00 69.44 495 ASP A O 1
ATOM 3764 N N . PRO A 1 496 ? 19.943 -9.867 14.893 1.00 65.19 496 PRO A N 1
ATOM 3765 C CA . PRO A 1 496 ? 18.756 -10.027 14.056 1.00 65.19 496 PRO A CA 1
ATOM 3766 C C . PRO A 1 496 ? 18.689 -9.160 12.787 1.00 65.19 496 PRO A C 1
ATOM 3768 O O . PRO A 1 496 ? 19.023 -7.969 12.813 1.00 65.19 496 PRO A O 1
ATOM 3771 N N . ALA A 1 497 ? 18.138 -9.707 11.698 1.00 78.81 497 ALA A N 1
ATOM 3772 C CA . ALA A 1 497 ? 18.009 -9.020 10.410 1.00 78.81 497 ALA A CA 1
ATOM 3773 C C . ALA A 1 497 ? 16.597 -8.449 10.194 1.00 78.81 497 ALA A C 1
ATOM 3775 O O . ALA A 1 497 ? 15.872 -8.842 9.286 1.00 78.81 497 ALA A O 1
ATOM 3776 N N . ALA A 1 498 ? 16.194 -7.479 11.016 1.00 88.56 498 ALA A N 1
ATOM 3777 C CA . ALA A 1 498 ? 15.046 -6.624 10.708 1.00 88.56 498 ALA A CA 1
ATOM 3778 C C . ALA A 1 498 ? 15.523 -5.201 10.379 1.00 88.56 498 ALA A C 1
ATOM 3780 O O . ALA A 1 498 ? 16.218 -4.559 11.172 1.00 88.56 498 ALA A O 1
ATOM 3781 N N . VAL A 1 499 ? 15.173 -4.706 9.188 1.00 91.69 499 VAL A N 1
ATOM 3782 C CA . VAL A 1 499 ? 15.648 -3.418 8.659 1.00 91.69 499 VAL A CA 1
ATOM 3783 C C . VAL A 1 499 ? 14.476 -2.508 8.316 1.00 91.69 499 VAL A C 1
ATOM 3785 O O . VAL A 1 499 ? 13.569 -2.882 7.577 1.00 91.69 499 VAL A O 1
ATOM 3788 N N . LEU A 1 500 ? 14.539 -1.267 8.810 1.00 94.25 500 LEU A N 1
ATOM 3789 C CA . LEU A 1 500 ? 13.604 -0.201 8.466 1.00 94.25 500 LEU A CA 1
ATOM 3790 C C . LEU A 1 500 ? 14.260 0.799 7.513 1.00 94.25 500 LEU A C 1
ATOM 3792 O O . LEU A 1 500 ? 15.164 1.550 7.885 1.00 94.25 500 LEU A O 1
ATOM 3796 N N . LEU A 1 501 ? 13.755 0.857 6.292 1.00 95.19 501 LEU A N 1
ATOM 3797 C CA . LEU A 1 501 ? 14.092 1.865 5.303 1.00 95.19 501 LEU A CA 1
ATOM 3798 C C . LEU A 1 501 ? 13.158 3.061 5.471 1.00 95.19 501 LEU A C 1
ATOM 3800 O O . LEU A 1 501 ? 11.938 2.910 5.523 1.00 95.19 501 LEU A O 1
ATOM 3804 N N . TRP A 1 502 ? 13.735 4.252 5.588 1.00 93.56 502 TRP A N 1
ATOM 3805 C CA . TRP A 1 502 ? 13.007 5.467 5.932 1.00 93.56 502 TRP A CA 1
ATOM 3806 C C . TRP A 1 502 ? 13.361 6.612 4.992 1.00 93.56 502 TRP A C 1
ATOM 3808 O O . TRP A 1 502 ? 14.334 7.347 5.185 1.00 93.56 502 TRP A O 1
ATOM 3818 N N . GLU A 1 503 ? 12.541 6.790 3.966 1.00 95.00 503 GLU A N 1
ATOM 3819 C CA . GLU A 1 503 ? 12.754 7.784 2.923 1.00 95.00 503 GLU A CA 1
ATOM 3820 C C . GLU A 1 503 ? 11.863 9.002 3.166 1.00 95.00 503 GLU A C 1
ATOM 3822 O O . GLU A 1 503 ? 10.641 8.944 3.073 1.00 95.00 503 GLU A O 1
ATOM 3827 N N . THR A 1 504 ? 12.459 10.160 3.449 1.00 92.31 504 THR A N 1
ATOM 3828 C CA . THR A 1 504 ? 11.667 11.387 3.646 1.00 92.31 504 THR A CA 1
ATOM 3829 C C . THR A 1 504 ? 10.847 11.733 2.402 1.00 92.31 504 THR A C 1
ATOM 3831 O O . THR A 1 504 ? 9.703 12.171 2.522 1.00 92.31 504 THR A O 1
ATOM 3834 N N . GLU A 1 505 ? 11.421 11.492 1.221 1.00 94.38 505 GLU A N 1
ATOM 3835 C CA . GLU A 1 505 ? 10.771 11.594 -0.084 1.00 94.38 505 GLU A CA 1
ATOM 3836 C C . GLU A 1 505 ? 11.289 10.482 -1.025 1.00 94.38 505 GLU A C 1
ATOM 3838 O O . GLU A 1 505 ? 12.474 10.427 -1.362 1.00 94.38 505 GLU A O 1
ATOM 3843 N N . MET A 1 506 ? 10.384 9.641 -1.526 1.00 95.38 506 MET A N 1
ATOM 3844 C CA . MET A 1 506 ? 10.634 8.511 -2.429 1.00 95.38 506 MET A CA 1
ATOM 3845 C C . MET A 1 506 ? 11.266 8.929 -3.758 1.00 95.38 506 MET A C 1
ATOM 3847 O O . MET A 1 506 ? 11.982 8.149 -4.378 1.00 95.38 506 MET A O 1
ATOM 3851 N N . SER A 1 507 ? 11.087 10.179 -4.191 1.00 91.50 507 SER A N 1
ATOM 3852 C CA . SER A 1 507 ? 11.778 10.699 -5.382 1.00 91.50 507 SER A CA 1
ATOM 3853 C C . SER A 1 507 ? 13.307 10.591 -5.270 1.00 91.50 507 SER A C 1
ATOM 3855 O O . SER A 1 507 ? 13.991 10.324 -6.261 1.00 91.50 507 SER A O 1
ATOM 3857 N N . ALA A 1 508 ? 13.860 10.736 -4.060 1.00 91.44 508 ALA A N 1
ATOM 3858 C CA . ALA A 1 508 ? 15.285 10.561 -3.816 1.00 91.44 508 ALA A CA 1
ATOM 3859 C C . ALA A 1 508 ? 15.692 9.081 -3.919 1.00 91.44 508 ALA A C 1
ATOM 3861 O O . ALA A 1 508 ? 16.730 8.781 -4.514 1.00 91.44 508 ALA A O 1
ATOM 3862 N N . PHE A 1 509 ? 14.852 8.170 -3.417 1.00 93.81 509 PHE A N 1
ATOM 3863 C CA . PHE A 1 509 ? 15.020 6.723 -3.566 1.00 93.81 509 PHE A CA 1
ATOM 3864 C C . PHE A 1 509 ? 15.050 6.315 -5.044 1.00 93.81 509 PHE A C 1
ATOM 3866 O O . PHE A 1 509 ? 16.020 5.704 -5.490 1.00 93.81 509 PHE A O 1
ATOM 3873 N N . PHE A 1 510 ? 14.080 6.764 -5.849 1.00 92.19 510 PHE A N 1
ATOM 3874 C CA . PHE A 1 510 ? 14.053 6.499 -7.292 1.00 92.19 510 PHE A CA 1
ATOM 3875 C C . PHE A 1 510 ? 15.246 7.090 -8.032 1.00 92.19 510 PHE A C 1
ATOM 3877 O O . PHE A 1 510 ? 15.834 6.433 -8.889 1.00 92.19 510 PHE A O 1
ATOM 3884 N N . LYS A 1 511 ? 15.667 8.311 -7.686 1.00 90.44 511 LYS A N 1
ATOM 3885 C CA . LYS A 1 511 ? 16.854 8.921 -8.295 1.00 90.44 511 LYS A CA 1
ATOM 3886 C C . LYS A 1 511 ? 18.110 8.071 -8.074 1.00 90.44 511 LYS A C 1
ATOM 3888 O O . LYS A 1 511 ? 18.939 7.984 -8.976 1.00 90.44 511 LYS A O 1
ATOM 3893 N N . ARG A 1 512 ? 18.243 7.434 -6.905 1.00 90.38 512 ARG A N 1
ATOM 3894 C CA . ARG A 1 512 ? 19.340 6.499 -6.598 1.00 90.38 512 ARG A CA 1
ATOM 3895 C C . ARG A 1 512 ? 19.123 5.121 -7.235 1.00 90.38 512 ARG A C 1
ATOM 3897 O O . ARG A 1 512 ? 20.089 4.482 -7.642 1.00 90.38 512 ARG A O 1
ATOM 3904 N N . GLY A 1 513 ? 17.870 4.698 -7.394 1.00 87.81 513 GLY A N 1
ATOM 3905 C CA . GLY A 1 513 ? 17.463 3.459 -8.066 1.00 87.81 513 GLY A CA 1
ATOM 3906 C C . GLY A 1 513 ? 17.634 3.445 -9.590 1.00 87.81 513 GLY A C 1
ATOM 3907 O O . GLY A 1 513 ? 17.684 2.373 -10.172 1.00 87.81 513 GLY A O 1
ATOM 3908 N N . LYS A 1 514 ? 17.756 4.608 -10.244 1.00 80.88 514 LYS A N 1
ATOM 3909 C CA . LYS A 1 514 ? 17.810 4.738 -11.716 1.00 80.88 514 LYS A CA 1
ATOM 3910 C C . LYS A 1 514 ? 19.202 4.626 -12.354 1.00 80.88 514 LYS A C 1
ATOM 3912 O O . LYS A 1 514 ? 19.313 4.744 -13.570 1.00 80.88 514 LYS A O 1
ATOM 3917 N N . GLY A 1 515 ? 20.272 4.472 -11.576 1.00 75.56 515 GLY A N 1
ATOM 3918 C CA . GLY A 1 515 ? 21.609 4.295 -12.155 1.00 75.56 515 GLY A CA 1
ATOM 3919 C C . GLY A 1 515 ? 21.707 2.992 -12.957 1.00 75.56 515 GLY A C 1
ATOM 3920 O O . GLY A 1 515 ? 21.149 1.988 -12.536 1.00 75.56 515 GLY A O 1
ATOM 3921 N N . ASP A 1 516 ? 22.466 2.980 -14.056 1.00 71.31 516 ASP A N 1
ATOM 3922 C CA . ASP A 1 516 ? 22.701 1.790 -14.901 1.00 71.31 516 ASP A CA 1
ATOM 3923 C C . ASP A 1 516 ? 23.226 0.554 -14.144 1.00 71.31 516 ASP A C 1
ATOM 3925 O O . ASP A 1 516 ? 23.138 -0.568 -14.640 1.00 71.31 516 ASP A O 1
ATOM 3929 N N . SER A 1 517 ? 23.826 0.774 -12.975 1.00 72.50 517 SER A N 1
ATOM 3930 C CA . SER A 1 517 ? 24.348 -0.244 -12.059 1.00 72.50 517 SER A CA 1
ATOM 3931 C C . SER A 1 517 ? 23.556 -0.340 -10.751 1.00 72.50 517 SER A C 1
ATOM 3933 O O . SER A 1 517 ? 23.967 -1.043 -9.828 1.00 72.50 517 SER A O 1
ATOM 3935 N N . SER A 1 518 ? 22.455 0.402 -10.626 1.00 83.38 518 SER A N 1
ATOM 3936 C CA . SER A 1 518 ? 21.665 0.425 -9.406 1.00 83.38 518 SER A CA 1
ATOM 3937 C C . SER A 1 518 ? 20.741 -0.779 -9.362 1.00 83.38 518 SER A C 1
ATOM 3939 O O . SER A 1 518 ? 19.831 -0.924 -10.170 1.00 83.38 518 SER A O 1
ATOM 3941 N N . THR A 1 519 ? 20.966 -1.633 -8.374 1.00 90.12 519 THR A N 1
ATOM 3942 C CA . THR A 1 519 ? 20.102 -2.773 -8.061 1.00 90.12 519 THR A CA 1
ATOM 3943 C C . THR A 1 519 ? 19.098 -2.442 -6.961 1.00 90.12 519 THR A C 1
ATOM 3945 O O . THR A 1 519 ? 18.397 -3.328 -6.507 1.00 90.12 519 THR A O 1
ATOM 3948 N N . LEU A 1 520 ? 19.013 -1.183 -6.507 1.00 92.00 520 LEU A N 1
ATOM 3949 C CA . LEU A 1 520 ? 18.302 -0.818 -5.275 1.00 92.00 520 LEU A CA 1
ATOM 3950 C C . LEU A 1 520 ? 16.827 -1.255 -5.259 1.00 92.00 520 LEU A C 1
ATOM 3952 O O . LEU A 1 520 ? 16.382 -1.807 -4.259 1.00 92.00 520 LEU A O 1
ATOM 3956 N N . ILE A 1 521 ? 16.089 -1.028 -6.351 1.00 93.75 521 ILE A N 1
ATOM 3957 C CA . ILE A 1 521 ? 14.672 -1.421 -6.450 1.00 93.75 521 ILE A CA 1
ATOM 3958 C C . ILE A 1 521 ? 14.546 -2.946 -6.440 1.00 93.75 521 ILE A C 1
ATOM 3960 O O . ILE A 1 521 ? 13.783 -3.478 -5.648 1.00 93.75 521 ILE A O 1
ATOM 3964 N N . GLN A 1 522 ? 15.350 -3.643 -7.247 1.00 92.50 522 GLN A N 1
ATOM 3965 C CA . GLN A 1 522 ? 15.354 -5.109 -7.310 1.00 92.50 522 GLN A CA 1
ATOM 3966 C C . GLN A 1 522 ? 15.719 -5.740 -5.963 1.00 92.50 522 GLN A C 1
ATOM 3968 O O . GLN A 1 522 ? 15.029 -6.630 -5.487 1.00 92.50 522 GLN A O 1
ATOM 3973 N N . THR A 1 523 ? 16.728 -5.200 -5.280 1.00 92.69 523 THR A N 1
ATOM 3974 C CA . THR A 1 523 ? 17.096 -5.622 -3.927 1.00 92.69 523 THR A CA 1
ATOM 3975 C C . THR A 1 523 ? 15.958 -5.382 -2.933 1.00 92.69 523 THR A C 1
ATOM 3977 O O . THR A 1 523 ? 15.751 -6.204 -2.054 1.00 92.69 523 THR A O 1
ATOM 3980 N N . ALA A 1 524 ? 15.180 -4.303 -3.066 1.00 94.19 524 ALA A N 1
ATOM 3981 C CA . ALA A 1 524 ? 14.008 -4.082 -2.218 1.00 94.19 524 ALA A CA 1
ATOM 3982 C C . ALA A 1 524 ? 12.840 -5.024 -2.511 1.00 94.19 524 ALA A C 1
ATOM 3984 O O . ALA A 1 524 ? 12.146 -5.412 -1.576 1.00 94.19 524 ALA A O 1
ATOM 3985 N N . LEU A 1 525 ? 12.647 -5.423 -3.766 1.00 94.62 525 LEU A N 1
ATOM 3986 C CA . LEU A 1 525 ? 11.665 -6.440 -4.144 1.00 94.62 525 LEU A CA 1
ATOM 3987 C C . LEU A 1 525 ? 12.017 -7.798 -3.536 1.00 94.62 525 LEU A C 1
ATOM 3989 O O . LEU A 1 525 ? 11.189 -8.370 -2.835 1.00 94.62 525 LEU A O 1
ATOM 3993 N N . GLN A 1 526 ? 13.266 -8.232 -3.721 1.00 92.50 526 GLN A N 1
ATOM 3994 C CA . GLN A 1 526 ? 13.810 -9.455 -3.124 1.00 92.50 526 GLN A CA 1
ATOM 3995 C C . GLN A 1 526 ? 13.689 -9.423 -1.597 1.00 92.50 526 GLN A C 1
ATOM 3997 O O . GLN A 1 526 ? 13.243 -10.379 -0.972 1.00 92.50 526 GLN A O 1
ATOM 4002 N N . ALA A 1 527 ? 14.013 -8.280 -0.987 1.00 91.75 527 ALA A N 1
ATOM 4003 C CA . ALA A 1 527 ? 13.936 -8.120 0.457 1.00 91.75 527 ALA A CA 1
ATOM 4004 C C . ALA A 1 527 ? 12.503 -8.178 1.008 1.00 91.75 527 ALA A C 1
ATOM 4006 O O . ALA A 1 527 ? 12.280 -8.581 2.151 1.00 91.75 527 ALA A O 1
ATOM 4007 N N . TRP A 1 528 ? 11.518 -7.761 0.211 1.00 95.19 528 TRP A N 1
ATOM 4008 C CA . TRP A 1 528 ? 10.108 -7.841 0.579 1.00 95.19 528 TRP A CA 1
ATOM 4009 C C . TRP A 1 528 ? 9.589 -9.285 0.576 1.00 95.19 528 TRP A C 1
ATOM 4011 O O . TRP A 1 528 ? 8.722 -9.615 1.390 1.00 95.19 528 TRP A O 1
ATOM 4021 N N . SER A 1 529 ? 10.105 -10.139 -0.312 1.00 92.12 529 SER A N 1
ATOM 4022 C CA . SER A 1 529 ? 9.769 -11.568 -0.406 1.00 92.12 529 SER A CA 1
ATOM 4023 C C . SER A 1 529 ? 10.698 -12.488 0.397 1.00 92.12 529 SER A C 1
ATOM 4025 O O . SER A 1 529 ? 10.462 -13.689 0.414 1.00 92.12 529 SER A O 1
ATOM 4027 N N . MET A 1 530 ? 11.705 -11.944 1.092 1.00 89.88 530 MET A N 1
ATOM 4028 C CA . MET A 1 530 ? 12.756 -12.713 1.784 1.00 89.88 530 MET A CA 1
ATOM 4029 C C . MET A 1 530 ? 13.573 -13.618 0.845 1.00 89.88 530 MET A C 1
ATOM 4031 O O . MET A 1 530 ? 14.018 -14.704 1.210 1.00 89.88 530 MET A O 1
ATOM 4035 N N . GLU A 1 531 ? 13.785 -13.174 -0.391 1.00 87.69 531 GLU A N 1
ATOM 4036 C CA . GLU A 1 531 ? 14.681 -13.836 -1.343 1.00 87.69 531 GLU A CA 1
ATOM 4037 C C . GLU A 1 531 ? 16.154 -13.526 -1.040 1.00 87.69 531 GLU A C 1
ATOM 4039 O O . GLU A 1 531 ? 16.479 -12.732 -0.165 1.00 87.69 531 GLU A O 1
ATOM 4044 N N . SER A 1 532 ? 17.099 -14.102 -1.779 1.00 83.19 532 SER A N 1
ATOM 4045 C CA . SER A 1 532 ? 18.484 -13.640 -1.671 1.00 83.19 532 SER A CA 1
ATOM 4046 C C . SER A 1 532 ? 18.613 -12.195 -2.162 1.00 83.19 532 SER A C 1
ATOM 4048 O O . SER A 1 532 ? 18.391 -11.901 -3.338 1.00 83.19 532 SER A O 1
ATOM 4050 N N . VAL A 1 533 ? 19.057 -11.301 -1.281 1.00 81.94 533 VAL A N 1
ATOM 4051 C CA . VAL A 1 533 ? 19.468 -9.941 -1.616 1.00 81.94 533 VAL A CA 1
ATOM 4052 C C . VAL A 1 533 ? 20.953 -9.871 -1.967 1.00 81.94 533 VAL A C 1
ATOM 4054 O O . VAL A 1 533 ? 21.833 -10.427 -1.307 1.00 81.94 533 VAL A O 1
ATOM 4057 N N . GLY A 1 534 ? 21.238 -9.104 -3.015 1.00 73.75 534 GLY A N 1
ATOM 4058 C CA . GLY A 1 534 ? 22.592 -8.909 -3.523 1.00 73.75 534 GLY A CA 1
ATOM 4059 C C . GLY A 1 534 ? 22.905 -9.815 -4.711 1.00 73.75 534 GLY A C 1
ATOM 4060 O O . GLY A 1 534 ? 22.131 -10.687 -5.094 1.00 73.75 534 GLY A O 1
ATOM 4061 N N . THR A 1 535 ? 24.038 -9.557 -5.363 1.00 67.31 535 THR A N 1
ATOM 4062 C CA . THR A 1 535 ? 24.477 -10.377 -6.499 1.00 67.31 535 THR A CA 1
ATOM 4063 C C . THR A 1 535 ? 25.366 -11.503 -6.000 1.00 67.31 535 THR A C 1
ATOM 4065 O O . THR A 1 535 ? 26.382 -11.252 -5.350 1.00 67.31 535 THR A O 1
ATOM 4068 N N . VAL A 1 536 ? 25.003 -12.740 -6.342 1.00 60.34 536 VAL A N 1
ATOM 4069 C CA . VAL A 1 536 ? 25.882 -13.901 -6.188 1.00 60.34 536 VAL A CA 1
ATOM 4070 C C . VAL A 1 536 ? 27.093 -13.667 -7.086 1.00 60.34 536 VAL A C 1
ATOM 4072 O O . VAL A 1 536 ? 27.004 -13.758 -8.311 1.00 60.34 536 VAL A O 1
ATOM 4075 N N . SER A 1 537 ? 28.232 -13.302 -6.502 1.00 54.84 537 SER A N 1
ATOM 4076 C CA . SER A 1 537 ? 29.497 -13.336 -7.230 1.00 54.84 537 SER A CA 1
ATOM 4077 C C . SER A 1 537 ? 30.138 -14.711 -7.052 1.00 54.84 537 SER A C 1
ATOM 4079 O O . SER A 1 537 ? 29.968 -15.361 -6.021 1.00 54.84 537 SER A O 1
ATOM 4081 N N . ILE A 1 538 ? 30.908 -15.144 -8.055 1.00 41.22 538 ILE A N 1
ATOM 4082 C CA . ILE A 1 538 ? 31.631 -16.432 -8.074 1.00 41.22 538 ILE A CA 1
ATOM 4083 C C . ILE A 1 538 ? 32.481 -16.636 -6.805 1.00 41.22 538 ILE A C 1
ATOM 4085 O O . ILE A 1 538 ? 32.725 -17.764 -6.396 1.00 41.22 538 ILE A O 1
ATOM 4089 N N . THR A 1 539 ? 32.923 -15.552 -6.164 1.00 37.06 539 THR A N 1
ATOM 4090 C CA . THR A 1 539 ? 33.754 -15.593 -4.955 1.00 37.06 539 THR A CA 1
ATOM 4091 C C . THR A 1 539 ? 32.958 -15.603 -3.653 1.00 37.06 539 THR A C 1
ATOM 4093 O O . THR A 1 539 ? 33.553 -15.789 -2.597 1.00 37.06 539 THR A O 1
ATOM 4096 N N . ASN A 1 540 ? 31.649 -15.346 -3.704 1.00 51.84 540 ASN A N 1
ATOM 4097 C CA . ASN A 1 540 ? 30.880 -14.938 -2.536 1.00 51.84 540 ASN A CA 1
ATOM 4098 C C . ASN A 1 540 ? 29.634 -15.791 -2.248 1.00 51.84 540 ASN A C 1
ATOM 4100 O O . ASN A 1 540 ? 29.186 -15.755 -1.109 1.00 51.84 540 ASN A O 1
ATOM 4104 N N . GLY A 1 541 ? 29.127 -16.592 -3.192 1.00 54.38 541 GLY A N 1
ATOM 4105 C CA . GLY A 1 541 ? 27.936 -17.425 -2.963 1.00 54.38 541 GLY A CA 1
ATOM 4106 C C . GLY A 1 541 ? 26.656 -16.610 -2.723 1.00 54.38 541 GLY A C 1
ATOM 4107 O O . GLY A 1 541 ? 26.672 -15.377 -2.784 1.00 54.38 541 GLY A O 1
ATOM 4108 N N . ASP A 1 542 ? 25.540 -17.304 -2.509 1.00 55.97 542 ASP A N 1
ATOM 4109 C CA . ASP A 1 542 ? 24.306 -16.714 -1.979 1.00 55.97 542 ASP A CA 1
ATOM 4110 C C . ASP A 1 542 ? 24.506 -16.442 -0.479 1.00 55.97 542 ASP A C 1
ATOM 4112 O O . ASP A 1 542 ? 25.025 -17.293 0.240 1.00 55.97 542 ASP A O 1
ATOM 4116 N N . ARG A 1 543 ? 24.212 -15.216 -0.034 1.00 58.81 543 ARG A N 1
ATOM 4117 C CA . ARG A 1 543 ? 24.678 -14.664 1.255 1.00 58.81 543 ARG A CA 1
ATOM 4118 C C . ARG A 1 543 ? 23.572 -14.134 2.160 1.00 58.81 543 ARG A C 1
ATOM 4120 O O . ARG A 1 543 ? 23.880 -13.517 3.176 1.00 58.81 543 ARG A O 1
ATOM 4127 N N . THR A 1 544 ? 22.306 -14.263 1.769 1.00 55.66 544 THR A N 1
ATOM 4128 C CA . THR A 1 544 ? 21.181 -13.766 2.595 1.00 55.66 544 THR A CA 1
ATOM 4129 C C . THR A 1 544 ? 19.998 -14.699 2.690 1.00 55.66 544 THR A C 1
ATOM 4131 O O . THR A 1 544 ? 19.293 -14.626 3.685 1.00 55.66 544 THR A O 1
ATOM 4134 N N . ALA A 1 545 ? 19.812 -15.589 1.717 1.00 55.00 545 ALA A N 1
ATOM 4135 C CA . ALA A 1 545 ? 18.936 -16.746 1.857 1.00 55.00 545 ALA A CA 1
ATOM 4136 C C . ALA A 1 545 ? 19.778 -17.996 2.156 1.00 55.00 545 ALA A C 1
ATOM 4138 O O . ALA A 1 545 ? 19.530 -19.074 1.610 1.00 55.00 545 ALA A O 1
ATOM 4139 N N . GLY A 1 546 ? 20.822 -17.819 2.976 1.00 58.62 546 GLY A N 1
ATOM 4140 C CA . GLY A 1 546 ? 21.649 -18.914 3.444 1.00 58.62 546 GLY A CA 1
ATOM 4141 C C . GLY A 1 546 ? 20.775 -19.936 4.152 1.00 58.62 546 GLY A C 1
ATOM 4142 O O . GLY A 1 546 ? 19.764 -19.609 4.772 1.00 58.62 546 GLY A O 1
ATOM 4143 N N . VAL A 1 547 ? 21.132 -21.195 3.980 1.00 61.06 547 VAL A N 1
ATOM 4144 C CA . VAL A 1 547 ? 20.524 -22.283 4.721 1.00 61.06 547 VAL A CA 1
ATOM 4145 C C . VAL A 1 547 ? 21.465 -22.552 5.890 1.00 61.06 547 VAL A C 1
ATOM 4147 O O . VAL A 1 547 ? 22.658 -22.764 5.661 1.00 61.06 547 VAL A O 1
ATOM 4150 N N . ASP A 1 548 ? 20.965 -22.475 7.121 1.00 64.31 548 ASP A N 1
ATOM 4151 C CA . ASP A 1 548 ? 21.748 -22.780 8.316 1.00 64.31 548 ASP A CA 1
ATOM 4152 C C . ASP A 1 548 ? 22.219 -24.248 8.311 1.00 64.31 548 ASP A C 1
ATOM 4154 O O . ASP A 1 548 ? 21.873 -25.047 7.432 1.00 64.31 548 ASP A O 1
ATOM 4158 N N . ALA A 1 549 ? 23.051 -24.621 9.287 1.00 58.56 549 ALA A N 1
ATOM 4159 C CA . ALA A 1 549 ? 23.588 -25.980 9.384 1.00 58.56 549 ALA A CA 1
ATOM 4160 C C . ALA A 1 549 ? 22.483 -27.052 9.503 1.00 58.56 549 ALA A C 1
ATOM 4162 O O . ALA A 1 549 ? 22.719 -28.221 9.194 1.00 58.56 549 ALA A O 1
ATOM 4163 N N . GLU A 1 550 ? 21.283 -26.646 9.919 1.00 60.53 550 GLU A N 1
ATOM 4164 C CA . GLU A 1 550 ? 20.096 -27.471 10.101 1.00 60.53 550 GLU A CA 1
ATOM 4165 C C . GLU A 1 550 ? 19.164 -27.487 8.881 1.00 60.53 550 GLU A C 1
ATOM 4167 O O . GLU A 1 550 ? 18.121 -28.141 8.927 1.00 60.53 550 GLU A O 1
ATOM 4172 N N . GLY A 1 551 ? 19.512 -26.825 7.775 1.00 65.56 551 GLY A N 1
ATOM 4173 C CA . GLY A 1 551 ? 18.677 -26.845 6.576 1.00 65.56 551 GLY A CA 1
ATOM 4174 C C . GLY A 1 551 ? 17.601 -25.751 6.531 1.00 65.56 551 GLY A C 1
ATOM 4175 O O . GLY A 1 551 ? 16.775 -25.765 5.617 1.00 65.56 551 GLY A O 1
ATOM 4176 N N . ARG A 1 552 ? 17.591 -24.792 7.465 1.00 65.19 552 ARG A N 1
ATOM 4177 C CA . ARG A 1 552 ? 16.578 -23.727 7.544 1.00 65.19 552 ARG A CA 1
ATOM 4178 C C . ARG A 1 552 ? 17.075 -22.448 6.891 1.00 65.19 552 ARG A C 1
ATOM 4180 O O . ARG A 1 552 ? 18.213 -22.040 7.094 1.00 65.19 552 ARG A O 1
ATOM 4187 N N . ARG A 1 553 ? 16.210 -21.779 6.126 1.00 68.31 553 ARG A N 1
ATOM 4188 C CA . ARG A 1 553 ? 16.537 -20.465 5.560 1.00 68.31 553 ARG A CA 1
ATOM 4189 C C . ARG A 1 553 ? 16.723 -19.445 6.677 1.00 68.31 553 ARG A C 1
ATOM 4191 O O . ARG A 1 553 ? 15.851 -19.282 7.527 1.00 68.31 553 ARG A O 1
ATOM 4198 N N . GLU A 1 554 ? 17.839 -18.736 6.639 1.00 74.25 554 GLU A N 1
ATOM 4199 C CA . GLU A 1 554 ? 18.096 -17.599 7.509 1.00 74.25 554 GLU A CA 1
ATOM 4200 C C . GLU A 1 554 ? 17.074 -16.496 7.204 1.00 74.25 554 GLU A C 1
ATOM 4202 O O . GLU A 1 554 ? 16.963 -16.009 6.077 1.00 74.25 554 GLU A O 1
ATOM 4207 N N . ALA A 1 555 ? 16.277 -16.142 8.211 1.00 82.56 555 ALA A N 1
ATOM 4208 C CA . ALA A 1 555 ? 15.145 -15.248 8.039 1.00 82.56 555 ALA A CA 1
ATOM 4209 C C . ALA A 1 555 ? 15.532 -13.787 8.269 1.00 82.56 555 ALA A C 1
ATOM 4211 O O . ALA A 1 555 ? 16.285 -13.445 9.185 1.00 82.56 555 ALA A O 1
ATOM 4212 N N . TYR A 1 556 ? 14.951 -12.901 7.467 1.00 88.00 556 TYR A N 1
ATOM 4213 C CA . TYR A 1 556 ? 15.083 -11.465 7.642 1.00 88.00 556 TYR A CA 1
ATOM 4214 C C . TYR A 1 556 ? 13.793 -10.749 7.221 1.00 88.00 556 TYR A C 1
ATOM 4216 O O . TYR A 1 556 ? 12.988 -11.259 6.448 1.00 88.00 556 TYR A O 1
ATOM 4224 N N . SER A 1 557 ? 13.577 -9.544 7.745 1.00 91.88 557 SER A N 1
ATOM 4225 C CA . SER A 1 557 ? 12.383 -8.742 7.479 1.00 91.88 557 SER A CA 1
ATOM 4226 C C . SER A 1 557 ? 12.768 -7.322 7.092 1.00 91.88 557 SER A C 1
ATOM 4228 O O . SER A 1 557 ? 13.625 -6.689 7.709 1.00 91.88 557 SER A O 1
ATOM 4230 N N . THR A 1 558 ? 12.112 -6.794 6.064 1.00 94.50 558 THR A N 1
ATOM 4231 C CA . THR A 1 558 ? 12.347 -5.440 5.565 1.00 94.50 558 THR A CA 1
ATOM 4232 C C . THR A 1 558 ? 11.062 -4.644 5.579 1.00 94.50 558 THR A C 1
ATOM 4234 O O . THR A 1 558 ? 10.068 -4.993 4.949 1.00 94.50 558 THR A O 1
ATOM 4237 N N . PHE A 1 559 ? 11.124 -3.486 6.215 1.00 96.94 559 PHE A N 1
ATOM 4238 C CA . PHE A 1 559 ? 10.061 -2.503 6.194 1.00 96.94 559 PHE A CA 1
ATOM 4239 C C . PHE A 1 559 ? 10.550 -1.270 5.459 1.00 96.94 559 PHE A C 1
ATOM 4241 O O . PHE A 1 559 ? 11.697 -0.857 5.618 1.00 96.94 559 PHE A O 1
ATOM 4248 N N . LEU A 1 560 ? 9.686 -0.661 4.658 1.00 97.06 560 LEU A N 1
ATOM 4249 C CA . LEU A 1 560 ? 10.017 0.558 3.934 1.00 97.06 560 LEU A CA 1
ATOM 4250 C C . LEU A 1 560 ? 8.881 1.550 4.110 1.00 97.06 560 LEU A C 1
ATOM 4252 O O . LEU A 1 560 ? 7.735 1.262 3.792 1.00 97.06 560 LEU A O 1
ATOM 4256 N N . ALA A 1 561 ? 9.209 2.728 4.616 1.00 97.12 561 ALA A N 1
ATOM 4257 C CA . ALA A 1 561 ? 8.293 3.844 4.741 1.00 97.12 561 ALA A CA 1
ATOM 4258 C C . ALA A 1 561 ? 8.859 5.037 3.978 1.00 97.12 561 ALA A C 1
ATOM 4260 O O . ALA A 1 561 ? 10.036 5.375 4.141 1.00 97.12 561 ALA A O 1
ATOM 4261 N N . GLY A 1 562 ? 8.031 5.719 3.188 1.00 96.94 562 GLY A N 1
ATOM 4262 C CA . GLY A 1 562 ? 8.472 6.991 2.638 1.00 96.94 562 GLY A CA 1
ATOM 4263 C C . GLY A 1 562 ? 7.398 7.939 2.146 1.00 96.94 562 GLY A C 1
ATOM 4264 O O . GLY A 1 562 ? 6.276 7.550 1.842 1.00 96.94 562 GLY A O 1
ATOM 4265 N N . GLY A 1 563 ? 7.741 9.223 2.089 1.00 97.44 563 GLY A N 1
ATOM 4266 C CA . GLY A 1 563 ? 6.853 10.251 1.552 1.00 97.44 563 GLY A CA 1
ATOM 4267 C C . GLY A 1 563 ? 6.842 10.260 0.026 1.00 97.44 563 GLY A C 1
ATOM 4268 O O . GLY A 1 563 ? 7.878 10.077 -0.596 1.00 97.44 563 GLY A O 1
ATOM 4269 N N . LEU A 1 564 ? 5.701 10.519 -0.603 1.00 97.38 564 LEU A N 1
ATOM 4270 C CA . LEU A 1 564 ? 5.605 10.745 -2.041 1.00 97.38 564 LEU A CA 1
ATOM 4271 C C . LEU A 1 564 ? 4.705 11.950 -2.318 1.00 97.38 564 LEU A C 1
ATOM 4273 O O . LEU A 1 564 ? 3.627 12.113 -1.744 1.00 97.38 564 LEU A O 1
ATOM 4277 N N . GLN A 1 565 ? 5.168 12.835 -3.195 1.00 95.56 565 GLN A N 1
ATOM 4278 C CA . GLN A 1 565 ? 4.356 13.935 -3.702 1.00 95.56 565 GLN A CA 1
ATOM 4279 C C . GLN A 1 565 ? 3.603 13.456 -4.942 1.00 95.56 565 GLN A C 1
ATOM 4281 O O . GLN A 1 565 ? 4.272 12.963 -5.847 1.00 95.56 565 GLN A O 1
ATOM 4286 N N . PRO A 1 566 ? 2.275 13.663 -5.049 1.00 94.38 566 PRO A N 1
ATOM 4287 C CA . PRO A 1 566 ? 1.519 13.201 -6.215 1.00 94.38 566 PRO A CA 1
ATOM 4288 C C . PRO A 1 566 ? 2.074 13.718 -7.548 1.00 94.38 566 PRO A C 1
ATOM 4290 O O . PRO A 1 566 ? 2.211 12.974 -8.500 1.00 94.38 566 PRO A O 1
ATOM 4293 N N . LYS A 1 567 ? 2.565 14.961 -7.601 1.00 90.81 567 LYS A N 1
ATOM 4294 C CA . LYS A 1 567 ? 3.209 15.505 -8.814 1.00 90.81 567 LYS A CA 1
ATOM 4295 C C . LYS A 1 567 ? 4.496 14.777 -9.259 1.00 90.81 567 LYS A C 1
ATOM 4297 O O . LYS A 1 567 ? 4.971 15.016 -10.361 1.00 90.81 567 LYS A O 1
ATOM 4302 N N . MET A 1 568 ? 5.088 13.964 -8.383 1.00 89.62 568 MET A N 1
ATOM 4303 C CA . MET A 1 568 ? 6.290 13.153 -8.621 1.00 89.62 568 MET A CA 1
ATOM 4304 C C . MET A 1 568 ? 5.965 11.648 -8.567 1.00 89.62 568 MET A C 1
ATOM 4306 O O . MET A 1 568 ? 6.872 10.842 -8.367 1.00 89.62 568 MET A O 1
ATOM 4310 N N . SER A 1 569 ? 4.687 11.256 -8.660 1.00 93.19 569 SER A N 1
ATOM 4311 C CA . SER A 1 569 ? 4.283 9.846 -8.594 1.00 93.19 569 SER A CA 1
ATOM 4312 C C . SER A 1 569 ? 4.655 9.057 -9.839 1.00 93.19 569 SER A C 1
ATOM 4314 O O . SER A 1 569 ? 4.757 7.841 -9.755 1.00 93.19 569 SER A O 1
ATOM 4316 N N . TRP A 1 570 ? 4.908 9.728 -10.964 1.00 89.88 570 TRP A N 1
ATOM 4317 C CA . TRP A 1 570 ? 5.215 9.081 -12.237 1.00 89.88 570 TRP A CA 1
ATOM 4318 C C . TRP A 1 570 ? 6.322 8.027 -12.128 1.00 89.88 570 TRP A C 1
ATOM 4320 O O . TRP A 1 570 ? 6.164 6.907 -12.596 1.00 89.88 570 TRP A O 1
ATOM 4330 N N . GLU A 1 571 ? 7.441 8.338 -11.464 1.00 89.62 571 GLU A N 1
ATOM 4331 C CA . GLU A 1 571 ? 8.506 7.351 -11.259 1.00 89.62 571 GLU A CA 1
ATOM 4332 C C . GLU A 1 571 ? 8.096 6.160 -10.389 1.00 89.62 571 GLU A C 1
ATOM 4334 O O . GLU A 1 571 ? 8.614 5.062 -10.584 1.00 89.62 571 GLU A O 1
ATOM 4339 N N . PHE A 1 572 ? 7.201 6.386 -9.429 1.00 93.44 572 PHE A N 1
ATOM 4340 C CA . PHE A 1 572 ? 6.652 5.340 -8.574 1.00 93.44 572 PHE A CA 1
ATOM 4341 C C . PHE A 1 572 ? 5.693 4.445 -9.368 1.00 93.44 572 PHE A C 1
ATOM 4343 O O . PHE A 1 572 ? 5.817 3.227 -9.293 1.00 93.44 572 PHE A O 1
ATOM 4350 N N . GLN A 1 573 ? 4.836 5.024 -10.209 1.00 91.12 573 GLN A N 1
ATOM 4351 C CA . GLN A 1 573 ? 3.930 4.290 -11.098 1.00 91.12 573 GLN A CA 1
ATOM 4352 C C . GLN A 1 573 ? 4.691 3.477 -12.151 1.00 91.12 573 GLN A C 1
ATOM 4354 O O . GLN A 1 573 ? 4.451 2.290 -12.291 1.00 91.12 573 GLN A O 1
ATOM 4359 N N . GLN A 1 574 ? 5.724 4.035 -12.797 1.00 89.06 574 GLN A N 1
ATOM 4360 C CA . GLN A 1 574 ? 6.542 3.283 -13.769 1.00 89.06 574 GLN A CA 1
ATOM 4361 C C . GLN A 1 574 ? 7.198 2.013 -13.195 1.00 89.06 574 GLN A C 1
ATOM 4363 O O . GLN A 1 574 ? 7.590 1.116 -13.945 1.00 89.06 574 GLN A O 1
ATOM 4368 N N . SER A 1 575 ? 7.358 1.940 -11.870 1.00 91.44 575 SER A N 1
ATOM 4369 C CA . SER A 1 575 ? 7.921 0.770 -11.191 1.00 91.44 575 SER A CA 1
ATOM 4370 C C . SER A 1 575 ? 6.929 -0.393 -11.023 1.00 91.44 575 SER A C 1
ATOM 4372 O O . SER A 1 575 ? 7.290 -1.427 -10.465 1.00 91.44 575 SER A O 1
ATOM 4374 N N . GLU A 1 576 ? 5.703 -0.245 -11.522 1.00 89.56 576 GLU A N 1
ATOM 4375 C CA . GLU A 1 576 ? 4.705 -1.308 -11.673 1.00 89.56 576 GLU A CA 1
ATOM 4376 C C . GLU A 1 576 ? 5.198 -2.449 -12.566 1.00 89.56 576 GLU A C 1
ATOM 4378 O O . GLU A 1 576 ? 5.077 -3.600 -12.179 1.00 89.56 576 GLU A O 1
ATOM 4383 N N . SER A 1 577 ? 5.903 -2.141 -13.659 1.00 86.19 577 SER A N 1
ATOM 4384 C CA . SER A 1 577 ? 6.511 -3.147 -14.556 1.00 86.19 577 SER A CA 1
ATOM 4385 C C . SER A 1 577 ? 7.493 -4.117 -13.879 1.00 86.19 577 SER A C 1
ATOM 4387 O O . SER A 1 577 ? 7.862 -5.137 -14.452 1.00 86.19 577 SER A O 1
ATOM 4389 N N . VAL A 1 578 ? 7.965 -3.785 -12.674 1.00 89.69 578 VAL A N 1
ATOM 4390 C CA . VAL A 1 578 ? 8.825 -4.649 -11.846 1.00 89.69 578 VAL A CA 1
ATOM 4391 C C . VAL A 1 578 ? 8.145 -5.042 -10.529 1.00 89.69 578 VAL A C 1
ATOM 4393 O O . VAL A 1 578 ? 8.793 -5.545 -9.621 1.00 89.69 578 VAL A O 1
ATOM 4396 N N . GLY A 1 579 ? 6.859 -4.740 -10.382 1.00 91.12 579 GLY A N 1
ATOM 4397 C CA . GLY A 1 579 ? 6.026 -5.005 -9.216 1.00 91.12 579 GLY A CA 1
ATOM 4398 C C . GLY A 1 579 ? 6.358 -4.214 -7.948 1.00 91.12 579 GLY A C 1
ATOM 4399 O O . GLY A 1 579 ? 5.843 -4.506 -6.864 1.00 91.12 579 GLY A O 1
ATOM 4400 N N . PHE A 1 580 ? 7.207 -3.186 -8.031 1.00 94.25 580 PHE A N 1
ATOM 4401 C CA . PHE A 1 580 ? 7.564 -2.386 -6.853 1.00 94.25 580 PHE A CA 1
ATOM 4402 C C . PHE A 1 580 ? 6.382 -1.556 -6.374 1.00 94.25 580 PHE A C 1
ATOM 4404 O O . PHE A 1 580 ? 6.136 -1.501 -5.175 1.00 94.25 580 PHE A O 1
ATOM 4411 N N . HIS A 1 581 ? 5.610 -0.985 -7.299 1.00 94.12 581 HIS A N 1
ATOM 4412 C CA . HIS A 1 581 ? 4.395 -0.237 -6.990 1.00 94.12 581 HIS A CA 1
ATOM 4413 C C . HIS A 1 581 ? 3.372 -1.070 -6.195 1.00 94.12 581 HIS A C 1
ATOM 4415 O O . HIS A 1 581 ? 2.850 -0.609 -5.177 1.00 94.12 581 HIS A O 1
ATOM 4421 N N . GLN A 1 582 ? 3.114 -2.306 -6.627 1.00 94.00 582 GLN A N 1
ATOM 4422 C CA . GLN A 1 582 ? 2.056 -3.189 -6.110 1.00 94.00 582 GLN A CA 1
ATOM 4423 C C . GLN A 1 582 ? 2.288 -3.616 -4.647 1.00 94.00 582 GLN A C 1
ATOM 4425 O O . GLN A 1 582 ? 1.341 -3.817 -3.898 1.00 94.00 582 GLN A O 1
ATOM 4430 N N . ARG A 1 583 ? 3.547 -3.667 -4.186 1.00 96.75 583 ARG A N 1
ATOM 4431 C CA . ARG A 1 583 ? 3.927 -4.117 -2.826 1.00 96.75 583 ARG A CA 1
ATOM 4432 C C . ARG A 1 583 ? 3.702 -3.086 -1.711 1.00 96.75 583 ARG A C 1
ATOM 4434 O O . ARG A 1 583 ? 3.967 -3.373 -0.543 1.00 96.75 583 ARG A O 1
ATOM 4441 N N . PHE A 1 584 ? 3.264 -1.876 -2.058 1.00 97.81 584 PHE A N 1
ATOM 4442 C CA . PHE A 1 584 ? 3.034 -0.793 -1.102 1.00 97.81 584 PHE A CA 1
ATOM 4443 C C . PHE A 1 584 ? 1.573 -0.682 -0.692 1.00 97.81 584 PHE A C 1
ATOM 4445 O O . PHE A 1 584 ? 0.688 -0.671 -1.546 1.00 97.81 584 PHE A O 1
ATOM 4452 N N . VAL A 1 585 ? 1.357 -0.395 0.589 1.00 98.19 585 VAL A N 1
ATOM 4453 C CA . VAL A 1 585 ? 0.141 0.260 1.078 1.00 98.19 585 VAL A CA 1
ATOM 4454 C C . VAL A 1 585 ? 0.295 1.764 0.868 1.00 98.19 585 VAL A C 1
ATOM 4456 O O . VAL A 1 585 ? 1.271 2.376 1.316 1.00 98.19 585 VAL A O 1
ATOM 4459 N N . LYS A 1 586 ? -0.650 2.380 0.164 1.00 97.88 586 LYS A N 1
ATOM 4460 C CA . LYS A 1 586 ? -0.644 3.814 -0.127 1.00 97.88 586 LYS A CA 1
ATOM 4461 C C . LYS A 1 586 ? -1.534 4.514 0.896 1.00 97.88 586 LYS A C 1
ATOM 4463 O O . LYS A 1 586 ? -2.611 4.034 1.213 1.00 97.88 586 LYS A O 1
ATOM 4468 N N . THR A 1 587 ? -1.112 5.652 1.436 1.00 97.81 587 THR A N 1
ATOM 4469 C CA . THR A 1 587 ? -1.955 6.422 2.366 1.00 97.81 587 THR A CA 1
ATOM 4470 C C . THR A 1 587 ? -1.867 7.907 2.078 1.00 97.81 587 THR A C 1
ATOM 4472 O O . THR A 1 587 ? -0.800 8.518 2.170 1.00 97.81 587 THR A O 1
ATOM 4475 N N . ALA A 1 588 ? -2.988 8.514 1.703 1.00 97.06 588 ALA A N 1
ATOM 4476 C CA . ALA A 1 588 ? -3.073 9.953 1.544 1.00 97.06 588 ALA A CA 1
ATOM 4477 C C . ALA A 1 588 ? -3.076 10.626 2.921 1.00 97.06 588 ALA A C 1
ATOM 4479 O O . ALA A 1 588 ? -3.963 10.415 3.744 1.00 97.06 588 ALA A O 1
ATOM 4480 N N . VAL A 1 589 ? -2.077 11.474 3.169 1.00 95.69 589 VAL A N 1
ATOM 4481 C CA . VAL A 1 589 ? -1.977 12.219 4.429 1.00 95.69 589 VAL A CA 1
ATOM 4482 C C . VAL A 1 589 ? -2.851 13.481 4.525 1.00 95.69 589 VAL A C 1
ATOM 4484 O O . VAL A 1 589 ? -3.093 13.901 5.658 1.00 95.69 589 VAL A O 1
ATOM 4487 N N . PRO A 1 590 ? -3.339 14.120 3.434 1.00 92.75 590 PRO A N 1
ATOM 4488 C CA . PRO A 1 590 ? -4.321 15.193 3.558 1.00 92.75 590 PRO A CA 1
ATOM 4489 C C . PRO A 1 590 ? -5.546 14.758 4.375 1.00 92.75 590 PRO A C 1
ATOM 4491 O O . PRO A 1 590 ? -6.134 13.700 4.156 1.00 92.75 590 PRO A O 1
ATOM 4494 N N . ASP A 1 591 ? -5.923 15.584 5.344 1.00 93.06 591 ASP A N 1
ATOM 4495 C CA . ASP A 1 591 ? -6.990 15.284 6.299 1.00 93.06 591 ASP A CA 1
ATOM 4496 C C . ASP A 1 591 ? -7.810 16.555 6.572 1.00 93.06 591 ASP A C 1
ATOM 4498 O O . ASP A 1 591 ? -7.675 17.182 7.630 1.00 93.06 591 ASP A O 1
ATOM 4502 N N . PRO A 1 592 ? -8.634 16.982 5.595 1.00 90.88 592 PRO A N 1
ATOM 4503 C CA . PRO A 1 592 ? -9.495 18.156 5.744 1.00 90.88 592 PRO A CA 1
ATOM 4504 C C . PRO A 1 592 ? -10.488 17.990 6.904 1.00 90.88 592 PRO A C 1
ATOM 4506 O O . PRO A 1 592 ? -10.824 18.961 7.586 1.00 90.88 592 PRO A O 1
ATOM 4509 N N . MET A 1 593 ? -10.875 16.745 7.211 1.00 89.88 593 MET A N 1
ATOM 4510 C CA . MET A 1 593 ? -11.815 16.408 8.286 1.00 89.88 593 MET A CA 1
ATOM 4511 C C . MET A 1 593 ? -11.294 16.770 9.681 1.00 89.88 593 MET A C 1
ATOM 4513 O O . MET A 1 593 ? -12.064 16.889 10.637 1.00 89.88 593 MET A O 1
ATOM 4517 N N . LYS A 1 594 ? -9.990 17.035 9.806 1.00 89.38 594 LYS A N 1
ATOM 4518 C CA . LYS A 1 594 ? -9.388 17.527 11.043 1.00 89.38 594 LYS A CA 1
ATOM 4519 C C . LYS A 1 594 ? -9.984 18.834 11.531 1.00 89.38 594 LYS A C 1
ATOM 4521 O O . LYS A 1 594 ? -10.169 19.010 12.734 1.00 89.38 594 LYS A O 1
ATOM 4526 N N . HIS A 1 595 ? -10.258 19.757 10.617 1.00 85.19 595 HIS A N 1
ATOM 4527 C CA . HIS A 1 595 ? -10.714 21.101 10.966 1.00 85.19 595 HIS A CA 1
ATOM 4528 C C . HIS A 1 595 ? -12.145 21.128 11.505 1.00 85.19 595 HIS A C 1
ATOM 4530 O O . HIS A 1 595 ? -12.511 22.078 12.197 1.00 85.19 595 HIS A O 1
ATOM 4536 N N . VAL A 1 596 ? -12.907 20.073 11.215 1.00 84.00 596 VAL A N 1
ATOM 4537 C CA . VAL A 1 596 ? -14.289 19.862 11.654 1.00 84.00 596 VAL A CA 1
ATOM 4538 C C . VAL A 1 596 ? -14.412 18.760 12.708 1.00 84.00 596 VAL A C 1
ATOM 4540 O O . VAL A 1 596 ? -15.521 18.371 13.052 1.00 84.00 596 VAL A O 1
ATOM 4543 N N . HIS A 1 597 ? -13.286 18.258 13.234 1.00 85.62 597 HIS A N 1
ATOM 4544 C CA . HIS A 1 597 ? -13.248 17.215 14.266 1.00 85.62 597 HIS A CA 1
ATOM 4545 C C . HIS A 1 597 ? -14.055 15.950 13.905 1.00 85.62 597 HIS A C 1
ATOM 4547 O O . HIS A 1 597 ? -14.664 15.326 14.771 1.00 85.62 597 HIS A O 1
ATOM 4553 N N . SER A 1 598 ? -14.043 15.566 12.624 1.00 86.69 598 SER A N 1
ATOM 4554 C CA . SER A 1 598 ? -14.753 14.393 12.104 1.00 86.69 598 SER A CA 1
ATOM 4555 C C . SER A 1 598 ? -13.762 13.298 11.665 1.00 86.69 598 SER A C 1
ATOM 4557 O O . SER A 1 598 ? -12.678 13.633 11.184 1.00 86.69 598 SER A O 1
ATOM 4559 N N . PRO A 1 599 ? -14.060 11.996 11.824 1.00 92.50 599 PRO A N 1
ATOM 4560 C CA . PRO A 1 599 ? -15.179 11.459 12.596 1.00 92.50 599 PRO A CA 1
ATOM 4561 C C . PRO A 1 599 ? -15.008 11.740 14.096 1.00 92.50 599 PRO A C 1
ATOM 4563 O O . PRO A 1 599 ? -13.889 11.851 14.599 1.00 92.50 599 PRO A O 1
ATOM 4566 N N . ALA A 1 600 ? -16.125 11.826 14.819 1.00 89.69 600 ALA A N 1
ATOM 4567 C CA . ALA A 1 600 ? -16.097 11.785 16.276 1.00 89.69 600 ALA A CA 1
ATOM 4568 C C . ALA A 1 600 ? -15.849 10.338 16.716 1.00 89.69 600 ALA A C 1
ATOM 4570 O O . ALA A 1 600 ? -16.667 9.462 16.430 1.00 89.69 600 ALA A O 1
ATOM 4571 N N . ILE A 1 601 ? -14.721 10.116 17.390 1.00 91.69 601 ILE A N 1
ATOM 4572 C CA . ILE A 1 601 ? -14.280 8.814 17.896 1.00 91.69 601 ILE A CA 1
ATOM 4573 C C . ILE A 1 601 ? -14.271 8.875 19.420 1.00 91.69 601 ILE A C 1
ATOM 4575 O O . ILE A 1 601 ? -13.769 9.841 20.001 1.00 91.69 601 ILE A O 1
ATOM 4579 N N . GLY A 1 602 ? -14.817 7.850 20.076 1.00 89.06 602 GLY A N 1
ATOM 4580 C CA . GLY A 1 602 ? -14.787 7.745 21.535 1.00 89.06 602 GLY A CA 1
ATOM 4581 C C . GLY A 1 602 ? -13.354 7.815 22.073 1.00 89.06 602 GLY A C 1
ATOM 4582 O O . GLY A 1 602 ? -12.437 7.222 21.502 1.00 89.06 602 GLY A O 1
ATOM 4583 N N . ALA A 1 603 ? -13.137 8.570 23.150 1.00 85.19 603 ALA A N 1
ATOM 4584 C CA . ALA A 1 603 ? -11.860 8.550 23.855 1.00 85.19 603 ALA A CA 1
ATOM 4585 C C . ALA A 1 603 ? -11.656 7.179 24.506 1.00 85.19 603 ALA A C 1
ATOM 4587 O O . ALA A 1 603 ? -12.607 6.571 24.993 1.00 85.19 603 ALA A O 1
ATOM 4588 N N . VAL A 1 604 ? -10.412 6.709 24.531 1.00 84.25 604 VAL A N 1
ATOM 4589 C CA . VAL A 1 604 ? -10.067 5.403 25.095 1.00 84.25 604 VAL A CA 1
ATOM 4590 C C . VAL A 1 604 ? -8.930 5.566 26.077 1.00 84.25 604 VAL A C 1
ATOM 4592 O O . VAL A 1 604 ? -8.009 6.359 25.857 1.00 84.25 604 VAL A O 1
ATOM 4595 N N . LYS A 1 605 ? -8.990 4.805 27.170 1.00 78.50 605 LYS A N 1
ATOM 4596 C CA . LYS A 1 605 ? -7.853 4.687 28.068 1.00 78.50 605 LYS A CA 1
ATOM 4597 C C . LYS A 1 605 ? -6.765 3.922 27.334 1.00 78.50 605 LYS A C 1
ATOM 4599 O O . LYS A 1 605 ? -6.972 2.799 26.900 1.00 78.50 605 LYS A O 1
ATOM 4604 N N . VAL A 1 606 ? -5.611 4.556 27.216 1.00 67.38 606 VAL A N 1
ATOM 4605 C CA . VAL A 1 606 ? -4.390 3.951 26.702 1.00 67.38 606 VAL A CA 1
ATOM 4606 C C . VAL A 1 606 ? -4.232 2.511 27.231 1.00 67.38 606 VAL A C 1
ATOM 4608 O O . VAL A 1 606 ? -4.145 2.348 28.454 1.00 67.38 606 VAL A O 1
ATOM 4611 N N . PRO A 1 607 ? -4.188 1.488 26.355 1.00 66.88 607 PRO A N 1
ATOM 4612 C CA . PRO A 1 607 ? -3.943 0.113 26.780 1.00 66.88 607 PRO A CA 1
ATOM 4613 C C . PRO A 1 607 ? -2.601 -0.011 27.510 1.00 66.88 607 PRO A C 1
ATOM 4615 O O . PRO A 1 607 ? -1.670 0.746 27.228 1.00 66.88 607 PRO A O 1
ATOM 4618 N N . ALA A 1 608 ? -2.495 -0.959 28.443 1.00 70.38 608 ALA A N 1
ATOM 4619 C CA . ALA A 1 608 ? -1.215 -1.312 29.058 1.00 70.38 608 ALA A CA 1
ATOM 4620 C C . ALA A 1 608 ? -0.276 -1.950 28.024 1.00 70.38 608 ALA A C 1
ATOM 4622 O O . ALA A 1 608 ? -0.753 -2.493 27.025 1.00 70.38 608 ALA A O 1
ATOM 4623 N N . ASP A 1 609 ? 1.038 -1.888 28.273 1.00 72.19 609 ASP A N 1
ATOM 4624 C CA . ASP A 1 609 ? 2.043 -2.530 27.421 1.00 72.19 609 ASP A CA 1
ATOM 4625 C C . ASP A 1 609 ? 1.640 -3.968 27.091 1.00 72.19 609 ASP A C 1
ATOM 4627 O O . ASP A 1 609 ? 1.260 -4.755 27.962 1.00 72.19 609 ASP A O 1
ATOM 4631 N N . LEU A 1 610 ? 1.681 -4.282 25.798 1.00 71.50 610 LEU A N 1
ATOM 4632 C CA . LEU A 1 610 ? 1.245 -5.573 25.309 1.00 71.50 610 LEU A CA 1
ATOM 4633 C C . LEU A 1 610 ? 2.432 -6.526 25.346 1.00 71.50 610 LEU A C 1
ATOM 4635 O O . LEU A 1 610 ? 3.449 -6.292 24.685 1.00 71.50 610 LEU A O 1
ATOM 4639 N N . HIS A 1 611 ? 2.273 -7.601 26.108 1.00 71.81 611 HIS A N 1
ATOM 4640 C CA . HIS A 1 611 ? 3.256 -8.661 26.246 1.00 71.81 611 HIS A CA 1
ATOM 4641 C C . HIS A 1 611 ? 2.789 -9.889 25.478 1.00 71.81 611 HIS A C 1
ATOM 4643 O O . HIS A 1 611 ? 2.029 -10.708 25.991 1.00 71.81 611 HIS A O 1
ATOM 4649 N N . LEU A 1 612 ? 3.241 -10.002 24.232 1.00 75.62 612 LEU A N 1
ATOM 4650 C CA . LEU A 1 612 ? 3.007 -11.194 23.431 1.00 75.62 612 LEU A CA 1
ATOM 4651 C C . LEU A 1 612 ? 4.085 -12.232 23.739 1.00 75.62 612 LEU A C 1
ATOM 4653 O O . LEU A 1 612 ? 5.272 -11.939 23.585 1.00 75.62 612 LEU A O 1
ATOM 4657 N N . LYS A 1 613 ? 3.669 -13.428 24.158 1.00 73.00 613 LYS A N 1
ATOM 4658 C CA . LYS A 1 613 ? 4.557 -14.585 24.282 1.00 73.00 613 LYS A CA 1
ATOM 4659 C C . LYS A 1 613 ? 4.557 -15.333 22.957 1.00 73.00 613 LYS A C 1
ATOM 4661 O O . LYS A 1 613 ? 3.567 -15.971 22.620 1.00 73.00 613 LYS A O 1
ATOM 4666 N N . LEU A 1 614 ? 5.655 -15.222 22.217 1.00 74.00 614 LEU A N 1
ATOM 4667 C CA . LEU A 1 614 ? 5.913 -16.048 21.041 1.00 74.00 614 LEU A CA 1
ATOM 4668 C C . LEU A 1 614 ? 6.797 -17.209 21.483 1.00 74.00 614 LEU A C 1
ATOM 4670 O O . LEU A 1 614 ? 7.916 -16.985 21.953 1.00 74.00 614 LEU A O 1
ATOM 4674 N N . ASP A 1 615 ? 6.285 -18.427 21.370 1.00 70.75 615 ASP A N 1
ATOM 4675 C CA . ASP A 1 615 ? 7.060 -19.631 21.629 1.00 70.75 615 ASP A CA 1
ATOM 4676 C C . ASP A 1 615 ? 7.682 -20.123 20.306 1.00 70.75 615 ASP A C 1
ATOM 4678 O O . ASP A 1 615 ? 6.948 -20.540 19.409 1.00 70.75 615 ASP A O 1
ATOM 4682 N N . PRO A 1 616 ? 9.022 -20.077 20.164 1.00 64.12 616 PRO A N 1
ATOM 4683 C CA . PRO A 1 616 ? 9.706 -20.506 18.946 1.00 64.12 616 PRO A CA 1
ATOM 4684 C C . PRO A 1 616 ? 9.485 -21.981 18.615 1.00 64.12 616 PRO A C 1
ATOM 4686 O O . PRO A 1 616 ? 9.670 -22.371 17.468 1.00 64.12 616 PRO A O 1
ATOM 4689 N N . ALA A 1 617 ? 9.161 -22.812 19.611 1.00 62.69 617 ALA A N 1
ATOM 4690 C CA . ALA A 1 617 ? 8.944 -24.237 19.403 1.00 62.69 617 ALA A CA 1
ATOM 4691 C C . ALA A 1 617 ? 7.546 -24.545 18.849 1.00 62.69 617 ALA A C 1
ATOM 4693 O O . ALA A 1 617 ? 7.345 -25.623 18.295 1.00 62.69 617 ALA A O 1
ATOM 4694 N N . THR A 1 618 ? 6.585 -23.631 19.012 1.00 58.41 618 THR A N 1
ATOM 4695 C CA . THR A 1 618 ? 5.172 -23.887 18.691 1.00 58.41 618 THR A CA 1
ATOM 4696 C C . THR A 1 618 ? 4.563 -22.901 17.701 1.00 58.41 618 THR A C 1
ATOM 4698 O O . THR A 1 618 ? 3.547 -23.232 17.096 1.00 58.41 618 THR A O 1
ATOM 4701 N N . VAL A 1 619 ? 5.159 -21.723 17.485 1.00 61.25 619 VAL A N 1
ATOM 4702 C CA . VAL A 1 619 ? 4.580 -20.688 16.619 1.00 61.25 619 VAL A CA 1
ATOM 4703 C C . VAL A 1 619 ? 5.647 -20.070 15.708 1.00 61.25 619 VAL A C 1
ATOM 4705 O O . VAL A 1 619 ? 6.209 -19.017 16.006 1.00 61.25 619 VAL A O 1
ATOM 4708 N N . ALA A 1 620 ? 5.907 -20.727 14.576 1.00 74.56 620 ALA A N 1
ATOM 4709 C CA . ALA A 1 620 ? 6.675 -20.145 13.469 1.00 74.56 620 ALA A CA 1
ATOM 4710 C C . ALA A 1 620 ? 5.794 -19.277 12.547 1.00 74.56 620 ALA A C 1
ATOM 4712 O O . ALA A 1 620 ? 6.287 -18.368 11.887 1.00 74.56 620 ALA A O 1
ATOM 4713 N N . THR A 1 621 ? 4.480 -19.521 12.525 1.00 89.94 621 THR A N 1
ATOM 4714 C CA . THR A 1 621 ? 3.540 -18.875 11.601 1.00 89.94 621 THR A CA 1
ATOM 4715 C C . THR A 1 621 ? 2.249 -18.458 12.295 1.00 89.94 621 THR A C 1
ATOM 4717 O O . THR A 1 621 ? 1.957 -18.890 13.413 1.00 89.94 621 THR A O 1
ATOM 4720 N N . PHE A 1 622 ? 1.454 -17.616 11.637 1.00 94.12 622 PHE A N 1
ATOM 4721 C CA . PHE A 1 622 ? 0.099 -17.318 12.100 1.00 94.12 622 PHE A CA 1
ATOM 4722 C C . PHE A 1 622 ? -0.856 -18.475 11.815 1.00 94.12 622 PHE A C 1
ATOM 4724 O O . PHE A 1 622 ? -0.714 -19.197 10.830 1.00 94.12 622 PHE A O 1
ATOM 4731 N N . THR A 1 623 ? -1.891 -18.589 12.644 1.00 95.44 623 THR A N 1
ATOM 4732 C CA . THR A 1 623 ? -3.126 -19.275 12.249 1.00 95.44 623 THR A CA 1
ATOM 4733 C C . THR A 1 623 ? -3.986 -18.278 11.480 1.00 95.44 623 THR A C 1
ATOM 4735 O O . THR A 1 623 ? -4.348 -17.244 12.038 1.00 95.44 623 THR A O 1
ATOM 4738 N N . LEU A 1 624 ? -4.279 -18.548 10.212 1.00 96.94 624 LEU A N 1
ATOM 4739 C CA . LEU A 1 624 ? -5.079 -17.669 9.352 1.00 96.94 624 LEU A CA 1
ATOM 4740 C C . LEU A 1 624 ? -6.533 -18.156 9.303 1.00 96.94 624 LEU A C 1
ATOM 4742 O O . LEU A 1 624 ? -6.770 -19.349 9.479 1.00 96.94 624 LEU A O 1
ATOM 4746 N N . CYS A 1 625 ? -7.490 -17.246 9.109 1.00 97.69 625 CYS A N 1
ATOM 4747 C CA . CYS A 1 625 ? -8.900 -17.602 8.934 1.00 97.69 625 CYS A CA 1
ATOM 4748 C C . CYS A 1 625 ? -9.177 -18.149 7.523 1.00 97.69 625 CYS A C 1
ATOM 4750 O O . CYS A 1 625 ? -8.400 -17.901 6.596 1.00 97.69 625 CYS A O 1
ATOM 4752 N N . ASP A 1 626 ? -10.279 -18.883 7.367 1.00 97.88 626 ASP A N 1
ATOM 4753 C CA . ASP A 1 626 ? -10.607 -19.616 6.136 1.00 97.88 626 ASP A CA 1
ATOM 4754 C C . ASP A 1 626 ? -10.792 -18.676 4.932 1.00 97.88 626 ASP A C 1
ATOM 4756 O O . ASP A 1 626 ? -10.348 -18.981 3.827 1.00 97.88 626 ASP A O 1
ATOM 4760 N N . GLU A 1 627 ? -11.303 -17.464 5.153 1.00 98.06 627 GLU A N 1
ATOM 4761 C CA . GLU A 1 627 ? -11.521 -16.466 4.099 1.00 98.06 627 GLU A CA 1
ATOM 4762 C C . GLU A 1 627 ? -10.207 -15.968 3.475 1.00 98.06 627 GLU A C 1
ATOM 4764 O O . GLU A 1 627 ? -10.185 -15.492 2.339 1.00 98.06 627 GLU A O 1
ATOM 4769 N N . ILE A 1 628 ? -9.085 -16.075 4.199 1.00 97.44 628 ILE A N 1
ATOM 4770 C CA . ILE A 1 628 ? -7.762 -15.802 3.626 1.00 97.44 628 ILE A CA 1
ATOM 4771 C C . ILE A 1 628 ? -7.369 -16.918 2.658 1.00 97.44 628 ILE A C 1
ATOM 4773 O O . ILE A 1 628 ? -6.844 -16.620 1.585 1.00 97.44 628 ILE A O 1
ATOM 4777 N N . ALA A 1 629 ? -7.627 -18.179 3.010 1.00 94.19 629 ALA A N 1
ATOM 4778 C CA . ALA A 1 629 ? -7.337 -19.312 2.137 1.00 94.19 629 ALA A CA 1
ATOM 4779 C C . ALA A 1 629 ? -8.182 -19.249 0.853 1.00 94.19 629 ALA A C 1
ATOM 4781 O O . ALA A 1 629 ? -7.647 -19.433 -0.239 1.00 94.19 629 ALA A O 1
ATOM 4782 N N . GLU A 1 630 ? -9.464 -18.892 0.968 1.00 95.62 630 GLU A N 1
ATOM 4783 C CA . GLU A 1 630 ? -10.348 -18.667 -0.182 1.00 95.62 630 GLU A CA 1
ATOM 4784 C C . GLU A 1 630 ? -9.840 -17.537 -1.087 1.00 95.62 630 GLU A C 1
ATOM 4786 O O . GLU A 1 630 ? -9.708 -17.722 -2.298 1.00 95.62 630 GLU A O 1
ATOM 4791 N N . ALA A 1 631 ? -9.474 -16.387 -0.510 1.00 95.25 631 ALA A N 1
ATOM 4792 C CA . ALA A 1 631 ? -8.935 -15.260 -1.271 1.00 95.25 631 ALA A CA 1
ATOM 4793 C C . ALA A 1 631 ? -7.608 -15.601 -1.973 1.00 95.25 631 ALA A C 1
ATOM 4795 O O . ALA A 1 631 ? -7.332 -15.099 -3.064 1.00 95.25 631 ALA A O 1
ATOM 4796 N N . GLN A 1 632 ? -6.773 -16.454 -1.372 1.00 94.75 632 GLN A N 1
ATOM 4797 C CA . GLN A 1 632 ? -5.556 -16.943 -2.018 1.00 94.75 632 GLN A CA 1
ATOM 4798 C C . GLN A 1 632 ? -5.851 -17.895 -3.170 1.00 94.75 632 GLN A C 1
ATOM 4800 O O . GLN A 1 632 ? -5.253 -17.729 -4.228 1.00 94.75 632 GLN A O 1
ATOM 4805 N N . ALA A 1 633 ? -6.766 -18.849 -2.985 1.00 93.00 633 ALA A N 1
ATOM 4806 C CA . ALA A 1 633 ? -7.165 -19.776 -4.039 1.00 93.00 633 ALA A CA 1
ATOM 4807 C C . ALA A 1 633 ? -7.752 -19.019 -5.241 1.00 93.00 633 ALA A C 1
ATOM 4809 O O . ALA A 1 633 ? -7.389 -19.282 -6.385 1.00 93.00 633 ALA A O 1
ATOM 4810 N N . GLN A 1 634 ? -8.591 -18.009 -4.988 1.00 89.44 634 GLN A N 1
ATOM 4811 C CA . GLN A 1 634 ? -9.092 -17.113 -6.032 1.00 89.44 634 GLN A CA 1
ATOM 4812 C C . GLN A 1 634 ? -7.957 -16.336 -6.708 1.00 89.44 634 GLN A C 1
ATOM 4814 O O . GLN A 1 634 ? -7.898 -16.281 -7.933 1.00 89.44 634 GLN A O 1
ATOM 4819 N N . GLY A 1 635 ? -7.026 -15.776 -5.930 1.00 87.25 635 GLY A N 1
ATOM 4820 C CA . GLY A 1 635 ? -5.863 -15.073 -6.471 1.00 87.25 635 GLY A CA 1
ATOM 4821 C C . GLY A 1 635 ? -4.959 -15.966 -7.330 1.00 87.25 635 GLY A C 1
ATOM 4822 O O . GLY A 1 635 ? -4.438 -15.512 -8.345 1.00 87.25 635 GLY A O 1
ATOM 4823 N N . GLU A 1 636 ? -4.796 -17.239 -6.972 1.00 88.31 636 GLU A N 1
ATOM 4824 C CA . GLU A 1 636 ? -4.059 -18.226 -7.770 1.00 88.31 636 GLU A CA 1
ATOM 4825 C C . GLU A 1 636 ? -4.768 -18.503 -9.101 1.00 88.31 636 GLU A C 1
ATOM 4827 O O . GLU A 1 636 ? -4.135 -18.462 -10.155 1.00 88.31 636 GLU A O 1
ATOM 4832 N N . VAL A 1 637 ? -6.093 -18.681 -9.082 1.00 86.38 637 VAL A N 1
ATOM 4833 C CA . VAL A 1 637 ? -6.888 -18.850 -10.308 1.00 86.38 637 VAL A CA 1
ATOM 4834 C C . VAL A 1 637 ? -6.777 -17.622 -11.211 1.00 86.38 637 VAL A C 1
ATOM 4836 O O . VAL A 1 637 ? -6.530 -17.781 -12.406 1.00 86.38 637 VAL A O 1
ATOM 4839 N N . LEU A 1 638 ? -6.914 -16.412 -10.664 1.00 81.75 638 LEU A N 1
ATOM 4840 C CA . LEU A 1 638 ? -6.810 -15.172 -11.438 1.00 81.75 638 LEU A CA 1
ATOM 4841 C C . LEU A 1 638 ? -5.403 -14.997 -12.019 1.00 81.75 638 LEU A C 1
ATOM 4843 O O . LEU A 1 638 ? -5.257 -14.843 -13.222 1.00 81.75 638 LEU A O 1
ATOM 4847 N N . SER A 1 639 ? -4.358 -15.150 -11.201 1.00 81.25 639 SER A N 1
ATOM 4848 C CA . SER A 1 639 ? -2.965 -15.022 -11.662 1.00 81.25 639 SER A CA 1
ATOM 4849 C C . SER A 1 639 ? -2.515 -16.117 -12.638 1.00 81.25 639 SER A C 1
ATOM 4851 O O . SER A 1 639 ? -1.516 -15.939 -13.334 1.00 81.25 639 SER A O 1
ATOM 4853 N N . SER A 1 640 ? -3.233 -17.242 -12.714 1.00 82.31 640 SER A N 1
ATOM 4854 C CA . SER A 1 640 ? -2.992 -18.281 -13.723 1.00 82.31 640 SER A CA 1
ATOM 4855 C C . SER A 1 640 ? -3.517 -17.915 -15.117 1.00 82.31 640 SER A C 1
ATOM 4857 O O . SER A 1 640 ? -3.134 -18.553 -16.101 1.00 82.31 640 SER A O 1
ATOM 4859 N N . ARG A 1 641 ? -4.386 -16.902 -15.215 1.00 82.25 641 ARG A N 1
ATOM 4860 C CA . ARG A 1 641 ? -4.982 -16.429 -16.464 1.00 82.25 641 ARG A CA 1
ATOM 4861 C C . ARG A 1 641 ? -4.259 -15.161 -16.905 1.00 82.25 641 ARG A C 1
ATOM 4863 O O . ARG A 1 641 ? -4.194 -14.191 -16.167 1.00 82.25 641 ARG A O 1
ATOM 4870 N N . ASP A 1 642 ? -3.733 -15.161 -18.126 1.00 77.19 642 ASP A N 1
ATOM 4871 C CA . ASP A 1 642 ? -3.307 -13.919 -18.776 1.00 77.19 642 ASP A CA 1
ATOM 4872 C C . ASP A 1 642 ? -4.564 -13.235 -19.324 1.00 77.19 642 ASP A C 1
ATOM 4874 O O . ASP A 1 642 ? -5.022 -13.532 -20.427 1.00 77.19 642 ASP A O 1
ATOM 4878 N N . THR A 1 643 ? -5.206 -12.415 -18.494 1.00 73.06 643 THR A N 1
ATOM 4879 C CA . THR A 1 643 ? -6.449 -11.714 -18.850 1.00 73.06 643 THR A CA 1
ATOM 4880 C C . THR A 1 643 ? -6.194 -10.503 -19.745 1.00 73.06 643 THR A C 1
ATOM 4882 O O . THR A 1 643 ? -7.119 -9.999 -20.381 1.00 73.06 643 THR A O 1
ATOM 4885 N N . GLY A 1 644 ? -4.946 -10.025 -19.803 1.00 74.31 644 GLY A N 1
ATOM 4886 C CA . GLY A 1 644 ? -4.588 -8.762 -20.438 1.00 74.31 644 GLY A CA 1
ATOM 4887 C C . GLY A 1 644 ? -5.184 -7.526 -19.754 1.00 74.31 644 GLY A C 1
ATOM 4888 O O . GLY A 1 644 ? -5.077 -6.441 -20.330 1.00 74.31 644 GLY A O 1
ATOM 4889 N N . ASP A 1 645 ? -5.804 -7.660 -18.572 1.00 75.12 645 ASP A N 1
ATOM 4890 C CA . ASP A 1 645 ? -6.369 -6.537 -17.821 1.00 75.12 645 ASP A CA 1
ATOM 4891 C C . ASP A 1 645 ? -5.255 -5.778 -17.071 1.00 75.12 645 ASP A C 1
ATOM 4893 O O . ASP A 1 645 ? -4.653 -6.312 -16.133 1.00 75.12 645 ASP A O 1
ATOM 4897 N N . PRO A 1 646 ? -4.981 -4.505 -17.418 1.00 71.56 646 PRO A N 1
ATOM 4898 C CA . PRO A 1 646 ? -3.987 -3.696 -16.715 1.00 71.56 646 PRO A CA 1
ATOM 4899 C C . PRO A 1 646 ? -4.283 -3.506 -15.218 1.00 71.56 646 PRO A C 1
ATOM 4901 O O . PRO A 1 646 ? -3.373 -3.200 -14.447 1.00 71.56 646 PRO A O 1
ATOM 4904 N N . LEU A 1 647 ? -5.541 -3.641 -14.784 1.00 71.56 647 LEU A N 1
ATOM 4905 C CA . LEU A 1 647 ? -5.896 -3.550 -13.367 1.00 71.56 647 LEU A CA 1
ATOM 4906 C C . LEU A 1 647 ? -5.415 -4.775 -12.584 1.00 71.56 647 LEU A C 1
ATOM 4908 O O . LEU A 1 647 ? -4.916 -4.614 -11.468 1.00 71.56 647 LEU A O 1
ATOM 4912 N N . GLU A 1 648 ? -5.478 -5.972 -13.172 1.00 72.81 648 GLU A N 1
ATOM 4913 C CA . GLU A 1 648 ? -4.984 -7.194 -12.530 1.00 72.81 648 GLU A CA 1
ATOM 4914 C C . GLU A 1 648 ? -3.472 -7.130 -12.288 1.00 72.81 648 GLU A C 1
ATOM 4916 O O . GLU A 1 648 ? -2.992 -7.509 -11.211 1.00 72.81 648 GLU A O 1
ATOM 4921 N N . ASP A 1 649 ? -2.721 -6.537 -13.221 1.00 75.50 649 ASP A N 1
ATOM 4922 C CA . ASP A 1 649 ? -1.296 -6.274 -13.035 1.00 75.50 649 ASP A CA 1
ATOM 4923 C C . ASP A 1 649 ? -1.067 -5.423 -11.777 1.00 75.50 649 ASP A C 1
ATOM 4925 O O . ASP A 1 649 ? -0.276 -5.797 -10.905 1.00 75.50 649 ASP A O 1
ATOM 4929 N N . ILE A 1 650 ? -1.794 -4.312 -11.609 1.00 74.81 650 ILE A N 1
ATOM 4930 C CA . ILE A 1 650 ? -1.692 -3.420 -10.436 1.00 74.81 650 ILE A CA 1
ATOM 4931 C C . ILE A 1 650 ? -2.076 -4.131 -9.124 1.00 74.81 650 ILE A C 1
ATOM 4933 O O . ILE A 1 650 ? -1.591 -3.748 -8.047 1.00 74.81 650 ILE A O 1
ATOM 4937 N N . GLU A 1 651 ? -2.893 -5.179 -9.192 1.00 81.56 651 GLU A N 1
ATOM 4938 C CA . GLU A 1 651 ? -3.427 -5.883 -8.026 1.00 81.56 651 GLU A CA 1
ATOM 4939 C C . GLU A 1 651 ? -2.710 -7.195 -7.668 1.00 81.56 651 GLU A C 1
ATOM 4941 O O . GLU A 1 651 ? -2.890 -7.698 -6.556 1.00 81.56 651 GLU A O 1
ATOM 4946 N N . SER A 1 652 ? -1.796 -7.681 -8.511 1.00 83.81 652 SER A N 1
ATOM 4947 C CA . SER A 1 652 ? -1.075 -8.967 -8.384 1.00 83.81 652 SER A CA 1
ATOM 4948 C C . SER A 1 652 ? -0.410 -9.279 -7.025 1.00 83.81 652 SER A C 1
ATOM 4950 O O . SER A 1 652 ? -0.151 -10.439 -6.700 1.00 83.81 652 SER A O 1
ATOM 4952 N N . HIS A 1 653 ? -0.139 -8.278 -6.177 1.00 92.19 653 HIS A N 1
ATOM 4953 C CA . HIS A 1 653 ? 0.419 -8.474 -4.826 1.00 92.19 653 HIS A CA 1
ATOM 4954 C C . HIS A 1 653 ? -0.491 -8.016 -3.679 1.00 92.19 653 HIS A C 1
ATOM 4956 O O . HIS A 1 653 ? -0.107 -8.109 -2.507 1.00 92.19 653 HIS A O 1
ATOM 4962 N N . MET A 1 654 ? -1.696 -7.539 -3.981 1.00 92.44 654 MET A N 1
ATOM 4963 C CA . MET A 1 654 ? -2.582 -6.899 -3.009 1.00 92.44 654 MET A CA 1
ATOM 4964 C C . MET A 1 654 ? -3.101 -7.874 -1.954 1.00 92.44 654 MET A C 1
ATOM 4966 O O . MET A 1 654 ? -3.155 -7.506 -0.779 1.00 92.44 654 MET A O 1
ATOM 4970 N N . VAL A 1 655 ? -3.386 -9.126 -2.328 1.00 95.62 655 VAL A N 1
ATOM 4971 C CA . VAL A 1 655 ? -3.792 -10.177 -1.378 1.00 95.62 655 VAL A CA 1
ATOM 4972 C C . VAL A 1 655 ? -2.700 -10.401 -0.329 1.00 95.62 655 VAL A C 1
ATOM 4974 O O . VAL A 1 655 ? -2.966 -10.319 0.868 1.00 95.62 655 VAL A O 1
ATOM 4977 N N . MET A 1 656 ? -1.441 -10.571 -0.746 1.00 97.12 656 MET A N 1
ATOM 4978 C CA . MET A 1 656 ? -0.321 -10.771 0.183 1.00 97.12 656 MET A CA 1
ATOM 4979 C C . MET A 1 656 ? -0.057 -9.535 1.058 1.00 97.12 656 MET A C 1
ATOM 4981 O O . MET A 1 656 ? 0.217 -9.662 2.253 1.00 97.12 656 MET A O 1
ATOM 4985 N N . VAL A 1 657 ? -0.175 -8.325 0.498 1.00 97.81 657 VAL A N 1
ATOM 4986 C CA . VAL A 1 657 ? -0.094 -7.076 1.276 1.00 97.81 657 VAL A CA 1
ATOM 4987 C C . VAL A 1 657 ? -1.192 -7.033 2.346 1.00 97.81 657 VAL A C 1
ATOM 4989 O O . VAL A 1 657 ? -0.905 -6.720 3.504 1.00 97.81 657 VAL A O 1
ATOM 4992 N N . ARG A 1 658 ? -2.429 -7.396 1.992 1.00 98.00 658 ARG A N 1
ATOM 4993 C CA . ARG A 1 658 ? -3.576 -7.433 2.907 1.00 98.00 658 ARG A CA 1
ATOM 4994 C C . ARG A 1 658 ? -3.398 -8.480 4.012 1.00 98.00 658 ARG A C 1
ATOM 4996 O O . ARG A 1 658 ? -3.611 -8.156 5.178 1.00 98.00 658 ARG A O 1
ATOM 5003 N N . ILE A 1 659 ? -2.919 -9.682 3.679 1.00 98.38 659 ILE A N 1
ATOM 5004 C CA . ILE A 1 659 ? -2.613 -10.742 4.657 1.00 98.38 659 ILE A CA 1
ATOM 5005 C C . ILE A 1 659 ? -1.590 -10.245 5.684 1.00 98.38 659 ILE A C 1
ATOM 5007 O O . ILE A 1 659 ? -1.800 -10.379 6.891 1.00 98.38 659 ILE A O 1
ATOM 5011 N N . ARG A 1 660 ? -0.503 -9.603 5.231 1.00 98.31 660 ARG A N 1
ATOM 5012 C CA . ARG A 1 660 ? 0.520 -9.040 6.130 1.00 98.31 660 ARG A CA 1
ATOM 5013 C C . ARG A 1 660 ? -0.047 -7.943 7.032 1.00 98.31 660 ARG A C 1
ATOM 5015 O O . ARG A 1 660 ? 0.296 -7.899 8.211 1.00 98.31 660 ARG A O 1
ATOM 5022 N N . LEU A 1 661 ? -0.946 -7.095 6.526 1.00 98.31 661 LEU A N 1
ATOM 5023 C CA . LEU A 1 661 ? -1.643 -6.099 7.347 1.00 98.31 661 LEU A CA 1
ATOM 5024 C C . LEU A 1 661 ? -2.524 -6.739 8.424 1.00 98.31 661 LEU A C 1
ATOM 5026 O O . LEU A 1 661 ? -2.465 -6.302 9.574 1.00 98.31 661 LEU A O 1
ATOM 5030 N N . ALA A 1 662 ? -3.298 -7.771 8.077 1.00 98.38 662 ALA A N 1
ATOM 5031 C CA . ALA A 1 662 ? -4.134 -8.501 9.029 1.00 98.38 662 ALA A CA 1
ATOM 5032 C C . ALA A 1 662 ? -3.281 -9.177 10.120 1.00 98.38 662 ALA A C 1
ATOM 5034 O O . ALA A 1 662 ? -3.575 -9.052 11.308 1.00 98.38 662 ALA A O 1
ATOM 5035 N N . CYS A 1 663 ? -2.151 -9.782 9.738 1.00 97.94 663 CYS A N 1
ATOM 5036 C CA . CYS A 1 663 ? -1.173 -10.358 10.665 1.00 97.94 663 CYS A CA 1
ATOM 5037 C C . CYS A 1 663 ? -0.576 -9.305 11.616 1.00 97.94 663 CYS A C 1
ATOM 5039 O O . CYS A 1 663 ? -0.528 -9.502 12.831 1.00 97.94 663 CYS A O 1
ATOM 5041 N N . LEU A 1 664 ? -0.147 -8.154 11.086 1.00 96.62 664 LEU A N 1
ATOM 5042 C CA . LEU A 1 664 ? 0.392 -7.055 11.895 1.00 96.62 664 LEU A CA 1
ATOM 5043 C C . LEU A 1 664 ? -0.659 -6.465 12.846 1.00 96.62 664 LEU A C 1
ATOM 5045 O O . LEU A 1 664 ? -0.323 -6.067 13.963 1.00 96.62 664 LEU A O 1
ATOM 5049 N N . TYR A 1 665 ? -1.922 -6.417 12.425 1.00 96.44 665 TYR A N 1
ATOM 5050 C CA . TYR A 1 665 ? -3.033 -5.982 13.264 1.00 96.44 665 TYR A CA 1
ATOM 5051 C C . TYR A 1 665 ? -3.317 -6.980 14.395 1.00 96.44 665 TYR A C 1
ATOM 5053 O O . TYR A 1 665 ? -3.338 -6.579 15.561 1.00 96.44 665 TYR A O 1
ATOM 5061 N N . ALA A 1 666 ? -3.422 -8.277 14.085 1.00 95.44 666 ALA A N 1
ATOM 5062 C CA . ALA A 1 666 ? -3.598 -9.345 15.072 1.00 95.44 666 ALA A CA 1
ATOM 5063 C C . ALA A 1 666 ? -2.462 -9.353 16.111 1.00 95.44 666 ALA A C 1
ATOM 5065 O O . ALA A 1 666 ? -2.720 -9.378 17.319 1.00 95.44 666 ALA A O 1
ATOM 5066 N N . LEU A 1 667 ? -1.210 -9.193 15.661 1.00 92.69 667 LEU A N 1
ATOM 5067 C CA . LEU A 1 667 ? -0.044 -9.008 16.532 1.00 92.69 667 LEU A CA 1
ATOM 5068 C C . LEU A 1 667 ? -0.209 -7.830 17.477 1.00 92.69 667 LEU A C 1
ATOM 5070 O O . LEU A 1 667 ? 0.123 -7.914 18.662 1.00 92.69 667 LEU A O 1
ATOM 5074 N N . ARG A 1 668 ? -0.720 -6.712 16.958 1.00 90.31 668 ARG A N 1
ATOM 5075 C CA . ARG A 1 668 ? -0.911 -5.508 17.756 1.00 90.31 668 ARG A CA 1
ATOM 5076 C C . ARG A 1 668 ? -2.039 -5.637 18.773 1.00 90.31 668 ARG A C 1
ATOM 5078 O O . ARG A 1 668 ? -2.013 -4.943 19.790 1.00 90.31 668 ARG A O 1
ATOM 5085 N N . CYS A 1 669 ? -2.961 -6.555 18.519 1.00 90.44 669 CYS A N 1
ATOM 5086 C CA . CYS A 1 669 ? -3.993 -7.014 19.438 1.00 90.44 669 CYS A CA 1
ATOM 5087 C C . CYS A 1 669 ? -3.512 -8.138 20.378 1.00 90.44 669 CYS A C 1
ATOM 5089 O O . CYS A 1 669 ? -4.282 -8.586 21.223 1.00 90.44 669 CYS A O 1
ATOM 5091 N N . GLY A 1 670 ? -2.251 -8.576 20.279 1.00 89.06 670 GLY A N 1
ATOM 5092 C CA . GLY A 1 670 ? -1.666 -9.580 21.171 1.00 89.06 670 GLY A CA 1
ATOM 5093 C C . GLY A 1 670 ? -2.028 -11.012 20.819 1.00 89.06 670 GLY A C 1
ATOM 5094 O O . GLY A 1 670 ? -2.035 -11.865 21.705 1.00 89.06 670 GLY A O 1
ATOM 5095 N N . ARG A 1 671 ? -2.334 -11.274 19.549 1.00 91.44 671 ARG A N 1
ATOM 5096 C CA . ARG A 1 671 ? -2.724 -12.589 19.041 1.00 91.44 671 ARG A CA 1
ATOM 5097 C C . ARG A 1 671 ? -1.784 -13.046 17.926 1.00 91.44 671 ARG A C 1
ATOM 5099 O O . ARG A 1 671 ? -1.187 -12.229 17.229 1.00 91.44 671 ARG A O 1
ATOM 5106 N N . THR A 1 672 ? -1.686 -14.362 17.760 1.00 92.69 672 THR A N 1
ATOM 5107 C CA . THR A 1 672 ? -1.011 -15.039 16.635 1.00 92.69 672 THR A CA 1
ATOM 5108 C C . THR A 1 672 ? -2.004 -15.757 15.717 1.00 92.69 672 THR A C 1
ATOM 5110 O O . THR A 1 672 ? -1.603 -16.408 14.758 1.00 92.69 672 THR A O 1
ATOM 5113 N N . SER A 1 673 ? -3.302 -15.629 15.994 1.00 95.06 673 SER A N 1
ATOM 5114 C CA . SER A 1 673 ? -4.382 -16.012 15.093 1.00 95.06 673 SER A CA 1
ATOM 5115 C C . SER A 1 673 ? -4.971 -14.767 14.438 1.00 95.06 673 SER A C 1
ATOM 5117 O O . SER A 1 673 ? -5.278 -13.791 15.128 1.00 95.06 673 SER A O 1
ATOM 5119 N N . VAL A 1 674 ? -5.116 -14.800 13.118 1.00 97.56 674 VAL A N 1
ATOM 5120 C CA . VAL A 1 674 ? -5.842 -13.806 12.328 1.00 97.56 674 VAL A CA 1
ATOM 5121 C C . VAL A 1 674 ? -7.292 -14.262 12.244 1.00 97.56 674 VAL A C 1
ATOM 5123 O O . VAL A 1 674 ? -7.578 -15.365 11.793 1.00 97.56 674 VAL A O 1
ATOM 5126 N N . THR A 1 675 ? -8.197 -13.426 12.734 1.00 97.94 675 THR A N 1
ATOM 5127 C CA . THR A 1 675 ? -9.645 -13.660 12.709 1.00 97.94 675 THR A CA 1
ATOM 5128 C C . THR A 1 675 ? -10.274 -13.020 11.476 1.00 97.94 675 THR A C 1
ATOM 5130 O O . THR A 1 675 ? -9.665 -12.148 10.850 1.00 97.94 675 THR A O 1
ATOM 5133 N N . PHE A 1 676 ? -11.521 -13.387 11.178 1.00 97.62 676 PHE A N 1
ATOM 5134 C CA . PHE A 1 676 ? -12.303 -12.734 10.130 1.00 97.62 676 PHE A CA 1
ATOM 5135 C C . PHE A 1 676 ? -12.390 -11.210 10.329 1.00 97.62 676 PHE A C 1
ATOM 5137 O O . PHE A 1 676 ? -12.179 -10.454 9.385 1.00 97.62 676 PHE A O 1
ATOM 5144 N N . ASP A 1 677 ? -12.567 -10.727 11.564 1.00 97.94 677 ASP A N 1
ATOM 5145 C CA . ASP A 1 677 ? -12.606 -9.286 11.855 1.00 97.94 677 ASP A CA 1
ATOM 5146 C C . ASP A 1 677 ? -11.284 -8.574 11.516 1.00 97.94 677 ASP A C 1
ATOM 5148 O O . ASP A 1 677 ? -11.290 -7.447 11.014 1.00 97.94 677 ASP A O 1
ATOM 5152 N N . ASP A 1 678 ? -10.136 -9.228 11.735 1.00 98.12 678 ASP A N 1
ATOM 5153 C CA . ASP A 1 678 ? -8.824 -8.691 11.347 1.00 98.12 678 ASP A CA 1
ATOM 5154 C C . ASP A 1 678 ? -8.698 -8.612 9.815 1.00 98.12 678 ASP A C 1
ATOM 5156 O O . ASP A 1 678 ? -8.151 -7.647 9.263 1.00 98.12 678 ASP A O 1
ATOM 5160 N N . TRP A 1 679 ? -9.236 -9.618 9.116 1.00 98.12 679 TRP A N 1
ATOM 5161 C CA . TRP A 1 679 ? -9.296 -9.660 7.658 1.00 98.12 679 TRP A CA 1
ATOM 5162 C C . TRP A 1 679 ? -10.213 -8.571 7.089 1.00 98.12 679 TRP A C 1
ATOM 5164 O O . TRP A 1 679 ? -9.809 -7.849 6.169 1.00 98.12 679 TRP A O 1
ATOM 5174 N N . VAL A 1 680 ? -11.400 -8.369 7.662 1.00 97.94 680 VAL A N 1
ATOM 5175 C CA . VAL A 1 680 ? -12.324 -7.277 7.312 1.00 97.94 680 VAL A CA 1
ATOM 5176 C C . VAL A 1 680 ? -11.675 -5.919 7.577 1.00 97.94 680 VAL A C 1
ATOM 5178 O O . VAL A 1 680 ? -11.668 -5.050 6.702 1.00 97.94 680 VAL A O 1
ATOM 5181 N N . TRP A 1 681 ? -11.045 -5.743 8.743 1.00 98.25 681 TRP A N 1
ATOM 5182 C CA . TRP A 1 681 ? -10.326 -4.518 9.089 1.00 98.25 681 TRP A CA 1
ATOM 5183 C C . TRP A 1 681 ? -9.236 -4.180 8.068 1.00 98.25 681 TRP A C 1
ATOM 5185 O O . TRP A 1 681 ? -9.149 -3.041 7.598 1.00 98.25 681 TRP A O 1
ATOM 5195 N N . SER A 1 682 ? -8.436 -5.175 7.673 1.00 98.31 682 SER A N 1
ATOM 5196 C CA . SER A 1 682 ? -7.406 -4.984 6.650 1.00 98.31 682 SER A CA 1
ATOM 5197 C C . SER A 1 682 ? -8.011 -4.580 5.299 1.00 98.31 682 SER A C 1
ATOM 5199 O O . SER A 1 682 ? -7.422 -3.759 4.602 1.00 98.31 682 SER A O 1
ATOM 5201 N N . GLY A 1 683 ? -9.221 -5.053 4.973 1.00 98.06 683 GLY A N 1
ATOM 5202 C CA . GLY A 1 683 ? -9.988 -4.629 3.799 1.00 98.06 683 GLY A CA 1
ATOM 5203 C C . GLY A 1 683 ? -10.294 -3.129 3.801 1.00 98.06 683 GLY A C 1
ATOM 5204 O O . GLY A 1 683 ? -10.061 -2.458 2.799 1.00 98.06 683 GLY A O 1
ATOM 5205 N N . TRP A 1 684 ? -10.692 -2.556 4.943 1.00 98.44 684 TRP A N 1
ATOM 5206 C CA . TRP A 1 684 ? -10.902 -1.103 5.061 1.00 98.44 684 TRP A CA 1
ATOM 5207 C C . TRP A 1 684 ? -9.607 -0.300 4.885 1.00 98.44 684 TRP A C 1
ATOM 5209 O O . TRP A 1 684 ? -9.617 0.789 4.307 1.00 98.44 684 TRP A O 1
ATOM 5219 N N . VAL A 1 685 ? -8.470 -0.835 5.338 1.00 98.44 685 VAL A N 1
ATOM 5220 C CA . VAL A 1 685 ? -7.154 -0.227 5.079 1.00 98.44 685 VAL A CA 1
ATOM 5221 C C . VAL A 1 685 ? -6.796 -0.294 3.592 1.00 98.44 685 VAL A C 1
ATOM 5223 O O . VAL A 1 685 ? -6.284 0.688 3.046 1.00 98.44 685 VAL A O 1
ATOM 5226 N N . MET A 1 686 ? -7.096 -1.409 2.920 1.00 98.12 686 MET A N 1
ATOM 5227 C CA . MET A 1 686 ? -6.895 -1.543 1.475 1.00 98.12 686 MET A CA 1
ATOM 5228 C C . MET A 1 686 ? -7.809 -0.606 0.681 1.00 98.12 686 MET A C 1
ATOM 5230 O O . MET A 1 686 ? -7.332 0.021 -0.261 1.00 98.12 686 MET A O 1
ATOM 5234 N N . GLU A 1 687 ? -9.055 -0.397 1.109 1.00 97.69 687 GLU A N 1
ATOM 5235 C CA . GLU A 1 687 ? -9.959 0.591 0.507 1.00 97.69 687 GLU A CA 1
ATOM 5236 C C . GLU A 1 687 ? -9.412 2.020 0.649 1.00 97.69 687 GLU A C 1
ATOM 5238 O O . GLU A 1 687 ? -9.361 2.781 -0.319 1.00 97.69 687 GLU A O 1
ATOM 5243 N N . HIS A 1 688 ? -8.890 2.385 1.827 1.00 98.00 688 HIS A N 1
ATOM 5244 C CA . HIS A 1 688 ? -8.173 3.654 1.993 1.00 98.00 688 HIS A CA 1
ATOM 5245 C C . HIS A 1 688 ? -6.970 3.762 1.046 1.00 98.00 688 HIS A C 1
ATOM 5247 O O . HIS A 1 688 ? -6.713 4.836 0.490 1.00 98.00 688 HIS A O 1
ATOM 5253 N N . SER A 1 689 ? -6.237 2.665 0.841 1.00 97.88 689 SER A N 1
ATOM 5254 C CA . SER A 1 689 ? -5.120 2.613 -0.103 1.00 97.88 689 SER A CA 1
ATOM 5255 C C . SER A 1 689 ? -5.572 2.793 -1.550 1.00 97.88 689 SER A C 1
ATOM 5257 O O . SER A 1 689 ? -4.978 3.611 -2.253 1.00 97.88 689 SER A O 1
ATOM 5259 N N . ARG A 1 690 ? -6.654 2.133 -1.976 1.00 96.75 690 ARG A N 1
ATOM 5260 C CA . ARG A 1 690 ? -7.251 2.267 -3.314 1.00 96.75 690 ARG A CA 1
ATOM 5261 C C . ARG A 1 690 ? -7.663 3.711 -3.601 1.00 96.75 690 ARG A C 1
ATOM 5263 O O . ARG A 1 690 ? -7.210 4.303 -4.579 1.00 96.75 690 ARG A O 1
ATOM 5270 N N . ARG A 1 691 ? -8.395 4.350 -2.682 1.00 97.44 691 ARG A N 1
ATOM 5271 C CA . ARG A 1 691 ? -8.746 5.780 -2.797 1.00 97.44 691 ARG A CA 1
ATOM 5272 C C . ARG A 1 691 ? -7.520 6.690 -2.817 1.00 97.44 691 ARG A C 1
ATOM 5274 O O . ARG A 1 691 ? -7.516 7.729 -3.473 1.00 97.44 691 ARG A O 1
ATOM 5281 N N . SER A 1 692 ? -6.463 6.317 -2.094 1.00 97.38 692 SER A N 1
ATOM 5282 C CA . SER A 1 692 ? -5.208 7.072 -2.079 1.00 97.38 692 SER A CA 1
ATOM 5283 C C . SER A 1 692 ? -4.448 6.974 -3.408 1.00 97.38 692 SER A C 1
ATOM 5285 O O . SER A 1 692 ? -3.826 7.959 -3.807 1.00 97.38 692 SER A O 1
ATOM 5287 N N . VAL A 1 693 ? -4.510 5.827 -4.097 1.00 95.81 693 VAL A N 1
ATOM 5288 C CA . VAL A 1 693 ? -3.984 5.649 -5.463 1.00 95.81 693 VAL A CA 1
ATOM 5289 C C . VAL A 1 693 ? -4.764 6.516 -6.444 1.00 95.81 693 VAL A C 1
ATOM 5291 O O . VAL A 1 693 ? -4.157 7.335 -7.130 1.00 95.81 693 VAL A O 1
ATOM 5294 N N . ALA A 1 694 ? -6.093 6.447 -6.410 1.00 95.38 694 ALA A N 1
ATOM 5295 C CA . ALA A 1 694 ? -6.942 7.256 -7.279 1.00 95.38 694 ALA A CA 1
ATOM 5296 C C . ALA A 1 694 ? -6.711 8.768 -7.077 1.00 95.38 694 ALA A C 1
ATOM 5298 O O . ALA A 1 694 ? -6.563 9.520 -8.036 1.00 95.38 694 ALA A O 1
ATOM 5299 N N . TYR A 1 695 ? -6.553 9.215 -5.823 1.00 95.88 695 TYR A N 1
ATOM 5300 C CA . TYR A 1 695 ? -6.126 10.585 -5.509 1.00 95.88 695 TYR A CA 1
ATOM 5301 C C . TYR A 1 695 ? -4.750 10.934 -6.102 1.00 95.88 695 TYR A C 1
ATOM 5303 O O . TYR A 1 695 ? -4.540 12.044 -6.596 1.00 95.88 695 TYR A O 1
ATOM 5311 N N . MET A 1 696 ? -3.779 10.022 -6.014 1.00 96.12 696 MET A N 1
ATOM 5312 C CA . MET A 1 696 ? -2.433 10.234 -6.549 1.00 96.12 696 MET A CA 1
ATOM 5313 C C . MET A 1 696 ? -2.463 10.427 -8.068 1.00 96.12 696 MET A C 1
ATOM 5315 O O . MET A 1 696 ? -1.818 11.353 -8.561 1.00 96.12 696 MET A O 1
ATOM 5319 N N . GLU A 1 697 ? -3.212 9.586 -8.775 1.00 94.75 697 GLU A N 1
ATOM 5320 C CA . GLU A 1 697 ? -3.393 9.626 -10.229 1.00 94.75 697 GLU A CA 1
ATOM 5321 C C . GLU A 1 697 ? -4.090 10.902 -10.675 1.00 94.75 697 GLU A C 1
ATOM 5323 O O . GLU A 1 697 ? -3.518 11.665 -11.451 1.00 94.75 697 GLU A O 1
ATOM 5328 N N . ALA A 1 698 ? -5.247 11.203 -10.090 1.00 94.69 698 ALA A N 1
ATOM 5329 C CA . ALA A 1 698 ? -5.994 12.429 -10.338 1.00 94.69 698 ALA A CA 1
ATOM 5330 C C . ALA A 1 698 ? -5.144 13.692 -10.105 1.00 94.69 698 ALA A C 1
ATOM 5332 O O . ALA A 1 698 ? -5.072 14.606 -10.935 1.00 94.69 698 ALA A O 1
ATOM 5333 N N . ALA A 1 699 ? -4.423 13.744 -8.980 1.00 93.62 699 ALA A N 1
ATOM 5334 C CA . ALA A 1 699 ? -3.553 14.870 -8.661 1.00 93.62 699 ALA A CA 1
ATOM 5335 C C . ALA A 1 699 ? -2.361 14.986 -9.628 1.00 93.62 699 ALA A C 1
ATOM 5337 O O . ALA A 1 699 ? -1.930 16.104 -9.937 1.00 93.62 699 ALA A O 1
ATOM 5338 N N . PHE A 1 700 ? -1.815 13.860 -10.095 1.00 93.81 700 PHE A N 1
ATOM 5339 C CA . PHE A 1 700 ? -0.768 13.838 -11.110 1.00 93.81 700 PHE A CA 1
ATOM 5340 C C . PHE A 1 700 ? -1.296 14.306 -12.469 1.00 93.81 700 PHE A C 1
ATOM 5342 O O . PHE A 1 700 ? -0.673 15.165 -13.095 1.00 93.81 700 PHE A O 1
ATOM 5349 N N . GLU A 1 701 ? -2.460 13.823 -12.897 1.00 93.81 701 GLU A N 1
ATOM 5350 C CA . GLU A 1 701 ? -3.089 14.203 -14.158 1.00 93.81 701 GLU A CA 1
ATOM 5351 C C . GLU A 1 701 ? -3.393 15.705 -14.184 1.00 93.81 701 GLU A C 1
ATOM 5353 O O . GLU A 1 701 ? -2.970 16.417 -15.103 1.00 93.81 701 GLU A O 1
ATOM 5358 N N . ARG A 1 702 ? -4.017 16.234 -13.125 1.00 92.50 702 ARG A N 1
ATOM 5359 C CA . ARG A 1 702 ? -4.267 17.674 -12.974 1.00 92.50 702 ARG A CA 1
ATOM 5360 C C . ARG A 1 702 ? -2.971 18.480 -13.022 1.00 92.50 702 ARG A C 1
ATOM 5362 O O . ARG A 1 702 ? -2.909 19.508 -13.697 1.00 92.50 702 ARG A O 1
ATOM 5369 N N . TYR A 1 703 ? -1.910 18.006 -12.365 1.00 90.75 703 TYR A N 1
ATOM 5370 C CA . TYR A 1 703 ? -0.594 18.636 -12.458 1.00 90.75 703 TYR A CA 1
ATOM 5371 C C . TYR A 1 703 ? -0.050 18.602 -13.891 1.00 90.75 703 TYR A C 1
ATOM 5373 O O . TYR A 1 703 ? 0.418 19.630 -14.379 1.00 90.75 703 TYR A O 1
ATOM 5381 N N . SER A 1 704 ? -0.156 17.473 -14.593 1.00 90.19 704 SER A N 1
ATOM 5382 C CA . SER A 1 704 ? 0.342 17.289 -15.962 1.00 90.19 704 SER A CA 1
ATOM 5383 C C . SER A 1 704 ? -0.304 18.245 -16.974 1.00 90.19 704 SER A C 1
ATOM 5385 O O . SER A 1 704 ? 0.341 18.625 -17.951 1.00 90.19 704 SER A O 1
ATOM 5387 N N . LYS A 1 705 ? -1.536 18.706 -16.711 1.00 91.56 705 LYS A N 1
ATOM 5388 C CA . LYS A 1 705 ? -2.253 19.695 -17.533 1.00 91.56 705 LYS A CA 1
ATOM 5389 C C . LYS A 1 705 ? -1.694 21.120 -17.380 1.00 91.56 705 LYS A C 1
ATOM 5391 O O . LYS A 1 705 ? -1.822 21.925 -18.308 1.00 91.56 705 LYS A O 1
ATOM 5396 N N . THR A 1 706 ? -1.012 21.431 -16.272 1.00 91.19 706 THR A N 1
ATOM 5397 C CA . THR A 1 706 ? -0.364 22.739 -16.040 1.00 91.19 706 THR A CA 1
ATOM 5398 C C . THR A 1 706 ? 0.867 22.943 -16.933 1.00 91.19 706 THR A C 1
ATOM 5400 O O . THR A 1 706 ? 1.491 21.983 -17.383 1.00 91.19 706 THR A O 1
ATOM 5403 N N . ALA A 1 707 ? 1.275 24.194 -17.182 1.00 89.94 707 ALA A N 1
ATOM 5404 C CA . ALA A 1 707 ? 2.484 24.481 -17.969 1.00 89.94 707 ALA A CA 1
ATOM 5405 C C . ALA A 1 707 ? 3.748 23.845 -17.354 1.00 89.94 707 ALA A C 1
ATOM 5407 O O . ALA A 1 707 ? 4.585 23.281 -18.061 1.00 89.94 707 ALA A O 1
ATOM 5408 N N . GLU A 1 708 ? 3.859 23.884 -16.027 1.00 86.50 708 GLU A N 1
ATOM 5409 C CA . GLU A 1 708 ? 4.966 23.300 -15.268 1.00 86.50 708 GLU A CA 1
ATOM 5410 C C . GLU A 1 708 ? 4.963 21.774 -15.340 1.00 86.50 708 GLU A C 1
ATOM 5412 O O . GLU A 1 708 ? 6.013 21.175 -15.576 1.00 86.50 708 GLU A O 1
ATOM 5417 N N . GLY A 1 709 ? 3.789 21.152 -15.202 1.00 84.56 709 GLY A N 1
ATOM 5418 C CA . GLY A 1 709 ? 3.626 19.709 -15.344 1.00 84.56 709 GLY A CA 1
ATOM 5419 C C . GLY A 1 709 ? 3.941 19.223 -16.751 1.00 84.56 709 GLY A C 1
ATOM 5420 O O . GLY A 1 709 ? 4.692 18.263 -16.895 1.00 84.56 709 GLY A O 1
ATOM 5421 N N . LYS A 1 710 ? 3.509 19.940 -17.797 1.00 87.62 710 LYS A N 1
ATOM 5422 C CA . LYS A 1 710 ? 3.900 19.649 -19.189 1.00 87.62 710 LYS A CA 1
ATOM 5423 C C . LYS A 1 710 ? 5.418 19.696 -19.368 1.00 87.62 710 LYS A C 1
ATOM 5425 O O . LYS A 1 710 ? 5.990 18.823 -20.018 1.00 87.62 710 LYS A O 1
ATOM 5430 N N . ILE A 1 711 ? 6.096 20.688 -18.784 1.00 85.31 711 ILE A N 1
ATOM 5431 C CA . ILE A 1 711 ? 7.564 20.787 -18.826 1.00 85.31 711 ILE A CA 1
ATOM 5432 C C . ILE A 1 711 ? 8.213 19.631 -18.052 1.00 85.31 711 ILE A C 1
ATOM 5434 O O . ILE A 1 711 ? 9.189 19.051 -18.534 1.00 85.31 711 ILE A O 1
ATOM 5438 N N . ALA A 1 712 ? 7.700 19.291 -16.868 1.00 80.88 712 ALA A N 1
ATOM 5439 C CA . ALA A 1 712 ? 8.209 18.196 -16.048 1.00 80.88 712 ALA A CA 1
ATOM 5440 C C . ALA A 1 712 ? 8.042 16.839 -16.750 1.00 80.88 712 ALA A C 1
ATOM 5442 O O . ALA A 1 712 ? 9.015 16.092 -16.841 1.00 80.88 712 ALA A O 1
ATOM 5443 N N . LEU A 1 713 ? 6.869 16.574 -17.331 1.00 82.00 713 LEU A N 1
ATOM 5444 C CA . LEU A 1 713 ? 6.565 15.363 -18.090 1.00 82.00 713 LEU A CA 1
ATOM 5445 C C . LEU A 1 713 ? 7.454 15.246 -19.331 1.00 82.00 713 LEU A C 1
ATOM 5447 O O . LEU A 1 713 ? 8.052 14.197 -19.557 1.00 82.00 713 LEU A O 1
ATOM 5451 N N . ARG A 1 714 ? 7.633 16.336 -20.091 1.00 83.12 714 ARG A N 1
ATOM 5452 C CA . ARG A 1 714 ? 8.565 16.367 -21.233 1.00 83.12 714 ARG A CA 1
ATOM 5453 C C . ARG A 1 714 ? 9.998 16.076 -20.800 1.00 83.12 714 ARG A C 1
ATOM 5455 O O . ARG A 1 714 ? 10.672 15.288 -21.449 1.00 83.12 714 ARG A O 1
ATOM 5462 N N . LYS A 1 715 ? 10.466 16.665 -19.693 1.00 81.69 715 LYS A N 1
ATOM 5463 C CA . LYS A 1 715 ? 11.809 16.393 -19.147 1.00 81.69 715 LYS A CA 1
ATOM 5464 C C . LYS A 1 715 ? 11.951 14.951 -18.654 1.00 81.69 715 LYS A C 1
ATOM 5466 O O . LYS A 1 715 ? 13.002 14.355 -18.862 1.00 81.69 715 LYS A O 1
ATOM 5471 N N . GLY A 1 716 ? 10.928 14.401 -18.002 1.00 78.88 716 GLY A N 1
ATOM 5472 C CA . GLY A 1 716 ? 10.899 13.012 -17.539 1.00 78.88 716 GLY A CA 1
ATOM 5473 C C . GLY A 1 716 ? 10.937 12.026 -18.704 1.00 78.88 716 GLY A C 1
ATOM 5474 O O . GLY A 1 716 ? 11.792 11.145 -18.731 1.00 78.88 716 GLY A O 1
ATOM 5475 N N . THR A 1 717 ? 10.088 12.251 -19.707 1.00 80.12 717 THR A N 1
ATOM 5476 C CA . THR A 1 717 ? 10.019 11.458 -20.942 1.00 80.12 717 THR A CA 1
ATOM 5477 C C . THR A 1 717 ? 11.323 11.551 -21.728 1.00 80.12 717 THR A C 1
ATOM 5479 O O . THR A 1 717 ? 11.887 10.526 -22.091 1.00 80.12 717 THR A O 1
ATOM 5482 N N . ALA A 1 718 ? 11.870 12.757 -21.916 1.00 80.00 718 ALA A N 1
ATOM 5483 C CA . ALA A 1 718 ? 13.149 12.953 -22.596 1.00 80.00 718 ALA A CA 1
ATOM 5484 C C . ALA A 1 718 ? 14.293 12.217 -21.886 1.00 80.00 718 ALA A C 1
ATOM 5486 O O . ALA A 1 718 ? 15.077 11.551 -22.548 1.00 80.00 718 ALA A O 1
ATOM 5487 N N . ARG A 1 719 ? 14.357 12.264 -20.546 1.00 79.06 719 ARG A N 1
ATOM 5488 C CA . ARG A 1 719 ? 15.342 11.491 -19.771 1.00 79.06 719 ARG A CA 1
ATOM 5489 C C . ARG A 1 719 ? 15.142 9.988 -19.913 1.00 79.06 719 ARG A C 1
ATOM 5491 O O . ARG A 1 719 ? 16.127 9.268 -19.994 1.00 79.06 719 ARG A O 1
ATOM 5498 N N . HIS A 1 720 ? 13.897 9.513 -19.921 1.00 77.00 720 HIS A N 1
ATOM 5499 C CA . HIS A 1 720 ? 13.608 8.095 -20.119 1.00 77.00 720 HIS A CA 1
ATOM 5500 C C . HIS A 1 720 ? 14.070 7.638 -21.510 1.00 77.00 720 HIS A C 1
ATOM 5502 O O . HIS A 1 720 ? 14.795 6.655 -21.620 1.00 77.00 720 HIS A O 1
ATOM 5508 N N . ILE A 1 721 ? 13.743 8.399 -22.557 1.00 78.75 721 ILE A N 1
ATOM 5509 C CA . ILE A 1 721 ? 14.207 8.140 -23.926 1.00 78.75 721 ILE A CA 1
ATOM 5510 C C . ILE A 1 721 ? 15.738 8.193 -23.998 1.00 78.75 721 ILE A C 1
ATOM 5512 O O . ILE A 1 721 ? 16.345 7.289 -24.559 1.00 78.75 721 ILE A O 1
ATOM 5516 N N . GLU A 1 722 ? 16.380 9.195 -23.393 1.00 81.19 722 GLU A N 1
ATOM 5517 C CA . GLU A 1 722 ? 17.844 9.329 -23.353 1.00 81.19 722 GLU A CA 1
ATOM 5518 C C . GLU A 1 722 ? 18.514 8.144 -22.637 1.00 81.19 722 GLU A C 1
ATOM 5520 O O . GLU A 1 722 ? 19.554 7.668 -23.081 1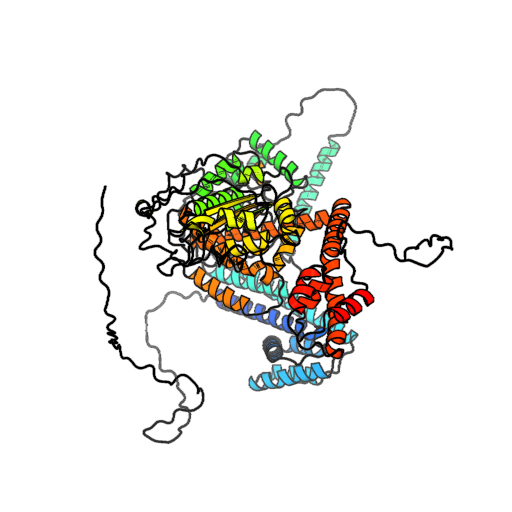.00 81.19 722 GLU A O 1
ATOM 5525 N N . GLN A 1 723 ? 17.900 7.614 -21.575 1.00 77.12 723 GLN A N 1
ATOM 5526 C CA . GLN A 1 723 ? 18.373 6.417 -20.868 1.00 77.12 723 GLN A CA 1
ATOM 5527 C C . GLN A 1 723 ? 18.171 5.127 -21.677 1.00 77.12 723 GLN A C 1
ATOM 5529 O O . GLN A 1 723 ? 18.985 4.208 -21.582 1.00 77.12 723 GLN A O 1
ATOM 5534 N N . GLN A 1 724 ? 17.109 5.043 -22.482 1.00 77.56 724 GLN A N 1
ATOM 5535 C CA . GLN A 1 724 ? 16.843 3.890 -23.347 1.00 77.56 724 GLN A CA 1
ATOM 5536 C C . GLN A 1 724 ? 17.617 3.951 -24.669 1.00 77.56 724 GLN A C 1
ATOM 5538 O O . GLN A 1 724 ? 17.907 2.908 -25.251 1.00 77.56 724 GLN A O 1
ATOM 5543 N N . ALA A 1 725 ? 18.003 5.140 -25.140 1.00 81.38 725 ALA A N 1
ATOM 5544 C CA . ALA A 1 725 ? 18.652 5.325 -26.434 1.00 81.38 725 ALA A CA 1
ATOM 5545 C C . ALA A 1 725 ? 19.933 4.483 -26.602 1.00 81.38 725 ALA A C 1
ATOM 5547 O O . ALA A 1 725 ? 20.037 3.812 -27.628 1.00 81.38 725 ALA A O 1
ATOM 5548 N N . PRO A 1 726 ? 20.862 4.393 -25.624 1.00 78.06 726 PRO A N 1
ATOM 5549 C CA . PRO A 1 726 ? 22.017 3.500 -25.727 1.00 78.06 726 PRO A CA 1
ATOM 5550 C C . PRO A 1 726 ? 21.637 2.019 -25.834 1.00 78.06 726 PRO A C 1
ATOM 5552 O O . PRO A 1 726 ? 22.290 1.274 -26.560 1.00 78.06 726 PRO A O 1
ATOM 5555 N N . LYS A 1 727 ? 20.575 1.582 -25.141 1.00 76.12 727 LYS A N 1
ATOM 5556 C CA . LYS A 1 727 ? 20.084 0.196 -25.204 1.00 76.12 727 LYS A CA 1
ATOM 5557 C C . LYS A 1 727 ? 19.455 -0.104 -26.558 1.00 76.12 727 LYS A C 1
ATOM 5559 O O . LYS A 1 727 ? 19.778 -1.120 -27.157 1.00 76.12 727 LYS A O 1
ATOM 5564 N N . ILE A 1 728 ? 18.619 0.800 -27.067 1.00 77.25 728 ILE A N 1
ATOM 5565 C CA . ILE A 1 728 ? 18.009 0.686 -28.396 1.00 77.25 728 ILE A CA 1
ATOM 5566 C C . ILE A 1 728 ? 19.099 0.679 -29.473 1.00 77.25 728 ILE A C 1
ATOM 5568 O O . ILE A 1 728 ? 19.090 -0.183 -30.345 1.00 77.25 728 ILE A O 1
ATOM 5572 N N . GLN A 1 729 ? 20.076 1.587 -29.389 1.00 78.00 729 GLN A N 1
ATOM 5573 C CA . GLN A 1 729 ? 21.213 1.629 -30.311 1.00 78.00 729 GLN A CA 1
ATOM 5574 C C . GLN A 1 729 ? 22.033 0.340 -30.264 1.00 78.00 729 GLN A C 1
ATOM 5576 O O . GLN A 1 729 ? 22.366 -0.197 -31.317 1.00 78.00 729 GLN A O 1
ATOM 5581 N N . ALA A 1 730 ? 22.327 -0.189 -29.075 1.00 73.94 730 ALA A N 1
ATOM 5582 C CA . ALA A 1 730 ? 23.057 -1.443 -28.950 1.00 73.94 730 ALA A CA 1
ATOM 5583 C C . ALA A 1 730 ? 22.259 -2.656 -29.434 1.00 73.94 730 ALA A C 1
ATOM 5585 O O . ALA A 1 730 ? 22.832 -3.518 -30.092 1.00 73.94 730 ALA A O 1
ATOM 5586 N N . ASN A 1 731 ? 20.953 -2.706 -29.169 1.00 75.00 731 ASN A N 1
ATOM 5587 C CA . ASN A 1 731 ? 20.071 -3.751 -29.684 1.00 75.00 731 ASN A CA 1
ATOM 5588 C C . ASN A 1 731 ? 19.996 -3.699 -31.212 1.00 75.00 731 ASN A C 1
ATOM 5590 O O . ASN A 1 731 ? 20.101 -4.733 -31.861 1.00 75.00 731 ASN A O 1
ATOM 5594 N N . ASN A 1 732 ? 19.881 -2.508 -31.802 1.00 78.06 732 ASN A N 1
ATOM 5595 C CA . ASN A 1 732 ? 19.891 -2.338 -33.255 1.00 78.06 732 ASN A CA 1
ATOM 5596 C C . ASN A 1 732 ? 21.247 -2.735 -33.853 1.00 78.06 732 ASN A C 1
ATOM 5598 O O . ASN A 1 732 ? 21.290 -3.466 -34.838 1.00 78.06 732 ASN A O 1
ATOM 5602 N N . ALA A 1 733 ? 22.353 -2.325 -33.227 1.00 75.31 733 ALA A N 1
ATOM 5603 C CA . ALA A 1 733 ? 23.694 -2.726 -33.640 1.00 75.31 733 ALA A CA 1
ATOM 5604 C C . ALA A 1 733 ? 23.892 -4.247 -33.553 1.00 75.31 733 ALA A C 1
ATOM 5606 O O . ALA A 1 733 ? 24.444 -4.839 -34.476 1.00 75.31 733 ALA A O 1
ATOM 5607 N N . ALA A 1 734 ? 23.409 -4.893 -32.489 1.00 72.88 734 ALA A N 1
ATOM 5608 C CA . ALA A 1 734 ? 23.463 -6.344 -32.355 1.00 72.88 734 ALA A CA 1
ATOM 5609 C C . ALA A 1 734 ? 22.599 -7.047 -33.407 1.00 72.88 734 ALA A C 1
ATOM 5611 O O . ALA A 1 734 ? 23.094 -7.951 -34.070 1.00 72.88 734 ALA A O 1
ATOM 5612 N N . LYS A 1 735 ? 21.366 -6.582 -33.647 1.00 78.44 735 LYS A N 1
ATOM 5613 C CA . LYS A 1 735 ? 20.493 -7.104 -34.713 1.00 78.44 735 LYS A CA 1
ATOM 5614 C C . LYS A 1 735 ? 21.119 -6.990 -36.104 1.00 78.44 735 LYS A C 1
ATOM 5616 O O . LYS A 1 735 ? 20.911 -7.875 -36.922 1.00 78.44 735 LYS A O 1
ATOM 5621 N N . MET A 1 736 ? 21.892 -5.935 -36.376 1.00 78.25 736 MET A N 1
ATOM 5622 C CA . MET A 1 736 ? 22.627 -5.788 -37.640 1.00 78.25 736 MET A CA 1
ATOM 5623 C C . MET A 1 736 ? 23.894 -6.652 -37.696 1.00 78.25 736 MET A C 1
ATOM 5625 O O . MET A 1 736 ? 24.248 -7.154 -38.759 1.00 78.25 736 MET A O 1
ATOM 5629 N N . ALA A 1 737 ? 24.590 -6.818 -36.570 1.00 74.38 737 ALA A N 1
ATOM 5630 C CA . ALA A 1 737 ? 25.840 -7.567 -36.510 1.00 74.38 737 ALA A CA 1
ATOM 5631 C C . ALA A 1 737 ? 25.626 -9.087 -36.512 1.00 74.38 737 ALA A C 1
ATOM 5633 O O . ALA A 1 737 ? 26.434 -9.803 -37.092 1.00 74.38 737 ALA A O 1
ATOM 5634 N N . LEU A 1 738 ? 24.558 -9.591 -35.887 1.00 77.25 738 LEU A N 1
ATOM 5635 C CA . LEU A 1 738 ? 24.312 -11.030 -35.743 1.00 77.25 738 LEU A CA 1
ATOM 5636 C C . LEU A 1 738 ? 24.199 -11.774 -37.087 1.00 77.25 738 LEU A C 1
ATOM 5638 O O . LEU A 1 738 ? 24.891 -12.783 -37.229 1.00 77.25 738 LEU A O 1
ATOM 5642 N N . PRO A 1 739 ? 23.444 -11.290 -38.097 1.00 78.50 739 PRO A N 1
ATOM 5643 C CA . PRO A 1 739 ? 23.415 -11.920 -39.417 1.00 78.50 739 PRO A CA 1
ATOM 5644 C C . PRO A 1 739 ? 24.787 -11.921 -40.095 1.00 78.50 739 PRO A C 1
ATOM 5646 O O . PRO A 1 739 ? 25.228 -12.960 -40.571 1.00 78.50 739 PRO A O 1
ATOM 5649 N N . ALA A 1 740 ? 25.512 -10.797 -40.056 1.00 77.12 740 ALA A N 1
ATOM 5650 C CA . ALA A 1 740 ? 26.838 -10.688 -40.667 1.00 77.12 740 ALA A CA 1
ATOM 5651 C C . ALA A 1 740 ? 27.870 -11.620 -40.005 1.00 77.12 740 ALA A C 1
ATOM 5653 O O . ALA A 1 740 ? 28.729 -12.184 -40.678 1.00 77.12 740 ALA A O 1
ATOM 5654 N N . LEU A 1 741 ? 27.782 -11.807 -38.684 1.00 73.88 741 LEU A N 1
ATOM 5655 C CA . LEU A 1 741 ? 28.615 -12.760 -37.949 1.00 73.88 741 LEU A CA 1
ATOM 5656 C C . LEU A 1 741 ? 28.245 -14.209 -38.281 1.00 73.88 741 LEU A C 1
ATOM 5658 O O . LEU A 1 741 ? 29.139 -15.033 -38.463 1.00 73.88 741 LEU A O 1
ATOM 5662 N N . SER A 1 742 ? 26.951 -14.505 -38.416 1.00 76.00 742 SER A N 1
ATOM 5663 C CA . SER A 1 742 ? 26.477 -15.815 -38.866 1.00 76.00 742 SER A CA 1
ATOM 5664 C C . SER A 1 742 ? 26.976 -16.141 -40.278 1.00 76.00 742 SER A C 1
ATOM 5666 O O . SER A 1 742 ? 27.469 -17.240 -40.512 1.00 76.00 742 SER A O 1
ATOM 5668 N N . GLU A 1 743 ? 26.898 -15.188 -41.211 1.00 76.88 743 GLU A N 1
ATOM 5669 C CA . GLU A 1 743 ? 27.382 -15.336 -42.593 1.00 76.88 743 GLU A CA 1
ATOM 5670 C C . GLU A 1 743 ? 28.907 -15.495 -42.672 1.00 76.88 743 GLU A C 1
ATOM 5672 O O . GLU A 1 743 ? 29.411 -16.229 -43.520 1.00 76.88 743 GLU A O 1
ATOM 5677 N N . ALA A 1 744 ? 29.651 -14.860 -41.761 1.00 74.88 744 ALA A N 1
ATOM 5678 C CA . ALA A 1 744 ? 31.105 -14.985 -41.657 1.00 74.88 744 ALA A CA 1
ATOM 5679 C C . ALA A 1 744 ? 31.576 -16.307 -41.012 1.00 74.88 744 ALA A C 1
ATOM 5681 O O . ALA A 1 744 ? 32.772 -16.492 -40.791 1.00 74.88 744 ALA A O 1
ATOM 5682 N N . GLY A 1 745 ? 30.663 -17.230 -40.689 1.00 77.75 745 GLY A N 1
ATOM 5683 C CA . GLY A 1 745 ? 31.003 -18.511 -40.065 1.00 77.75 745 GLY A CA 1
ATOM 5684 C C . GLY A 1 745 ? 31.381 -18.395 -38.586 1.00 77.75 745 GLY A C 1
ATOM 5685 O O . GLY A 1 745 ? 32.049 -19.280 -38.050 1.00 77.75 745 GLY A O 1
ATOM 5686 N N . ALA A 1 746 ? 30.966 -17.322 -37.904 1.00 68.00 746 ALA A N 1
ATOM 5687 C CA . ALA A 1 746 ? 31.137 -17.164 -36.463 1.00 68.00 746 ALA A CA 1
ATOM 5688 C C . ALA A 1 746 ? 30.099 -17.998 -35.691 1.00 68.00 746 ALA A C 1
ATOM 5690 O O . ALA A 1 746 ? 29.283 -17.466 -34.935 1.00 68.00 746 ALA A O 1
ATOM 5691 N N . GLU A 1 747 ? 30.114 -19.317 -35.883 1.00 61.00 747 GLU A N 1
ATOM 5692 C CA . GLU A 1 747 ? 29.308 -20.231 -35.079 1.00 61.00 747 GLU A CA 1
ATOM 5693 C C . GLU A 1 747 ? 29.741 -20.126 -33.607 1.00 61.00 747 GLU A C 1
ATOM 5695 O O . GLU A 1 747 ? 30.886 -20.403 -33.244 1.00 61.00 747 GLU A O 1
ATOM 5700 N N . GLY A 1 748 ? 28.818 -19.686 -32.746 1.00 62.97 748 GLY A N 1
ATOM 5701 C CA . GLY A 1 748 ? 28.980 -19.754 -31.292 1.00 62.97 748 GLY A CA 1
ATOM 5702 C C . GLY A 1 748 ? 29.193 -18.437 -30.543 1.00 62.97 748 GLY A C 1
ATOM 5703 O O . GLY A 1 748 ? 29.449 -18.500 -29.343 1.00 62.97 748 GLY A O 1
ATOM 5704 N N . LEU A 1 749 ? 29.069 -17.257 -31.168 1.00 62.41 749 LEU A N 1
ATOM 5705 C CA . LEU A 1 749 ? 28.992 -15.995 -30.412 1.00 62.41 749 LEU A CA 1
ATOM 5706 C C . LEU A 1 749 ? 27.557 -15.766 -29.903 1.00 62.41 749 LEU A C 1
ATOM 5708 O O . LEU A 1 749 ? 26.668 -15.495 -30.710 1.00 62.41 749 LEU A O 1
ATOM 5712 N N . PRO A 1 750 ? 27.298 -15.823 -28.582 1.00 70.94 750 PRO A N 1
ATOM 5713 C CA . PRO A 1 750 ? 25.969 -15.556 -28.049 1.00 70.94 750 PRO A CA 1
ATOM 5714 C C . PRO A 1 750 ? 25.587 -14.092 -28.290 1.00 70.94 750 PRO A C 1
ATOM 5716 O O . PRO A 1 750 ? 26.410 -13.195 -28.080 1.00 70.94 750 PRO A O 1
ATOM 5719 N N . GLU A 1 751 ? 24.323 -13.829 -28.624 1.00 68.44 751 GLU A N 1
ATOM 5720 C CA . GLU A 1 751 ? 23.757 -12.477 -28.781 1.00 68.44 751 GLU A CA 1
ATOM 5721 C C . GLU A 1 751 ? 24.119 -11.542 -27.615 1.00 68.44 751 GLU A C 1
ATOM 5723 O O . GLU A 1 751 ? 24.509 -10.390 -27.817 1.00 68.44 751 GLU A O 1
ATOM 5728 N N . ALA A 1 752 ? 24.132 -12.070 -26.389 1.00 68.44 752 ALA A N 1
ATOM 5729 C CA . ALA A 1 752 ? 24.540 -11.337 -25.195 1.00 68.44 752 ALA A CA 1
ATOM 5730 C C . ALA A 1 752 ? 25.978 -10.775 -25.259 1.00 68.44 752 ALA A C 1
ATOM 5732 O O . ALA A 1 752 ? 26.250 -9.709 -24.700 1.00 68.44 752 ALA A O 1
ATOM 5733 N N . GLN A 1 753 ? 26.918 -11.460 -25.920 1.00 70.44 753 GLN A N 1
ATOM 5734 C CA . GLN A 1 753 ? 28.296 -10.978 -26.074 1.00 70.44 753 GLN A CA 1
ATOM 5735 C C . GLN A 1 753 ? 28.393 -9.863 -27.120 1.00 70.44 753 GLN A C 1
ATOM 5737 O O . GLN A 1 753 ? 29.095 -8.874 -26.890 1.00 70.44 753 GLN A O 1
ATOM 5742 N N . VAL A 1 754 ? 27.639 -9.981 -28.217 1.00 69.00 754 VAL A N 1
ATOM 5743 C CA . VAL A 1 754 ? 27.536 -8.943 -29.255 1.00 69.00 754 VAL A CA 1
ATOM 5744 C C . VAL A 1 754 ? 26.910 -7.674 -28.671 1.00 69.00 754 VAL A C 1
ATOM 5746 O O . VAL A 1 754 ? 27.460 -6.584 -28.830 1.00 69.00 754 VAL A O 1
ATOM 5749 N N . LEU A 1 755 ? 25.837 -7.817 -27.887 1.00 63.09 755 LEU A N 1
ATOM 5750 C CA . LEU A 1 755 ? 25.186 -6.718 -27.169 1.00 63.09 755 LEU A CA 1
ATOM 5751 C C . LEU A 1 755 ? 26.125 -6.016 -26.180 1.00 63.09 755 LEU A C 1
ATOM 5753 O O . LEU A 1 755 ? 26.193 -4.785 -26.153 1.00 63.09 755 LEU A O 1
ATOM 5757 N N . ARG A 1 756 ? 26.900 -6.768 -25.382 1.00 66.62 756 ARG A N 1
ATOM 5758 C CA . ARG A 1 756 ? 27.890 -6.173 -24.462 1.00 66.62 756 ARG A CA 1
ATOM 5759 C C . ARG A 1 756 ? 28.963 -5.385 -25.208 1.00 66.62 756 ARG A C 1
ATOM 5761 O O . ARG A 1 756 ? 29.331 -4.302 -24.753 1.00 66.62 756 ARG A O 1
ATOM 5768 N N . ALA A 1 757 ? 29.458 -5.909 -26.329 1.00 68.56 757 ALA A N 1
ATOM 5769 C CA . ALA A 1 757 ? 30.438 -5.218 -27.160 1.00 68.56 757 ALA A CA 1
ATOM 5770 C C . ALA A 1 757 ? 29.857 -3.930 -27.769 1.00 68.56 757 ALA A C 1
ATOM 5772 O O . ALA A 1 757 ? 30.497 -2.882 -27.680 1.00 68.56 757 ALA A O 1
ATOM 5773 N N . ALA A 1 758 ? 28.628 -3.982 -28.292 1.00 64.00 758 ALA A N 1
ATOM 5774 C CA . ALA A 1 758 ? 27.926 -2.829 -28.858 1.00 64.00 758 ALA A CA 1
ATOM 5775 C C . ALA A 1 758 ? 27.649 -1.725 -27.819 1.00 64.00 758 ALA A C 1
ATOM 5777 O O . ALA A 1 758 ? 27.773 -0.541 -28.125 1.00 64.00 758 ALA A O 1
ATOM 5778 N N . LEU A 1 759 ? 27.363 -2.096 -26.565 1.00 61.59 759 LEU A N 1
ATOM 5779 C CA . LEU A 1 759 ? 27.207 -1.159 -25.442 1.00 61.59 759 LEU A CA 1
ATOM 5780 C C . LEU A 1 759 ? 28.532 -0.539 -24.955 1.00 61.59 759 LEU A C 1
ATOM 5782 O O . LEU A 1 759 ? 28.524 0.231 -23.995 1.00 61.59 759 LEU A O 1
ATOM 5786 N N . GLY A 1 760 ? 29.681 -0.905 -25.536 1.00 66.25 760 GLY A N 1
ATOM 5787 C CA . GLY A 1 760 ? 30.999 -0.506 -25.029 1.00 66.25 760 GLY A CA 1
ATOM 5788 C C . GLY A 1 760 ? 31.342 -1.127 -23.666 1.00 66.25 760 GLY A C 1
ATOM 5789 O O . GLY A 1 760 ? 32.280 -0.693 -23.003 1.00 66.25 760 GLY A O 1
ATOM 5790 N N . ARG A 1 761 ? 30.587 -2.150 -23.240 1.00 60.19 761 ARG A N 1
ATOM 5791 C CA . ARG A 1 761 ? 30.773 -2.912 -21.990 1.00 60.19 761 ARG A CA 1
ATOM 5792 C C . ARG A 1 761 ? 31.471 -4.258 -22.225 1.00 60.19 761 ARG A C 1
ATOM 5794 O O . ARG A 1 761 ? 31.451 -5.130 -21.356 1.00 60.19 761 ARG A O 1
ATOM 5801 N N . GLY A 1 762 ? 32.041 -4.450 -23.414 1.00 51.16 762 GLY A N 1
ATOM 5802 C CA . GLY A 1 762 ? 32.781 -5.651 -23.781 1.00 51.16 762 GLY A CA 1
ATOM 5803 C C . GLY A 1 762 ? 34.089 -5.797 -22.995 1.00 51.16 762 GLY A C 1
ATOM 5804 O O . GLY A 1 762 ? 34.551 -4.834 -22.372 1.00 51.16 762 GLY A O 1
ATOM 5805 N N . PRO A 1 763 ? 34.712 -6.989 -23.033 1.00 44.56 763 PRO A N 1
ATOM 5806 C CA . PRO A 1 763 ? 36.025 -7.183 -22.444 1.00 44.56 763 PRO A CA 1
ATOM 5807 C C . PRO A 1 763 ? 36.984 -6.144 -23.024 1.00 44.56 763 PRO A C 1
ATOM 5809 O O . PRO A 1 763 ? 36.954 -5.858 -24.224 1.00 44.56 763 PRO A O 1
ATOM 5812 N N . SER A 1 764 ? 37.845 -5.571 -22.185 1.00 48.31 764 SER A N 1
ATOM 5813 C CA . SER A 1 764 ? 38.889 -4.667 -22.666 1.00 48.31 764 SER A CA 1
ATOM 5814 C C . SER A 1 764 ? 39.664 -5.336 -23.809 1.00 48.31 764 SER A C 1
ATOM 5816 O O . SER A 1 764 ? 39.807 -6.560 -23.849 1.00 48.31 764 SER A O 1
ATOM 5818 N N . ALA A 1 765 ? 40.245 -4.553 -24.721 1.00 45.03 765 ALA A N 1
ATOM 5819 C CA . ALA A 1 765 ? 41.094 -5.099 -25.785 1.00 45.03 765 ALA A CA 1
ATOM 5820 C C . ALA A 1 765 ? 42.247 -5.985 -25.252 1.00 45.03 765 ALA A C 1
ATOM 5822 O O . ALA A 1 765 ? 42.873 -6.704 -26.026 1.00 45.03 765 ALA A O 1
ATOM 5823 N N . ALA A 1 766 ? 42.558 -5.926 -23.951 1.00 46.34 766 ALA A N 1
ATOM 5824 C CA . ALA A 1 766 ? 43.470 -6.838 -23.267 1.00 46.34 766 ALA A CA 1
ATOM 5825 C C . ALA A 1 766 ? 42.829 -8.202 -22.937 1.00 46.34 766 ALA A C 1
ATOM 5827 O O . ALA A 1 766 ? 43.473 -9.225 -23.124 1.00 46.34 766 ALA A O 1
ATOM 5828 N N . GLN A 1 767 ? 41.561 -8.244 -22.523 1.00 45.81 767 GLN A N 1
ATOM 5829 C CA . GLN A 1 767 ? 40.823 -9.484 -22.241 1.00 45.81 767 GLN A CA 1
ATOM 5830 C C . GLN A 1 767 ? 40.482 -10.266 -23.518 1.00 45.81 767 GLN A C 1
ATOM 5832 O O . GLN A 1 767 ? 40.609 -11.485 -23.532 1.00 45.81 767 GLN A O 1
ATOM 5837 N N . VAL A 1 768 ? 40.146 -9.574 -24.614 1.00 46.38 768 VAL A N 1
ATOM 5838 C CA . VAL A 1 768 ? 39.974 -10.215 -25.935 1.00 46.38 768 VAL A CA 1
ATOM 5839 C C . VAL A 1 768 ? 41.300 -10.811 -26.430 1.00 46.38 768 VAL A C 1
ATOM 5841 O O . VAL A 1 768 ? 41.325 -11.912 -26.970 1.00 46.38 768 VAL A O 1
ATOM 5844 N N . ARG A 1 769 ? 42.428 -10.128 -26.184 1.00 45.59 769 ARG A N 1
ATOM 5845 C CA . ARG A 1 769 ? 43.768 -10.646 -26.508 1.00 45.59 769 ARG A CA 1
ATOM 5846 C C . ARG A 1 769 ? 44.209 -11.803 -25.610 1.00 45.59 769 ARG A C 1
ATOM 5848 O O . ARG A 1 769 ? 44.910 -12.682 -26.092 1.00 45.59 769 ARG A O 1
ATOM 5855 N N . ALA A 1 770 ? 43.792 -11.821 -24.345 1.00 45.94 770 ALA A N 1
ATOM 5856 C CA . ALA A 1 770 ? 44.069 -12.922 -23.425 1.00 45.94 770 ALA A CA 1
ATOM 5857 C C . ALA A 1 770 ? 43.266 -14.189 -23.775 1.00 45.94 770 ALA A C 1
ATOM 5859 O O . ALA A 1 770 ? 43.805 -15.286 -23.684 1.00 45.94 770 ALA A O 1
ATOM 5860 N N . GLY A 1 771 ? 42.016 -14.047 -24.238 1.00 40.62 771 GLY A N 1
ATOM 5861 C CA . GLY A 1 771 ? 41.215 -15.169 -24.750 1.00 40.62 771 GLY A CA 1
ATOM 5862 C C . GLY A 1 771 ? 41.729 -15.738 -26.080 1.00 40.62 771 GLY A C 1
ATOM 5863 O O . GLY A 1 771 ? 41.642 -16.939 -26.311 1.00 40.62 771 GLY A O 1
ATOM 5864 N N . ALA A 1 772 ? 42.355 -14.902 -26.916 1.00 41.59 772 ALA A N 1
ATOM 5865 C CA . ALA A 1 772 ? 42.962 -15.301 -28.191 1.00 41.59 772 ALA A CA 1
ATOM 5866 C C . ALA A 1 772 ? 44.259 -16.134 -28.057 1.00 41.59 772 ALA A C 1
ATOM 5868 O O . ALA A 1 772 ? 44.873 -16.477 -29.064 1.00 41.59 772 ALA A O 1
ATOM 5869 N N . ALA A 1 773 ? 44.693 -16.464 -26.835 1.00 42.62 773 ALA A N 1
ATOM 5870 C CA . ALA A 1 773 ? 45.840 -17.340 -26.592 1.00 42.62 773 ALA A CA 1
ATOM 5871 C C . ALA A 1 773 ? 45.518 -18.845 -26.747 1.00 42.62 773 ALA A C 1
ATOM 5873 O O . ALA A 1 773 ? 46.427 -19.667 -26.634 1.00 42.62 773 ALA A O 1
ATOM 5874 N N . HIS A 1 774 ? 44.263 -19.219 -27.040 1.00 40.72 774 HIS A N 1
ATOM 5875 C CA . HIS A 1 774 ? 43.887 -20.578 -27.448 1.00 40.72 774 HIS A CA 1
ATOM 5876 C C . HIS A 1 774 ? 43.732 -20.683 -28.983 1.00 40.72 774 HIS A C 1
ATOM 5878 O O . HIS A 1 774 ? 43.126 -19.797 -29.584 1.00 40.72 774 HIS A O 1
ATOM 5884 N N . PRO A 1 775 ? 44.238 -21.741 -29.655 1.00 36.50 775 PRO A N 1
ATOM 5885 C CA . PRO A 1 775 ? 44.522 -21.704 -31.099 1.00 36.50 775 PRO A CA 1
ATOM 5886 C C . PRO A 1 775 ? 43.320 -21.918 -32.034 1.00 36.50 775 PRO A C 1
ATOM 5888 O O . PRO A 1 775 ? 43.513 -22.132 -33.227 1.00 36.50 775 PRO A O 1
ATOM 5891 N N . HIS A 1 776 ? 42.084 -21.839 -31.545 1.00 39.22 776 HIS A N 1
ATOM 5892 C CA . HIS A 1 776 ? 40.889 -21.976 -32.378 1.00 39.22 776 HIS A CA 1
ATOM 5893 C C . HIS A 1 776 ? 39.867 -20.898 -32.016 1.00 39.22 776 HIS A C 1
ATOM 5895 O O . HIS A 1 776 ? 38.934 -21.182 -31.283 1.00 39.22 776 HIS A O 1
ATOM 5901 N N . GLN A 1 777 ? 40.077 -19.661 -32.486 1.00 42.91 777 GLN A N 1
ATOM 5902 C CA . GLN A 1 777 ? 39.024 -18.671 -32.788 1.00 42.91 777 GLN A CA 1
ATOM 5903 C C . GLN A 1 777 ? 39.659 -17.361 -33.291 1.00 42.91 777 GLN A C 1
ATOM 5905 O O . GLN A 1 777 ? 39.955 -16.429 -32.542 1.00 42.91 777 GLN A O 1
ATOM 5910 N N . VAL A 1 778 ? 39.865 -17.282 -34.606 1.00 43.47 778 VAL A N 1
ATOM 5911 C CA . VAL A 1 778 ? 40.193 -16.038 -35.317 1.00 43.47 778 VAL A CA 1
ATOM 5912 C C . VAL A 1 778 ? 38.880 -15.296 -35.573 1.00 43.47 778 VAL A C 1
ATOM 5914 O O . VAL A 1 778 ? 38.314 -15.397 -36.647 1.00 43.47 778 VAL A O 1
ATOM 5917 N N . LEU A 1 779 ? 38.349 -14.595 -34.568 1.00 47.53 779 LEU A N 1
ATOM 5918 C CA . LEU A 1 779 ? 37.136 -13.766 -34.734 1.00 47.53 779 LEU A CA 1
ATOM 5919 C C . LEU A 1 779 ? 37.284 -12.345 -34.169 1.00 47.53 779 LEU A C 1
ATOM 5921 O O . LEU A 1 779 ? 36.480 -11.464 -34.457 1.00 47.53 779 LEU A O 1
ATOM 5925 N N . GLY A 1 780 ? 38.351 -12.058 -33.416 1.00 46.97 780 GLY A N 1
ATOM 5926 C CA . GLY A 1 780 ? 38.514 -10.754 -32.762 1.00 46.97 780 GLY A CA 1
ATOM 5927 C C . GLY A 1 780 ? 38.735 -9.572 -33.717 1.00 46.97 780 GLY A C 1
ATOM 5928 O O . GLY A 1 780 ? 38.368 -8.450 -33.381 1.00 46.97 780 GLY A O 1
ATOM 5929 N N . GLY A 1 781 ? 39.329 -9.793 -34.896 1.00 51.38 781 GLY A N 1
ATOM 5930 C CA . GLY A 1 781 ? 39.649 -8.724 -35.854 1.00 51.38 781 GLY A CA 1
ATOM 5931 C C . GLY A 1 781 ? 38.464 -8.292 -36.719 1.00 51.38 781 GLY A C 1
ATOM 5932 O O . GLY A 1 781 ? 38.232 -7.096 -36.890 1.00 51.38 781 GLY A O 1
ATOM 5933 N N . GLU A 1 782 ? 37.693 -9.257 -37.219 1.00 50.31 782 GLU A N 1
ATOM 5934 C CA . GLU A 1 782 ? 36.573 -9.014 -38.134 1.00 50.31 782 GLU A CA 1
ATOM 5935 C C . GLU A 1 782 ? 35.335 -8.500 -37.398 1.00 50.31 782 GLU A C 1
ATOM 5937 O O . GLU A 1 782 ? 34.737 -7.527 -37.847 1.00 50.31 782 GLU A O 1
ATOM 5942 N N . VAL A 1 783 ? 35.034 -9.020 -36.200 1.00 49.75 783 VAL A N 1
ATOM 5943 C CA . VAL A 1 783 ? 33.953 -8.498 -35.339 1.00 49.75 783 VAL A CA 1
ATOM 5944 C C . VAL A 1 783 ? 34.188 -7.016 -35.010 1.00 49.75 783 VAL A C 1
ATOM 5946 O O . VAL A 1 783 ? 33.283 -6.191 -35.120 1.00 49.75 783 VAL A O 1
ATOM 5949 N N . LEU A 1 784 ? 35.423 -6.642 -34.653 1.00 52.94 784 LEU A N 1
ATOM 5950 C CA . LEU A 1 784 ? 35.795 -5.244 -34.398 1.00 52.94 784 LEU A CA 1
ATOM 5951 C C . LEU A 1 784 ? 35.771 -4.386 -35.672 1.00 52.94 784 LEU A C 1
ATOM 5953 O O . LEU A 1 784 ? 35.501 -3.187 -35.585 1.00 52.94 784 LEU A O 1
ATOM 5957 N N . GLY A 1 785 ? 36.055 -4.976 -36.835 1.00 57.00 785 GLY A N 1
ATOM 5958 C CA . GLY A 1 785 ? 35.953 -4.327 -38.142 1.00 57.00 785 GLY A CA 1
ATOM 5959 C C . GLY A 1 785 ? 34.506 -4.017 -38.527 1.00 57.00 785 GLY A C 1
ATOM 5960 O O . GLY A 1 785 ? 34.207 -2.873 -38.865 1.00 57.00 785 GLY A O 1
ATOM 5961 N N . VAL A 1 786 ? 33.605 -4.992 -38.384 1.00 53.94 786 VAL A N 1
ATOM 5962 C CA . VAL A 1 786 ? 32.162 -4.855 -38.639 1.00 53.94 786 VAL A CA 1
ATOM 5963 C C . VAL A 1 786 ? 31.535 -3.848 -37.674 1.00 53.94 786 VAL A C 1
ATOM 5965 O O . VAL A 1 786 ? 30.869 -2.915 -38.112 1.00 53.94 786 VAL A O 1
ATOM 5968 N N . LEU A 1 787 ? 31.829 -3.934 -36.371 1.00 51.44 787 LEU A N 1
ATOM 5969 C CA . LEU A 1 787 ? 31.316 -2.972 -35.383 1.00 51.44 787 LEU A CA 1
ATOM 5970 C C . LEU A 1 787 ? 31.837 -1.541 -35.619 1.00 51.44 787 LEU A C 1
ATOM 5972 O O . LEU A 1 787 ? 31.107 -0.575 -35.396 1.00 51.44 787 LEU A O 1
ATOM 5976 N N . ARG A 1 788 ? 33.074 -1.377 -36.116 1.00 58.47 788 ARG A N 1
ATOM 5977 C CA . ARG A 1 788 ? 33.591 -0.063 -36.548 1.00 58.47 788 ARG A CA 1
ATOM 5978 C C . ARG A 1 788 ? 32.921 0.441 -37.821 1.00 58.47 788 ARG A C 1
ATOM 5980 O O . ARG A 1 788 ? 32.629 1.631 -37.894 1.00 58.47 788 ARG A O 1
ATOM 5987 N N . ALA A 1 789 ? 32.690 -0.430 -38.802 1.00 52.91 789 ALA A N 1
ATOM 5988 C CA . ALA A 1 789 ? 32.014 -0.079 -40.049 1.00 52.91 789 ALA A CA 1
ATOM 5989 C C . ALA A 1 789 ? 30.551 0.340 -39.813 1.00 52.91 789 ALA A C 1
ATOM 5991 O O . ALA A 1 789 ? 30.055 1.229 -40.498 1.00 52.91 789 ALA A O 1
ATOM 5992 N N . LEU A 1 790 ? 29.900 -0.227 -38.791 1.00 49.31 790 LEU A N 1
ATOM 5993 C CA . LEU A 1 790 ? 28.541 0.116 -38.355 1.00 49.31 790 LEU A CA 1
ATOM 5994 C C . LEU A 1 790 ? 28.464 1.349 -37.428 1.00 49.31 790 LEU A C 1
ATOM 5996 O O . LEU A 1 790 ? 27.387 1.692 -36.946 1.00 49.31 790 LEU A O 1
ATOM 6000 N N . GLY A 1 791 ? 29.580 2.041 -37.166 1.00 45.16 791 GLY A N 1
ATOM 6001 C CA . GLY A 1 791 ? 29.588 3.285 -36.384 1.00 45.16 791 GLY A CA 1
ATOM 6002 C C . GLY A 1 791 ? 29.500 3.111 -34.861 1.00 45.16 791 GLY A C 1
ATOM 6003 O O . GLY A 1 791 ? 29.315 4.094 -34.141 1.00 45.16 791 GLY A O 1
ATOM 6004 N N . CYS A 1 792 ? 29.676 1.896 -34.331 1.00 43.34 792 CYS A N 1
ATOM 6005 C CA . CYS A 1 792 ? 29.672 1.625 -32.892 1.00 43.34 792 CYS A CA 1
ATOM 6006 C C . CYS A 1 792 ? 31.015 2.017 -32.250 1.00 43.34 792 CYS A C 1
ATOM 6008 O O . CYS A 1 792 ? 31.847 1.169 -31.928 1.00 43.34 792 CYS A O 1
ATOM 6010 N N . THR A 1 793 ? 31.268 3.315 -32.063 1.00 44.56 793 THR A N 1
ATOM 6011 C CA . THR A 1 793 ? 32.450 3.795 -31.327 1.00 44.56 793 THR A CA 1
ATOM 6012 C C . THR A 1 793 ? 32.066 4.663 -30.135 1.00 44.56 793 THR A C 1
ATOM 6014 O O . THR A 1 793 ? 32.059 5.889 -30.226 1.00 44.56 793 THR A O 1
ATOM 6017 N N . SER A 1 794 ? 31.845 4.045 -28.974 1.00 38.38 794 SER A N 1
ATOM 6018 C CA . SER A 1 794 ? 31.976 4.721 -27.681 1.00 38.38 794 SER A CA 1
ATOM 6019 C C . SER A 1 794 ? 33.318 4.344 -27.030 1.00 38.38 794 SER A C 1
ATOM 6021 O O . SER A 1 794 ? 33.515 3.280 -26.462 1.00 38.38 794 SER A O 1
ATOM 6023 N N . VAL A 1 795 ? 34.280 5.261 -27.183 1.00 38.81 795 VAL A N 1
ATOM 6024 C CA . VAL A 1 795 ? 35.436 5.532 -26.305 1.00 38.81 795 VAL A CA 1
ATOM 6025 C C . VAL A 1 795 ? 36.271 4.328 -25.820 1.00 38.81 795 VAL A C 1
ATOM 6027 O O . VAL A 1 795 ? 36.139 3.863 -24.695 1.00 38.81 795 VAL A O 1
ATOM 6030 N N . VAL A 1 796 ? 37.325 4.000 -26.575 1.00 32.59 796 VAL A N 1
ATOM 6031 C CA . VAL A 1 796 ? 38.597 3.535 -25.985 1.00 32.59 796 VAL A CA 1
ATOM 6032 C C . VAL A 1 796 ? 39.601 4.686 -26.076 1.00 32.59 796 VAL A C 1
ATOM 6034 O O . VAL A 1 796 ? 40.465 4.723 -26.948 1.00 32.59 796 VAL A O 1
ATOM 6037 N N . ARG A 1 797 ? 39.472 5.684 -25.192 1.00 32.00 797 ARG A N 1
ATOM 6038 C CA . ARG A 1 797 ? 40.554 6.651 -24.937 1.00 32.00 797 ARG A CA 1
ATOM 6039 C C . ARG A 1 797 ? 41.397 6.140 -23.774 1.00 32.00 797 ARG A C 1
ATOM 6041 O O . ARG A 1 797 ? 41.188 6.518 -22.626 1.00 32.00 797 ARG A O 1
ATOM 6048 N N . GLY A 1 798 ? 42.372 5.293 -24.091 1.00 28.89 798 GLY A N 1
ATOM 6049 C CA . GLY A 1 798 ? 43.500 5.048 -23.198 1.00 28.89 798 GLY A CA 1
ATOM 6050 C C . GLY A 1 798 ? 44.333 6.324 -23.076 1.00 28.89 798 GLY A C 1
ATOM 6051 O O . GLY A 1 798 ? 44.764 6.892 -24.081 1.00 28.89 798 GLY A O 1
ATOM 6052 N N . ARG A 1 799 ? 44.536 6.807 -21.846 1.00 34.59 799 ARG A N 1
ATOM 6053 C CA . ARG A 1 799 ? 45.521 7.856 -21.563 1.00 34.59 799 ARG A CA 1
ATOM 6054 C C . ARG A 1 799 ? 46.912 7.329 -21.923 1.00 34.59 799 ARG A C 1
ATOM 6056 O O . ARG A 1 799 ? 47.358 6.347 -21.347 1.00 34.59 799 ARG A O 1
ATOM 6063 N N . GLY A 1 800 ? 47.594 8.048 -22.811 1.00 36.53 800 GLY A N 1
ATOM 6064 C CA . GLY A 1 800 ? 49.048 8.008 -22.943 1.00 36.53 800 GLY A CA 1
ATOM 6065 C C . GLY A 1 800 ? 49.593 6.975 -23.923 1.00 36.53 800 GLY A C 1
ATOM 6066 O O . GLY A 1 800 ? 50.003 5.896 -23.523 1.00 36.53 800 GLY A O 1
ATOM 6067 N N . THR A 1 801 ? 49.693 7.347 -25.199 1.00 29.45 801 THR A N 1
ATOM 6068 C CA . THR A 1 801 ? 50.913 7.165 -26.013 1.00 29.45 801 THR A CA 1
ATOM 6069 C C . THR A 1 801 ? 50.722 7.860 -27.361 1.00 29.45 801 THR A C 1
ATOM 6071 O O . THR A 1 801 ? 49.803 7.550 -28.115 1.00 29.45 801 THR A O 1
ATOM 6074 N N . ARG A 1 802 ? 51.571 8.854 -27.650 1.00 30.27 802 ARG A N 1
ATOM 6075 C CA . ARG A 1 802 ? 51.698 9.446 -28.987 1.00 30.27 802 ARG A CA 1
ATOM 6076 C C . ARG A 1 802 ? 52.502 8.481 -29.849 1.00 30.27 802 ARG A C 1
ATOM 6078 O O . ARG A 1 802 ? 53.630 8.168 -29.486 1.00 30.27 802 ARG A O 1
ATOM 6085 N N . TRP A 1 803 ? 51.967 8.114 -31.004 1.00 27.16 803 TRP A N 1
ATOM 6086 C CA . TRP A 1 803 ? 52.767 7.617 -32.119 1.00 27.16 803 TRP A CA 1
ATOM 6087 C C . TRP A 1 803 ? 52.502 8.513 -33.326 1.00 27.16 803 TRP A C 1
ATOM 6089 O O . TRP A 1 803 ? 51.353 8.740 -33.699 1.00 27.16 803 TRP A O 1
ATOM 6099 N N . TYR A 1 804 ? 53.573 9.076 -33.883 1.00 28.27 804 TYR A N 1
ATOM 6100 C CA . TYR A 1 804 ? 53.546 9.772 -35.164 1.00 28.27 804 TYR A CA 1
ATOM 6101 C C . TYR A 1 804 ? 53.506 8.728 -36.283 1.00 28.27 804 TYR A C 1
ATOM 6103 O O . TYR A 1 804 ? 54.341 7.826 -36.303 1.00 28.27 804 TYR A O 1
ATOM 6111 N N . ALA A 1 805 ? 52.575 8.873 -37.226 1.00 26.58 805 ALA A N 1
ATOM 6112 C CA . ALA A 1 805 ? 52.670 8.220 -38.528 1.00 26.58 805 ALA A CA 1
ATOM 6113 C C . ALA A 1 805 ? 53.460 9.136 -39.487 1.00 26.58 805 ALA A C 1
ATOM 6115 O O . ALA A 1 805 ? 53.170 10.337 -39.536 1.00 26.58 805 ALA A O 1
ATOM 6116 N N . PRO A 1 806 ? 54.455 8.625 -40.234 1.00 29.64 806 PRO A N 1
ATOM 6117 C CA . PRO A 1 806 ? 55.157 9.405 -41.239 1.00 29.64 806 PRO A CA 1
ATOM 6118 C C . PRO A 1 806 ? 54.351 9.440 -42.542 1.00 29.64 806 PRO A C 1
ATOM 6120 O O . PRO A 1 806 ? 53.948 8.406 -43.063 1.00 29.64 806 PRO A O 1
ATOM 6123 N N . GLY A 1 807 ? 54.187 10.644 -43.092 1.00 39.16 807 GLY A N 1
ATOM 6124 C CA . GLY A 1 807 ? 53.821 10.844 -44.493 1.00 39.16 807 GLY A CA 1
ATOM 6125 C C . GLY A 1 807 ? 52.337 11.072 -44.758 1.00 39.16 807 GLY A C 1
ATOM 6126 O O . GLY A 1 807 ? 51.630 10.150 -45.132 1.00 39.16 807 GLY A O 1
ATOM 6127 N N . CYS A 1 808 ? 51.899 12.328 -44.641 1.00 28.25 808 CYS A N 1
ATOM 6128 C CA . CYS A 1 808 ? 51.059 13.014 -45.631 1.00 28.25 808 CYS A CA 1
ATOM 6129 C C . CYS A 1 808 ? 51.026 14.512 -45.282 1.00 28.25 808 CYS A C 1
ATOM 6131 O O . CYS A 1 808 ? 50.683 14.899 -44.166 1.00 28.25 808 CYS A O 1
ATOM 6133 N N . ALA A 1 809 ? 51.457 15.350 -46.225 1.00 32.00 809 ALA A N 1
ATOM 6134 C CA . ALA A 1 809 ? 51.483 16.805 -46.100 1.00 32.00 809 ALA A CA 1
ATOM 6135 C C . ALA A 1 809 ? 50.066 17.415 -46.237 1.00 32.00 809 ALA A C 1
ATOM 6137 O O . ALA A 1 809 ? 49.171 16.769 -46.783 1.00 32.00 809 ALA A O 1
ATOM 6138 N N . PRO A 1 810 ? 49.843 18.651 -45.747 1.00 41.06 810 PRO A N 1
ATOM 6139 C CA . PRO A 1 810 ? 48.516 19.197 -45.486 1.00 41.06 810 PRO A CA 1
ATOM 6140 C C . PRO A 1 810 ? 48.001 20.065 -46.641 1.00 41.06 810 PRO A C 1
ATOM 6142 O O . PRO A 1 810 ? 48.779 20.813 -47.231 1.00 41.06 810 PRO A O 1
ATOM 6145 N N . ARG A 1 811 ? 46.683 20.047 -46.889 1.00 32.69 811 ARG A N 1
ATOM 6146 C CA . ARG A 1 811 ? 45.864 21.206 -47.318 1.00 32.69 811 ARG A CA 1
ATOM 6147 C C . ARG A 1 811 ? 44.424 20.776 -47.613 1.00 32.69 811 ARG A C 1
ATOM 6149 O O . ARG A 1 811 ? 44.196 20.060 -48.576 1.00 32.69 811 ARG A O 1
ATOM 6156 N N . ALA A 1 812 ? 43.471 21.277 -46.831 1.00 30.31 812 ALA A N 1
ATOM 6157 C CA . ALA A 1 812 ? 42.387 22.138 -47.319 1.00 30.31 812 ALA A CA 1
ATOM 6158 C C . ALA A 1 812 ? 41.410 22.460 -46.174 1.00 30.31 812 ALA A C 1
ATOM 6160 O O . ALA A 1 812 ? 40.908 21.590 -45.473 1.00 30.31 812 ALA A O 1
ATOM 6161 N N . THR A 1 813 ? 41.219 23.762 -46.002 1.00 32.75 813 THR A N 1
ATOM 6162 C CA . THR A 1 813 ? 40.180 24.506 -45.279 1.00 32.75 813 THR A CA 1
ATOM 6163 C C . THR A 1 813 ? 38.863 23.774 -44.991 1.00 32.75 813 THR A C 1
ATOM 6165 O O . THR A 1 813 ? 38.159 23.363 -45.908 1.00 32.75 813 THR A O 1
ATOM 6168 N N . LEU A 1 814 ? 38.486 23.733 -43.707 1.00 29.19 814 LEU A N 1
ATOM 6169 C CA . LEU A 1 814 ? 37.137 23.412 -43.233 1.00 29.19 814 LEU A CA 1
ATOM 6170 C C . LEU A 1 814 ? 36.179 24.577 -43.528 1.00 29.19 814 LEU A C 1
ATOM 6172 O O . LEU A 1 814 ? 36.396 25.695 -43.061 1.00 29.19 814 LEU A O 1
ATOM 6176 N N . THR A 1 815 ? 35.099 24.300 -44.253 1.00 30.14 815 THR A N 1
ATOM 6177 C CA . THR A 1 815 ? 33.901 25.150 -44.315 1.00 30.14 815 THR A CA 1
ATOM 6178 C C . THR A 1 815 ? 32.868 24.592 -43.329 1.00 30.14 815 THR A C 1
ATOM 6180 O O . THR A 1 815 ? 32.650 23.379 -43.329 1.00 30.14 815 THR A O 1
ATOM 6183 N N . PRO A 1 816 ? 32.221 25.406 -42.476 1.00 31.02 816 PRO A N 1
ATOM 6184 C CA . PRO A 1 816 ? 31.195 24.902 -41.573 1.00 31.02 816 PRO A CA 1
ATOM 6185 C C . PRO A 1 816 ? 29.866 24.743 -42.322 1.00 31.02 816 PRO A C 1
ATOM 6187 O O . PRO A 1 816 ? 29.278 25.724 -42.777 1.00 31.02 816 PRO A O 1
ATOM 6190 N N . VAL A 1 817 ? 29.372 23.509 -42.424 1.00 27.64 817 VAL A N 1
ATOM 6191 C CA . VAL A 1 817 ? 27.992 23.236 -42.843 1.00 27.64 817 VAL A CA 1
ATOM 6192 C C . VAL A 1 817 ? 27.077 23.452 -41.637 1.00 27.64 817 VAL A C 1
ATOM 6194 O O . VAL A 1 817 ? 27.168 22.748 -40.633 1.00 27.64 817 VAL A O 1
ATOM 6197 N N . LYS A 1 818 ? 26.197 24.454 -41.743 1.00 32.88 818 LYS A N 1
ATOM 6198 C CA . LYS A 1 818 ? 25.008 24.609 -40.898 1.00 32.88 818 LYS A CA 1
ATOM 6199 C C . LYS A 1 818 ? 24.063 23.437 -41.177 1.00 32.88 818 LYS A C 1
ATOM 6201 O O . LYS A 1 818 ? 23.556 23.326 -42.288 1.00 32.88 818 LYS A O 1
ATOM 6206 N N . LEU A 1 819 ? 23.795 22.613 -40.169 1.00 29.59 819 LEU A N 1
ATOM 6207 C CA . LEU A 1 819 ? 22.647 21.707 -40.171 1.00 29.59 819 LEU A CA 1
ATOM 6208 C C . LEU A 1 819 ? 21.402 22.511 -39.785 1.00 29.59 819 LEU A C 1
ATOM 6210 O O . LEU A 1 819 ? 21.288 22.995 -38.658 1.00 29.59 819 LEU A O 1
ATOM 6214 N N . ALA A 1 820 ? 20.508 22.696 -40.754 1.00 30.20 820 ALA A N 1
ATOM 6215 C CA . ALA A 1 820 ? 19.137 23.115 -40.514 1.00 30.20 820 ALA A CA 1
ATOM 6216 C C . ALA A 1 820 ? 18.346 21.911 -39.984 1.00 30.20 820 ALA A C 1
ATOM 6218 O O . ALA A 1 820 ? 18.467 20.811 -40.520 1.00 30.20 820 ALA A O 1
ATOM 6219 N N . MET A 1 821 ? 17.578 22.136 -38.918 1.00 31.64 821 MET A N 1
ATOM 6220 C CA . MET A 1 821 ? 16.594 21.184 -38.411 1.00 31.64 821 MET A CA 1
ATOM 6221 C C . MET A 1 821 ? 15.423 21.083 -39.392 1.00 31.64 821 MET A C 1
ATOM 6223 O O . MET A 1 821 ? 14.926 22.114 -39.853 1.00 31.64 821 MET A O 1
ATOM 6227 N N . GLY A 1 822 ? 14.995 19.852 -39.651 1.00 35.47 822 GLY A N 1
ATOM 6228 C CA . GLY A 1 822 ? 13.680 19.473 -40.153 1.00 35.47 822 GLY A CA 1
ATOM 6229 C C . GLY A 1 822 ? 13.150 18.376 -39.251 1.00 35.47 822 GLY A C 1
ATOM 6230 O O . GLY A 1 822 ? 13.961 17.467 -38.956 1.00 35.47 822 GLY A O 1
#

pLDDT: mean 70.38, std 22.61, range [26.58, 98.44]

Foldseek 3Di:
DDDDDDDDDDDDDDDDDDDDDDDDDDPDDDDDDDDDDDDPPPRDDDDDDDDDDDDDDDDDDDDDDPPCPLQVLLVVLLLLLVLLLLLLVLLVVLPPPVCVPDDCDPVSLVSLLSNCVSPVQLSLLSLLLNLDPVVSCNNLVSNCVVVVVVPDPVSNVSSVCSNPDDRDDNVRSVVSVVVSLVVSLVSLVVSLVSLVVSCVVDVVVDDPSNVSSVVSNVSSQVSNCSRPVDDDPCVVVVVVVVVVVVVVVVVVVVVVVVVVVVPDDDDDDDDDDPDDDDPPVVVCVVDNDPPDPDDDDDDDDDDDDPPDDDDDLPPDPDDDPPVLVVPDDPVLVVQLVVLLVVCCPDPNNQSPCLLQVPGHLQPQVLLCLQQVLDLLLVLLCVLQLVDDLAFSLLLVVLLLLVLQLQDQLLEEADGLAGLAAEAEEEADVPNCLCVNNVVDDRPAAAQNAQEPCVVVPDDRDDPDADADLALVSVLVLQWDWDQDPVRDIAIAGDVVAEHEHEAQECLVVLVSCPDPPGCSLVLVVCQNSQHQGDDQDPVHGRHRQDQPPVRGGRGHYYYYYYYYYLLSCVSLVVCLVVPSNLRYQYAYSRNSCSSNCGPDDDNHDRDHHAHAYDDPVPGSHAAEDVVLVVVVVVLVVVVVDPPVDPVNSSNNCVSVNLSSQLCSVCSVVRHRYRDPSSSVSSVSSSSSSVSSVSSSNSVNVVLCPDPVNVVVVVVVVVVVCVSCVLVVQLLVQLVVLVVVCVVVVVPPDDSVQSSCVLSVNHDPPVVVVVVPPDPPDPDPPVSVVSCVVVVSDDDPPDPDDDDDDDDDDDDDDDDDDDDDDD